Protein AF-0000000082406804 (afdb_homodimer)

Organism: Rhodococcus erythropolis (NCBI:txid1833)

Solvent-accessible surface area (backbone atoms only — not comparable to full-atom values): 45580 Å² total; per-residue (Å²): 129,80,46,52,78,16,32,38,33,36,24,37,15,68,39,17,45,30,33,50,52,32,26,56,75,70,68,49,56,56,45,29,30,18,58,46,87,62,62,23,40,46,42,28,62,83,36,90,70,15,58,43,33,76,83,36,49,50,78,56,34,45,91,59,31,39,39,80,93,55,65,70,61,85,86,52,31,51,24,34,33,40,67,55,48,29,49,48,40,44,49,51,34,59,76,67,62,46,62,83,45,44,44,58,31,22,34,71,63,34,46,44,81,49,91,86,32,27,40,38,30,32,31,37,80,89,63,54,71,48,76,48,44,18,41,22,41,37,41,14,77,59,52,67,79,34,76,39,77,82,88,68,47,67,49,66,71,43,48,76,47,47,50,66,75,45,44,61,48,71,81,28,54,74,26,32,35,36,34,36,30,71,45,55,67,26,38,52,50,52,53,43,29,54,80,34,26,70,39,37,35,38,25,36,84,64,27,76,58,63,38,45,54,51,48,64,38,34,55,36,74,66,71,74,66,74,84,79,62,60,50,74,58,44,36,53,52,51,49,53,53,40,36,39,63,62,22,64,60,48,84,65,54,42,50,70,51,91,67,60,74,76,22,49,87,72,23,54,47,62,56,50,63,54,36,36,44,37,56,50,36,42,59,40,55,34,79,52,33,30,58,43,41,31,40,32,26,70,80,70,52,69,51,69,35,46,33,40,36,37,33,57,59,46,34,68,65,63,89,31,42,57,55,74,74,43,45,56,51,92,60,35,62,54,33,42,92,43,29,35,38,66,82,36,95,46,37,36,37,38,53,55,61,42,43,81,75,36,38,45,38,49,38,32,48,51,23,44,38,51,39,49,44,62,50,20,54,75,61,22,45,66,56,34,49,50,50,52,52,50,43,71,44,77,79,78,81,32,45,60,79,48,74,59,54,96,43,64,81,40,60,51,50,36,24,38,67,37,38,48,51,55,52,48,51,54,38,49,54,44,48,55,39,50,56,55,55,75,98,130,82,46,51,78,16,31,37,34,36,25,37,16,67,37,18,44,30,34,51,53,31,24,56,74,69,68,50,54,57,46,28,30,19,57,46,84,62,64,25,39,44,43,28,62,84,36,89,70,15,57,43,33,77,85,37,49,50,76,56,36,46,89,56,32,39,39,80,94,53,67,71,59,86,87,54,31,52,24,35,32,41,68,56,49,27,50,47,40,45,49,51,33,57,77,66,64,46,62,85,44,43,44,58,30,22,34,72,64,34,44,43,81,49,91,85,31,27,40,39,32,33,30,36,79,90,63,55,72,47,77,49,43,17,40,22,41,37,40,15,75,58,54,67,80,34,77,39,76,83,87,68,48,65,49,64,70,42,48,74,45,49,48,64,75,45,45,62,47,73,83,28,55,73,26,31,34,36,33,36,30,71,44,55,67,25,39,53,49,51,52,43,28,53,79,35,25,70,40,36,35,40,25,35,85,65,27,76,58,63,38,45,55,51,47,64,39,33,56,36,73,67,70,75,66,73,84,80,62,59,48,73,59,44,35,52,54,50,48,53,52,41,35,39,61,62,22,62,59,49,83,69,55,43,50,71,51,91,66,60,74,76,22,48,86,72,24,53,48,61,56,49,62,56,36,36,44,36,56,51,37,44,58,40,53,35,79,53,34,30,58,43,42,31,40,32,27,68,82,70,52,70,50,70,36,47,32,39,37,38,32,57,60,46,35,67,64,63,89,29,41,58,55,74,73,43,44,55,51,92,58,34,62,54,33,41,92,42,30,36,38,66,80,38,95,47,38,36,38,40,54,55,61,44,45,79,75,35,40,44,38,48,38,32,48,52,23,43,36,50,39,48,45,60,50,19,54,76,62,22,45,68,55,34,48,50,50,50,52,52,42,70,43,77,78,80,80,32,44,61,78,48,74,60,55,97,43,64,81,42,60,48,50,36,24,37,66,36,38,47,51,54,50,48,50,55,38,50,55,43,50,54,40,52,54,59,54,75,99

Radius of gyration: 33.35 Å; Cα contacts (8 Å, |Δi|>4): 1878; chains: 2; bounding box: 61×109×77 Å

Nearest PDB structures (foldseek):
  3gwf-assembly1_A  TM=7.163E-01  e=5.134E-25  Rhodococcus sp. HI-31
  7v50-assembly1_A  TM=7.382E-01  e=1.618E-23  Acinetobacter calcoaceticus
  3gwd-assembly1_A  TM=7.030E-01  e=1.815E-23  Rhodococcus sp. HI-31
  6era-assembly2_B  TM=7.295E-01  e=2.031E-22  Rhodococcus sp. Phi1
  7v8s-assembly1_B  TM=7.057E-01  e=5.412E-23  Thermocrispum municipale

InterPro domains:
  IPR000960 Flavin monooxygenase FMO [PIRSF000332] (6-381)
  IPR000960 Flavin monooxygenase FMO [PR00370] (5-21)
  IPR000960 Flavin monooxygenase FMO [PR00370] (53-71)
  IPR000960 Flavin monooxygenase FMO [PR00370] (77-92)
  IPR000960 Flavin monooxygenase FMO [PR00370] (102-114)
  IPR000960 Flavin monooxygenase FMO [PR00370] (161-175)
  IPR000960 Flavin monooxygenase FMO [PR00370] (188-203)
  IPR000960 Flavin monooxygenase FMO [PR00370] (298-325)
  IPR020946 Flavin monooxygenase-like [PF00743] (6-377)
  IPR036188 FAD/NAD(P)-binding domain superfamily [G3DSA:3.50.50.60] (3-386)
  IPR036188 FAD/NAD(P)-binding domain superfamily [SSF51905] (1-205)
  IPR036291 NAD(P)-binding domain superfamily [SSF51735] (171-328)
  IPR050346 Flavin-containing monooxygenases-like [PTHR23023] (7-382)

Sequence (878 aa):
MSTEGKYALIGAGPSGLAGARNLDRAGIAFDGFESHDDVGGLWDIDNPHSTVYESAHLISSKGTTAFAEFPMADSVADYPSHVELAEYFRDYADTHDLRRHFAFGTTVIDVSPVDSLWQVTTRSRSGETTVARYRGVIIANGTLSKPNIPTFRGDFTGTLMHTSEYRSAEIFRGKRVLVIGAGNSGCDIAVDAVHQAECVDLSVRRGYYFVPKYLFGRPSDTLNQGKPLPPWIKQRVDTLVLKQFTGDPVRFGFPAPDYKIYESHPVVNSLILHHIGHGDVHVRADVDRFEGKTVRFVDGSSADYDLVLCATGYHLDYPFVAREDLDWSGAAPDLFLNVASRRHDNLFVLGMVEASGLGWQGRYEQAELVAKLITARTEAPAAAREFSAAAAGPPPDLSGGYKYLKLGRMAYYVNKDAYRSAIRRHIGLLDAALTKGGQMSTEGKYALIGAGPSGLAGARNLDRAGIAFDGFESHDDVGGLWDIDNPHSTVYESAHLISSKGTTAFAEFPMADSVADYPSHVELAEYFRDYADTHDLRRHFAFGTTVIDVSPVDSLWQVTTRSRSGETTVARYRGVIIANGTLSKPNIPTFRGDFTGTLMHTSEYRSAEIFRGKRVLVIGAGNSGCDIAVDAVHQAECVDLSVRRGYYFVPKYLFGRPSDTLNQGKPLPPWIKQRVDTLVLKQFTGDPVRFGFPAPDYKIYESHPVVNSLILHHIGHGDVHVRADVDRFEGKTVRFVDGSSADYDLVLCATGYHLDYPFVAREDLDWSGAAPDLFLNVASRRHDNLFVLGMVEASGLGWQGRYEQAELVAKLITARTEAPAAAREFSAAAAGPPPDLSGGYKYLKLGRMAYYVNKDAYRSAIRRHIGLLDAALTKGGQ

pLDDT: mean 95.09, std 5.75, range [39.78, 98.94]

Foldseek 3Di:
DAQAQAEEQEAQALLSVLLLLQCVVLVGHYAYEALAADHHALLPVPPLQHLFAQADWDLQFQVLFDAPVQGDDPPADRTHHSVSSSVSSRVSCVVSVRRVRYDYNKAFQAWDDDDQWIWTWIAHVVGDIDIHIHNFYEYENAFFRFDDDDDFAEDAQAAEEESSPHHALQVQAAWFEEEEDDAQSSLSNQLSNLVGHPAYEYEYAFAAQEAECDDPRHGPLVVCDDDDDQPVVCQVVVVVSSCVVLNDCVVLPGHYHPFTPQLDDHHHHDCSSVCSVVVSYHYAYDFHHDDHQKTAHPVGDIDGTNYYYYHPGGAGDDNRYDLVQQCDDDRGGDFALQFHRLVRRRYTYAHSEDEDSLHSNVSSLSSNLNSLLVVCVPQPVPLNVVVSVQRNDDHDQFASNHNHDPDSVCPRYGYNVSSSVVSVVSSVSSVVRNVVSVD/DAQAQAEEQEAQALLSVLLLLQCVVLVGHYAYEAQAADHHALLPLPPLQHLFAQADWDLQFQVLFDAPVQGDDPPADRTHHSVSSSVSSRCSCVVSVRPVRYDYNKAFQAWDDDDQWIWTWIAHVVGDIDIHIHNFYEYENAFFRFDDDDDFAEDAQAAEEESSPHHALQVAAAWFEEEEDDAQSSLSNQLSNLVGHPAYEYEYAFAAQEAECDDPRHGPLVVCDDDDDQPVVCQVVVVVSSCVVLNDCVVLPGHYHPFTPQLDDHHHHDCNSVCSVVVSYHYAYDFHHDDHQKTAHPVGDIDGTNYYYYHPGGAGDDNRYDLVQQCDDQRGGDFALQFHRLVRRRYTYAHSEDEDSLHSNVSSLSSNLNSLLVVCVPQPVVLNVVVSVQRNDDHDQFASNHNHDPDSVCPRYGYNVSSSVVSVVSSVSSVVRNVVSVD

Secondary structure (DSSP, 8-state):
--STTSEEEE--SHHHHHHHHHHHHHT--EEEEESSSSSSGGGSTTSTT----TT-B-SS-GGGTSBTTBPPPTTS-SS-BHHHHHHHHHHHHHHTT-GGGEEETEEEEEEEEETTEEEEEEEETT--EEEEEESEEEE-S-S-SEE-----EEEE-SEEEEGGG---GGGGTT-EEEEE--SHHHHHHHHHHHTT-SEEEEE-SS---EE-SEETTEEGGGTT-SSPPPHHHHHHHHHHHHHHHH--GGGGTPPPPSS-TTSS--EE-SHHHHHHHTTSEEEEPPEEEEEETEEEETTS-EEE-SEEEE---EE---TTB-GGGGTEETTEE--BTTTB-SS-TTEEESS--B-TT-HHHHHHHHHHHHHHHHHHHHH-HHHHHHHHHHHHSPPP--STT------GGGTTB--HHHHHHHHHHHHHHHHHHHHHHT-/--STTSEEEE--SHHHHHHHHHHHHHT--EEEEESSSSSSGGGSTTSTT----TT-B-SS-GGGTSBTTBPPPTTS-SS-BHHHHHHHHHHHHHHTT-GGGEEETEEEEEEEEETTEEEEEEEETT--EEEEEESEEEE-S-S-SEE-----EEEE-SEEEEGGG---GGGGTT-EEEEE--SHHHHHHHHHHHTT-SEEEEE-SS---EE-SEETTEEGGGTT-SSPPPHHHHHHHHHHHHHHHH--GGGGTPPPPSS-TTSS--EE-SHHHHHHHTTSSEEEPPEEEEEETEEEETTS-EEE-SEEEE---EE---TTB-GGGGTEETTEE--BTTTB-SS-TTEEESS--B-TT-HHHHHHHHHHHHHHHHHHHHH-HHHHHHHHHHHHSPPP--STT------GGGTTB--HHHHHHHHHHHHHHHHHHHHHHT-

Structure (mmCIF, N/CA/C/O backbone):
data_AF-0000000082406804-model_v1
#
loop_
_entity.id
_entity.type
_entity.pdbx_description
1 polymer 'NAD(P)/FAD-dependent oxidoreductase'
#
loop_
_atom_site.group_PDB
_atom_site.id
_atom_site.type_symbol
_atom_site.label_atom_id
_atom_site.label_alt_id
_atom_site.label_comp_id
_atom_site.label_asym_id
_atom_site.label_entity_id
_atom_site.label_seq_id
_atom_site.pdbx_PDB_ins_code
_atom_site.Cartn_x
_atom_site.Cartn_y
_atom_site.Cartn_z
_atom_site.occupancy
_atom_site.B_iso_or_equiv
_atom_site.auth_seq_id
_atom_site.auth_comp_id
_atom_site.auth_asym_id
_atom_site.auth_atom_id
_atom_site.pdbx_PDB_model_num
ATOM 1 N N . MET A 1 1 ? -13.961 53.25 7.027 1 59.19 1 MET A N 1
ATOM 2 C CA . MET A 1 1 ? -13.93 53.125 8.484 1 59.19 1 MET A CA 1
ATOM 3 C C . MET A 1 1 ? -12.516 52.844 8.977 1 59.19 1 MET A C 1
ATOM 5 O O . MET A 1 1 ? -11.727 52.188 8.305 1 59.19 1 MET A O 1
ATOM 9 N N . SER A 1 2 ? -12.07 53.469 9.977 1 89.81 2 SER A N 1
ATOM 10 C CA . SER A 1 2 ? -10.703 53.438 10.484 1 89.81 2 SER A CA 1
ATOM 11 C C . SER A 1 2 ? -10.312 52 10.883 1 89.81 2 SER A C 1
ATOM 13 O O . SER A 1 2 ? -11.133 51.25 11.43 1 89.81 2 SER A O 1
ATOM 15 N N . THR A 1 3 ? -9.289 51.438 10.289 1 95.5 3 THR A N 1
ATOM 16 C CA . THR A 1 3 ? -8.797 50.094 10.578 1 95.5 3 THR A CA 1
ATOM 17 C C . THR A 1 3 ? -8.031 50.094 11.906 1 95.5 3 THR A C 1
ATOM 19 O O . THR A 1 3 ? -7.668 49.031 12.406 1 95.5 3 THR A O 1
ATOM 22 N N . GLU A 1 4 ? -7.922 51.219 12.57 1 96.69 4 GLU A N 1
ATOM 23 C CA . GLU A 1 4 ? -7.074 51.312 13.75 1 96.69 4 GLU A CA 1
ATOM 24 C C . GLU A 1 4 ? -7.684 50.594 14.953 1 96.69 4 GLU A C 1
ATOM 26 O O . GLU A 1 4 ? -6.992 50.312 15.93 1 96.69 4 GLU A O 1
ATOM 31 N N . GLY A 1 5 ? -8.938 50.375 14.898 1 96.5 5 GLY A N 1
ATOM 32 C CA . GLY A 1 5 ? -9.586 49.594 15.953 1 96.5 5 GLY A CA 1
ATOM 33 C C . GLY A 1 5 ? -9.664 48.125 15.656 1 96.5 5 GLY A C 1
ATOM 34 O O . GLY A 1 5 ? -10.148 47.344 16.484 1 96.5 5 GLY A O 1
ATOM 35 N N . LYS A 1 6 ? -9.141 47.688 14.523 1 98.56 6 LYS A N 1
ATOM 36 C CA . LYS A 1 6 ? -9.281 46.312 14.055 1 98.56 6 LYS A CA 1
ATOM 37 C C . LYS A 1 6 ? -7.957 45.562 14.18 1 98.56 6 LYS A C 1
ATOM 39 O O . LYS A 1 6 ? -6.902 46.188 14.344 1 98.56 6 LYS A O 1
ATOM 44 N N . TYR A 1 7 ? -8.055 44.312 14.227 1 98.75 7 TYR A N 1
ATOM 45 C CA . TYR A 1 7 ? -6.887 43.469 14.062 1 98.75 7 TYR A CA 1
ATOM 46 C C . TYR A 1 7 ? -6.719 43.031 12.609 1 98.75 7 TYR A C 1
ATOM 48 O O . TYR A 1 7 ? -7.699 42.938 11.867 1 98.75 7 TYR A O 1
ATOM 56 N N . ALA A 1 8 ? -5.473 42.844 12.172 1 98.88 8 ALA A N 1
ATOM 57 C CA . ALA A 1 8 ? -5.176 42.25 10.883 1 98.88 8 ALA A CA 1
ATOM 58 C C . ALA A 1 8 ? -4.898 40.75 11.047 1 98.88 8 ALA A C 1
ATOM 60 O O . ALA A 1 8 ? -4.047 40.344 11.852 1 98.88 8 ALA A O 1
ATOM 61 N N . LEU A 1 9 ? -5.645 39.938 10.414 1 98.94 9 LEU A N 1
ATOM 62 C CA . LEU A 1 9 ? -5.453 38.469 10.398 1 98.94 9 LEU A CA 1
ATOM 63 C C . LEU A 1 9 ? -4.871 38.031 9.07 1 98.94 9 LEU A C 1
ATOM 65 O O . LEU A 1 9 ? -5.512 38.156 8.023 1 98.94 9 LEU A O 1
ATOM 69 N N . ILE A 1 10 ? -3.691 37.406 9.102 1 98.81 10 ILE A N 1
ATOM 70 C CA . ILE A 1 10 ? -2.957 37.156 7.871 1 98.81 10 ILE A CA 1
ATOM 71 C C . ILE A 1 10 ? -2.979 35.656 7.578 1 98.81 10 ILE A C 1
ATOM 73 O O . ILE A 1 10 ? -2.242 34.875 8.195 1 98.81 10 ILE A O 1
ATOM 77 N N . GLY A 1 11 ? -3.758 35.219 6.555 1 98.25 11 GLY A N 1
ATOM 78 C CA . GLY A 1 11 ? -3.875 33.844 6.152 1 98.25 11 GLY A CA 1
ATOM 79 C C . GLY A 1 11 ? -5.254 33.25 6.398 1 98.25 11 GLY A C 1
ATOM 80 O O . GLY A 1 11 ? -5.859 33.5 7.445 1 98.25 11 GLY A O 1
ATOM 81 N N . ALA A 1 12 ? -5.738 32.5 5.441 1 98.5 12 ALA A N 1
ATOM 82 C CA . ALA A 1 12 ? -7.066 31.906 5.543 1 98.5 12 ALA A CA 1
ATOM 83 C C . ALA A 1 12 ? -6.984 30.391 5.465 1 98.5 12 ALA A C 1
ATOM 85 O O . ALA A 1 12 ? -7.895 29.734 4.941 1 98.5 12 ALA A O 1
ATOM 86 N N . GLY A 1 13 ? -5.848 29.812 5.867 1 97.75 13 GLY A N 1
ATOM 87 C CA . GLY A 1 13 ? -5.77 28.375 6.09 1 97.75 13 GLY A CA 1
ATOM 88 C C . GLY A 1 13 ? -6.516 27.922 7.332 1 97.75 13 GLY A C 1
ATOM 89 O O . GLY A 1 13 ? -7.27 28.703 7.926 1 97.75 13 GLY A O 1
ATOM 90 N N . PRO A 1 14 ? -6.301 26.703 7.719 1 97.44 14 PRO A N 1
ATOM 91 C CA . PRO A 1 14 ? -7.02 26.172 8.883 1 97.44 14 PRO A CA 1
ATOM 92 C C . PRO A 1 14 ? -6.832 27.031 10.133 1 97.44 14 PRO A C 1
ATOM 94 O O . PRO A 1 14 ? -7.801 27.328 10.836 1 97.44 14 PRO A O 1
ATOM 97 N N . SER A 1 15 ? -5.613 27.422 10.43 1 98.25 15 SER A N 1
ATOM 98 C CA . SER A 1 15 ? -5.352 28.234 11.617 1 98.25 15 SER A CA 1
ATOM 99 C C . SER A 1 15 ? -5.961 29.625 11.484 1 98.25 15 SER A C 1
ATOM 101 O O . SER A 1 15 ? -6.441 30.203 12.461 1 98.25 15 SER A O 1
ATOM 103 N N . GLY A 1 16 ? -5.895 30.188 10.281 1 98.75 16 GLY A N 1
ATOM 104 C CA . GLY A 1 16 ? -6.547 31.469 10.039 1 98.75 16 GLY A CA 1
ATOM 105 C C . GLY A 1 16 ? -8.055 31.406 10.188 1 98.75 16 GLY A C 1
ATOM 106 O O . GLY A 1 16 ? -8.664 32.312 10.742 1 98.75 16 GLY A O 1
ATOM 107 N N . LEU A 1 17 ? -8.617 30.344 9.711 1 98.88 17 LEU A N 1
ATOM 108 C CA . LEU A 1 17 ? -10.055 30.156 9.867 1 98.88 17 LEU A CA 1
ATOM 109 C C . LEU A 1 17 ? -10.43 30.031 11.336 1 98.88 17 LEU A C 1
ATOM 111 O O . LEU A 1 17 ? -11.453 30.562 11.766 1 98.88 17 LEU A O 1
ATOM 115 N N . ALA A 1 18 ? -9.641 29.297 12.086 1 98.81 18 ALA A N 1
ATOM 116 C CA . ALA A 1 18 ? -9.852 29.234 13.531 1 98.81 18 ALA A CA 1
ATOM 117 C C . ALA A 1 18 ? -9.781 30.609 14.164 1 98.81 18 ALA A C 1
ATOM 119 O O . ALA A 1 18 ? -10.586 30.953 15.031 1 98.81 18 ALA A O 1
ATOM 120 N N . GLY A 1 19 ? -8.766 31.391 13.742 1 98.88 19 GLY A N 1
ATOM 121 C CA . GLY A 1 19 ? -8.656 32.75 14.211 1 98.88 19 GLY A CA 1
ATOM 122 C C . GLY A 1 19 ? -9.875 33.594 13.898 1 98.88 19 GLY A C 1
ATOM 123 O O . GLY A 1 19 ? -10.445 34.25 14.789 1 98.88 19 GLY A O 1
ATOM 124 N N . ALA A 1 20 ? -10.289 33.562 12.641 1 98.94 20 ALA A N 1
ATOM 125 C CA . ALA A 1 20 ? -11.453 34.312 12.203 1 98.94 20 ALA A CA 1
ATOM 126 C C . ALA A 1 20 ? -12.695 33.938 13 1 98.94 20 ALA A C 1
ATOM 128 O O . ALA A 1 20 ? -13.453 34.781 13.445 1 98.94 20 ALA A O 1
ATOM 129 N N . ARG A 1 21 ? -12.906 32.656 13.141 1 98.88 21 ARG A N 1
ATOM 130 C CA . ARG A 1 21 ? -14.062 32.125 13.859 1 98.88 21 ARG A CA 1
ATOM 131 C C . ARG A 1 21 ? -14.102 32.656 15.297 1 98.88 21 ARG A C 1
ATOM 133 O O . ARG A 1 21 ? -15.133 33.125 15.766 1 98.88 21 ARG A O 1
ATOM 140 N N . ASN A 1 22 ? -12.977 32.594 15.969 1 98.81 22 ASN A N 1
ATOM 141 C CA . ASN A 1 22 ? -12.93 33 17.375 1 98.81 22 ASN A CA 1
ATOM 142 C C . ASN A 1 22 ? -13.047 34.5 17.547 1 98.81 22 ASN A C 1
ATOM 144 O O . ASN A 1 22 ? -13.695 34.969 18.469 1 98.81 22 ASN A O 1
ATOM 148 N N . LEU A 1 23 ? -12.414 35.312 16.672 1 98.81 23 LEU A N 1
ATOM 149 C CA . LEU A 1 23 ? -12.555 36.75 16.703 1 98.81 23 LEU A CA 1
ATOM 150 C C . LEU A 1 23 ? -14 37.156 16.453 1 98.81 23 LEU A C 1
ATOM 152 O O . LEU A 1 23 ? -14.539 38.031 17.156 1 98.81 23 LEU A O 1
ATOM 156 N N . ASP A 1 24 ? -14.547 36.5 15.453 1 98.69 24 ASP A N 1
ATOM 157 C CA . ASP A 1 24 ? -15.938 36.781 15.109 1 98.69 24 ASP A CA 1
ATOM 158 C C . ASP A 1 24 ? -16.875 36.5 16.281 1 98.69 24 ASP A C 1
ATOM 160 O O . ASP A 1 24 ? -17.719 37.312 16.625 1 98.69 24 ASP A O 1
ATOM 164 N N . ARG A 1 25 ? -16.688 35.406 16.891 1 97.69 25 ARG A N 1
ATOM 165 C CA . ARG A 1 25 ? -17.516 35 18.016 1 97.69 25 ARG A CA 1
ATOM 166 C C . ARG A 1 25 ? -17.359 35.969 19.188 1 97.69 25 ARG A C 1
ATOM 168 O O . ARG A 1 25 ? -18.297 36.219 19.938 1 97.69 25 ARG A O 1
ATOM 175 N N . ALA A 1 26 ? -16.156 36.5 19.359 1 97.69 26 ALA A N 1
ATOM 176 C CA . ALA A 1 26 ? -15.844 37.406 20.469 1 97.69 26 ALA A CA 1
ATOM 177 C C . ALA A 1 26 ? -16.234 38.844 20.156 1 97.69 26 ALA A C 1
ATOM 179 O O . ALA A 1 26 ? -16.125 39.719 21 1 97.69 26 ALA A O 1
ATOM 180 N N . GLY A 1 27 ? -16.688 39.094 18.922 1 97.62 27 GLY A N 1
ATOM 181 C CA . GLY A 1 27 ? -17.078 40.438 18.516 1 97.62 27 GLY A CA 1
ATOM 182 C C . GLY A 1 27 ? -15.883 41.375 18.312 1 97.62 27 GLY A C 1
ATOM 183 O O . GLY A 1 27 ? -16 42.594 18.438 1 97.62 27 GLY A O 1
ATOM 184 N N . ILE A 1 28 ? -14.766 40.844 18.094 1 98.31 28 ILE A N 1
ATOM 185 C CA . ILE A 1 28 ? -13.562 41.625 17.844 1 98.31 28 ILE A CA 1
ATOM 186 C C . ILE A 1 28 ? -13.469 41.938 16.359 1 98.31 28 ILE A C 1
ATOM 188 O O . ILE A 1 28 ? -13.461 41.062 15.508 1 98.31 28 ILE A O 1
ATOM 192 N N . ALA A 1 29 ? -13.383 43.188 16.062 1 98.19 29 ALA A N 1
ATOM 193 C CA . ALA A 1 29 ? -13.312 43.625 14.672 1 98.19 29 ALA A CA 1
ATOM 194 C C . ALA A 1 29 ? -11.961 43.281 14.055 1 98.19 29 ALA A C 1
ATOM 196 O O . ALA A 1 29 ? -10.914 43.5 14.688 1 98.19 29 ALA A O 1
ATOM 197 N N . PHE A 1 30 ? -11.977 42.75 12.805 1 98.75 30 PHE A N 1
ATOM 198 C CA . PHE A 1 30 ? -10.727 42.406 12.148 1 98.75 30 PHE A CA 1
ATOM 199 C C . PHE A 1 30 ? -10.891 42.375 10.633 1 98.75 30 PHE A C 1
ATOM 201 O O . PHE A 1 30 ? -12.016 42.312 10.133 1 98.75 30 PHE A O 1
ATOM 208 N N . ASP A 1 31 ? -9.789 42.5 9.938 1 98.81 31 ASP A N 1
ATOM 209 C CA . ASP A 1 31 ? -9.68 42.312 8.5 1 98.81 31 ASP A CA 1
ATOM 210 C C . ASP A 1 31 ? -8.742 41.125 8.188 1 98.81 31 ASP A C 1
ATOM 212 O O . ASP A 1 31 ? -7.578 41.125 8.609 1 98.81 31 ASP A O 1
ATOM 216 N N . GLY A 1 32 ? -9.289 40.156 7.484 1 98.81 32 GLY A N 1
ATOM 217 C CA . GLY A 1 32 ? -8.461 39.062 7.051 1 98.81 32 GLY A CA 1
ATOM 218 C C . GLY A 1 32 ? -7.84 39.25 5.684 1 98.81 32 GLY A C 1
ATOM 219 O O . GLY A 1 32 ? -8.445 39.875 4.809 1 98.81 32 GLY A O 1
ATOM 220 N N . PHE A 1 33 ? -6.676 38.75 5.488 1 98.81 33 PHE A N 1
ATOM 221 C CA . PHE A 1 33 ? -5.98 38.844 4.211 1 98.81 33 PHE A CA 1
ATOM 222 C C . PHE A 1 33 ? -5.52 37.469 3.758 1 98.81 33 PHE A C 1
ATOM 224 O O . PHE A 1 33 ? -4.949 36.688 4.543 1 98.81 33 PHE A O 1
ATOM 231 N N . GLU A 1 34 ? -5.793 37.062 2.605 1 98.38 34 GLU A N 1
ATOM 232 C CA . GLU A 1 34 ? -5.371 35.812 1.978 1 98.38 34 GLU A CA 1
ATOM 233 C C . GLU A 1 34 ? -4.809 36.062 0.58 1 98.38 34 GLU A C 1
ATOM 235 O O . GLU A 1 34 ? -5.477 36.688 -0.262 1 98.38 34 GLU A O 1
ATOM 240 N N . SER A 1 35 ? -3.605 35.625 0.417 1 96.75 35 SER A N 1
ATOM 241 C CA . SER A 1 35 ? -2.936 35.875 -0.857 1 96.75 35 SER A CA 1
ATOM 242 C C . SER A 1 35 ? -3.604 35.094 -1.986 1 96.75 35 SER A C 1
ATOM 244 O O . SER A 1 35 ? -3.578 35.531 -3.143 1 96.75 35 SER A O 1
ATOM 246 N N . HIS A 1 36 ? -4.227 33.969 -1.668 1 95.88 36 HIS A N 1
ATOM 247 C CA . HIS A 1 36 ? -4.887 33.156 -2.664 1 95.88 36 HIS A CA 1
ATOM 248 C C . HIS A 1 36 ? -6.348 33.531 -2.836 1 95.88 36 HIS A C 1
ATOM 250 O O . HIS A 1 36 ? -6.781 34.562 -2.305 1 95.88 36 HIS A O 1
ATOM 256 N N . ASP A 1 37 ? -7.164 32.688 -3.588 1 96 37 ASP A N 1
ATOM 257 C CA . ASP A 1 37 ? -8.492 33.125 -4.039 1 96 37 ASP A CA 1
ATOM 258 C C . ASP A 1 37 ? -9.586 32.562 -3.141 1 96 37 ASP A C 1
ATOM 260 O O . ASP A 1 37 ? -10.75 32.906 -3.264 1 96 37 ASP A O 1
ATOM 264 N N . ASP A 1 38 ? -9.141 31.719 -2.289 1 97.06 38 ASP A N 1
ATOM 265 C CA . ASP A 1 38 ? -10.141 31.062 -1.452 1 97.06 38 ASP A CA 1
ATOM 266 C C . ASP A 1 38 ? -9.531 30.625 -0.124 1 97.06 38 ASP A C 1
ATOM 268 O O . ASP A 1 38 ? -8.352 30.844 0.131 1 97.06 38 ASP A O 1
ATOM 272 N N . VAL A 1 39 ? -10.398 30.062 0.802 1 98.06 39 VAL A N 1
ATOM 273 C CA . VAL A 1 39 ? -9.953 29.562 2.102 1 98.06 39 VAL A CA 1
ATOM 274 C C . VAL A 1 39 ? -9.289 28.203 1.937 1 98.06 39 VAL A C 1
ATOM 276 O O . VAL A 1 39 ? -9.359 27.594 0.862 1 98.06 39 VAL A O 1
ATOM 279 N N . GLY A 1 40 ? -8.648 27.766 2.965 1 96.75 40 GLY A N 1
ATOM 280 C CA . GLY A 1 40 ? -8.133 26.406 3.004 1 96.75 40 GLY A CA 1
ATOM 281 C C . GLY A 1 40 ? -6.617 26.344 3.014 1 96.75 40 GLY A C 1
ATOM 282 O O . GLY A 1 40 ? -6.035 25.328 3.408 1 96.75 40 GLY A O 1
ATOM 283 N N . GLY A 1 41 ? -5.988 27.5 2.584 1 95.75 41 GLY A N 1
ATOM 284 C CA . GLY A 1 41 ? -4.535 27.547 2.613 1 95.75 41 GLY A CA 1
ATOM 285 C C . GLY A 1 41 ? -3.887 26.453 1.774 1 95.75 41 GLY A C 1
ATOM 286 O O . GLY A 1 41 ? -4.23 26.281 0.604 1 95.75 41 GLY A O 1
ATOM 287 N N . LEU A 1 42 ? -2.969 25.719 2.354 1 94.62 42 LEU A N 1
ATOM 288 C CA . LEU A 1 42 ? -2.172 24.75 1.628 1 94.62 42 LEU A CA 1
ATOM 289 C C . LEU A 1 42 ? -3.043 23.594 1.136 1 94.62 42 LEU A C 1
ATOM 291 O O . LEU A 1 42 ? -2.633 22.828 0.258 1 94.62 42 LEU A O 1
ATOM 295 N N . TRP A 1 43 ? -4.27 23.422 1.653 1 96.25 43 TRP A N 1
ATOM 296 C CA . TRP A 1 43 ? -5.117 22.297 1.312 1 96.25 43 TRP A CA 1
ATOM 297 C C . TRP A 1 43 ? -5.828 22.516 -0.018 1 96.25 43 TRP A C 1
ATOM 299 O O . TRP A 1 43 ? -6.434 21.594 -0.57 1 96.25 43 TRP A O 1
ATOM 309 N N . ASP A 1 44 ? -5.773 23.75 -0.418 1 95.19 44 ASP A N 1
ATOM 310 C CA . ASP A 1 44 ? -6.16 24.016 -1.801 1 95.19 44 ASP A CA 1
ATOM 311 C C . ASP A 1 44 ? -5.008 23.719 -2.758 1 95.19 44 ASP A C 1
ATOM 313 O O . ASP A 1 44 ? -4.066 24.516 -2.871 1 95.19 44 ASP A O 1
ATOM 317 N N . ILE A 1 45 ? -5.082 22.609 -3.453 1 95.31 45 ILE A N 1
ATOM 318 C CA . ILE A 1 45 ? -3.988 22.109 -4.277 1 95.31 45 ILE A CA 1
ATOM 319 C C . ILE A 1 45 ? -3.686 23.109 -5.395 1 95.31 45 ILE A C 1
ATOM 321 O O . ILE A 1 45 ? -2.584 23.109 -5.949 1 95.31 45 ILE A O 1
ATOM 325 N N . ASP A 1 46 ? -4.617 24 -5.742 1 93.75 46 ASP A N 1
ATOM 326 C CA . ASP A 1 46 ? -4.434 24.969 -6.816 1 93.75 46 ASP A CA 1
ATOM 327 C C . ASP A 1 46 ? -3.713 26.219 -6.312 1 93.75 46 ASP A C 1
ATOM 329 O O . ASP A 1 46 ? -3.332 27.094 -7.102 1 93.75 46 ASP A O 1
ATOM 333 N N . ASN A 1 47 ? -3.604 26.344 -4.957 1 94 47 ASN A N 1
ATOM 334 C CA . ASN A 1 47 ? -2.783 27.406 -4.387 1 94 47 ASN A CA 1
ATOM 335 C C . ASN A 1 47 ? -1.315 27.25 -4.773 1 94 47 ASN A C 1
ATOM 337 O O . ASN A 1 47 ? -0.716 26.203 -4.547 1 94 47 ASN A O 1
ATOM 341 N N . PRO A 1 48 ? -0.728 28.219 -5.414 1 90.31 48 PRO A N 1
ATOM 342 C CA . PRO A 1 48 ? 0.667 28.109 -5.844 1 90.31 48 PRO A CA 1
ATOM 343 C C . PRO A 1 48 ? 1.621 27.812 -4.691 1 90.31 48 PRO A C 1
ATOM 345 O O . PRO A 1 48 ? 2.725 27.312 -4.91 1 90.31 48 PRO A O 1
ATOM 348 N N . HIS A 1 49 ? 1.206 28.109 -3.492 1 89.69 49 HIS A N 1
ATOM 349 C CA . HIS A 1 49 ? 2.037 27.844 -2.322 1 89.69 49 HIS A CA 1
ATOM 350 C C . HIS A 1 49 ? 1.637 26.531 -1.645 1 89.69 49 HIS A C 1
ATOM 352 O O . HIS A 1 49 ? 2.119 26.219 -0.554 1 89.69 49 HIS A O 1
ATOM 358 N N . SER A 1 50 ? 0.74 25.828 -2.35 1 94.94 50 SER A N 1
ATOM 359 C CA . SER A 1 50 ? 0.321 24.562 -1.78 1 94.94 50 SER A CA 1
ATOM 360 C C . SER A 1 50 ? 1.465 23.547 -1.781 1 94.94 50 SER A C 1
ATOM 362 O O . SER A 1 50 ? 2.27 23.516 -2.713 1 94.94 50 SER A O 1
ATOM 364 N N . THR A 1 51 ? 1.531 22.75 -0.729 1 94.94 51 THR A N 1
ATOM 365 C CA . THR A 1 51 ? 2.504 21.656 -0.65 1 94.94 51 THR A CA 1
ATOM 366 C C . THR A 1 51 ? 1.817 20.312 -0.803 1 94.94 51 THR A C 1
ATOM 368 O O . THR A 1 51 ? 2.447 19.266 -0.624 1 94.94 51 THR A O 1
ATOM 371 N N . VAL A 1 52 ? 0.534 20.375 -1.14 1 95.69 52 VAL A N 1
ATOM 372 C CA . VAL A 1 52 ? -0.28 19.172 -1.257 1 95.69 52 VAL A CA 1
ATOM 373 C C . VAL A 1 52 ? -0.144 18.594 -2.662 1 95.69 52 VAL A C 1
ATOM 375 O O . VAL A 1 52 ? 0.072 19.328 -3.627 1 95.69 52 VAL A O 1
ATOM 378 N N . TYR A 1 53 ? -0.106 17.297 -2.758 1 97.12 53 TYR A N 1
ATOM 379 C CA . TYR A 1 53 ? -0.065 16.578 -4.027 1 97.12 53 TYR A CA 1
ATOM 380 C C . TYR A 1 53 ? -1.301 15.711 -4.199 1 97.12 53 TYR A C 1
ATOM 382 O O . TYR A 1 53 ? -2.064 15.508 -3.25 1 97.12 53 TYR A O 1
ATOM 390 N N . GLU A 1 54 ? -1.537 15.172 -5.348 1 96.19 54 GLU A N 1
ATOM 391 C CA . GLU A 1 54 ? -2.779 14.516 -5.73 1 96.19 54 GLU A CA 1
ATOM 392 C C . GLU A 1 54 ? -3.072 13.32 -4.824 1 96.19 54 GLU A C 1
ATOM 394 O O . GLU A 1 54 ? -4.23 13.039 -4.512 1 96.19 54 GLU A O 1
ATOM 399 N N . SER A 1 55 ? -2.066 12.648 -4.375 1 96.31 55 SER A N 1
ATOM 400 C CA . SER A 1 55 ? -2.246 11.43 -3.592 1 96.31 55 SER A CA 1
ATOM 401 C C . SER A 1 55 ? -2.281 11.727 -2.098 1 96.31 55 SER A C 1
ATOM 403 O O . SER A 1 55 ? -2.41 10.82 -1.278 1 96.31 55 SER A O 1
ATOM 405 N N . ALA A 1 56 ? -2.229 12.961 -1.735 1 97.25 56 ALA A N 1
ATOM 406 C CA . ALA A 1 56 ? -2.037 13.328 -0.335 1 97.25 56 ALA A CA 1
ATOM 407 C C . ALA A 1 56 ? -3.289 13.031 0.487 1 97.25 56 ALA A C 1
ATOM 409 O O . ALA A 1 56 ? -4.402 13.375 0.08 1 97.25 56 ALA A O 1
ATOM 410 N N . HIS A 1 57 ? -3.127 12.32 1.524 1 96.88 57 HIS A N 1
ATOM 411 C CA . HIS A 1 57 ? -4.098 12.109 2.592 1 96.88 57 HIS A CA 1
ATOM 412 C C . HIS A 1 57 ? -3.561 12.602 3.932 1 96.88 57 HIS A C 1
ATOM 414 O O . HIS A 1 57 ? -2.348 12.742 4.105 1 96.88 57 HIS A O 1
ATOM 420 N N . LEU A 1 58 ? -4.43 12.867 4.809 1 95.44 58 LEU A N 1
ATOM 421 C CA . LEU A 1 58 ? -3.998 13.148 6.176 1 95.44 58 LEU A CA 1
ATOM 422 C C . LEU A 1 58 ? -3.266 11.945 6.77 1 95.44 58 LEU A C 1
ATOM 424 O O . LEU A 1 58 ? -3.633 10.797 6.512 1 95.44 58 LEU A O 1
ATOM 428 N N . ILE A 1 59 ? -2.285 12.258 7.578 1 93.12 59 ILE A N 1
ATOM 429 C CA . ILE A 1 59 ? -1.594 11.188 8.297 1 93.12 59 ILE A CA 1
ATOM 430 C C . ILE A 1 59 ? -2.359 10.844 9.57 1 93.12 59 ILE A C 1
ATOM 432 O O . ILE A 1 59 ? -2.199 9.75 10.117 1 93.12 59 ILE A O 1
ATOM 436 N N . SER A 1 60 ? -3.15 11.797 10.078 1 94.06 60 SER A N 1
ATOM 437 C CA . SER A 1 60 ? -4.051 11.547 11.195 1 94.06 60 SER A CA 1
ATOM 438 C C . SER A 1 60 ? -5.469 11.258 10.711 1 94.06 60 SER A C 1
ATOM 440 O O . SER A 1 60 ? -5.859 11.695 9.625 1 94.06 60 SER A O 1
ATOM 442 N N . SER A 1 61 ? -6.234 10.477 11.484 1 95.81 61 SER A N 1
ATOM 443 C CA . SER A 1 61 ? -7.586 10.094 11.094 1 95.81 61 SER A CA 1
ATOM 444 C C . SER A 1 61 ? -8.57 11.242 11.281 1 95.81 61 SER A C 1
ATOM 446 O O . SER A 1 61 ? -8.273 12.203 12 1 95.81 61 SER A O 1
ATOM 448 N N . LYS A 1 62 ? -9.703 11.156 10.609 1 95.94 62 LYS A N 1
ATOM 449 C CA . LYS A 1 62 ? -10.703 12.219 10.633 1 95.94 62 LYS A CA 1
ATOM 450 C C . LYS A 1 62 ? -11.18 12.5 12.055 1 95.94 62 LYS A C 1
ATOM 452 O O . LYS A 1 62 ? -11.414 13.648 12.422 1 95.94 62 LYS A O 1
ATOM 457 N N . GLY A 1 63 ? -11.188 11.453 12.922 1 91.75 63 GLY A N 1
ATOM 458 C CA . GLY A 1 63 ? -11.734 11.594 14.266 1 91.75 63 GLY A CA 1
ATOM 459 C C . GLY A 1 63 ? -10.836 12.391 15.188 1 91.75 63 GLY A C 1
ATOM 460 O O . GLY A 1 63 ? -11.305 12.984 16.172 1 91.75 63 GLY A O 1
ATOM 461 N N . THR A 1 64 ? -9.555 12.484 14.844 1 93.56 64 THR A N 1
ATOM 462 C CA . THR A 1 64 ? -8.617 13.156 15.742 1 93.56 64 THR A CA 1
ATOM 463 C C . THR A 1 64 ? -8.133 14.469 15.133 1 93.56 64 THR A C 1
ATOM 465 O O . THR A 1 64 ? -7.258 15.133 15.688 1 93.56 64 THR A O 1
ATOM 468 N N . THR A 1 65 ? -8.688 14.875 14.016 1 95.44 65 THR A N 1
ATOM 469 C CA . THR A 1 65 ? -8.086 15.984 13.289 1 95.44 65 THR A CA 1
ATOM 470 C C . THR A 1 65 ? -9.07 17.141 13.148 1 95.44 65 THR A C 1
ATOM 472 O O . THR A 1 65 ? -8.672 18.312 13.156 1 95.44 65 THR A O 1
ATOM 475 N N . ALA A 1 66 ? -10.359 16.938 13.172 1 97.38 66 ALA A N 1
ATOM 476 C CA . ALA A 1 66 ? -11.375 17.938 12.844 1 97.38 66 ALA A CA 1
ATOM 477 C C . ALA A 1 66 ? -11.523 18.969 13.961 1 97.38 66 ALA A C 1
ATOM 479 O O . ALA A 1 66 ? -11.047 18.75 15.078 1 97.38 66 ALA A O 1
ATOM 480 N N . PHE A 1 67 ? -12.078 20.141 13.602 1 98.12 67 PHE A N 1
ATOM 481 C CA . PHE A 1 67 ? -12.562 21.047 14.633 1 98.12 67 PHE A CA 1
ATOM 482 C C . PHE A 1 67 ? -13.664 20.406 15.461 1 98.12 67 PHE A C 1
ATOM 484 O O . PHE A 1 67 ? -14.617 19.859 14.906 1 98.12 67 PHE A O 1
ATOM 491 N N . ALA A 1 68 ? -13.516 20.531 16.734 1 97.12 68 ALA A N 1
ATOM 492 C CA . ALA A 1 68 ? -14.5 19.891 17.609 1 97.12 68 ALA A CA 1
ATOM 493 C C . ALA A 1 68 ? -15.914 20.375 17.281 1 97.12 68 ALA A C 1
ATOM 495 O O . ALA A 1 68 ? -16.875 19.594 17.344 1 97.12 68 ALA A O 1
ATOM 496 N N . GLU A 1 69 ? -16.094 21.594 16.969 1 98 69 GLU A N 1
ATOM 497 C CA . GLU A 1 69 ? -17.422 22.156 16.703 1 98 69 GLU A CA 1
ATOM 498 C C . GLU A 1 69 ? -17.906 21.797 15.305 1 98 69 GLU A C 1
ATOM 500 O O . GLU A 1 69 ? -19.062 22.078 14.953 1 98 69 GLU A O 1
ATOM 505 N N . PHE A 1 70 ? -17.094 21.203 14.484 1 98.31 70 PHE A N 1
ATOM 506 C CA . PHE A 1 70 ? -17.406 20.906 13.094 1 98.31 70 PHE A CA 1
ATOM 507 C C . PHE A 1 70 ? -16.828 19.562 12.688 1 98.31 70 PHE A C 1
ATOM 509 O O . PHE A 1 70 ? -15.93 19.5 11.852 1 98.31 70 PHE A O 1
ATOM 516 N N . PRO A 1 71 ? -17.344 18.469 13.18 1 97.62 71 PRO A N 1
ATOM 517 C CA . PRO A 1 71 ? -16.844 17.125 12.852 1 97.62 71 PRO A CA 1
ATOM 518 C C . PRO A 1 71 ? -17.016 16.781 11.375 1 97.62 71 PRO A C 1
ATOM 520 O O . PRO A 1 71 ? -17.875 17.344 10.703 1 97.62 71 PRO A O 1
ATOM 523 N N . MET A 1 72 ? -16.156 15.961 10.891 1 96.94 72 MET A N 1
ATOM 524 C CA . MET A 1 72 ? -16.312 15.492 9.516 1 96.94 72 MET A CA 1
ATOM 525 C C . MET A 1 72 ? -17.438 14.461 9.414 1 96.94 72 MET A C 1
ATOM 527 O O . MET A 1 72 ? -17.688 13.719 10.367 1 96.94 72 MET A O 1
ATOM 531 N N . ALA A 1 73 ? -18.047 14.406 8.289 1 95.12 73 ALA A N 1
ATOM 532 C CA . ALA A 1 73 ? -19.188 13.523 8.047 1 95.12 73 ALA A CA 1
ATOM 533 C C . ALA A 1 73 ? -18.766 12.055 8.094 1 95.12 73 ALA A C 1
ATOM 535 O O . ALA A 1 73 ? -17.594 11.734 7.875 1 95.12 73 ALA A O 1
ATOM 536 N N . ASP A 1 74 ? -19.688 11.141 8.336 1 92.44 74 ASP A N 1
ATOM 537 C CA . ASP A 1 74 ? -19.453 9.703 8.398 1 92.44 74 ASP A CA 1
ATOM 538 C C . ASP A 1 74 ? -18.969 9.172 7.047 1 92.44 74 ASP A C 1
ATOM 540 O O . ASP A 1 74 ? -18.219 8.203 6.992 1 92.44 74 ASP A O 1
ATOM 544 N N . SER A 1 75 ? -19.375 9.75 6.008 1 92.38 75 SER A N 1
ATOM 545 C CA . SER A 1 75 ? -19.062 9.289 4.66 1 92.38 75 SER A CA 1
ATOM 546 C C . SER A 1 75 ? -17.625 9.586 4.293 1 92.38 75 SER A C 1
ATOM 548 O O . SER A 1 75 ? -17.094 9.039 3.32 1 92.38 75 SER A O 1
ATOM 550 N N . VAL A 1 76 ? -17.016 10.523 5.094 1 95.75 76 VAL A N 1
ATOM 551 C CA . VAL A 1 76 ? -15.609 10.836 4.844 1 95.75 76 VAL A CA 1
ATOM 552 C C . VAL A 1 76 ? -14.727 9.664 5.266 1 95.75 76 VAL A C 1
ATOM 554 O O . VAL A 1 76 ? -14.977 9.031 6.297 1 95.75 76 VAL A O 1
ATOM 557 N N . ALA A 1 77 ? -13.742 9.328 4.523 1 95.62 77 ALA A N 1
ATOM 558 C CA . ALA A 1 77 ? -12.828 8.211 4.789 1 95.62 77 ALA A CA 1
ATOM 559 C C . ALA A 1 77 ? -12.109 8.398 6.121 1 95.62 77 ALA A C 1
ATOM 561 O O . ALA A 1 77 ? -12.031 9.516 6.641 1 95.62 77 ALA A O 1
ATOM 562 N N . ASP A 1 78 ? -11.617 7.293 6.703 1 96.62 78 ASP A N 1
ATOM 563 C CA . ASP A 1 78 ? -10.875 7.355 7.961 1 96.62 78 ASP A CA 1
ATOM 564 C C . ASP A 1 78 ? -9.703 8.336 7.863 1 96.62 78 ASP A C 1
ATOM 566 O O . ASP A 1 78 ? -9.461 9.109 8.789 1 96.62 78 ASP A O 1
ATOM 570 N N . TYR A 1 79 ? -9.039 8.289 6.73 1 97.31 79 TYR A N 1
ATOM 571 C CA . TYR A 1 79 ? -7.953 9.211 6.418 1 97.31 79 TYR A CA 1
ATOM 572 C C . TYR A 1 79 ? -8.273 10.039 5.176 1 97.31 79 TYR A C 1
ATOM 574 O O . TYR A 1 79 ? -7.945 9.641 4.059 1 97.31 79 TYR A O 1
ATOM 582 N N . PRO A 1 80 ? -8.859 11.203 5.371 1 97.31 80 PRO A N 1
ATOM 583 C CA . PRO A 1 80 ? -9.398 11.984 4.258 1 97.31 80 PRO A CA 1
ATOM 584 C C . PRO A 1 80 ? -8.312 12.445 3.285 1 97.31 80 PRO A C 1
ATOM 586 O O . PRO A 1 80 ? -7.184 12.711 3.697 1 97.31 80 PRO A O 1
ATOM 589 N N . SER A 1 81 ? -8.672 12.578 2.035 1 96.81 81 SER A N 1
ATOM 590 C CA . SER A 1 81 ? -7.797 13.094 0.992 1 96.81 81 SER A CA 1
ATOM 591 C C . SER A 1 81 ? -7.734 14.617 1.029 1 96.81 81 SER A C 1
ATOM 593 O O . SER A 1 81 ? -8.539 15.258 1.699 1 96.81 81 SER A O 1
ATOM 595 N N . HIS A 1 82 ? -6.812 15.133 0.246 1 96.56 82 HIS A N 1
ATOM 596 C CA . HIS A 1 82 ? -6.699 16.578 0.131 1 96.56 82 HIS A CA 1
ATOM 597 C C . HIS A 1 82 ? -7.98 17.188 -0.422 1 96.56 82 HIS A C 1
ATOM 599 O O . HIS A 1 82 ? -8.344 18.312 -0.07 1 96.56 82 HIS A O 1
ATOM 605 N N . VAL A 1 83 ? -8.695 16.406 -1.259 1 96.31 83 VAL A N 1
ATOM 606 C CA . VAL A 1 83 ? -9.938 16.906 -1.845 1 96.31 83 VAL A CA 1
ATOM 607 C C . VAL A 1 83 ? -10.992 17.047 -0.756 1 96.31 83 VAL A C 1
ATOM 609 O O . VAL A 1 83 ? -11.656 18.094 -0.667 1 96.31 83 VAL A O 1
ATOM 612 N N . GLU A 1 84 ? -11.102 16.062 0.073 1 96.75 84 GLU A N 1
ATOM 613 C CA . GLU A 1 84 ? -12.055 16.094 1.174 1 96.75 84 GLU A CA 1
ATOM 614 C C . GLU A 1 84 ? -11.727 17.219 2.16 1 96.75 84 GLU A C 1
ATOM 616 O O . GLU A 1 84 ? -12.617 17.859 2.697 1 96.75 84 GLU A O 1
ATOM 621 N N . LEU A 1 85 ? -10.469 17.438 2.338 1 97.44 85 LEU A N 1
ATOM 622 C CA . LEU A 1 85 ? -10.047 18.469 3.297 1 97.44 85 LEU A CA 1
ATOM 623 C C . LEU A 1 85 ? -10.32 19.859 2.758 1 97.44 85 LEU A C 1
ATOM 625 O O . LEU A 1 85 ? -10.75 20.75 3.5 1 97.44 85 LEU A O 1
ATOM 629 N N . ALA A 1 86 ? -10.016 20.078 1.462 1 97.62 86 ALA A N 1
ATOM 630 C CA . ALA A 1 86 ? -10.344 21.359 0.855 1 97.62 86 ALA A CA 1
ATOM 631 C C . ALA A 1 86 ? -11.828 21.672 0.993 1 97.62 86 ALA A C 1
ATOM 633 O O . ALA A 1 86 ? -12.211 22.781 1.366 1 97.62 86 ALA A O 1
ATOM 634 N N . GLU A 1 87 ? -12.648 20.688 0.762 1 97.62 87 GLU A N 1
ATOM 635 C CA . GLU A 1 87 ? -14.094 20.844 0.904 1 97.62 87 GLU A CA 1
ATOM 636 C C . GLU A 1 87 ? -14.484 21.109 2.357 1 97.62 87 GLU A C 1
ATOM 638 O O . GLU A 1 87 ? -15.344 21.938 2.635 1 97.62 87 GLU A O 1
ATOM 643 N N . TYR A 1 88 ? -13.859 20.438 3.217 1 97.88 88 TYR A N 1
ATOM 644 C CA . TYR A 1 88 ? -14.109 20.578 4.645 1 97.88 88 TYR A CA 1
ATOM 645 C C . TYR A 1 88 ? -13.906 22.031 5.09 1 97.88 88 TYR A C 1
ATOM 647 O O . TYR A 1 88 ? -14.742 22.594 5.793 1 97.88 88 TYR A O 1
ATOM 655 N N . PHE A 1 89 ? -12.836 22.625 4.699 1 98.38 89 PHE A N 1
ATOM 656 C CA . PHE A 1 89 ? -12.523 23.984 5.133 1 98.38 89 PHE A CA 1
ATOM 657 C C . PHE A 1 89 ? -13.43 25 4.445 1 98.38 89 PHE A C 1
ATOM 659 O O . PHE A 1 89 ? -13.797 26.016 5.043 1 98.38 89 PHE A O 1
ATOM 666 N N . ARG A 1 90 ? -13.789 24.75 3.205 1 98.44 90 ARG A N 1
ATOM 667 C CA . ARG A 1 90 ? -14.773 25.594 2.543 1 98.44 90 ARG A CA 1
ATOM 668 C C . ARG A 1 90 ? -16.109 25.547 3.258 1 98.44 90 ARG A C 1
ATOM 670 O O . ARG A 1 90 ? -16.734 26.578 3.5 1 98.44 90 ARG A O 1
ATOM 677 N N . ASP A 1 91 ? -16.5 24.297 3.566 1 98.5 91 ASP A N 1
ATOM 678 C CA . ASP A 1 91 ? -17.75 24.125 4.289 1 98.5 91 ASP A CA 1
ATOM 679 C C . ASP A 1 91 ? -17.719 24.828 5.641 1 98.5 91 ASP A C 1
ATOM 681 O O . ASP A 1 91 ? -18.703 25.438 6.055 1 98.5 91 ASP A O 1
ATOM 685 N N . TYR A 1 92 ? -16.641 24.688 6.309 1 98.56 92 TYR A N 1
ATOM 686 C CA . TYR A 1 92 ? -16.484 25.328 7.605 1 98.56 92 TYR A CA 1
ATOM 687 C C . TYR A 1 92 ? -16.641 26.844 7.48 1 98.56 92 TYR A C 1
ATOM 689 O O . TYR A 1 92 ? -17.375 27.469 8.25 1 98.56 92 TYR A O 1
ATOM 697 N N . ALA A 1 93 ? -15.914 27.453 6.543 1 98.81 93 ALA A N 1
ATOM 698 C CA . ALA A 1 93 ? -15.969 28.906 6.312 1 98.81 93 ALA A CA 1
ATOM 699 C C . ALA A 1 93 ? -17.391 29.344 5.965 1 98.81 93 ALA A C 1
ATOM 701 O O . ALA A 1 93 ? -17.859 30.375 6.441 1 98.81 93 ALA A O 1
ATOM 702 N N . ASP A 1 94 ? -18.078 28.562 5.141 1 98.69 94 ASP A N 1
ATOM 703 C CA . ASP A 1 94 ? -19.422 28.906 4.707 1 98.69 94 ASP A CA 1
ATOM 704 C C . ASP A 1 94 ? -20.422 28.781 5.863 1 98.69 94 ASP A C 1
ATOM 706 O O . ASP A 1 94 ? -21.266 29.672 6.059 1 98.69 94 ASP A O 1
ATOM 710 N N . THR A 1 95 ? -20.328 27.703 6.539 1 98.62 95 THR A N 1
ATOM 711 C CA . THR A 1 95 ? -21.25 27.453 7.648 1 98.62 95 THR A CA 1
ATOM 712 C C . THR A 1 95 ? -21.172 28.578 8.68 1 98.62 95 THR A C 1
ATOM 714 O O . THR A 1 95 ? -22.188 28.969 9.25 1 98.62 95 THR A O 1
ATOM 717 N N . HIS A 1 96 ? -19.984 29.141 8.906 1 98.56 96 HIS A N 1
ATOM 718 C CA . HIS A 1 96 ? -19.797 30.141 9.953 1 98.56 96 HIS A CA 1
ATOM 719 C C . HIS A 1 96 ? -19.672 31.531 9.359 1 98.56 96 HIS A C 1
ATOM 721 O O . HIS A 1 96 ? -19.328 32.5 10.07 1 98.56 96 HIS A O 1
ATOM 727 N N . ASP A 1 97 ? -19.891 31.656 8.078 1 98.44 97 ASP A N 1
ATOM 728 C CA . ASP A 1 97 ? -19.891 32.938 7.352 1 98.44 97 ASP A CA 1
ATOM 729 C C . ASP A 1 97 ? -18.594 33.688 7.586 1 98.44 97 ASP A C 1
ATOM 731 O O . ASP A 1 97 ? -18.609 34.844 7.984 1 98.44 97 ASP A O 1
ATOM 735 N N . LEU A 1 98 ? -17.484 33 7.297 1 98.75 98 LEU A N 1
ATOM 736 C CA . LEU A 1 98 ? -16.188 33.594 7.621 1 98.75 98 LEU A CA 1
ATOM 737 C C . LEU A 1 98 ? -15.57 34.25 6.398 1 98.75 98 LEU A C 1
ATOM 739 O O . LEU A 1 98 ? -14.672 35.094 6.527 1 98.75 98 LEU A O 1
ATOM 743 N N . ARG A 1 99 ? -15.984 33.969 5.227 1 98.25 99 ARG A N 1
ATOM 744 C CA . ARG A 1 99 ? -15.383 34.469 3.998 1 98.25 99 ARG A CA 1
ATOM 745 C C . ARG A 1 99 ? -15.492 36 3.922 1 98.25 99 ARG A C 1
ATOM 747 O O . ARG A 1 99 ? -14.602 36.656 3.375 1 98.25 99 ARG A O 1
ATOM 754 N N . ARG A 1 100 ? -16.531 36.531 4.496 1 97.88 100 ARG A N 1
ATOM 755 C CA . ARG A 1 100 ? -16.812 37.969 4.402 1 97.88 100 ARG A CA 1
ATOM 756 C C . ARG A 1 100 ? -15.727 38.781 5.086 1 97.88 100 ARG A C 1
ATOM 758 O O . ARG A 1 100 ? -15.594 39.969 4.836 1 97.88 100 ARG A O 1
ATOM 765 N N . HIS A 1 101 ? -14.922 38.156 5.891 1 98.31 101 HIS A N 1
ATOM 766 C CA . HIS A 1 101 ? -13.922 38.875 6.672 1 98.31 101 HIS A CA 1
ATOM 767 C C . HIS A 1 101 ? -12.594 38.938 5.926 1 98.31 101 HIS A C 1
ATOM 769 O O . HIS A 1 101 ? -11.68 39.656 6.352 1 98.31 101 HIS A O 1
ATOM 775 N N . PHE A 1 102 ? -12.477 38.25 4.805 1 98.69 102 PHE A N 1
ATOM 776 C CA . PHE A 1 102 ? -11.172 38.125 4.156 1 98.69 102 PHE A CA 1
ATOM 777 C C . PHE A 1 102 ? -11.148 38.906 2.844 1 98.69 102 PHE A C 1
ATOM 779 O O . PHE A 1 102 ? -12.109 38.875 2.074 1 98.69 102 PHE A O 1
ATOM 786 N N . ALA A 1 103 ? -10.094 39.719 2.691 1 98.31 103 ALA A N 1
ATOM 787 C CA . ALA A 1 103 ? -9.719 40.188 1.357 1 98.31 103 ALA A CA 1
ATOM 788 C C . ALA A 1 103 ? -8.875 39.125 0.631 1 98.31 103 ALA A C 1
ATOM 790 O O . ALA A 1 103 ? -7.688 38.969 0.928 1 98.31 103 ALA A O 1
ATOM 791 N N . PHE A 1 104 ? -9.445 38.438 -0.336 1 98.06 104 PHE A N 1
ATOM 792 C CA . PHE A 1 104 ? -8.75 37.438 -1.113 1 98.06 104 PHE A CA 1
ATOM 793 C C . PHE A 1 104 ? -7.922 38.062 -2.223 1 98.06 104 PHE A C 1
ATOM 795 O O . PHE A 1 104 ? -8.18 39.188 -2.621 1 98.06 104 PHE A O 1
ATOM 802 N N . GLY A 1 105 ? -6.883 37.312 -2.66 1 97.38 105 GLY A N 1
ATOM 803 C CA . GLY A 1 105 ? -5.984 37.875 -3.66 1 97.38 105 GLY A CA 1
ATOM 804 C C . GLY A 1 105 ? -5.168 39.031 -3.143 1 97.38 105 GLY A C 1
ATOM 805 O O . GLY A 1 105 ? -4.785 39.906 -3.912 1 97.38 105 GLY A O 1
ATOM 806 N N . THR A 1 106 ? -5.016 39.125 -1.896 1 98.12 106 THR A N 1
ATOM 807 C CA . THR A 1 106 ? -4.309 40.219 -1.245 1 98.12 106 THR A CA 1
ATOM 808 C C . THR A 1 106 ? -3.154 39.719 -0.397 1 98.12 106 THR A C 1
ATOM 810 O O . THR A 1 106 ? -3.369 38.938 0.55 1 98.12 106 THR A O 1
ATOM 813 N N . THR A 1 107 ? -1.945 40.094 -0.789 1 98 107 THR A N 1
ATOM 814 C CA . THR A 1 107 ? -0.748 39.625 -0.094 1 98 107 THR A CA 1
ATOM 815 C C . THR A 1 107 ? -0.253 40.688 0.889 1 98 107 THR A C 1
ATOM 817 O O . THR A 1 107 ? -0.117 41.844 0.532 1 98 107 THR A O 1
ATOM 820 N N . VAL A 1 108 ? -0.046 40.312 2.15 1 98.69 108 VAL A N 1
ATOM 821 C CA . VAL A 1 108 ? 0.624 41.188 3.102 1 98.69 108 VAL A CA 1
ATOM 822 C C . VAL A 1 108 ? 2.131 41.156 2.854 1 98.69 108 VAL A C 1
ATOM 824 O O . VAL A 1 108 ? 2.766 40.094 2.943 1 98.69 108 VAL A O 1
ATOM 827 N N . ILE A 1 109 ? 2.693 42.312 2.607 1 98.38 109 ILE A N 1
ATOM 828 C CA . ILE A 1 109 ? 4.09 42.312 2.184 1 98.38 109 ILE A CA 1
ATOM 829 C C . ILE A 1 109 ? 4.957 42.938 3.26 1 98.38 109 ILE A C 1
ATOM 831 O O . ILE A 1 109 ? 6.184 42.812 3.244 1 98.38 109 ILE A O 1
ATOM 835 N N . ASP A 1 110 ? 4.273 43.688 4.164 1 98.69 110 ASP A N 1
ATOM 836 C CA . ASP A 1 110 ? 5.047 44.281 5.242 1 98.69 110 ASP A CA 1
ATOM 837 C C . ASP A 1 110 ? 4.176 44.531 6.473 1 98.69 110 ASP A C 1
ATOM 839 O O . ASP A 1 110 ? 3.018 44.938 6.344 1 98.69 110 ASP A O 1
ATOM 843 N N . VAL A 1 111 ? 4.672 44.25 7.605 1 98.69 111 VAL A N 1
ATOM 844 C CA . VAL A 1 111 ? 4.074 44.5 8.906 1 98.69 111 VAL A CA 1
ATOM 845 C C . VAL A 1 111 ? 5.121 45.125 9.844 1 98.69 111 VAL A C 1
ATOM 847 O O . VAL A 1 111 ? 6.152 44.5 10.109 1 98.69 111 VAL A O 1
ATOM 850 N N . SER A 1 112 ? 4.859 46.312 10.359 1 98.5 112 SER A N 1
ATOM 851 C CA . SER A 1 112 ? 5.816 46.969 11.242 1 98.5 112 SER A CA 1
ATOM 852 C C . SER A 1 112 ? 5.105 47.75 12.352 1 98.5 112 SER A C 1
ATOM 854 O O . SER A 1 112 ? 4.039 48.312 12.125 1 98.5 112 SER A O 1
ATOM 856 N N . PRO A 1 113 ? 5.758 47.75 13.508 1 98 113 PRO A N 1
ATOM 857 C CA . PRO A 1 113 ? 5.145 48.5 14.594 1 98 113 PRO A CA 1
ATOM 858 C C . PRO A 1 113 ? 5.281 50.031 14.391 1 98 113 PRO A C 1
ATOM 860 O O . PRO A 1 113 ? 6.324 50.5 13.922 1 98 113 PRO A O 1
ATOM 863 N N . VAL A 1 114 ? 4.223 50.75 14.656 1 97.19 114 VAL A N 1
ATOM 864 C CA . VAL A 1 114 ? 4.207 52.219 14.664 1 97.19 114 VAL A CA 1
ATOM 865 C C . VAL A 1 114 ? 3.43 52.719 15.875 1 97.19 114 VAL A C 1
ATOM 867 O O . VAL A 1 114 ? 2.203 52.594 15.93 1 97.19 114 VAL A O 1
ATOM 870 N N . ASP A 1 115 ? 4.129 53.375 16.812 1 93.38 115 ASP A N 1
ATOM 871 C CA . ASP A 1 115 ? 3.537 53.781 18.078 1 93.38 115 ASP A CA 1
ATOM 872 C C . ASP A 1 115 ? 2.928 52.594 18.812 1 93.38 115 ASP A C 1
ATOM 874 O O . ASP A 1 115 ? 3.617 51.594 19.094 1 93.38 115 ASP A O 1
ATOM 878 N N . SER A 1 116 ? 1.727 52.594 19.047 1 94.69 116 SER A N 1
ATOM 879 C CA . SER A 1 116 ? 1.079 51.469 19.75 1 94.69 116 SER A CA 1
ATOM 880 C C . SER A 1 116 ? 0.281 50.625 18.781 1 94.69 116 SER A C 1
ATOM 882 O O . SER A 1 116 ? -0.408 49.688 19.203 1 94.69 116 SER A O 1
ATOM 884 N N . LEU A 1 117 ? 0.485 50.906 17.484 1 98.06 117 LEU A N 1
ATOM 885 C CA . LEU A 1 117 ? -0.244 50.219 16.438 1 98.06 117 LEU A CA 1
ATOM 886 C C . LEU A 1 117 ? 0.716 49.469 15.516 1 98.06 117 LEU A C 1
ATOM 888 O O . LEU A 1 117 ? 1.909 49.375 15.805 1 98.06 117 LEU A O 1
ATOM 892 N N . TRP A 1 118 ? 0.152 48.875 14.469 1 98.62 118 TRP A N 1
ATOM 893 C CA . TRP A 1 118 ? 0.921 48.156 13.438 1 98.62 118 TRP A CA 1
ATOM 894 C C . TRP A 1 118 ? 0.571 48.688 12.055 1 98.62 118 TRP A C 1
ATOM 896 O O . TRP A 1 118 ? -0.607 48.812 11.703 1 98.62 118 TRP A O 1
ATOM 906 N N . GLN A 1 119 ? 1.558 49.062 11.359 1 98.75 119 GLN A N 1
ATOM 907 C CA . GLN A 1 119 ? 1.359 49.406 9.953 1 98.75 119 GLN A CA 1
ATOM 908 C C . GLN A 1 119 ? 1.438 48.156 9.086 1 98.75 119 GLN A C 1
ATOM 910 O O . GLN A 1 119 ? 2.418 47.406 9.148 1 98.75 119 GLN A O 1
ATOM 915 N N . VAL A 1 120 ? 0.371 47.875 8.328 1 98.81 120 VAL A N 1
ATOM 916 C CA . VAL A 1 120 ? 0.287 46.719 7.457 1 98.81 120 VAL A CA 1
ATOM 917 C C . VAL A 1 120 ? 0.22 47.156 6 1 98.81 120 VAL A C 1
ATOM 919 O O . VAL A 1 120 ? -0.64 47.969 5.629 1 98.81 120 VAL A O 1
ATOM 922 N N . THR A 1 121 ? 1.156 46.719 5.25 1 98.81 121 THR A N 1
ATOM 923 C CA . THR A 1 121 ? 1.167 46.969 3.816 1 98.81 121 THR A CA 1
ATOM 924 C C . THR A 1 121 ? 0.721 45.75 3.033 1 98.81 121 THR A C 1
ATOM 926 O O . THR A 1 121 ? 1.26 44.656 3.223 1 98.81 121 THR A O 1
ATOM 929 N N . THR A 1 122 ? -0.284 45.906 2.211 1 98.62 122 THR A N 1
ATOM 930 C CA . THR A 1 122 ? -0.799 44.812 1.4 1 98.62 122 THR A CA 1
ATOM 931 C C . THR A 1 122 ? -0.649 45.125 -0.087 1 98.62 122 THR A C 1
ATOM 933 O O . THR A 1 122 ? -0.488 46.281 -0.471 1 98.62 122 THR A O 1
ATOM 936 N N . ARG A 1 123 ? -0.561 44.094 -0.831 1 98.31 123 ARG A N 1
ATOM 937 C CA . ARG A 1 123 ? -0.519 44.188 -2.287 1 98.31 123 ARG A CA 1
ATOM 938 C C . ARG A 1 123 ? -1.596 43.312 -2.922 1 98.31 123 ARG A C 1
ATOM 940 O O . ARG A 1 123 ? -1.683 42.125 -2.635 1 98.31 123 ARG A O 1
ATOM 947 N N . SER A 1 124 ? -2.443 43.969 -3.701 1 96.62 124 SER A N 1
ATOM 948 C CA . SER A 1 124 ? -3.486 43.219 -4.406 1 96.62 124 SER A CA 1
ATOM 949 C C . SER A 1 124 ? -2.92 42.469 -5.605 1 96.62 124 SER A C 1
ATOM 951 O O . SER A 1 124 ? -1.752 42.656 -5.957 1 96.62 124 SER A O 1
ATOM 953 N N . ARG A 1 125 ? -3.766 41.625 -6.223 1 93.12 125 ARG A N 1
ATOM 954 C CA . ARG A 1 125 ? -3.359 40.875 -7.406 1 93.12 125 ARG A CA 1
ATOM 955 C C . ARG A 1 125 ? -2.973 41.812 -8.547 1 93.12 125 ARG A C 1
ATOM 957 O O . ARG A 1 125 ? -2.088 41.5 -9.344 1 93.12 125 ARG A O 1
ATOM 964 N N . SER A 1 126 ? -3.645 43 -8.656 1 93.62 126 SER A N 1
ATOM 965 C CA . SER A 1 126 ? -3.373 44 -9.703 1 93.62 126 SER A CA 1
ATOM 966 C C . SER A 1 126 ? -2.086 44.75 -9.422 1 93.62 126 SER A C 1
ATOM 968 O O . SER A 1 126 ? -1.616 45.531 -10.273 1 93.62 126 SER A O 1
ATOM 970 N N . GLY A 1 127 ? -1.496 44.562 -8.234 1 94.56 127 GLY A N 1
ATOM 971 C CA . GLY A 1 127 ? -0.242 45.219 -7.91 1 94.56 127 GLY A CA 1
ATOM 972 C C . GLY A 1 127 ? -0.426 46.469 -7.078 1 94.56 127 GLY A C 1
ATOM 973 O O . GLY A 1 127 ? 0.552 47.094 -6.676 1 94.56 127 GLY A O 1
ATOM 974 N N . GLU A 1 128 ? -1.669 46.812 -6.742 1 96.81 128 GLU A N 1
ATOM 975 C CA . GLU A 1 128 ? -1.934 48 -5.938 1 96.81 128 GLU A CA 1
ATOM 976 C C . GLU A 1 128 ? -1.52 47.781 -4.484 1 96.81 128 GLU A C 1
ATOM 978 O O . GLU A 1 128 ? -1.876 46.781 -3.875 1 96.81 128 GLU A O 1
ATOM 983 N N . THR A 1 129 ? -0.759 48.656 -3.998 1 98 129 THR A N 1
ATOM 984 C CA . THR A 1 129 ? -0.312 48.594 -2.611 1 98 129 THR A CA 1
ATOM 985 C C . THR A 1 129 ? -1.167 49.5 -1.725 1 98 129 THR A C 1
ATOM 987 O O . THR A 1 129 ? -1.491 50.625 -2.105 1 98 129 THR A O 1
ATOM 990 N N . THR A 1 130 ? -1.612 49 -0.637 1 97.75 130 THR A N 1
ATOM 991 C CA . THR A 1 130 ? -2.385 49.719 0.353 1 97.75 130 THR A CA 1
ATOM 992 C C . THR A 1 130 ? -1.724 49.656 1.726 1 97.75 130 THR A C 1
ATOM 994 O O . THR A 1 130 ? -1.214 48.594 2.117 1 97.75 130 THR A O 1
ATOM 997 N N . VAL A 1 131 ? -1.643 50.719 2.412 1 98.12 131 VAL A N 1
ATOM 998 C CA . VAL A 1 131 ? -1.091 50.812 3.762 1 98.12 131 VAL A CA 1
ATOM 999 C C . VAL A 1 131 ? -2.189 51.188 4.746 1 98.12 131 VAL A C 1
ATOM 1001 O O . VAL A 1 131 ? -2.961 52.125 4.488 1 98.12 131 VAL A O 1
ATOM 1004 N N . ALA A 1 132 ? -2.322 50.469 5.77 1 98.25 132 ALA A N 1
ATOM 1005 C CA . ALA A 1 132 ? -3.291 50.781 6.824 1 98.25 132 ALA A CA 1
ATOM 1006 C C . ALA A 1 132 ? -2.721 50.438 8.203 1 98.25 132 ALA A C 1
ATOM 1008 O O . ALA A 1 132 ? -1.744 49.719 8.312 1 98.25 132 ALA A O 1
ATOM 1009 N N . ARG A 1 133 ? -3.283 51.062 9.211 1 98.44 133 ARG A N 1
ATOM 1010 C CA . ARG A 1 133 ? -2.852 50.812 10.586 1 98.44 133 ARG A CA 1
ATOM 1011 C C . ARG A 1 133 ? -3.873 49.969 11.336 1 98.44 133 ARG A C 1
ATOM 1013 O O . ARG A 1 133 ? -5.082 50.125 11.148 1 98.44 133 ARG A O 1
ATOM 1020 N N . TYR A 1 134 ? -3.357 49.031 12.062 1 98.75 134 TYR A N 1
ATOM 1021 C CA . TYR A 1 134 ? -4.211 48.125 12.828 1 98.75 134 TYR A CA 1
ATOM 1022 C C . TYR A 1 134 ? -3.826 48.125 14.297 1 98.75 134 TYR A C 1
ATOM 1024 O O . TYR A 1 134 ? -2.664 48.344 14.648 1 98.75 134 TYR A O 1
ATOM 1032 N N . ARG A 1 135 ? -4.82 47.875 15.148 1 97.88 135 ARG A N 1
ATOM 1033 C CA . ARG A 1 135 ? -4.629 47.75 16.594 1 97.88 135 ARG A CA 1
ATOM 1034 C C . ARG A 1 135 ? -3.676 46.625 16.922 1 97.88 135 ARG A C 1
ATOM 1036 O O . ARG A 1 135 ? -2.936 46.688 17.906 1 97.88 135 ARG A O 1
ATOM 1043 N N . GLY A 1 136 ? -3.676 45.562 16.188 1 98.44 136 GLY A N 1
ATOM 1044 C CA . GLY A 1 136 ? -2.842 44.406 16.375 1 98.44 136 GLY A CA 1
ATOM 1045 C C . GLY A 1 136 ? -2.777 43.5 15.148 1 98.44 136 GLY A C 1
ATOM 1046 O O . GLY A 1 136 ? -3.457 43.781 14.148 1 98.44 136 GLY A O 1
ATOM 1047 N N . VAL A 1 137 ? -1.906 42.531 15.203 1 98.88 137 VAL A N 1
ATOM 1048 C CA . VAL A 1 137 ? -1.684 41.656 14.07 1 98.88 137 VAL A CA 1
ATOM 1049 C C . VAL A 1 137 ? -1.7 40.188 14.547 1 98.88 137 VAL A C 1
ATOM 1051 O O . VAL A 1 137 ? -1.131 39.875 15.586 1 98.88 137 VAL A O 1
ATOM 1054 N N . ILE A 1 138 ? -2.393 39.344 13.828 1 98.94 138 ILE A N 1
ATOM 1055 C CA . ILE A 1 138 ? -2.41 37.875 14.008 1 98.94 138 ILE A CA 1
ATOM 1056 C C . ILE A 1 138 ? -1.886 37.188 12.75 1 98.94 138 ILE A C 1
ATOM 1058 O O . ILE A 1 138 ? -2.525 37.25 11.695 1 98.94 138 ILE A O 1
ATOM 1062 N N . ILE A 1 139 ? -0.76 36.594 12.914 1 98.81 139 ILE A N 1
ATOM 1063 C CA . ILE A 1 139 ? -0.096 35.938 11.797 1 98.81 139 ILE A CA 1
ATOM 1064 C C . ILE A 1 139 ? -0.542 34.469 11.719 1 98.81 139 ILE A C 1
ATOM 1066 O O . ILE A 1 139 ? -0.407 33.719 12.695 1 98.81 139 ILE A O 1
ATOM 1070 N N . ALA A 1 140 ? -1.082 34.062 10.602 1 98.38 140 ALA A N 1
ATOM 1071 C CA . ALA A 1 140 ? -1.525 32.688 10.375 1 98.38 140 ALA A CA 1
ATOM 1072 C C . ALA A 1 140 ? -1.192 32.219 8.961 1 98.38 140 ALA A C 1
ATOM 1074 O O . ALA A 1 140 ? -1.997 31.547 8.312 1 98.38 140 ALA A O 1
ATOM 1075 N N . ASN A 1 141 ? -0.031 32.625 8.453 1 95.69 141 ASN A N 1
ATOM 1076 C CA . ASN A 1 141 ? 0.313 32.312 7.062 1 95.69 141 ASN A CA 1
ATOM 1077 C C . ASN A 1 141 ? 0.906 30.922 6.914 1 95.69 141 ASN A C 1
ATOM 1079 O O . ASN A 1 141 ? 1.252 30.516 5.809 1 95.69 141 ASN A O 1
ATOM 1083 N N . GLY A 1 142 ? 1.046 30.188 7.992 1 93.88 142 GLY A N 1
ATOM 1084 C CA . GLY A 1 142 ? 1.454 28.797 7.906 1 93.88 142 GLY A CA 1
ATOM 1085 C C . GLY A 1 142 ? 2.938 28.594 8.148 1 93.88 142 GLY A C 1
ATOM 1086 O O . GLY A 1 142 ? 3.662 29.547 8.438 1 93.88 142 GLY A O 1
ATOM 1087 N N . THR A 1 143 ? 3.393 27.281 8.102 1 93.19 143 THR A N 1
ATOM 1088 C CA . THR A 1 143 ? 4.758 26.953 8.492 1 93.19 143 THR A CA 1
ATOM 1089 C C . THR A 1 143 ? 5.504 26.281 7.34 1 93.19 143 THR A C 1
ATOM 1091 O O . THR A 1 143 ? 6.688 25.953 7.469 1 93.19 143 THR A O 1
ATOM 1094 N N . LEU A 1 144 ? 4.855 26.078 6.195 1 91.44 144 LEU A N 1
ATOM 1095 C CA . LEU A 1 144 ? 5.426 25.25 5.133 1 91.44 144 LEU A CA 1
ATOM 1096 C C . LEU A 1 144 ? 5.59 26.062 3.85 1 91.44 144 LEU A C 1
ATOM 1098 O O . LEU A 1 144 ? 5.344 25.547 2.754 1 91.44 144 LEU A O 1
ATOM 1102 N N . SER A 1 145 ? 6.008 27.297 3.98 1 86.5 145 SER A N 1
ATOM 1103 C CA . SER A 1 145 ? 6.043 28.141 2.793 1 86.5 145 SER A CA 1
ATOM 1104 C C . SER A 1 145 ? 7.449 28.203 2.205 1 86.5 145 SER A C 1
ATOM 1106 O O . SER A 1 145 ? 7.617 28.531 1.026 1 86.5 145 SER A O 1
ATOM 1108 N N . LYS A 1 146 ? 8.469 27.906 3 1 92.44 146 LYS A N 1
ATOM 1109 C CA . LYS A 1 146 ? 9.844 28.016 2.525 1 92.44 146 LYS A CA 1
ATOM 1110 C C . LYS A 1 146 ? 10.547 26.656 2.562 1 92.44 146 LYS A C 1
ATOM 1112 O O . LYS A 1 146 ? 10.969 26.203 3.625 1 92.44 146 LYS A O 1
ATOM 1117 N N . PRO A 1 147 ? 10.828 26.078 1.356 1 95.5 147 PRO A N 1
ATOM 1118 C CA . PRO A 1 147 ? 11.445 24.75 1.307 1 95.5 147 PRO A CA 1
ATOM 1119 C C . PRO A 1 147 ? 12.883 24.734 1.836 1 95.5 147 PRO A C 1
ATOM 1121 O O . PRO A 1 147 ? 13.609 25.719 1.656 1 95.5 147 PRO A O 1
ATOM 1124 N N . ASN A 1 148 ? 13.266 23.703 2.537 1 95.25 148 ASN A N 1
ATOM 1125 C CA . ASN A 1 148 ? 14.648 23.438 2.91 1 95.25 148 ASN A CA 1
ATOM 1126 C C . ASN A 1 148 ? 15.383 22.656 1.828 1 95.25 148 ASN A C 1
ATOM 1128 O O . ASN A 1 148 ? 15.242 21.438 1.74 1 95.25 148 ASN A O 1
ATOM 1132 N N . ILE A 1 149 ? 16.188 23.266 1.056 1 94.38 149 ILE A N 1
ATOM 1133 C CA . ILE A 1 149 ? 16.953 22.609 -0.01 1 94.38 149 ILE A CA 1
ATOM 1134 C C . ILE A 1 149 ? 18.406 22.438 0.415 1 94.38 149 ILE A C 1
ATOM 1136 O O . ILE A 1 149 ? 19.141 23.422 0.549 1 94.38 149 ILE A O 1
ATOM 1140 N N . PRO A 1 150 ? 18.828 21.25 0.556 1 94.06 150 PRO A N 1
ATOM 1141 C CA . PRO A 1 150 ? 20.203 21.031 0.971 1 94.06 150 PRO A CA 1
ATOM 1142 C C . PRO A 1 150 ? 21.219 21.406 -0.112 1 94.06 150 PRO A C 1
ATOM 1144 O O . PRO A 1 150 ? 20.859 21.484 -1.291 1 94.06 150 PRO A O 1
ATOM 1147 N N . THR A 1 151 ? 22.391 21.734 0.341 1 94.75 151 THR A N 1
ATOM 1148 C CA . THR A 1 151 ? 23.516 21.875 -0.571 1 94.75 151 THR A CA 1
ATOM 1149 C C . THR A 1 151 ? 24.25 20.562 -0.743 1 94.75 151 THR A C 1
ATOM 1151 O O . THR A 1 151 ? 24.469 19.828 0.228 1 94.75 151 THR A O 1
ATOM 1154 N N . PHE A 1 152 ? 24.594 20.25 -1.975 1 96.5 152 PHE A N 1
ATOM 1155 C CA . PHE A 1 152 ? 25.297 19 -2.264 1 96.5 152 PHE A CA 1
ATOM 1156 C C . PHE A 1 152 ? 26.656 19.281 -2.889 1 96.5 152 PHE A C 1
ATOM 1158 O O . PHE A 1 152 ? 26.828 20.281 -3.582 1 96.5 152 PHE A O 1
ATOM 1165 N N . ARG A 1 153 ? 27.625 18.406 -2.604 1 97.62 153 ARG A N 1
ATOM 1166 C CA . ARG A 1 153 ? 28.875 18.453 -3.342 1 97.62 153 ARG A CA 1
ATOM 1167 C C . ARG A 1 153 ? 28.688 17.938 -4.77 1 97.62 153 ARG A C 1
ATOM 1169 O O . ARG A 1 153 ? 27.984 16.969 -4.996 1 97.62 153 ARG A O 1
ATOM 1176 N N . GLY A 1 154 ? 29.312 18.656 -5.707 1 97.81 154 GLY A N 1
ATOM 1177 C CA . GLY A 1 154 ? 29.188 18.266 -7.102 1 97.81 154 GLY A CA 1
ATOM 1178 C C . GLY A 1 154 ? 27.906 18.781 -7.75 1 97.81 154 GLY A C 1
ATOM 1179 O O . GLY A 1 154 ? 27.172 19.562 -7.148 1 97.81 154 GLY A O 1
ATOM 1180 N N . ASP A 1 155 ? 27.766 18.359 -9.039 1 96.81 155 ASP A N 1
ATOM 1181 C CA . ASP A 1 155 ? 26.609 18.844 -9.797 1 96.81 155 ASP A CA 1
ATOM 1182 C C . ASP A 1 155 ? 25.781 17.688 -10.336 1 96.81 155 ASP A C 1
ATOM 1184 O O . ASP A 1 155 ? 26.328 16.703 -10.828 1 96.81 155 ASP A O 1
ATOM 1188 N N . PHE A 1 156 ? 24.484 17.828 -10.141 1 98 156 PHE A N 1
ATOM 1189 C CA . PHE A 1 156 ? 23.562 16.844 -10.703 1 98 156 PHE A CA 1
ATOM 1190 C C . PHE A 1 156 ? 23 17.344 -12.031 1 98 156 PHE A C 1
ATOM 1192 O O . PHE A 1 156 ? 22.438 18.438 -12.109 1 98 156 PHE A O 1
ATOM 1199 N N . THR A 1 157 ? 23.125 16.547 -13.102 1 98.25 157 THR A N 1
ATOM 1200 C CA . THR A 1 157 ? 22.734 17.016 -14.43 1 98.25 157 THR A CA 1
ATOM 1201 C C . THR A 1 157 ? 21.312 16.578 -14.758 1 98.25 157 THR A C 1
ATOM 1203 O O . THR A 1 157 ? 20.781 16.969 -15.797 1 98.25 157 THR A O 1
ATOM 1206 N N . GLY A 1 158 ? 20.656 15.719 -13.914 1 98 158 GLY A N 1
ATOM 1207 C CA . GLY A 1 158 ? 19.234 15.445 -14.062 1 98 158 GLY A CA 1
ATOM 1208 C C . GLY A 1 158 ? 18.359 16.516 -13.445 1 98 158 GLY A C 1
ATOM 1209 O O . GLY A 1 158 ? 18.781 17.656 -13.289 1 98 158 GLY A O 1
ATOM 1210 N N . THR A 1 159 ? 17.141 16.188 -13.203 1 98.25 159 THR A N 1
ATOM 1211 C CA . THR A 1 159 ? 16.219 17.094 -12.562 1 98.25 159 THR A CA 1
ATOM 1212 C C . THR A 1 159 ? 16.344 17.031 -11.047 1 98.25 159 THR A C 1
ATOM 1214 O O . THR A 1 159 ? 16.203 15.953 -10.453 1 98.25 159 THR A O 1
ATOM 1217 N N . LEU A 1 160 ? 16.734 18.047 -10.406 1 98 160 LEU A N 1
ATOM 1218 C CA . LEU A 1 160 ? 16.75 18.203 -8.953 1 98 160 LEU A CA 1
ATOM 1219 C C . LEU A 1 160 ? 15.578 19.062 -8.477 1 98 160 LEU A C 1
ATOM 1221 O O . LEU A 1 160 ? 15.461 20.219 -8.883 1 98 160 LEU A O 1
ATOM 1225 N N . MET A 1 161 ? 14.695 18.531 -7.676 1 97.69 161 MET A N 1
ATOM 1226 C CA . MET A 1 161 ? 13.539 19.312 -7.238 1 97.69 161 MET A CA 1
ATOM 1227 C C . MET A 1 161 ? 13.219 19.031 -5.773 1 97.69 161 MET A C 1
ATOM 1229 O O . MET A 1 161 ? 13.695 18.047 -5.207 1 97.69 161 MET A O 1
ATOM 1233 N N . HIS A 1 162 ? 12.477 19.922 -5.137 1 98.06 162 HIS A N 1
ATOM 1234 C CA . HIS A 1 162 ? 11.961 19.766 -3.779 1 98.06 162 HIS A CA 1
ATOM 1235 C C . HIS A 1 162 ? 10.5 19.328 -3.795 1 98.06 162 HIS A C 1
ATOM 1237 O O . HIS A 1 162 ? 9.781 19.594 -4.766 1 98.06 162 HIS A O 1
ATOM 1243 N N . THR A 1 163 ? 10.031 18.703 -2.707 1 97.5 163 THR A N 1
ATOM 1244 C CA . THR A 1 163 ? 8.664 18.219 -2.625 1 97.5 163 THR A CA 1
ATOM 1245 C C . THR A 1 163 ? 7.66 19.359 -2.781 1 97.5 163 THR A C 1
ATOM 1247 O O . THR A 1 163 ? 6.52 19.141 -3.191 1 97.5 163 THR A O 1
ATOM 1250 N N . SER A 1 164 ? 8.047 20.578 -2.484 1 96 164 SER A N 1
ATOM 1251 C CA . SER A 1 164 ? 7.168 21.734 -2.619 1 96 164 SER A CA 1
ATOM 1252 C C . SER A 1 164 ? 6.715 21.922 -4.062 1 96 164 SER A C 1
ATOM 1254 O O . SER A 1 164 ? 5.691 22.547 -4.32 1 96 164 SER A O 1
ATOM 1256 N N . GLU A 1 165 ? 7.426 21.297 -5.02 1 95.81 165 GLU A N 1
ATOM 1257 C CA . GLU A 1 165 ? 7.125 21.438 -6.441 1 95.81 165 GLU A CA 1
ATOM 1258 C C . GLU A 1 165 ? 6.363 20.219 -6.965 1 95.81 165 GLU A C 1
ATOM 1260 O O . GLU A 1 165 ? 5.965 20.188 -8.125 1 95.81 165 GLU A O 1
ATOM 1265 N N . TYR A 1 166 ? 6.215 19.25 -6.156 1 97.25 166 TYR A N 1
ATOM 1266 C CA . TYR A 1 166 ? 5.59 18 -6.566 1 97.25 166 TYR A CA 1
ATOM 1267 C C . TYR A 1 166 ? 4.07 18.109 -6.492 1 97.25 166 TYR A C 1
ATOM 1269 O O . TYR A 1 166 ? 3.521 18.609 -5.512 1 97.25 166 TYR A O 1
ATOM 1277 N N . ARG A 1 167 ? 3.4 17.594 -7.5 1 96.5 167 ARG A N 1
ATOM 1278 C CA . ARG A 1 167 ? 1.941 17.609 -7.496 1 96.5 167 ARG A CA 1
ATOM 1279 C C . ARG A 1 167 ? 1.382 16.25 -7.887 1 96.5 167 ARG A C 1
ATOM 1281 O O . ARG A 1 167 ? 0.384 15.789 -7.324 1 96.5 167 ARG A O 1
ATOM 1288 N N . SER A 1 168 ? 2.143 15.578 -8.789 1 95.5 168 SER A N 1
ATOM 1289 C CA . SER A 1 168 ? 1.585 14.367 -9.383 1 95.5 168 SER A CA 1
ATOM 1290 C C . SER A 1 168 ? 2.678 13.352 -9.695 1 95.5 168 SER A C 1
ATOM 1292 O O . SER A 1 168 ? 3.789 13.727 -10.078 1 95.5 168 SER A O 1
ATOM 1294 N N . ALA A 1 169 ? 2.299 12.094 -9.727 1 96.56 169 ALA A N 1
ATOM 1295 C CA . ALA A 1 169 ? 3.256 11.016 -9.961 1 96.56 169 ALA A CA 1
ATOM 1296 C C . ALA A 1 169 ? 3.689 10.977 -11.422 1 96.56 169 ALA A C 1
ATOM 1298 O O . ALA A 1 169 ? 4.66 10.297 -11.766 1 96.56 169 ALA A O 1
ATOM 1299 N N . GLU A 1 170 ? 3.031 11.656 -12.258 1 95.19 170 GLU A N 1
ATOM 1300 C CA . GLU A 1 170 ? 3.32 11.648 -13.688 1 95.19 170 GLU A CA 1
ATOM 1301 C C . GLU A 1 170 ? 4.762 12.07 -13.961 1 95.19 170 GLU A C 1
ATOM 1303 O O . GLU A 1 170 ? 5.371 11.617 -14.938 1 95.19 170 GLU A O 1
ATOM 1308 N N . ILE A 1 171 ? 5.34 12.875 -13.117 1 97.38 171 ILE A N 1
ATOM 1309 C CA . ILE A 1 171 ? 6.676 13.422 -13.344 1 97.38 171 ILE A CA 1
ATOM 1310 C C . ILE A 1 171 ? 7.711 12.305 -13.258 1 97.38 171 ILE A C 1
ATOM 1312 O O . ILE A 1 171 ? 8.844 12.461 -13.711 1 97.38 171 ILE A O 1
ATOM 1316 N N . PHE A 1 172 ? 7.324 11.156 -12.695 1 98.06 172 PHE A N 1
ATOM 1317 C CA . PHE A 1 172 ? 8.273 10.078 -12.445 1 98.06 172 PHE A CA 1
ATOM 1318 C C . PHE A 1 172 ? 8.273 9.086 -13.609 1 98.06 172 PHE A C 1
ATOM 1320 O O . PHE A 1 172 ? 9.109 8.18 -13.648 1 98.06 172 PHE A O 1
ATOM 1327 N N . ARG A 1 173 ? 7.395 9.18 -14.531 1 96.38 173 ARG A N 1
ATOM 1328 C CA . ARG A 1 173 ? 7.168 8.164 -15.555 1 96.38 173 ARG A CA 1
ATOM 1329 C C . ARG A 1 173 ? 8.461 7.84 -16.297 1 96.38 173 ARG A C 1
ATOM 1331 O O . ARG A 1 173 ? 9.07 8.719 -16.906 1 96.38 173 ARG A O 1
ATOM 1338 N N . GLY A 1 174 ? 8.844 6.594 -16.188 1 96.56 174 GLY A N 1
ATOM 1339 C CA . GLY A 1 174 ? 9.969 6.066 -16.938 1 96.56 174 GLY A CA 1
ATOM 1340 C C . GLY A 1 174 ? 11.312 6.539 -16.406 1 96.56 174 GLY A C 1
ATOM 1341 O O . GLY A 1 174 ? 12.344 6.367 -17.062 1 96.56 174 GLY A O 1
ATOM 1342 N N . LYS A 1 175 ? 11.383 7.152 -15.219 1 98.56 175 LYS A N 1
ATOM 1343 C CA . LYS A 1 175 ? 12.617 7.742 -14.711 1 98.56 175 LYS A CA 1
ATOM 1344 C C . LYS A 1 175 ? 13.211 6.895 -13.594 1 98.56 175 LYS A C 1
ATOM 1346 O O . LYS A 1 175 ? 12.477 6.215 -12.867 1 98.56 175 LYS A O 1
ATOM 1351 N N . ARG A 1 176 ? 14.547 6.891 -13.586 1 98.75 176 ARG A N 1
ATOM 1352 C CA . ARG A 1 176 ? 15.25 6.441 -12.391 1 98.75 176 ARG A CA 1
ATOM 1353 C C . ARG A 1 176 ? 15.242 7.52 -11.312 1 98.75 176 ARG A C 1
ATOM 1355 O O . ARG A 1 176 ? 15.797 8.602 -11.5 1 98.75 176 ARG A O 1
ATOM 1362 N N . VAL A 1 177 ? 14.617 7.293 -10.109 1 98.94 177 VAL A N 1
ATOM 1363 C CA . VAL A 1 177 ? 14.258 8.336 -9.156 1 98.94 177 VAL A CA 1
ATOM 1364 C C . VAL A 1 177 ? 14.977 8.094 -7.832 1 98.94 177 VAL A C 1
ATOM 1366 O O . VAL A 1 177 ? 14.992 6.969 -7.328 1 98.94 177 VAL A O 1
ATOM 1369 N N . LEU A 1 178 ? 15.594 9.094 -7.305 1 98.94 178 LEU A N 1
ATOM 1370 C CA . LEU A 1 178 ? 16.094 9.109 -5.938 1 98.94 178 LEU A CA 1
ATOM 1371 C C . LEU A 1 178 ? 15.305 10.086 -5.078 1 98.94 178 LEU A C 1
ATOM 1373 O O . LEU A 1 178 ? 15.211 11.273 -5.402 1 98.94 178 LEU A O 1
ATOM 1377 N N . VAL A 1 179 ? 14.672 9.617 -4.059 1 98.94 179 VAL A N 1
ATOM 1378 C CA . VAL A 1 179 ? 14.047 10.469 -3.049 1 98.94 179 VAL A CA 1
ATOM 1379 C C . VAL A 1 179 ? 14.977 10.609 -1.845 1 98.94 179 VAL A C 1
ATOM 1381 O O . VAL A 1 179 ? 15.453 9.609 -1.3 1 98.94 179 VAL A O 1
ATOM 1384 N N . ILE A 1 180 ? 15.273 11.805 -1.444 1 98.75 180 ILE A N 1
ATOM 1385 C CA . ILE A 1 180 ? 16.141 12.062 -0.298 1 98.75 180 ILE A CA 1
ATOM 1386 C C . ILE A 1 180 ? 15.297 12.492 0.899 1 98.75 180 ILE A C 1
ATOM 1388 O O . ILE A 1 180 ? 14.727 13.586 0.905 1 98.75 180 ILE A O 1
ATOM 1392 N N . GLY A 1 181 ? 15.25 11.672 1.898 1 97.44 181 GLY A N 1
ATOM 1393 C CA . GLY A 1 181 ? 14.445 11.938 3.084 1 97.44 181 GLY A CA 1
ATOM 1394 C C . GLY A 1 181 ? 13.242 11.016 3.201 1 97.44 181 GLY A C 1
ATOM 1395 O O . GLY A 1 181 ? 12.484 10.859 2.248 1 97.44 181 GLY A O 1
ATOM 1396 N N . ALA A 1 182 ? 13.047 10.508 4.434 1 96.12 182 ALA A N 1
ATOM 1397 C CA . ALA A 1 182 ? 11.977 9.531 4.652 1 96.12 182 ALA A CA 1
ATOM 1398 C C . ALA A 1 182 ? 10.984 10.031 5.691 1 96.12 182 ALA A C 1
ATOM 1400 O O . ALA A 1 182 ? 10.531 9.266 6.547 1 96.12 182 ALA A O 1
ATOM 1401 N N . GLY A 1 183 ? 10.688 11.359 5.691 1 95.38 183 GLY A N 1
ATOM 1402 C CA . GLY A 1 183 ? 9.516 11.836 6.41 1 95.38 183 GLY A CA 1
ATOM 1403 C C . GLY A 1 183 ? 8.211 11.406 5.773 1 95.38 183 GLY A C 1
ATOM 1404 O O . GLY A 1 183 ? 8.203 10.594 4.852 1 95.38 183 GLY A O 1
ATOM 1405 N N . ASN A 1 184 ? 7.156 11.93 6.238 1 95.69 184 ASN A N 1
ATOM 1406 C CA . ASN A 1 184 ? 5.844 11.531 5.738 1 95.69 184 ASN A CA 1
ATOM 1407 C C . ASN A 1 184 ? 5.707 11.797 4.242 1 95.69 184 ASN A C 1
ATOM 1409 O O . ASN A 1 184 ? 5.344 10.906 3.477 1 95.69 184 ASN A O 1
ATOM 1413 N N . SER A 1 185 ? 6.012 12.969 3.834 1 96.62 185 SER A N 1
ATOM 1414 C CA . SER A 1 185 ? 5.895 13.328 2.424 1 96.62 185 SER A CA 1
ATOM 1415 C C . SER A 1 185 ? 6.844 12.5 1.564 1 96.62 185 SER A C 1
ATOM 1417 O O . SER A 1 185 ? 6.48 12.062 0.4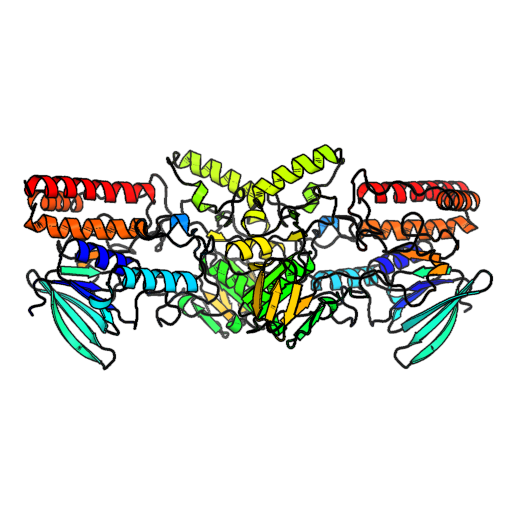7 1 96.62 185 SER A O 1
ATOM 1419 N N . GLY A 1 186 ? 8.102 12.312 2.074 1 97.94 186 GLY A N 1
ATOM 1420 C CA . GLY A 1 186 ? 9.062 11.516 1.329 1 97.94 186 GLY A CA 1
ATOM 1421 C C . GLY A 1 186 ? 8.586 10.102 1.07 1 97.94 186 GLY A C 1
ATOM 1422 O O . GLY A 1 186 ? 8.695 9.602 -0.051 1 97.94 186 GLY A O 1
ATOM 1423 N N . CYS A 1 187 ? 8.047 9.477 2.072 1 98 187 CYS A N 1
ATOM 1424 C CA . CYS A 1 187 ? 7.551 8.109 1.95 1 98 187 CYS A CA 1
ATOM 1425 C C . CYS A 1 187 ? 6.348 8.047 1.017 1 98 187 CYS A C 1
ATOM 1427 O O . CYS A 1 187 ? 6.262 7.156 0.166 1 98 187 CYS A O 1
ATOM 1429 N N . ASP A 1 188 ? 5.441 9.016 1.162 1 97.81 188 ASP A N 1
ATOM 1430 C CA . ASP A 1 188 ? 4.277 9.07 0.28 1 97.81 188 ASP A CA 1
ATOM 1431 C C . ASP A 1 188 ? 4.703 9.156 -1.184 1 97.81 188 ASP A C 1
ATOM 1433 O O . ASP A 1 188 ? 4.191 8.414 -2.027 1 97.81 188 ASP A O 1
ATOM 1437 N N . ILE A 1 189 ? 5.586 10.023 -1.425 1 98.56 189 ILE A N 1
ATOM 1438 C CA . ILE A 1 189 ? 5.945 10.328 -2.805 1 98.56 189 ILE A CA 1
ATOM 1439 C C . ILE A 1 189 ? 6.801 9.203 -3.379 1 98.56 189 ILE A C 1
ATOM 1441 O O . ILE A 1 189 ? 6.691 8.875 -4.562 1 98.56 189 ILE A O 1
ATOM 1445 N N . ALA A 1 190 ? 7.641 8.578 -2.502 1 98.75 190 ALA A N 1
ATOM 1446 C CA . ALA A 1 190 ? 8.352 7.383 -2.949 1 98.75 190 ALA A CA 1
ATOM 1447 C C . ALA A 1 190 ? 7.375 6.305 -3.408 1 98.75 190 ALA A C 1
ATOM 1449 O O . ALA A 1 190 ? 7.594 5.652 -4.434 1 98.75 190 ALA A O 1
ATOM 1450 N N . VAL A 1 191 ? 6.309 6.117 -2.682 1 98.25 191 VAL A N 1
ATOM 1451 C CA . VAL A 1 191 ? 5.281 5.145 -3.047 1 98.25 191 VAL A CA 1
ATOM 1452 C C . VAL A 1 191 ? 4.629 5.551 -4.363 1 98.25 191 VAL A C 1
ATOM 1454 O O . VAL A 1 191 ? 4.406 4.711 -5.238 1 98.25 191 VAL A O 1
ATOM 1457 N N . ASP A 1 192 ? 4.352 6.879 -4.523 1 97.94 192 ASP A N 1
ATOM 1458 C CA . ASP A 1 192 ? 3.836 7.371 -5.801 1 97.94 192 ASP A CA 1
ATOM 1459 C C . ASP A 1 192 ? 4.754 6.973 -6.953 1 97.94 192 ASP A C 1
ATOM 1461 O O . ASP A 1 192 ? 4.285 6.512 -7.996 1 97.94 192 ASP A O 1
ATOM 1465 N N . ALA A 1 193 ? 6.012 7.133 -6.723 1 98.5 193 ALA A N 1
ATOM 1466 C CA . ALA A 1 193 ? 7.004 6.895 -7.766 1 98.5 193 ALA A CA 1
ATOM 1467 C C . ALA A 1 193 ? 7.027 5.426 -8.18 1 98.5 193 ALA A C 1
ATOM 1469 O O . ALA A 1 193 ? 7.285 5.105 -9.344 1 98.5 193 ALA A O 1
ATOM 1470 N N . VAL A 1 194 ? 6.734 4.523 -7.27 1 97.81 194 VAL A N 1
ATOM 1471 C CA . VAL A 1 194 ? 6.738 3.088 -7.535 1 97.81 194 VAL A CA 1
ATOM 1472 C C . VAL A 1 194 ? 5.816 2.777 -8.711 1 97.81 194 VAL A C 1
ATOM 1474 O O . VAL A 1 194 ? 6.102 1.886 -9.516 1 97.81 194 VAL A O 1
ATOM 1477 N N . HIS A 1 195 ? 4.812 3.516 -8.906 1 96 195 HIS A N 1
ATOM 1478 C CA . HIS A 1 195 ? 3.752 3.18 -9.852 1 96 195 HIS A CA 1
ATOM 1479 C C . HIS A 1 195 ? 4.008 3.807 -11.219 1 96 195 HIS A C 1
ATOM 1481 O O . HIS A 1 195 ? 3.236 3.6 -12.156 1 96 195 HIS A O 1
ATOM 1487 N N . GLN A 1 196 ? 5.102 4.602 -11.352 1 95.62 196 GLN A N 1
ATOM 1488 C CA . GLN A 1 196 ? 5.348 5.301 -12.609 1 95.62 196 GLN A CA 1
ATOM 1489 C C . GLN A 1 196 ? 6.809 5.168 -13.031 1 95.62 196 GLN A C 1
ATOM 1491 O O . GLN A 1 196 ? 7.113 5.176 -14.227 1 95.62 196 GLN A O 1
ATOM 1496 N N . ALA A 1 197 ? 7.703 5.012 -12.062 1 97.62 197 ALA A N 1
ATOM 1497 C CA . ALA A 1 197 ? 9.133 5.152 -12.32 1 97.62 197 ALA A CA 1
ATOM 1498 C C . ALA A 1 197 ? 9.742 3.83 -12.789 1 97.62 197 ALA A C 1
ATOM 1500 O O . ALA A 1 197 ? 9.141 2.768 -12.609 1 97.62 197 ALA A O 1
ATOM 1501 N N . GLU A 1 198 ? 10.883 3.898 -13.422 1 97 198 GLU A N 1
ATOM 1502 C CA . GLU A 1 198 ? 11.68 2.721 -13.758 1 97 198 GLU A CA 1
ATOM 1503 C C . GLU A 1 198 ? 12.273 2.078 -12.508 1 97 198 GLU A C 1
ATOM 1505 O O . GLU A 1 198 ? 12.281 0.853 -12.383 1 97 198 GLU A O 1
ATOM 1510 N N . CYS A 1 199 ? 12.734 2.883 -11.656 1 97.38 199 CYS A N 1
ATOM 1511 C CA . CYS A 1 199 ? 13.227 2.43 -10.359 1 97.38 199 CYS A CA 1
ATOM 1512 C C . CYS A 1 199 ? 13.148 3.545 -9.32 1 97.38 199 CYS A C 1
ATOM 1514 O O . CYS A 1 199 ? 13.086 4.723 -9.68 1 97.38 199 CYS A O 1
ATOM 1516 N N . VAL A 1 200 ? 13.086 3.236 -8.07 1 98.81 200 VAL A N 1
ATOM 1517 C CA . VAL A 1 200 ? 12.938 4.184 -6.969 1 98.81 200 VAL A CA 1
ATOM 1518 C C . VAL A 1 200 ? 13.914 3.834 -5.852 1 98.81 200 VAL A C 1
ATOM 1520 O O . VAL A 1 200 ? 13.914 2.711 -5.34 1 98.81 200 VAL A O 1
ATOM 1523 N N . ASP A 1 201 ? 14.773 4.738 -5.523 1 98.88 201 ASP A N 1
ATOM 1524 C CA . ASP A 1 201 ? 15.648 4.633 -4.355 1 98.88 201 ASP A CA 1
ATOM 1525 C C . ASP A 1 201 ? 15.297 5.695 -3.316 1 98.88 201 ASP A C 1
ATOM 1527 O O . ASP A 1 201 ? 14.844 6.789 -3.662 1 98.88 201 ASP A O 1
ATOM 1531 N N . LEU A 1 202 ? 15.453 5.363 -2.066 1 98.81 202 LEU A N 1
ATOM 1532 C CA . LEU A 1 202 ? 15.18 6.234 -0.93 1 98.81 202 LEU A CA 1
ATOM 1533 C C . LEU A 1 202 ? 16.438 6.414 -0.072 1 98.81 202 LEU A C 1
ATOM 1535 O O . LEU A 1 202 ? 16.891 5.465 0.561 1 98.81 202 LEU A O 1
ATOM 1539 N N . SER A 1 203 ? 16.969 7.586 -0.094 1 98.69 203 SER A N 1
ATOM 1540 C CA . SER A 1 203 ? 18.172 7.871 0.679 1 98.69 203 SER A CA 1
ATOM 1541 C C . SER A 1 203 ? 17.828 8.445 2.049 1 98.69 203 SER A C 1
ATOM 1543 O O . SER A 1 203 ? 17.031 9.383 2.152 1 98.69 203 SER A O 1
ATOM 1545 N N . VAL A 1 204 ? 18.406 7.902 3.041 1 96.94 204 VAL A N 1
ATOM 1546 C CA . VAL A 1 204 ? 18.125 8.352 4.398 1 96.94 204 VAL A CA 1
ATOM 1547 C C . VAL A 1 204 ? 19.422 8.5 5.184 1 96.94 204 VAL A C 1
ATOM 1549 O O . VAL A 1 204 ? 20.391 7.785 4.93 1 96.94 204 VAL A O 1
ATOM 1552 N N . ARG A 1 205 ? 19.391 9.383 6.117 1 91.88 205 ARG A N 1
ATOM 1553 C CA . ARG A 1 205 ? 20.547 9.609 6.977 1 91.88 205 ARG A CA 1
ATOM 1554 C C . ARG A 1 205 ? 20.359 8.93 8.328 1 91.88 205 ARG A C 1
ATOM 1556 O O . ARG A 1 205 ? 21.344 8.516 8.961 1 91.88 205 ARG A O 1
ATOM 1563 N N . ARG A 1 206 ? 19.141 8.766 8.773 1 90.62 206 ARG A N 1
ATOM 1564 C CA . ARG A 1 206 ? 18.859 8.172 10.07 1 90.62 206 ARG A CA 1
ATOM 1565 C C . ARG A 1 206 ? 17.734 7.152 9.977 1 90.62 206 ARG A C 1
ATOM 1567 O O . ARG A 1 206 ? 17.094 7.027 8.93 1 90.62 206 ARG A O 1
ATOM 1574 N N . GLY A 1 207 ? 17.656 6.387 11.047 1 92.19 207 GLY A N 1
ATOM 1575 C CA . GLY A 1 207 ? 16.547 5.453 11.125 1 92.19 207 GLY A CA 1
ATOM 1576 C C . GLY A 1 207 ? 15.242 6.105 11.555 1 92.19 207 GLY A C 1
ATOM 1577 O O . GLY A 1 207 ? 15.242 7.234 12.047 1 92.19 207 GLY A O 1
ATOM 1578 N N . TYR A 1 208 ? 14.141 5.426 11.297 1 92.88 208 TYR A N 1
ATOM 1579 C CA . TYR A 1 208 ? 12.812 5.973 11.555 1 92.88 208 TYR A CA 1
ATOM 1580 C C . TYR A 1 208 ? 11.914 4.945 12.234 1 92.88 208 TYR A C 1
ATOM 1582 O O . TYR A 1 208 ? 12.203 3.744 12.195 1 92.88 208 TYR A O 1
ATOM 1590 N N . TYR A 1 209 ? 10.984 5.402 12.93 1 93.94 209 TYR A N 1
ATOM 1591 C CA . TYR A 1 209 ? 9.852 4.59 13.367 1 93.94 209 TYR A CA 1
ATOM 1592 C C . TYR A 1 209 ? 8.664 4.758 12.438 1 93.94 209 TYR A C 1
ATOM 1594 O O . TYR A 1 209 ? 8.133 5.863 12.289 1 93.94 209 TYR A O 1
ATOM 1602 N N . PHE A 1 210 ? 8.305 3.658 11.781 1 94.94 210 PHE A N 1
ATOM 1603 C CA . PHE A 1 210 ? 7.172 3.682 10.867 1 94.94 210 PHE A CA 1
ATOM 1604 C C . PHE A 1 210 ? 5.906 3.195 11.562 1 94.94 210 PHE A C 1
ATOM 1606 O O . PHE A 1 210 ? 5.816 2.029 11.953 1 94.94 210 PHE A O 1
ATOM 1613 N N . VAL A 1 211 ? 4.98 4.066 11.734 1 94.62 211 VAL A N 1
ATOM 1614 C CA . VAL A 1 211 ? 3.707 3.727 12.359 1 94.62 211 VAL A CA 1
ATOM 1615 C C . VAL A 1 211 ? 2.664 3.436 11.281 1 94.62 211 VAL A C 1
ATOM 1617 O O . VAL A 1 211 ? 2.377 4.289 10.438 1 94.62 211 VAL A O 1
ATOM 1620 N N . PRO A 1 212 ? 2.107 2.227 11.328 1 93.88 212 PRO A N 1
ATOM 1621 C CA . PRO A 1 212 ? 1.054 1.946 10.352 1 93.88 212 PRO A CA 1
ATOM 1622 C C . PRO A 1 212 ? -0.203 2.781 10.578 1 93.88 212 PRO A C 1
ATOM 1624 O O . PRO A 1 212 ? -0.504 3.148 11.719 1 93.88 212 PRO A O 1
ATOM 1627 N N . LYS A 1 213 ? -0.915 3.025 9.508 1 94.38 213 LYS A N 1
ATOM 1628 C CA . LYS A 1 213 ? -2.135 3.822 9.594 1 94.38 213 LYS A CA 1
ATOM 1629 C C . LYS A 1 213 ? -3.205 3.104 10.406 1 94.38 213 LYS A C 1
ATOM 1631 O O . LYS A 1 213 ? -4.059 3.746 11.023 1 94.38 213 LYS A O 1
ATOM 1636 N N . TYR A 1 214 ? -3.137 1.795 10.406 1 92.94 214 TYR A N 1
ATOM 1637 C CA . TYR A 1 214 ? -4.078 0.994 11.18 1 92.94 214 TYR A CA 1
ATOM 1638 C C . TYR A 1 214 ? -3.346 0.059 12.133 1 92.94 214 TYR A C 1
ATOM 1640 O O . TYR A 1 214 ? -2.377 -0.598 11.75 1 92.94 214 TYR A O 1
ATOM 1648 N N . LEU A 1 215 ? -3.691 0.074 13.352 1 92.12 215 LEU A N 1
ATOM 1649 C CA . LEU A 1 215 ? -3.279 -0.856 14.398 1 92.12 215 LEU A CA 1
ATOM 1650 C C . LEU A 1 215 ? -4.492 -1.479 15.078 1 92.12 215 LEU A C 1
ATOM 1652 O O . LEU A 1 215 ? -5.449 -0.776 15.414 1 92.12 215 LEU A O 1
ATOM 1656 N N . PHE A 1 216 ? -4.469 -2.805 15.195 1 91.38 216 PHE A N 1
ATOM 1657 C CA . PHE A 1 216 ? -5.551 -3.547 15.828 1 91.38 216 PHE A CA 1
ATOM 1658 C C . PHE A 1 216 ? -6.879 -3.262 15.141 1 91.38 216 PHE A C 1
ATOM 1660 O O . PHE A 1 216 ? -7.906 -3.102 15.805 1 91.38 216 PHE A O 1
ATOM 1667 N N . GLY A 1 217 ? -6.805 -3.047 13.883 1 87.5 217 GLY A N 1
ATOM 1668 C CA . GLY A 1 217 ? -7.996 -2.902 13.055 1 87.5 217 GLY A CA 1
ATOM 1669 C C . GLY A 1 217 ? -8.602 -1.512 13.117 1 87.5 217 GLY A C 1
ATOM 1670 O O . GLY A 1 217 ? -9.688 -1.279 12.594 1 87.5 217 GLY A O 1
ATOM 1671 N N . ARG A 1 218 ? -7.969 -0.573 13.75 1 92.12 218 ARG A N 1
ATOM 1672 C CA . ARG A 1 218 ? -8.453 0.796 13.883 1 92.12 218 ARG A CA 1
ATOM 1673 C C . ARG A 1 218 ? -7.383 1.802 13.477 1 92.12 218 ARG A C 1
ATOM 1675 O O . ARG A 1 218 ? -6.195 1.477 13.461 1 92.12 218 ARG A O 1
ATOM 1682 N N . PRO A 1 219 ? -7.871 3.043 13.086 1 93.69 219 PRO A N 1
ATOM 1683 C CA . PRO A 1 219 ? -6.84 4.062 12.867 1 93.69 219 PRO A CA 1
ATOM 1684 C C . PRO A 1 219 ? -5.898 4.211 14.055 1 93.69 219 PRO A C 1
ATOM 1686 O O . PRO A 1 219 ? -6.352 4.328 15.195 1 93.69 219 PRO A O 1
ATOM 1689 N N . SER A 1 220 ? -4.633 4.207 13.836 1 93.5 220 SER A N 1
ATOM 1690 C CA . SER A 1 220 ? -3.621 4.07 14.875 1 93.5 220 SER A CA 1
ATOM 1691 C C . SER A 1 220 ? -3.672 5.242 15.852 1 93.5 220 SER A C 1
ATOM 1693 O O . SER A 1 220 ? -3.418 5.074 17.047 1 93.5 220 SER A O 1
ATOM 1695 N N . ASP A 1 221 ? -3.992 6.449 15.367 1 92.44 221 ASP A N 1
ATOM 1696 C CA . ASP A 1 221 ? -3.965 7.648 16.203 1 92.44 221 ASP A CA 1
ATOM 1697 C C . ASP A 1 221 ? -5.152 7.68 17.156 1 92.44 221 ASP A C 1
ATOM 1699 O O . ASP A 1 221 ? -5.184 8.492 18.078 1 92.44 221 ASP A O 1
ATOM 1703 N N . THR A 1 222 ? -6.117 6.805 16.953 1 91.12 222 THR A N 1
ATOM 1704 C CA . THR A 1 222 ? -7.254 6.742 17.859 1 91.12 222 THR A CA 1
ATOM 1705 C C . THR A 1 222 ? -6.918 5.895 19.094 1 91.12 222 THR A C 1
ATOM 1707 O O . THR A 1 222 ? -7.625 5.941 20.094 1 91.12 222 THR A O 1
ATOM 1710 N N . LEU A 1 223 ? -5.855 5.148 18.953 1 85.75 223 LEU A N 1
ATOM 1711 C CA . LEU A 1 223 ? -5.473 4.246 20.047 1 85.75 223 LEU A CA 1
ATOM 1712 C C . LEU A 1 223 ? -4.672 4.988 21.109 1 85.75 223 LEU A C 1
ATOM 1714 O O . LEU A 1 223 ? -4.484 4.477 22.219 1 85.75 223 LEU A O 1
ATOM 1718 N N . ASN A 1 224 ? -4.234 6.121 20.859 1 75.69 224 ASN A N 1
ATOM 1719 C CA . ASN A 1 224 ? -3.412 6.902 21.781 1 75.69 224 ASN A CA 1
ATOM 1720 C C . ASN A 1 224 ? -4.23 7.98 22.484 1 75.69 224 ASN A C 1
ATOM 1722 O O . ASN A 1 224 ? -3.688 9 22.906 1 75.69 224 ASN A O 1
ATOM 1726 N N . GLN A 1 225 ? -5.574 7.641 22.562 1 74.06 225 GLN A N 1
ATOM 1727 C CA . GLN A 1 225 ? -6.434 8.633 23.203 1 74.06 225 GLN A CA 1
ATOM 1728 C C . GLN A 1 225 ? -6.641 8.312 24.688 1 74.06 225 GLN A C 1
ATOM 1730 O O . GLN A 1 225 ? -6.676 7.141 25.062 1 74.06 225 GLN A O 1
ATOM 1735 N N . GLY A 1 226 ? -6.516 9.227 25.641 1 69.44 226 GLY A N 1
ATOM 1736 C CA . GLY A 1 226 ? -6.77 9.023 27.062 1 69.44 226 GLY A CA 1
ATOM 1737 C C . GLY A 1 226 ? -5.648 9.539 27.953 1 69.44 226 GLY A C 1
ATOM 1738 O O . GLY A 1 226 ? -4.922 10.461 27.578 1 69.44 226 GLY A O 1
ATOM 1739 N N . LYS A 1 227 ? -5.555 8.898 29.047 1 70.69 227 LYS A N 1
ATOM 1740 C CA . LYS A 1 227 ? -4.555 9.359 30 1 70.69 227 LYS A CA 1
ATOM 1741 C C . LYS A 1 227 ? -3.156 8.906 29.594 1 70.69 227 LYS A C 1
ATOM 1743 O O . LYS A 1 227 ? -2.902 7.711 29.438 1 70.69 227 LYS A O 1
ATOM 1748 N N . PRO A 1 228 ? -2.352 9.891 29.406 1 77.88 228 PRO A N 1
ATOM 1749 C CA . PRO A 1 228 ? -1.02 9.555 28.906 1 77.88 228 PRO A CA 1
ATOM 1750 C C . PRO A 1 228 ? -0.188 8.758 29.906 1 77.88 228 PRO A C 1
ATOM 1752 O O . PRO A 1 228 ? -0.257 9.016 31.109 1 77.88 228 PRO A O 1
ATOM 1755 N N . LEU A 1 229 ? 0.393 7.738 29.516 1 84.31 229 LEU A N 1
ATOM 1756 C CA . LEU A 1 229 ? 1.389 6.996 30.281 1 84.31 229 LEU A CA 1
ATOM 1757 C C . LEU A 1 229 ? 2.693 7.777 30.375 1 84.31 229 LEU A C 1
ATOM 1759 O O . LEU A 1 229 ? 2.959 8.656 29.562 1 84.31 229 LEU A O 1
ATOM 1763 N N . PRO A 1 230 ? 3.418 7.473 31.469 1 91.12 230 PRO A N 1
ATOM 1764 C CA . PRO A 1 230 ? 4.758 8.062 31.5 1 91.12 230 PRO A CA 1
ATOM 1765 C C . PRO A 1 230 ? 5.543 7.785 30.219 1 91.12 230 PRO A C 1
ATOM 1767 O O . PRO A 1 230 ? 5.457 6.684 29.656 1 91.12 230 PRO A O 1
ATOM 1770 N N . PRO A 1 231 ? 6.246 8.773 29.812 1 91.94 231 PRO A N 1
ATOM 1771 C CA . PRO A 1 231 ? 6.902 8.68 28.5 1 91.94 231 PRO A CA 1
ATOM 1772 C C . PRO A 1 231 ? 7.75 7.422 28.359 1 91.94 231 PRO A C 1
ATOM 1774 O O . PRO A 1 231 ? 7.672 6.738 27.328 1 91.94 231 PRO A O 1
ATOM 1777 N N . TRP A 1 232 ? 8.516 7.055 29.422 1 93 232 TRP A N 1
ATOM 1778 C CA . TRP A 1 232 ? 9.422 5.918 29.281 1 93 232 TRP A CA 1
ATOM 1779 C C . TRP A 1 232 ? 8.641 4.617 29.109 1 93 232 TRP A C 1
ATOM 1781 O O . TRP A 1 232 ? 9.062 3.723 28.375 1 93 232 TRP A O 1
ATOM 1791 N N . ILE A 1 233 ? 7.531 4.473 29.781 1 94.12 233 ILE A N 1
ATOM 1792 C CA . ILE A 1 233 ? 6.695 3.281 29.656 1 94.12 233 ILE A CA 1
ATOM 1793 C C . ILE A 1 233 ? 6.027 3.252 28.281 1 94.12 233 ILE A C 1
ATOM 1795 O O . ILE A 1 233 ? 6.02 2.219 27.609 1 94.12 233 ILE A O 1
ATOM 1799 N N . LYS A 1 234 ? 5.496 4.402 27.875 1 93.12 234 LYS A N 1
ATOM 1800 C CA . LYS A 1 234 ? 4.82 4.504 26.594 1 93.12 234 LYS A CA 1
ATOM 1801 C C . LYS A 1 234 ? 5.773 4.188 25.438 1 93.12 234 LYS A C 1
ATOM 1803 O O . LYS A 1 234 ? 5.422 3.447 24.516 1 93.12 234 LYS A O 1
ATOM 1808 N N . GLN A 1 235 ? 6.949 4.742 25.5 1 94.44 235 GLN A N 1
ATOM 1809 C CA . GLN A 1 235 ? 7.945 4.52 24.453 1 94.44 235 GLN A CA 1
ATOM 1810 C C . GLN A 1 235 ? 8.32 3.043 24.359 1 94.44 235 GLN A C 1
ATOM 1812 O O . GLN A 1 235 ? 8.445 2.502 23.266 1 94.44 235 GLN A O 1
ATOM 1817 N N . ARG A 1 236 ? 8.453 2.355 25.484 1 94.44 236 ARG A N 1
ATOM 1818 C CA . ARG A 1 236 ? 8.805 0.939 25.5 1 94.44 236 ARG A CA 1
ATOM 1819 C C . ARG A 1 236 ? 7.676 0.09 24.938 1 94.44 236 ARG A C 1
ATOM 1821 O O . ARG A 1 236 ? 7.898 -0.753 24.062 1 94.44 236 ARG A O 1
ATOM 1828 N N . VAL A 1 237 ? 6.473 0.339 25.406 1 93.44 237 VAL A N 1
ATOM 1829 C CA . VAL A 1 237 ? 5.309 -0.444 25 1 93.44 237 VAL A CA 1
ATOM 1830 C C . VAL A 1 237 ? 5.035 -0.238 23.516 1 93.44 237 VAL A C 1
ATOM 1832 O O . VAL A 1 237 ? 4.832 -1.203 22.766 1 93.44 237 VAL A O 1
ATOM 1835 N N . ASP A 1 238 ? 5.055 0.992 23.062 1 92.69 238 ASP A N 1
ATOM 1836 C CA . ASP A 1 238 ? 4.727 1.298 21.672 1 92.69 238 ASP A CA 1
ATOM 1837 C C . ASP A 1 238 ? 5.809 0.779 20.734 1 92.69 238 ASP A C 1
ATOM 1839 O O . ASP A 1 238 ? 5.516 0.372 19.594 1 92.69 238 ASP A O 1
ATOM 1843 N N . THR A 1 239 ? 7.016 0.802 21.25 1 93.31 239 THR A N 1
ATOM 1844 C CA . THR A 1 239 ? 8.094 0.225 20.453 1 93.31 239 THR A CA 1
ATOM 1845 C C . THR A 1 239 ? 7.859 -1.267 20.219 1 93.31 239 THR A C 1
ATOM 1847 O O . THR A 1 239 ? 8.031 -1.769 19.109 1 93.31 239 THR A O 1
ATOM 1850 N N . LEU A 1 240 ? 7.453 -1.97 21.25 1 92.75 240 LEU A N 1
ATOM 1851 C CA . LEU A 1 240 ? 7.188 -3.4 21.156 1 92.75 240 LEU A CA 1
ATOM 1852 C C . LEU A 1 240 ? 6.012 -3.676 20.234 1 92.75 240 LEU A C 1
ATOM 1854 O O . LEU A 1 240 ? 6.07 -4.582 19.391 1 92.75 240 LEU A O 1
ATOM 1858 N N . VAL A 1 241 ? 5 -2.908 20.359 1 91.38 241 VAL A N 1
ATOM 1859 C CA . VAL A 1 241 ? 3.814 -3.055 19.516 1 91.38 241 VAL A CA 1
ATOM 1860 C C . VAL A 1 241 ? 4.176 -2.809 18.062 1 91.38 241 VAL A C 1
ATOM 1862 O O . VAL A 1 241 ? 3.787 -3.58 17.172 1 91.38 241 VAL A O 1
ATOM 1865 N N . LEU A 1 242 ? 4.945 -1.744 17.828 1 91.88 242 LEU A N 1
ATOM 1866 C CA . LEU A 1 242 ? 5.344 -1.401 16.469 1 91.88 242 LEU A CA 1
ATOM 1867 C C . LEU A 1 242 ? 6.188 -2.514 15.859 1 91.88 242 LEU A C 1
ATOM 1869 O O . LEU A 1 242 ? 6.02 -2.846 14.68 1 91.88 242 LEU A O 1
ATOM 1873 N N . LYS A 1 243 ? 7.043 -3.053 16.641 1 90.69 243 LYS A N 1
ATOM 1874 C CA . LYS A 1 243 ? 7.887 -4.145 16.156 1 90.69 243 LYS A CA 1
ATOM 1875 C C . LYS A 1 243 ? 7.047 -5.348 15.75 1 90.69 243 LYS A C 1
ATOM 1877 O O . LYS A 1 243 ? 7.379 -6.039 14.781 1 90.69 243 LYS A O 1
ATOM 1882 N N . GLN A 1 244 ? 6.008 -5.609 16.422 1 89.69 244 GLN A N 1
ATOM 1883 C CA . GLN A 1 244 ? 5.133 -6.738 16.109 1 89.69 244 GLN A CA 1
ATOM 1884 C C . GLN A 1 244 ? 4.363 -6.504 14.812 1 89.69 244 GLN A C 1
ATOM 1886 O O . GLN A 1 244 ? 4.113 -7.441 14.055 1 89.69 244 GLN A O 1
ATOM 1891 N N . PHE A 1 245 ? 4.055 -5.297 14.5 1 89.38 245 PHE A N 1
ATOM 1892 C CA . PHE A 1 245 ? 3.189 -4.996 13.359 1 89.38 245 PHE A CA 1
ATOM 1893 C C . PHE A 1 245 ? 4.016 -4.691 12.117 1 89.38 245 PHE A C 1
ATOM 1895 O O . PHE A 1 245 ? 3.617 -5.039 11 1 89.38 245 PHE A O 1
ATOM 1902 N N . THR A 1 246 ? 5.148 -4.074 12.281 1 89 246 THR A N 1
ATOM 1903 C CA . THR A 1 246 ? 5.906 -3.611 11.125 1 89 246 THR A CA 1
ATOM 1904 C C . THR A 1 246 ? 7.219 -4.375 10.992 1 89 246 THR A C 1
ATOM 1906 O O . THR A 1 246 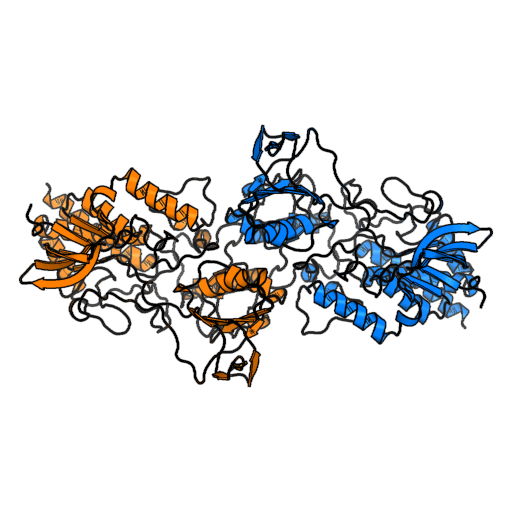? 7.852 -4.359 9.938 1 89 246 THR A O 1
ATOM 1909 N N . GLY A 1 247 ? 7.629 -5.023 12.039 1 90.69 247 GLY A N 1
ATOM 1910 C CA . GLY A 1 247 ? 8.953 -5.621 12.062 1 90.69 247 GLY A CA 1
ATOM 1911 C C . GLY A 1 247 ? 10.062 -4.602 12.25 1 90.69 247 GLY A C 1
ATOM 1912 O O . GLY A 1 247 ? 9.812 -3.479 12.695 1 90.69 247 GLY A O 1
ATOM 1913 N N . ASP A 1 248 ? 11.281 -5.051 11.992 1 92.06 248 ASP A N 1
ATOM 1914 C CA . ASP A 1 248 ? 12.461 -4.199 12.125 1 92.06 248 ASP A CA 1
ATOM 1915 C C . ASP A 1 248 ? 12.859 -3.594 10.781 1 92.06 248 ASP A C 1
ATOM 1917 O O . ASP A 1 248 ? 13.359 -4.297 9.906 1 92.06 248 ASP A O 1
ATOM 1921 N N . PRO A 1 249 ? 12.695 -2.287 10.648 1 93 249 PRO A N 1
ATOM 1922 C CA . PRO A 1 249 ? 13.031 -1.652 9.375 1 93 249 PRO A CA 1
ATOM 1923 C C . PRO A 1 249 ? 14.492 -1.859 8.977 1 93 249 PRO A C 1
ATOM 1925 O O . PRO A 1 249 ? 14.836 -1.719 7.801 1 93 249 PRO A O 1
ATOM 1928 N N . VAL A 1 250 ? 15.328 -2.211 9.93 1 93.69 250 VAL A N 1
ATOM 1929 C CA . VAL A 1 250 ? 16.734 -2.426 9.648 1 93.69 250 VAL A CA 1
ATOM 1930 C C . VAL A 1 250 ? 16.906 -3.6 8.688 1 93.69 250 VAL A C 1
ATOM 1932 O O . VAL A 1 250 ? 17.797 -3.59 7.836 1 93.69 250 VAL A O 1
ATOM 1935 N N . ARG A 1 251 ? 16.031 -4.551 8.742 1 90.88 251 ARG A N 1
ATOM 1936 C CA . ARG A 1 251 ? 16.078 -5.707 7.855 1 90.88 251 ARG A CA 1
ATOM 1937 C C . ARG A 1 251 ? 15.922 -5.285 6.398 1 90.88 251 ARG A C 1
ATOM 1939 O O . ARG A 1 251 ? 16.344 -5.996 5.488 1 90.88 251 ARG A O 1
ATOM 1946 N N . PHE A 1 252 ? 15.359 -4.109 6.215 1 90.81 252 PHE A N 1
ATOM 1947 C CA . PHE A 1 252 ? 15.078 -3.637 4.867 1 90.81 252 PHE A CA 1
ATOM 1948 C C . PHE A 1 252 ? 16.125 -2.631 4.414 1 90.81 252 PHE A C 1
ATOM 1950 O O . PHE A 1 252 ? 16 -2.033 3.342 1 90.81 252 PHE A O 1
ATOM 1957 N N . GLY A 1 253 ? 17.078 -2.363 5.285 1 91.38 253 GLY A N 1
ATOM 1958 C CA . GLY A 1 253 ? 18.188 -1.514 4.871 1 91.38 253 GLY A CA 1
ATOM 1959 C C . GLY A 1 253 ? 18.203 -0.168 5.57 1 91.38 253 GLY A C 1
ATOM 1960 O O . GLY A 1 253 ? 19.125 0.618 5.398 1 91.38 253 GLY A O 1
ATOM 1961 N N . PHE A 1 254 ? 17.234 0.144 6.371 1 95.31 254 PHE A N 1
ATOM 1962 C CA . PHE A 1 254 ? 17.266 1.38 7.141 1 95.31 254 PHE A CA 1
ATOM 1963 C C . PHE A 1 254 ? 18.297 1.302 8.258 1 95.31 254 PHE A C 1
ATOM 1965 O O . PHE A 1 254 ? 18.516 0.235 8.836 1 95.31 254 PHE A O 1
ATOM 1972 N N . PRO A 1 255 ? 18.922 2.445 8.555 1 95.25 255 PRO A N 1
ATOM 1973 C CA . PRO A 1 255 ? 19.703 2.447 9.797 1 95.25 255 PRO A CA 1
ATOM 1974 C C . PRO A 1 255 ? 18.828 2.33 11.047 1 95.25 255 PRO A C 1
ATOM 1976 O O . PRO A 1 255 ? 17.641 2.656 11 1 95.25 255 PRO A O 1
ATOM 1979 N N . ALA A 1 256 ? 19.422 1.833 12.078 1 94.31 256 ALA A N 1
ATOM 1980 C CA . ALA A 1 256 ? 18.719 1.849 13.352 1 94.31 256 ALA A CA 1
ATOM 1981 C C . ALA A 1 256 ? 18.469 3.277 13.828 1 94.31 256 ALA A C 1
ATOM 1983 O O . ALA A 1 256 ? 19.328 4.141 13.695 1 94.31 256 ALA A O 1
ATOM 1984 N N . PRO A 1 257 ? 17.266 3.518 14.312 1 93.06 257 PRO A N 1
ATOM 1985 C CA . PRO A 1 257 ? 17.047 4.855 14.859 1 93.06 257 PRO A CA 1
ATOM 1986 C C . PRO A 1 257 ? 18 5.191 16 1 93.06 257 PRO A C 1
ATOM 1988 O O . PRO A 1 257 ? 18.328 4.32 16.812 1 93.06 257 PRO A O 1
ATOM 1991 N N . ASP A 1 258 ? 18.469 6.383 16.078 1 93.62 258 ASP A N 1
ATOM 1992 C CA . ASP A 1 258 ? 19.359 6.84 17.141 1 93.62 258 ASP A CA 1
ATOM 1993 C C . ASP A 1 258 ? 18.578 7.637 18.188 1 93.62 258 ASP A C 1
ATOM 1995 O O . ASP A 1 258 ? 19.156 8.484 18.875 1 93.62 258 ASP A O 1
ATOM 1999 N N . TYR A 1 259 ? 17.312 7.527 18.234 1 93.62 259 TYR A N 1
ATOM 2000 C CA . TYR A 1 259 ? 16.406 8.164 19.172 1 93.62 259 TYR A CA 1
ATOM 2001 C C . TYR A 1 259 ? 15.273 7.219 19.562 1 93.62 259 TYR A C 1
ATOM 2003 O O . TYR A 1 259 ? 15.094 6.168 18.938 1 93.62 259 TYR A O 1
ATOM 2011 N N . LYS A 1 260 ? 14.578 7.543 20.609 1 94.12 260 LYS A N 1
ATOM 2012 C CA . LYS A 1 260 ? 13.422 6.746 21.016 1 94.12 260 LYS A CA 1
ATOM 2013 C C . LYS A 1 260 ? 12.156 7.215 20.297 1 94.12 260 LYS A C 1
ATOM 2015 O O . LYS A 1 260 ? 12.07 8.367 19.859 1 94.12 260 LYS A O 1
ATOM 2020 N N . ILE A 1 261 ? 11.227 6.277 20.172 1 92.81 261 ILE A N 1
ATOM 2021 C CA . ILE A 1 261 ? 9.961 6.617 19.531 1 92.81 261 ILE A CA 1
ATOM 2022 C C . ILE A 1 261 ? 9.359 7.848 20.203 1 92.81 261 ILE A C 1
ATOM 2024 O O . ILE A 1 261 ? 9.438 7.988 21.438 1 92.81 261 ILE A O 1
ATOM 2028 N N . TYR A 1 262 ? 8.82 8.867 19.484 1 91.69 262 TYR A N 1
ATOM 2029 C CA . TYR A 1 262 ? 8.125 10.094 19.875 1 91.69 262 TYR A CA 1
ATOM 2030 C C . TYR A 1 262 ? 9.117 11.211 20.172 1 91.69 262 TYR A C 1
ATOM 2032 O O . TYR A 1 262 ? 8.719 12.328 20.5 1 91.69 262 TYR A O 1
ATOM 2040 N N . GLU A 1 263 ? 10.367 10.914 20.031 1 94 263 GLU A N 1
ATOM 2041 C CA . GLU A 1 263 ? 11.359 11.969 20.188 1 94 263 GLU A CA 1
ATOM 2042 C C . GLU A 1 263 ? 11.586 12.719 18.875 1 94 263 GLU A C 1
ATOM 2044 O O . GLU A 1 263 ? 12.352 13.68 18.828 1 94 263 GLU A O 1
ATOM 2049 N N . SER A 1 264 ? 10.945 12.234 17.922 1 89.62 264 SER A N 1
ATOM 2050 C CA . SER A 1 264 ? 10.781 12.883 16.625 1 89.62 264 SER A CA 1
ATOM 2051 C C . SER A 1 264 ? 9.406 12.594 16.031 1 89.62 264 SER A C 1
ATOM 2053 O O . SER A 1 264 ? 8.688 11.719 16.516 1 89.62 264 SER A O 1
ATOM 2055 N N . HIS A 1 265 ? 9.078 13.406 15.109 1 86.19 265 HIS A N 1
ATOM 2056 C CA . HIS A 1 265 ? 7.785 13.18 14.461 1 86.19 265 HIS A CA 1
ATOM 2057 C C . HIS A 1 265 ? 7.73 11.812 13.797 1 86.19 265 HIS A C 1
ATOM 2059 O O . HIS A 1 265 ? 8.586 11.484 12.969 1 86.19 265 HIS A O 1
ATOM 2065 N N . PRO A 1 266 ? 6.84 11.008 14.219 1 85.75 266 PRO A N 1
ATOM 2066 C CA . PRO A 1 266 ? 6.762 9.672 13.625 1 85.75 266 PRO A CA 1
ATOM 2067 C C . PRO A 1 266 ? 6.379 9.711 12.141 1 85.75 266 PRO A C 1
ATOM 2069 O O . PRO A 1 266 ? 5.719 10.648 11.695 1 85.75 266 PRO A O 1
ATOM 2072 N N . VAL A 1 267 ? 6.828 8.703 11.43 1 93.62 267 VAL A N 1
ATOM 2073 C CA . VAL A 1 267 ? 6.398 8.5 10.047 1 93.62 267 VAL A CA 1
ATOM 2074 C C . VAL A 1 267 ? 5.188 7.574 10.016 1 93.62 267 VAL A C 1
ATOM 2076 O O . VAL A 1 267 ? 5.293 6.391 10.344 1 93.62 267 VAL A O 1
ATOM 2079 N N . VAL A 1 268 ? 4.062 8.133 9.742 1 94.69 268 VAL A N 1
ATOM 2080 C CA . VAL A 1 268 ? 2.834 7.348 9.672 1 94.69 268 VAL A CA 1
ATOM 2081 C C . VAL A 1 268 ? 2.582 6.906 8.234 1 94.69 268 VAL A C 1
ATOM 2083 O O . VAL A 1 268 ? 2.076 7.684 7.418 1 94.69 268 VAL A O 1
ATOM 2086 N N . ASN A 1 269 ? 2.979 5.734 7.934 1 93.81 269 ASN A N 1
ATOM 2087 C CA . ASN A 1 269 ? 2.926 5.219 6.566 1 93.81 269 ASN A CA 1
ATOM 2088 C C . ASN A 1 269 ? 2.873 3.695 6.543 1 93.81 269 ASN A C 1
ATOM 2090 O O . ASN A 1 269 ? 3.742 3.031 7.113 1 93.81 269 ASN A O 1
ATOM 2094 N N . SER A 1 270 ? 1.877 3.168 5.867 1 91.38 270 SER A N 1
ATOM 2095 C CA . SER A 1 270 ? 1.703 1.721 5.824 1 91.38 270 SER A CA 1
ATOM 2096 C C . SER A 1 270 ? 2.334 1.124 4.57 1 91.38 270 SER A C 1
ATOM 2098 O O . SER A 1 270 ? 2.57 -0.083 4.5 1 91.38 270 SER A O 1
ATOM 2100 N N . LEU A 1 271 ? 2.633 1.921 3.613 1 96.12 271 LEU A N 1
ATOM 2101 C CA . LEU A 1 271 ? 2.867 1.396 2.271 1 96.12 271 LEU A CA 1
ATOM 2102 C C . LEU A 1 271 ? 4.359 1.259 1.995 1 96.12 271 LEU A C 1
ATOM 2104 O O . LEU A 1 271 ? 4.773 0.391 1.224 1 96.12 271 LEU A O 1
ATOM 2108 N N . ILE A 1 272 ? 5.184 2.146 2.631 1 96.81 272 ILE A N 1
ATOM 2109 C CA . ILE A 1 272 ? 6.586 2.25 2.234 1 96.81 272 ILE A CA 1
ATOM 2110 C C . ILE A 1 272 ? 7.309 0.946 2.557 1 96.81 272 ILE A C 1
ATOM 2112 O O . ILE A 1 272 ? 8.07 0.43 1.733 1 96.81 272 ILE A O 1
ATOM 2116 N N . LEU A 1 273 ? 7.059 0.349 3.703 1 95.19 273 LEU A N 1
ATOM 2117 C CA . LEU A 1 273 ? 7.742 -0.881 4.086 1 95.19 273 LEU A CA 1
ATOM 2118 C C . LEU A 1 273 ? 7.285 -2.051 3.221 1 95.19 273 LEU A C 1
ATOM 2120 O O . LEU A 1 273 ? 8.07 -2.945 2.908 1 95.19 273 LEU A O 1
ATOM 2124 N N . HIS A 1 274 ? 5.973 -2.033 2.873 1 95.75 274 HIS A N 1
ATOM 2125 C CA . HIS A 1 274 ? 5.469 -3.025 1.931 1 95.75 274 HIS A CA 1
ATOM 2126 C C . HIS A 1 274 ? 6.262 -3.002 0.628 1 95.75 274 HIS A C 1
ATOM 2128 O O . HIS A 1 274 ? 6.73 -4.043 0.164 1 95.75 274 HIS A O 1
ATOM 2134 N N . HIS A 1 275 ? 6.43 -1.851 0.052 1 97.44 275 HIS A N 1
ATOM 2135 C CA . HIS A 1 275 ? 7.078 -1.718 -1.248 1 97.44 275 HIS A CA 1
ATOM 2136 C C . HIS A 1 275 ? 8.57 -1.997 -1.15 1 97.44 275 HIS A C 1
ATOM 2138 O O . HIS A 1 275 ? 9.18 -2.512 -2.096 1 97.44 275 HIS A O 1
ATOM 2144 N N . ILE A 1 276 ? 9.156 -1.71 0.011 1 96.75 276 ILE A N 1
ATOM 2145 C CA . ILE A 1 276 ? 10.562 -2.047 0.217 1 96.75 276 ILE A CA 1
ATOM 2146 C C . ILE A 1 276 ? 10.719 -3.562 0.313 1 96.75 276 ILE A C 1
ATOM 2148 O O . ILE A 1 276 ? 11.609 -4.141 -0.32 1 96.75 276 ILE A O 1
ATOM 2152 N N . GLY A 1 277 ? 9.844 -4.195 1.047 1 95.19 277 GLY A N 1
ATOM 2153 C CA . GLY A 1 277 ? 9.875 -5.645 1.167 1 95.19 277 GLY A CA 1
ATOM 2154 C C . GLY A 1 277 ? 9.625 -6.359 -0.148 1 95.19 277 GLY A C 1
ATOM 2155 O O . GLY A 1 277 ? 10.039 -7.504 -0.328 1 95.19 277 GLY A O 1
ATOM 2156 N N . HIS A 1 278 ? 8.977 -5.684 -1.076 1 96.88 278 HIS A N 1
ATOM 2157 C CA . HIS A 1 278 ? 8.68 -6.219 -2.398 1 96.88 278 HIS A CA 1
ATOM 2158 C C . HIS A 1 278 ? 9.781 -5.863 -3.398 1 96.88 278 HIS A C 1
ATOM 2160 O O . HIS A 1 278 ? 9.719 -6.262 -4.562 1 96.88 278 HIS A O 1
ATOM 2166 N N . GLY A 1 279 ? 10.766 -5.066 -2.955 1 96.56 279 GLY A N 1
ATOM 2167 C CA . GLY A 1 279 ? 11.883 -4.703 -3.818 1 96.56 279 GLY A CA 1
ATOM 2168 C C . GLY A 1 279 ? 11.555 -3.564 -4.766 1 96.56 279 GLY A C 1
ATOM 2169 O O . GLY A 1 279 ? 12.305 -3.299 -5.707 1 96.56 279 GLY A O 1
ATOM 2170 N N . ASP A 1 280 ? 10.406 -2.873 -4.562 1 97.75 280 ASP A N 1
ATOM 2171 C CA . ASP A 1 280 ? 10 -1.75 -5.398 1 97.75 280 ASP A CA 1
ATOM 2172 C C . ASP A 1 280 ? 10.805 -0.498 -5.074 1 97.75 280 ASP A C 1
ATOM 2174 O O . ASP A 1 280 ? 10.961 0.386 -5.922 1 97.75 280 ASP A O 1
ATOM 2178 N N . VAL A 1 281 ? 11.188 -0.348 -3.828 1 98.31 281 VAL A N 1
ATOM 2179 C CA . VAL A 1 281 ? 11.992 0.765 -3.33 1 98.31 281 VAL A CA 1
ATOM 2180 C C . VAL A 1 281 ? 13.242 0.232 -2.643 1 98.31 281 VAL A C 1
ATOM 2182 O O . VAL A 1 281 ? 13.172 -0.716 -1.857 1 98.31 281 VAL A O 1
ATOM 2185 N N . HIS A 1 282 ? 14.344 0.778 -2.955 1 97.88 282 HIS A N 1
ATOM 2186 C CA . HIS A 1 282 ? 15.602 0.385 -2.318 1 97.88 282 HIS A CA 1
ATOM 2187 C C . HIS A 1 282 ? 16.125 1.497 -1.422 1 97.88 282 HIS A C 1
ATOM 2189 O O . HIS A 1 282 ? 16.203 2.656 -1.835 1 97.88 282 HIS A O 1
ATOM 2195 N N . VAL A 1 283 ? 16.531 1.126 -0.226 1 98 283 VAL A N 1
ATOM 2196 C CA . VAL A 1 283 ? 17.062 2.094 0.73 1 98 283 VAL A CA 1
ATOM 2197 C C . VAL A 1 283 ? 18.547 2.33 0.462 1 98 283 VAL A C 1
ATOM 2199 O O . VAL A 1 283 ? 19.297 1.379 0.261 1 98 283 VAL A O 1
ATOM 2202 N N . ARG A 1 284 ? 18.922 3.582 0.385 1 98.19 284 ARG A N 1
ATOM 2203 C CA . ARG A 1 284 ? 20.312 3.982 0.158 1 98.19 284 ARG A CA 1
ATOM 2204 C C . ARG A 1 284 ? 20.844 4.816 1.322 1 98.19 284 ARG A C 1
ATOM 2206 O O . ARG A 1 284 ? 20.062 5.465 2.029 1 98.19 284 ARG A O 1
ATOM 2213 N N . ALA A 1 285 ? 22.156 4.785 1.457 1 97.31 285 ALA A N 1
ATOM 2214 C CA . ALA A 1 285 ? 22.812 5.645 2.438 1 97.31 285 ALA A CA 1
ATOM 2215 C C . ALA A 1 285 ? 22.688 7.117 2.043 1 97.31 285 ALA A C 1
ATOM 2217 O O . ALA A 1 285 ? 22.203 7.434 0.958 1 97.31 285 ALA A O 1
ATOM 2218 N N . ASP A 1 286 ? 23.094 7.957 2.955 1 97.25 286 ASP A N 1
ATOM 2219 C CA . ASP A 1 286 ? 23.078 9.391 2.705 1 97.25 286 ASP A CA 1
ATOM 2220 C C . ASP A 1 286 ? 23.906 9.742 1.471 1 97.25 286 ASP A C 1
ATOM 2222 O O . ASP A 1 286 ? 24.844 9.023 1.119 1 97.25 286 ASP A O 1
ATOM 2226 N N . VAL A 1 287 ? 23.594 10.844 0.837 1 98.19 287 VAL A N 1
ATOM 2227 C CA . VAL A 1 287 ? 24.266 11.273 -0.379 1 98.19 287 VAL A CA 1
ATOM 2228 C C . VAL A 1 287 ? 25.609 11.898 -0.025 1 98.19 287 VAL A C 1
ATOM 2230 O O . VAL A 1 287 ? 25.703 12.734 0.877 1 98.19 287 VAL A O 1
ATOM 2233 N N . ASP A 1 288 ? 26.641 11.484 -0.709 1 98.19 288 ASP A N 1
ATOM 2234 C CA . ASP A 1 288 ? 27.969 12.086 -0.568 1 98.19 288 ASP A CA 1
ATOM 2235 C C . ASP A 1 288 ? 28.156 13.219 -1.575 1 98.19 288 ASP A C 1
ATOM 2237 O O . ASP A 1 288 ? 28.469 14.344 -1.195 1 98.19 288 ASP A O 1
ATOM 2241 N N . ARG A 1 289 ? 27.953 12.875 -2.836 1 98.56 289 ARG A N 1
ATOM 2242 C CA . ARG A 1 289 ? 28.125 13.891 -3.867 1 98.56 289 ARG A CA 1
ATOM 2243 C C . ARG A 1 289 ? 27.453 13.469 -5.168 1 98.56 289 ARG A C 1
ATOM 2245 O O . ARG A 1 289 ? 27.094 12.305 -5.34 1 98.56 289 ARG A O 1
ATOM 2252 N N . PHE A 1 290 ? 27.297 14.477 -6.055 1 98.5 290 PHE A N 1
ATOM 2253 C CA . PHE A 1 290 ? 26.781 14.242 -7.398 1 98.5 290 PHE A CA 1
ATOM 2254 C C . PHE A 1 290 ? 27.906 14.266 -8.422 1 98.5 290 PHE A C 1
ATOM 2256 O O . PHE A 1 290 ? 28.844 15.07 -8.312 1 98.5 290 PHE A O 1
ATOM 2263 N N . GLU A 1 291 ? 27.875 13.414 -9.344 1 98.38 291 GLU A N 1
ATOM 2264 C CA . GLU A 1 291 ? 28.734 13.375 -10.523 1 98.38 291 GLU A CA 1
ATOM 2265 C C . GLU A 1 291 ? 27.922 13.164 -11.797 1 98.38 291 GLU A C 1
ATOM 2267 O O . GLU A 1 291 ? 27.828 12.047 -12.305 1 98.38 291 GLU A O 1
ATOM 2272 N N . GLY A 1 292 ? 27.438 14.375 -12.383 1 97.94 292 GLY A N 1
ATOM 2273 C CA . GLY A 1 292 ? 26.484 14.242 -13.484 1 97.94 292 GLY A CA 1
ATOM 2274 C C . GLY A 1 292 ? 25.172 13.609 -13.07 1 97.94 292 GLY A C 1
ATOM 2275 O O . GLY A 1 292 ? 24.5 14.102 -12.156 1 97.94 292 GLY A O 1
ATOM 2276 N N . LYS A 1 293 ? 24.891 12.453 -13.641 1 98.31 293 LYS A N 1
ATOM 2277 C CA . LYS A 1 293 ? 23.672 11.734 -13.289 1 98.31 293 LYS A CA 1
ATOM 2278 C C . LYS A 1 293 ? 23.938 10.68 -12.219 1 98.31 293 LYS A C 1
ATOM 2280 O O . LYS A 1 293 ? 23.016 10.031 -11.734 1 98.31 293 LYS A O 1
ATOM 2285 N N . THR A 1 294 ? 25.188 10.586 -11.852 1 98.69 294 THR A N 1
ATOM 2286 C CA . THR A 1 294 ? 25.578 9.586 -10.867 1 98.69 294 THR A CA 1
ATOM 2287 C C . THR A 1 294 ? 25.562 10.18 -9.461 1 98.69 294 THR A C 1
ATOM 2289 O O . THR A 1 294 ? 26.141 11.234 -9.219 1 98.69 294 THR A O 1
ATOM 2292 N N . VAL A 1 295 ? 24.844 9.531 -8.57 1 98.81 295 VAL A N 1
ATOM 2293 C CA . VAL A 1 295 ? 24.875 9.891 -7.156 1 98.81 295 VAL A CA 1
ATOM 2294 C C . VAL A 1 295 ? 25.781 8.93 -6.398 1 98.81 295 VAL A C 1
ATOM 2296 O O . VAL A 1 295 ? 25.641 7.711 -6.52 1 98.81 295 VAL A O 1
ATOM 2299 N N . ARG A 1 296 ? 26.734 9.5 -5.715 1 98.69 296 ARG A N 1
ATOM 2300 C CA . ARG A 1 296 ? 27.594 8.727 -4.824 1 98.69 296 ARG A CA 1
ATOM 2301 C C . ARG A 1 296 ? 27.094 8.812 -3.381 1 98.69 296 ARG A C 1
ATOM 2303 O O . ARG A 1 296 ? 26.828 9.898 -2.875 1 98.69 296 ARG A O 1
ATOM 2310 N N . PHE A 1 297 ? 27 7.691 -2.807 1 98.5 297 PHE A N 1
ATOM 2311 C CA . PHE A 1 297 ? 26.516 7.648 -1.431 1 98.5 297 PHE A CA 1
ATOM 2312 C C . PHE A 1 297 ? 27.688 7.512 -0.456 1 98.5 297 PHE A C 1
ATOM 2314 O O . PHE A 1 297 ? 28.781 7.125 -0.847 1 98.5 297 PHE A O 1
ATOM 2321 N N . VAL A 1 298 ? 27.484 7.77 0.827 1 97.69 298 VAL A N 1
ATOM 2322 C CA . VAL A 1 298 ? 28.547 7.836 1.831 1 97.69 298 VAL A CA 1
ATOM 2323 C C . VAL A 1 298 ? 29.109 6.441 2.082 1 97.69 298 VAL A C 1
ATOM 2325 O O . VAL A 1 298 ? 30.234 6.297 2.566 1 97.69 298 VAL A O 1
ATOM 2328 N N . ASP A 1 299 ? 28.344 5.426 1.783 1 96.62 299 ASP A N 1
ATOM 2329 C CA . ASP A 1 299 ? 28.828 4.066 2.023 1 96.62 299 ASP A CA 1
ATOM 2330 C C . ASP A 1 299 ? 29.641 3.553 0.844 1 96.62 299 ASP A C 1
ATOM 2332 O O . ASP A 1 299 ? 30.047 2.389 0.819 1 96.62 299 ASP A O 1
ATOM 2336 N N . GLY A 1 300 ? 29.781 4.258 -0.182 1 97.44 300 GLY A N 1
ATOM 2337 C CA . GLY A 1 300 ? 30.641 3.91 -1.307 1 97.44 300 GLY A CA 1
ATOM 2338 C C . GLY A 1 300 ? 29.859 3.447 -2.523 1 97.44 300 GLY A C 1
ATOM 2339 O O . GLY A 1 300 ? 30.406 3.4 -3.631 1 97.44 300 GLY A O 1
ATOM 2340 N N . SER A 1 301 ? 28.609 3.168 -2.408 1 97.56 301 SER A N 1
ATOM 2341 C CA . SER A 1 301 ? 27.797 2.76 -3.547 1 97.56 301 SER A CA 1
ATOM 2342 C C . SER A 1 301 ? 27.438 3.953 -4.426 1 97.56 301 SER A C 1
ATOM 2344 O O . SER A 1 301 ? 27.719 5.102 -4.066 1 97.56 301 SER A O 1
ATOM 2346 N N . SER A 1 302 ? 27.016 3.641 -5.594 1 98.56 302 SER A N 1
ATOM 2347 C CA . SER A 1 302 ? 26.609 4.691 -6.523 1 98.56 302 SER A CA 1
ATOM 2348 C C . SER A 1 302 ? 25.516 4.195 -7.473 1 98.56 302 SER A C 1
ATOM 2350 O O . SER A 1 302 ? 25.328 2.988 -7.637 1 98.56 302 SER A O 1
ATOM 2352 N N . ALA A 1 303 ? 24.75 5.055 -8.008 1 98.56 303 ALA A N 1
ATOM 2353 C CA . ALA A 1 303 ? 23.75 4.754 -9.023 1 98.56 303 ALA A CA 1
ATOM 2354 C C . ALA A 1 303 ? 23.406 5.996 -9.844 1 98.56 303 ALA A C 1
ATOM 2356 O O . ALA A 1 303 ? 23.672 7.121 -9.414 1 98.56 303 ALA A O 1
ATOM 2357 N N . ASP A 1 304 ? 22.875 5.805 -11.016 1 98.81 304 ASP A N 1
ATOM 2358 C CA . ASP A 1 304 ? 22.438 6.898 -11.883 1 98.81 304 ASP A CA 1
ATOM 2359 C C . ASP A 1 304 ? 20.953 7.191 -11.688 1 98.81 304 ASP A C 1
ATOM 2361 O O . ASP A 1 304 ? 20.156 6.27 -11.539 1 98.81 304 ASP A O 1
ATOM 2365 N N . TYR A 1 305 ? 20.609 8.414 -11.727 1 98.81 305 TYR A N 1
ATOM 2366 C CA . TYR A 1 305 ? 19.219 8.836 -11.594 1 98.81 305 TYR A CA 1
ATOM 2367 C C . TYR A 1 305 ? 18.875 9.914 -12.617 1 98.81 305 TYR A C 1
ATOM 2369 O O . TYR A 1 305 ? 19.75 10.648 -13.07 1 98.81 305 TYR A O 1
ATOM 2377 N N . ASP A 1 306 ? 17.656 9.922 -13.008 1 98.88 306 ASP A N 1
ATOM 2378 C CA . ASP A 1 306 ? 17.125 10.969 -13.883 1 98.88 306 ASP A CA 1
ATOM 2379 C C . ASP A 1 306 ? 16.516 12.102 -13.07 1 98.88 306 ASP A C 1
ATOM 2381 O O . ASP A 1 306 ? 16.469 13.25 -13.531 1 98.88 306 ASP A O 1
ATOM 2385 N N . LEU A 1 307 ? 15.992 11.812 -11.922 1 98.81 307 LEU A N 1
ATOM 2386 C CA . LEU A 1 307 ? 15.32 12.773 -11.055 1 98.81 307 LEU A CA 1
ATOM 2387 C C . LEU A 1 307 ? 15.672 12.531 -9.594 1 98.81 307 LEU A C 1
ATOM 2389 O O . LEU A 1 307 ? 15.594 11.398 -9.109 1 98.81 307 LEU A O 1
ATOM 2393 N N . VAL A 1 308 ? 16.156 13.562 -8.93 1 98.81 308 VAL A N 1
ATOM 2394 C CA . VAL A 1 308 ? 16.375 13.562 -7.488 1 98.81 308 VAL A CA 1
ATOM 2395 C C . VAL A 1 308 ? 15.375 14.492 -6.805 1 98.81 308 VAL A C 1
ATOM 2397 O O . VAL A 1 308 ? 15.289 15.672 -7.133 1 98.81 308 VAL A O 1
ATOM 2400 N N . LEU A 1 309 ? 14.586 13.961 -5.957 1 98.81 309 LEU A N 1
ATOM 2401 C CA . LEU A 1 309 ? 13.57 14.703 -5.211 1 98.81 309 LEU A CA 1
ATOM 2402 C C . LEU A 1 309 ? 14 14.883 -3.758 1 98.81 309 LEU A C 1
ATOM 2404 O O . LEU A 1 309 ? 14.219 13.906 -3.041 1 98.81 309 LEU A O 1
ATOM 2408 N N . CYS A 1 310 ? 14.07 16.125 -3.311 1 98.56 310 CYS A N 1
ATOM 2409 C CA . CYS A 1 310 ? 14.453 16.438 -1.94 1 98.56 310 CYS A CA 1
ATOM 2410 C C . CYS A 1 310 ? 13.227 16.547 -1.044 1 98.56 310 CYS A C 1
ATOM 2412 O O . CYS A 1 310 ? 12.484 17.531 -1.116 1 98.56 310 CYS A O 1
ATOM 2414 N N . ALA A 1 311 ? 13.008 15.57 -0.312 1 98 311 ALA A N 1
ATOM 2415 C CA . ALA A 1 311 ? 12.016 15.609 0.758 1 98 311 ALA A CA 1
ATOM 2416 C C . ALA A 1 311 ? 12.648 16 2.086 1 98 311 ALA A C 1
ATOM 2418 O O . ALA A 1 311 ? 12.617 15.242 3.053 1 98 311 ALA A O 1
ATOM 2419 N N . THR A 1 312 ? 13.148 17.203 2.139 1 96.5 312 THR A N 1
ATOM 2420 C CA . THR A 1 312 ? 14.047 17.641 3.201 1 96.5 312 THR A CA 1
ATOM 2421 C C . THR A 1 312 ? 13.391 18.703 4.066 1 96.5 312 THR A C 1
ATOM 2423 O O . THR A 1 312 ? 14.078 19.453 4.77 1 96.5 312 THR A O 1
ATOM 2426 N N . GLY A 1 313 ? 12.094 18.891 3.938 1 94.56 313 GLY A N 1
ATOM 2427 C CA . GLY A 1 313 ? 11.328 19.703 4.871 1 94.56 313 GLY A CA 1
ATOM 2428 C C . GLY A 1 313 ? 11.312 21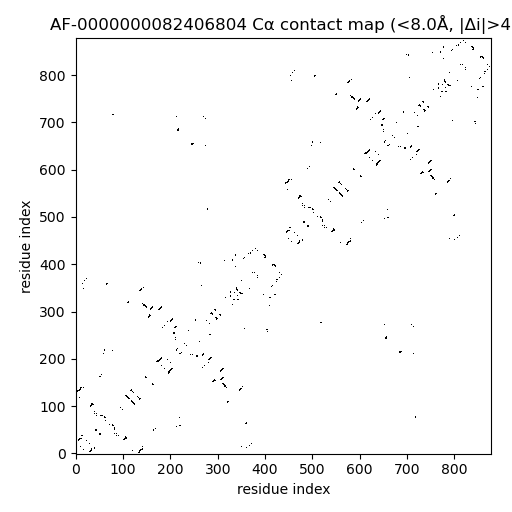.172 4.508 1 94.56 313 GLY A C 1
ATOM 2429 O O . GLY A 1 313 ? 11.531 21.531 3.348 1 94.56 313 GLY A O 1
ATOM 2430 N N . TYR A 1 314 ? 10.891 22 5.445 1 94.56 314 TYR A N 1
ATOM 2431 C CA . TYR A 1 314 ? 10.688 23.438 5.273 1 94.56 314 TYR A CA 1
ATOM 2432 C C . TYR A 1 314 ? 11.289 24.219 6.438 1 94.56 314 TYR A C 1
ATOM 2434 O O . TYR A 1 314 ? 11.531 23.656 7.508 1 94.56 314 TYR A O 1
ATOM 2442 N N . HIS A 1 315 ? 11.508 25.469 6.172 1 92.5 315 HIS A N 1
ATOM 2443 C CA . HIS A 1 315 ? 11.867 26.422 7.203 1 92.5 315 HIS A CA 1
ATOM 2444 C C . HIS A 1 315 ? 10.68 27.328 7.551 1 92.5 315 HIS A C 1
ATOM 2446 O O . HIS A 1 315 ? 9.898 27.703 6.672 1 92.5 315 HIS A O 1
ATOM 2452 N N . LEU A 1 316 ? 10.633 27.578 8.844 1 93.38 316 LEU A N 1
ATOM 2453 C CA . LEU A 1 316 ? 9.672 28.609 9.211 1 93.38 316 LEU A CA 1
ATOM 2454 C C . LEU A 1 316 ? 10.055 29.953 8.594 1 93.38 316 LEU A C 1
ATOM 2456 O O . LEU A 1 316 ? 11.234 30.312 8.562 1 93.38 316 LEU A O 1
ATOM 2460 N N . ASP A 1 317 ? 9.062 30.625 8.016 1 92.69 317 ASP A N 1
ATOM 2461 C CA . ASP A 1 317 ? 9.344 31.891 7.332 1 92.69 317 ASP A CA 1
ATOM 2462 C C . ASP A 1 317 ? 8.156 32.844 7.41 1 92.69 317 ASP A C 1
ATOM 2464 O O . ASP A 1 317 ? 7.059 32.5 6.949 1 92.69 317 ASP A O 1
ATOM 2468 N N . TYR A 1 318 ? 8.352 33.969 8.031 1 95.94 318 TYR A N 1
ATOM 2469 C CA . TYR A 1 318 ? 7.418 35.094 8.055 1 95.94 318 TYR A CA 1
ATOM 2470 C C . TYR A 1 318 ? 8.031 36.344 7.395 1 95.94 318 TYR A C 1
ATOM 2472 O O . TYR A 1 318 ? 8.406 37.281 8.07 1 95.94 318 TYR A O 1
ATOM 2480 N N . PRO A 1 319 ? 8.016 36.344 6.117 1 95 319 PRO A N 1
ATOM 2481 C CA . PRO A 1 319 ? 8.852 37.281 5.371 1 95 319 PRO A CA 1
ATOM 2482 C C . PRO A 1 319 ? 8.383 38.719 5.512 1 95 319 PRO A C 1
ATOM 2484 O O . PRO A 1 319 ? 9.133 39.656 5.203 1 95 319 PRO A O 1
ATOM 2487 N N . PHE A 1 320 ? 7.207 39 5.98 1 97.94 320 PHE A N 1
ATOM 2488 C CA . PHE A 1 320 ? 6.617 40.344 5.984 1 97.94 320 PHE A CA 1
ATOM 2489 C C . PHE A 1 320 ? 6.859 41.031 7.316 1 97.94 320 PHE A C 1
ATOM 2491 O O . PHE A 1 320 ? 6.469 42.188 7.5 1 97.94 320 PHE A O 1
ATOM 2498 N N . VAL A 1 321 ? 7.414 40.375 8.266 1 97.81 321 VAL A N 1
ATOM 2499 C CA . VAL A 1 321 ? 7.641 40.969 9.578 1 97.81 321 VAL A CA 1
ATOM 2500 C C . VAL A 1 321 ? 9.102 40.781 9.977 1 97.81 321 VAL A C 1
ATOM 2502 O O . VAL A 1 321 ? 9.711 39.75 9.68 1 97.81 321 VAL A O 1
ATOM 2505 N N . ALA A 1 322 ? 9.672 41.75 10.609 1 96.94 322 ALA A N 1
ATOM 2506 C CA . ALA A 1 322 ? 11.062 41.656 11.055 1 96.94 322 ALA A CA 1
ATOM 2507 C C . ALA A 1 322 ? 11.227 40.562 12.102 1 96.94 322 ALA A C 1
ATOM 2509 O O . ALA A 1 322 ? 10.383 40.406 12.984 1 96.94 322 ALA A O 1
ATOM 2510 N N . ARG A 1 323 ? 12.312 39.844 11.992 1 95.62 323 ARG A N 1
ATOM 2511 C CA . ARG A 1 323 ? 12.586 38.75 12.922 1 95.62 323 ARG A CA 1
ATOM 2512 C C . ARG A 1 323 ? 12.672 39.25 14.359 1 95.62 323 ARG A C 1
ATOM 2514 O O . ARG A 1 323 ? 12.289 38.562 15.297 1 95.62 323 ARG A O 1
ATOM 2521 N N . GLU A 1 324 ? 13.125 40.438 14.492 1 95 324 GLU A N 1
ATOM 2522 C CA . GLU A 1 324 ? 13.258 41.062 15.812 1 95 324 GLU A CA 1
ATOM 2523 C C . GLU A 1 324 ? 11.898 41.25 16.484 1 95 324 GLU A C 1
ATOM 2525 O O . GLU A 1 324 ? 11.773 41.094 17.703 1 95 324 GLU A O 1
ATOM 2530 N N . ASP A 1 325 ? 10.93 41.562 15.688 1 96 325 ASP A N 1
ATOM 2531 C CA . ASP A 1 325 ? 9.602 41.781 16.234 1 96 325 ASP A CA 1
ATOM 2532 C C . ASP A 1 325 ? 8.969 40.469 16.719 1 96 325 ASP A C 1
ATOM 2534 O O . ASP A 1 325 ? 8.055 40.5 17.531 1 96 325 ASP A O 1
ATOM 2538 N N . LEU A 1 326 ? 9.492 39.344 16.25 1 95.81 326 LEU A N 1
ATOM 2539 C CA . LEU A 1 326 ? 8.992 38.031 16.656 1 95.81 326 LEU A CA 1
ATOM 2540 C C . LEU A 1 326 ? 9.945 37.375 17.672 1 95.81 326 LEU A C 1
ATOM 2542 O O . LEU A 1 326 ? 9.773 36.219 18.016 1 95.81 326 LEU A O 1
ATOM 2546 N N . ASP A 1 327 ? 10.953 38.094 18.094 1 93.88 327 ASP A N 1
ATOM 2547 C CA . ASP A 1 327 ? 11.961 37.562 19.016 1 93.88 327 ASP A CA 1
ATOM 2548 C C . ASP A 1 327 ? 12.516 36.219 18.531 1 93.88 327 ASP A C 1
ATOM 2550 O O . ASP A 1 327 ? 12.523 35.25 19.281 1 93.88 327 ASP A O 1
ATOM 2554 N N . TRP A 1 328 ? 12.883 36.219 17.281 1 94.12 328 TRP A N 1
ATOM 2555 C CA . TRP A 1 328 ? 13.383 35 16.672 1 94.12 328 TRP A CA 1
ATOM 2556 C C . TRP A 1 328 ? 14.633 34.5 17.391 1 94.12 328 TRP A C 1
ATOM 2558 O O . TRP A 1 328 ? 15.531 35.281 17.703 1 94.12 328 TRP A O 1
ATOM 2568 N N . SER A 1 329 ? 14.641 33.281 17.781 1 88.5 329 SER A N 1
ATOM 2569 C CA . SER A 1 329 ? 15.766 32.594 18.406 1 88.5 329 SER A CA 1
ATOM 2570 C C . SER A 1 329 ? 16 31.219 17.797 1 88.5 329 SER A C 1
ATOM 2572 O O . SER A 1 329 ? 15.117 30.359 17.844 1 88.5 329 SER A O 1
ATOM 2574 N N . GLY A 1 330 ? 17.156 31.062 17.234 1 90.38 330 GLY A N 1
ATOM 2575 C CA . GLY A 1 330 ? 17.438 29.812 16.578 1 90.38 330 GLY A CA 1
ATOM 2576 C C . GLY A 1 330 ? 16.609 29.609 15.312 1 90.38 330 GLY A C 1
ATOM 2577 O O . GLY A 1 330 ? 16.625 30.453 14.422 1 90.38 330 GLY A O 1
ATOM 2578 N N . ALA A 1 331 ? 15.805 28.484 15.32 1 91.44 331 ALA A N 1
ATOM 2579 C CA . ALA A 1 331 ? 15.109 28.109 14.086 1 91.44 331 ALA A CA 1
ATOM 2580 C C . ALA A 1 331 ? 13.656 28.562 14.125 1 91.44 331 ALA A C 1
ATOM 2582 O O . ALA A 1 331 ? 12.906 28.344 13.172 1 91.44 331 ALA A O 1
ATOM 2583 N N . ALA A 1 332 ? 13.242 29.297 15.227 1 94.06 332 ALA A N 1
ATOM 2584 C CA . ALA A 1 332 ? 11.844 29.719 15.328 1 94.06 332 ALA A CA 1
ATOM 2585 C C . ALA A 1 332 ? 11.711 30.953 16.219 1 94.06 332 ALA A C 1
ATOM 2587 O O . ALA A 1 332 ? 12.625 31.281 16.984 1 94.06 332 ALA A O 1
ATOM 2588 N N . PRO A 1 333 ? 10.562 31.625 16.078 1 94.69 333 PRO A N 1
ATOM 2589 C CA . PRO A 1 333 ? 10.266 32.719 17.031 1 94.69 333 PRO A CA 1
ATOM 2590 C C . PRO A 1 333 ? 10.141 32.219 18.469 1 94.69 333 PRO A C 1
ATOM 2592 O O . PRO A 1 333 ? 9.711 31.078 18.703 1 94.69 333 PRO A O 1
ATOM 2595 N N . ASP A 1 334 ? 10.594 33.062 19.359 1 94.25 334 ASP A N 1
ATOM 2596 C CA . ASP A 1 334 ? 10.398 32.781 20.766 1 94.25 334 ASP A CA 1
ATOM 2597 C C . ASP A 1 334 ? 9.086 33.375 21.266 1 94.25 334 ASP A C 1
ATOM 2599 O O . ASP A 1 334 ? 9.078 34.469 21.875 1 94.25 334 ASP A O 1
ATOM 2603 N N . LEU A 1 335 ? 8.031 32.688 21.062 1 96.69 335 LEU A N 1
ATOM 2604 C CA . LEU A 1 335 ? 6.691 33.125 21.453 1 96.69 335 LEU A CA 1
ATOM 2605 C C . LEU A 1 335 ? 6.211 32.344 22.688 1 96.69 335 LEU A C 1
ATOM 2607 O O . LEU A 1 335 ? 6.473 31.156 22.812 1 96.69 335 LEU A O 1
ATOM 2611 N N . PHE A 1 336 ? 5.52 33.062 23.578 1 97.31 336 PHE A N 1
ATOM 2612 C CA . PHE A 1 336 ? 4.91 32.344 24.703 1 97.31 336 PHE A CA 1
ATOM 2613 C C . PHE A 1 336 ? 3.826 31.391 24.219 1 97.31 336 PHE A C 1
ATOM 2615 O O . PHE A 1 336 ? 2.91 31.797 23.5 1 97.31 336 PHE A O 1
ATOM 2622 N N . LEU A 1 337 ? 3.963 30.094 24.531 1 97.62 337 LEU A N 1
ATOM 2623 C CA . LEU A 1 337 ? 3.074 29.016 24.141 1 97.62 337 LEU A CA 1
ATOM 2624 C C . LEU A 1 337 ? 2.982 28.891 22.625 1 97.62 337 LEU A C 1
ATOM 2626 O O . LEU A 1 337 ? 1.956 28.469 22.094 1 97.62 337 LEU A O 1
ATOM 2630 N N . ASN A 1 338 ? 3.945 29.406 21.891 1 96.81 338 ASN A N 1
ATOM 2631 C CA . ASN A 1 338 ? 4 29.375 20.438 1 96.81 338 ASN A CA 1
ATOM 2632 C C . ASN A 1 338 ? 2.893 30.219 19.812 1 96.81 338 ASN A C 1
ATOM 2634 O O . ASN A 1 338 ? 2.418 29.906 18.719 1 96.81 338 ASN A O 1
ATOM 2638 N N . VAL A 1 339 ? 2.432 31.234 20.531 1 97.69 339 VAL A N 1
ATOM 2639 C CA . VAL A 1 339 ? 1.281 31.969 20 1 97.69 339 VAL A CA 1
ATOM 2640 C C . VAL A 1 339 ? 1.476 33.469 20.234 1 97.69 339 VAL A C 1
ATOM 2642 O O . VAL A 1 339 ? 1.272 34.281 19.328 1 97.69 339 VAL A O 1
ATOM 2645 N N . ALA A 1 340 ? 1.9 33.875 21.438 1 97.88 340 ALA A N 1
ATOM 2646 C CA . ALA A 1 340 ? 1.87 35.281 21.828 1 97.88 340 ALA A CA 1
ATOM 2647 C C . ALA A 1 340 ? 3.277 35.875 21.875 1 97.88 340 ALA A C 1
ATOM 2649 O O . ALA A 1 340 ? 4.176 35.281 22.5 1 97.88 340 ALA A O 1
ATOM 2650 N N . SER A 1 341 ? 3.482 37 21.266 1 96.44 341 SER A N 1
ATOM 2651 C CA . SER A 1 341 ? 4.746 37.719 21.375 1 96.44 341 SER A CA 1
ATOM 2652 C C . SER A 1 341 ? 5.027 38.125 22.812 1 96.44 341 SER A C 1
ATOM 2654 O O . SER A 1 341 ? 4.113 38.531 23.547 1 96.44 341 SER A O 1
ATOM 2656 N N . ARG A 1 342 ? 6.234 37.969 23.172 1 93.12 342 ARG A N 1
ATOM 2657 C CA . ARG A 1 342 ? 6.641 38.438 24.5 1 93.12 342 ARG A CA 1
ATOM 2658 C C . ARG A 1 342 ? 6.98 39.906 24.484 1 93.12 342 ARG A C 1
ATOM 2660 O O . ARG A 1 342 ? 6.965 40.562 25.531 1 93.12 342 ARG A O 1
ATOM 2667 N N . ARG A 1 343 ? 7.137 40.438 23.375 1 92.62 343 ARG A N 1
ATOM 2668 C CA . ARG A 1 343 ? 7.578 41.812 23.172 1 92.62 343 ARG A CA 1
ATOM 2669 C C . ARG A 1 343 ? 6.395 42.719 22.906 1 92.62 343 ARG A C 1
ATOM 2671 O O . ARG A 1 343 ? 6.359 43.875 23.391 1 92.62 343 ARG A O 1
ATOM 2678 N N . HIS A 1 344 ? 5.523 42.281 22.109 1 95.62 344 HIS A N 1
ATOM 2679 C CA . HIS A 1 344 ? 4.375 43.062 21.672 1 95.62 344 HIS A CA 1
ATOM 2680 C C . HIS A 1 344 ? 3.068 42.438 22.141 1 95.62 344 HIS A C 1
ATOM 2682 O O . HIS A 1 344 ? 2.703 41.344 21.703 1 95.62 344 HIS A O 1
ATOM 2688 N N . ASP A 1 345 ? 2.289 43.156 22.891 1 94.75 345 ASP A N 1
ATOM 2689 C CA . ASP A 1 345 ? 1.059 42.625 23.484 1 94.75 345 ASP A CA 1
ATOM 2690 C C . ASP A 1 345 ? -0.013 42.438 22.406 1 94.75 345 ASP A C 1
ATOM 2692 O O . ASP A 1 345 ? -1.01 41.75 22.641 1 94.75 345 ASP A O 1
ATOM 2696 N N . ASN A 1 346 ? 0.181 43.062 21.266 1 97.62 346 ASN A N 1
ATOM 2697 C CA . ASN A 1 346 ? -0.844 43 20.234 1 97.62 346 ASN A CA 1
ATOM 2698 C C . ASN A 1 346 ? -0.341 42.312 18.984 1 97.62 346 ASN A C 1
ATOM 2700 O O . ASN A 1 346 ? -0.783 42.594 17.875 1 97.62 346 ASN A O 1
ATOM 2704 N N . LEU A 1 347 ? 0.697 41.375 19.094 1 98.25 347 LEU A N 1
ATOM 2705 C CA . LEU A 1 347 ? 1.209 40.531 18.031 1 98.25 347 LEU A CA 1
ATOM 2706 C C . LEU A 1 347 ? 1.083 39.062 18.391 1 98.25 347 LEU A C 1
ATOM 2708 O O . LEU A 1 347 ? 1.603 38.625 19.438 1 98.25 347 LEU A O 1
ATOM 2712 N N . PHE A 1 348 ? 0.403 38.281 17.562 1 98.69 348 PHE A N 1
ATOM 2713 C CA . PHE A 1 348 ? 0.161 36.875 17.797 1 98.69 348 PHE A CA 1
ATOM 2714 C C . PHE A 1 348 ? 0.46 36.031 16.547 1 98.69 348 PHE A C 1
ATOM 2716 O O . PHE A 1 348 ? 0.431 36.562 15.438 1 98.69 348 PHE A O 1
ATOM 2723 N N . VAL A 1 349 ? 0.822 34.781 16.75 1 98.5 349 VAL A N 1
ATOM 2724 C CA . VAL A 1 349 ? 1.011 33.812 15.664 1 98.5 349 VAL A CA 1
ATOM 2725 C C . VAL A 1 349 ? 0.151 32.594 15.906 1 98.5 349 VAL A C 1
ATOM 2727 O O . VAL A 1 349 ? 0.185 32 17 1 98.5 349 VAL A O 1
ATOM 2730 N N . LEU A 1 350 ? -0.643 32.25 14.93 1 98.56 350 LEU A N 1
ATOM 2731 C CA . LEU A 1 350 ? -1.441 31.016 14.984 1 98.56 350 LEU A CA 1
ATOM 2732 C C . LEU A 1 350 ? -0.845 29.938 14.086 1 98.56 350 LEU A C 1
ATOM 2734 O O . LEU A 1 350 ? -0.369 30.234 12.984 1 98.56 350 LEU A O 1
ATOM 2738 N N . GLY A 1 351 ? -0.857 28.719 14.586 1 97.25 351 GLY A N 1
ATOM 2739 C CA . GLY A 1 351 ? -0.467 27.578 13.766 1 97.25 351 GLY A CA 1
ATOM 2740 C C . GLY A 1 351 ? 1.011 27.25 13.867 1 97.25 351 GLY A C 1
ATOM 2741 O O . GLY A 1 351 ? 1.466 26.25 13.32 1 97.25 351 GLY A O 1
ATOM 2742 N N . MET A 1 352 ? 1.819 28.109 14.516 1 96.81 352 MET A N 1
ATOM 2743 C CA . MET A 1 352 ? 3.234 27.797 14.688 1 96.81 352 MET A CA 1
ATOM 2744 C C . MET A 1 352 ? 3.43 26.719 15.75 1 96.81 352 MET A C 1
ATOM 2746 O O . MET A 1 352 ? 4 26.984 16.812 1 96.81 352 MET A O 1
ATOM 2750 N N . VAL A 1 353 ? 2.965 25.578 15.438 1 95.5 353 VAL A N 1
ATOM 2751 C CA . VAL A 1 353 ? 3.031 24.453 16.359 1 95.5 353 VAL A CA 1
ATOM 2752 C C . VAL A 1 353 ? 2.994 23.141 15.594 1 95.5 353 VAL A C 1
ATOM 2754 O O . VAL A 1 353 ? 2.268 23.016 14.602 1 95.5 353 VAL A O 1
ATOM 2757 N N . GLU A 1 354 ? 3.865 22.297 15.922 1 93.25 354 GLU A N 1
ATOM 2758 C CA . GLU A 1 354 ? 3.883 20.938 15.398 1 93.25 354 GLU A CA 1
ATOM 2759 C C . GLU A 1 354 ? 3.787 19.906 16.531 1 93.25 354 GLU A C 1
ATOM 2761 O O . GLU A 1 354 ? 4.379 20.094 17.594 1 93.25 354 GLU A O 1
ATOM 2766 N N . ALA A 1 355 ? 2.943 19.016 16.391 1 92.5 355 ALA A N 1
ATOM 2767 C CA . ALA A 1 355 ? 2.76 17.938 17.359 1 92.5 355 ALA A CA 1
ATOM 2768 C C . ALA A 1 355 ? 2.135 16.703 16.703 1 92.5 355 ALA A C 1
ATOM 2770 O O . ALA A 1 355 ? 1.354 16.828 15.758 1 92.5 355 ALA A O 1
ATOM 2771 N N . SER A 1 356 ? 2.557 15.594 17.156 1 88.12 356 SER A N 1
ATOM 2772 C CA . SER A 1 356 ? 1.838 14.391 16.766 1 88.12 356 SER A CA 1
ATOM 2773 C C . SER A 1 356 ? 0.438 14.359 17.359 1 88.12 356 SER A C 1
ATOM 2775 O O . SER A 1 356 ? 0.282 14.352 18.578 1 88.12 356 SER A O 1
ATOM 2777 N N . GLY A 1 357 ? -0.562 14.508 16.531 1 88.31 357 GLY A N 1
ATOM 2778 C CA . GLY A 1 357 ? -1.929 14.289 16.984 1 88.31 357 GLY A CA 1
ATOM 2779 C C . GLY A 1 357 ? -2.582 15.555 17.516 1 88.31 357 GLY A C 1
ATOM 2780 O O . GLY A 1 357 ? -3.592 15.484 18.234 1 88.31 357 GLY A O 1
ATOM 2781 N N . LEU A 1 358 ? -2.039 16.703 17.297 1 91.06 358 LEU A N 1
ATOM 2782 C CA . LEU A 1 358 ? -2.627 17.938 17.797 1 91.06 358 LEU A CA 1
ATOM 2783 C C . LEU A 1 358 ? -3.969 18.219 17.141 1 91.06 358 LEU A C 1
ATOM 2785 O O . LEU A 1 358 ? -4.891 18.719 17.766 1 91.06 358 LEU A O 1
ATOM 2789 N N . GLY A 1 359 ? -4.094 17.844 15.859 1 92.12 359 GLY A N 1
ATOM 2790 C CA . GLY A 1 359 ? -5.297 18.141 15.094 1 92.12 359 GLY A CA 1
ATOM 2791 C C . GLY A 1 359 ? -5.57 19.625 14.953 1 92.12 359 GLY A C 1
ATOM 2792 O O . GLY A 1 359 ? -4.75 20.453 15.359 1 92.12 359 GLY A O 1
ATOM 2793 N N . TRP A 1 360 ? -6.711 19.938 14.328 1 96.88 360 TRP A N 1
ATOM 2794 C CA . TRP A 1 360 ? -7.07 21.344 14.141 1 96.88 360 TRP A CA 1
ATOM 2795 C C . TRP A 1 360 ? -7.727 21.906 15.398 1 96.88 360 TRP A C 1
ATOM 2797 O O . TRP A 1 360 ? -7.785 23.125 15.586 1 96.88 360 TRP A O 1
ATOM 2807 N N . GLN A 1 361 ? -8.133 20.984 16.281 1 96.25 361 GLN A N 1
ATOM 2808 C CA . GLN A 1 361 ? -8.711 21.469 17.531 1 96.25 361 GLN A CA 1
ATOM 2809 C C . GLN A 1 361 ? -7.652 22.141 18.406 1 96.25 361 GLN A C 1
ATOM 2811 O O . GLN A 1 361 ? -7.941 23.141 19.078 1 96.25 361 GLN A O 1
ATOM 2816 N N . GLY A 1 362 ? -6.453 21.547 18.422 1 96.56 362 GLY A N 1
ATOM 2817 C CA . GLY A 1 362 ? -5.379 22.219 19.141 1 96.56 362 GLY A CA 1
ATOM 2818 C C . GLY A 1 362 ? -5.078 23.609 18.625 1 96.56 362 GLY A C 1
ATOM 2819 O O . GLY A 1 362 ? -4.816 24.531 19.391 1 96.56 362 GLY A O 1
ATOM 2820 N N . ARG A 1 363 ? -5.133 23.781 17.359 1 97.12 363 ARG A N 1
ATOM 2821 C CA . ARG A 1 363 ? -4.902 25.078 16.734 1 97.12 363 ARG A CA 1
ATOM 2822 C C . ARG A 1 363 ? -6.07 26.016 16.984 1 97.12 363 ARG A C 1
ATOM 2824 O O . ARG A 1 363 ? -5.879 27.234 17.141 1 97.12 363 ARG A O 1
ATOM 2831 N N . TYR A 1 364 ? -7.223 25.453 17.047 1 98.44 364 TYR A N 1
ATOM 2832 C CA . TYR A 1 364 ? -8.398 26.219 17.406 1 98.44 364 TYR A CA 1
ATOM 2833 C C . TYR A 1 364 ? -8.266 26.812 18.812 1 98.44 364 TYR A C 1
ATOM 2835 O O . TYR A 1 364 ? -8.641 27.953 19.047 1 98.44 364 TYR A O 1
ATOM 2843 N N . GLU A 1 365 ? -7.734 26.047 19.688 1 98.56 365 GLU A N 1
ATOM 2844 C CA . GLU A 1 365 ? -7.559 26.5 21.062 1 98.56 365 GLU A CA 1
ATOM 2845 C C . GLU A 1 365 ? -6.539 27.625 21.156 1 98.56 365 GLU A C 1
ATOM 2847 O O . GLU A 1 365 ? -6.664 28.516 22 1 98.56 365 GLU A O 1
ATOM 2852 N N . GLN A 1 366 ? -5.527 27.625 20.266 1 98.25 366 GLN A N 1
ATOM 2853 C CA . GLN A 1 366 ? -4.656 28.797 20.141 1 98.25 366 GLN A CA 1
ATOM 2854 C C . GLN A 1 366 ? -5.465 30.062 19.875 1 98.25 366 GLN A C 1
ATOM 2856 O O . GLN A 1 366 ? -5.266 31.078 20.531 1 98.25 366 GLN A O 1
ATOM 2861 N N . ALA A 1 367 ? -6.301 29.922 18.906 1 98.81 367 ALA A N 1
ATOM 2862 C CA . ALA A 1 367 ? -7.102 31.062 18.469 1 98.81 367 ALA A CA 1
ATOM 2863 C C . ALA A 1 367 ? -8.055 31.531 19.562 1 98.81 367 ALA A C 1
ATOM 2865 O O . ALA A 1 367 ? -8.266 32.719 19.75 1 98.81 367 ALA A O 1
ATOM 2866 N N . GLU A 1 368 ? -8.602 30.578 20.219 1 98.81 368 GLU A N 1
ATOM 2867 C CA . GLU A 1 368 ? -9.492 30.906 21.344 1 98.81 368 GLU A CA 1
ATOM 2868 C C . GLU A 1 368 ? -8.758 31.688 22.422 1 98.81 368 GLU A C 1
ATOM 2870 O O . GLU A 1 368 ? -9.281 32.688 22.938 1 98.81 368 GLU A O 1
ATOM 2875 N N . LEU A 1 369 ? -7.578 31.234 22.766 1 98.75 369 LEU A N 1
ATOM 2876 C CA . LEU A 1 369 ? -6.75 31.922 23.734 1 98.75 369 LEU A CA 1
ATOM 2877 C C . LEU A 1 369 ? -6.512 33.375 23.312 1 98.75 369 LEU A C 1
ATOM 2879 O O . LEU A 1 369 ? -6.645 34.281 24.125 1 98.75 369 LEU A O 1
ATOM 2883 N N . VAL A 1 370 ? -6.188 33.594 22.062 1 98.81 370 VAL A N 1
ATOM 2884 C CA . VAL A 1 370 ? -5.871 34.906 21.547 1 98.81 370 VAL A CA 1
ATOM 2885 C C . VAL A 1 370 ? -7.098 35.812 21.672 1 98.81 370 VAL A C 1
ATOM 2887 O O . VAL A 1 370 ? -7 36.938 22.156 1 98.81 370 VAL A O 1
ATOM 2890 N N . ALA A 1 371 ? -8.242 35.344 21.234 1 98.81 371 ALA A N 1
ATOM 2891 C CA . ALA A 1 371 ? -9.469 36.156 21.297 1 98.81 371 ALA A CA 1
ATOM 2892 C C . ALA A 1 371 ? -9.805 36.531 22.734 1 98.81 371 ALA A C 1
ATOM 2894 O O . ALA A 1 371 ? -10.156 37.688 23 1 98.81 371 ALA A O 1
ATOM 2895 N N . LYS A 1 372 ? -9.648 35.594 23.609 1 98.5 372 LYS A N 1
ATOM 2896 C CA . LYS A 1 372 ? -9.953 35.875 25.016 1 98.5 372 LYS A CA 1
ATOM 2897 C C . LYS A 1 372 ? -8.961 36.844 25.625 1 98.5 372 LYS A C 1
ATOM 2899 O O . LYS A 1 372 ? -9.328 37.688 26.453 1 98.5 372 LYS A O 1
ATOM 2904 N N . LEU A 1 373 ? -7.727 36.688 25.266 1 98.44 373 LEU A N 1
ATOM 2905 C CA . LEU A 1 373 ? -6.707 37.594 25.75 1 98.44 373 LEU A CA 1
ATOM 2906 C C . LEU A 1 373 ? -6.977 39.031 25.281 1 98.44 373 LEU A C 1
ATOM 2908 O O . LEU A 1 373 ? -6.875 39.969 26.047 1 98.44 373 LEU A O 1
ATOM 2912 N N . ILE A 1 374 ? -7.312 39.188 23.984 1 98.44 374 ILE A N 1
ATOM 2913 C CA . ILE A 1 374 ? -7.629 40.5 23.422 1 98.44 374 ILE A CA 1
ATOM 2914 C C . ILE A 1 374 ? -8.82 41.125 24.156 1 98.44 374 ILE A C 1
ATOM 2916 O O . ILE A 1 374 ? -8.781 42.281 24.547 1 98.44 374 ILE A O 1
ATOM 2920 N N . THR A 1 375 ? -9.812 40.312 24.391 1 97.94 375 THR A N 1
ATOM 2921 C CA . THR A 1 375 ? -11 40.781 25.109 1 97.94 375 THR A CA 1
ATOM 2922 C C . THR A 1 375 ? -10.641 41.188 26.531 1 97.94 375 THR A C 1
ATOM 2924 O O . THR A 1 375 ? -11.109 42.219 27.031 1 97.94 375 THR A O 1
ATOM 2927 N N . ALA A 1 376 ? -9.797 40.406 27.156 1 97.5 376 ALA A N 1
ATOM 2928 C CA . ALA A 1 376 ? -9.438 40.625 28.562 1 97.5 376 ALA A CA 1
ATOM 2929 C C . ALA A 1 376 ? -8.656 41.938 28.75 1 97.5 376 ALA A C 1
ATOM 2931 O O . ALA A 1 376 ? -8.695 42.531 29.812 1 97.5 376 ALA A O 1
ATOM 2932 N N . ARG A 1 377 ? -8 42.344 27.734 1 95.5 377 ARG A N 1
ATOM 2933 C CA . ARG A 1 377 ? -7.219 43.562 27.844 1 95.5 377 ARG A CA 1
ATOM 2934 C C . ARG A 1 377 ? -8.117 44.75 28.172 1 95.5 377 ARG A C 1
ATOM 2936 O O . ARG A 1 377 ? -7.684 45.688 28.844 1 95.5 377 ARG A O 1
ATOM 2943 N N . THR A 1 378 ? -9.367 44.688 27.781 1 94.25 378 THR A N 1
ATOM 2944 C CA . THR A 1 378 ? -10.305 45.781 28.047 1 94.25 378 THR A CA 1
ATOM 2945 C C . THR A 1 378 ? -11.258 45.406 29.172 1 94.25 378 THR A C 1
ATOM 2947 O O . THR A 1 378 ? -11.547 46.25 30.047 1 94.25 378 THR A O 1
ATOM 2950 N N . GLU A 1 379 ? -11.617 44.188 29.219 1 96.38 379 GLU A N 1
ATOM 2951 C CA . GLU A 1 379 ? -12.711 43.781 30.109 1 96.38 379 GLU A CA 1
ATOM 2952 C C . GLU A 1 379 ? -12.172 43.188 31.406 1 96.38 379 GLU A C 1
ATOM 2954 O O . GLU A 1 379 ? -12.891 43.125 32.406 1 96.38 379 GLU A O 1
ATOM 2959 N N . ALA A 1 380 ? -10.984 42.75 31.328 1 96.94 380 ALA A N 1
ATOM 2960 C CA . ALA A 1 380 ? -10.344 42.156 32.5 1 96.94 380 ALA A CA 1
ATOM 2961 C C . ALA A 1 380 ? -8.844 42.406 32.5 1 96.94 380 ALA A C 1
ATOM 2963 O O . ALA A 1 380 ? -8.039 41.469 32.469 1 96.94 380 ALA A O 1
ATOM 2964 N N . PRO A 1 381 ? -8.461 43.656 32.656 1 95.94 381 PRO A N 1
ATOM 2965 C CA . PRO A 1 381 ? -7.059 44.062 32.469 1 95.94 381 PRO A CA 1
ATOM 2966 C C . PRO A 1 381 ? -6.117 43.344 33.438 1 95.94 381 PRO A C 1
ATOM 2968 O O . PRO A 1 381 ? -4.961 43.094 33.125 1 95.94 381 PRO A O 1
ATOM 2971 N N . ALA A 1 382 ? -6.574 43.062 34.594 1 96.31 382 ALA A N 1
ATOM 2972 C CA . ALA A 1 382 ? -5.734 42.375 35.562 1 96.31 382 ALA A CA 1
ATOM 2973 C C . ALA A 1 382 ? -5.344 40.969 35.062 1 96.31 382 ALA A C 1
ATOM 2975 O O . ALA A 1 382 ? -4.188 40.562 35.219 1 96.31 382 ALA A O 1
ATOM 2976 N N . ALA A 1 383 ? -6.32 40.281 34.562 1 97.06 383 ALA A N 1
ATOM 2977 C CA . ALA A 1 383 ? -6.059 38.969 34.031 1 97.06 383 ALA A CA 1
ATOM 2978 C C . ALA A 1 383 ? -5.113 39.031 32.844 1 97.06 383 ALA A C 1
ATOM 2980 O O . ALA A 1 383 ? -4.262 38.156 32.656 1 97.06 383 ALA A O 1
ATOM 2981 N N . ALA A 1 384 ? -5.289 40 32 1 96.88 384 ALA A N 1
ATOM 2982 C CA . ALA A 1 384 ? -4.398 40.188 30.859 1 96.88 384 ALA A CA 1
ATOM 2983 C C . ALA A 1 384 ? -2.965 40.438 31.312 1 96.88 384 ALA A C 1
ATOM 2985 O O . ALA A 1 384 ? -2.014 39.969 30.703 1 96.88 384 ALA A O 1
ATOM 2986 N N . ARG A 1 385 ? -2.852 41.219 32.375 1 95.94 385 ARG A N 1
ATOM 2987 C CA . ARG A 1 385 ? -1.53 41.5 32.938 1 95.94 385 ARG A CA 1
ATOM 2988 C C . ARG A 1 385 ? -0.901 40.219 33.5 1 95.94 385 ARG A C 1
ATOM 2990 O O . ARG A 1 385 ? 0.314 40.031 33.438 1 95.94 385 ARG A O 1
ATOM 2997 N N . GLU A 1 386 ? -1.719 39.469 34.094 1 96.44 386 GLU A N 1
ATOM 2998 C CA . GLU A 1 386 ? -1.222 38.188 34.625 1 96.44 386 GLU A CA 1
ATOM 2999 C C . GLU A 1 386 ? -0.685 37.312 33.5 1 96.44 386 GLU A C 1
ATOM 3001 O O . GLU A 1 386 ? 0.331 36.625 33.688 1 96.44 386 GLU A O 1
ATOM 3006 N N . PHE A 1 387 ? -1.406 37.25 32.438 1 97.25 387 PHE A N 1
ATOM 3007 C CA . PHE A 1 387 ? -0.926 36.5 31.281 1 97.25 387 PHE A CA 1
ATOM 3008 C C . PHE A 1 387 ? 0.415 37.062 30.797 1 97.25 387 PHE A C 1
ATOM 3010 O O . PHE A 1 387 ? 1.337 36.281 30.516 1 97.25 387 PHE A O 1
ATOM 3017 N N . SER A 1 388 ? 0.496 38.344 30.719 1 95.94 388 SER A N 1
ATOM 3018 C CA . SER A 1 388 ? 1.732 39 30.281 1 95.94 388 SER A CA 1
ATOM 3019 C C . SER A 1 388 ? 2.883 38.688 31.234 1 95.94 388 SER A C 1
ATOM 3021 O O . SER A 1 388 ? 4.02 38.5 30.797 1 95.94 388 SER A O 1
ATOM 3023 N N . ALA A 1 389 ? 2.588 38.656 32.469 1 95.62 389 ALA A N 1
ATOM 3024 C CA . ALA A 1 389 ? 3.598 38.312 33.469 1 95.62 389 ALA A CA 1
ATOM 3025 C C . ALA A 1 389 ? 4.082 36.875 33.281 1 95.62 389 ALA A C 1
ATOM 3027 O O . ALA A 1 389 ? 5.277 36.625 33.406 1 95.62 389 ALA A O 1
ATOM 3028 N N . ALA A 1 390 ? 3.154 36.031 33.062 1 96 390 ALA A N 1
ATOM 3029 C CA . ALA A 1 390 ? 3.508 34.656 32.781 1 96 390 ALA A CA 1
ATOM 3030 C C . ALA A 1 390 ? 4.383 34.531 31.531 1 96 390 ALA A C 1
ATOM 3032 O O . ALA A 1 390 ? 5.324 33.75 31.5 1 96 390 ALA A O 1
ATOM 3033 N N . ALA A 1 391 ? 4.039 35.281 30.516 1 95.88 391 ALA A N 1
ATOM 3034 C CA . ALA A 1 391 ? 4.762 35.25 29.25 1 95.88 391 ALA A CA 1
ATOM 3035 C C . ALA A 1 391 ? 6.188 35.781 29.422 1 95.88 391 ALA A C 1
ATOM 3037 O O . ALA A 1 391 ? 7.098 35.375 28.703 1 95.88 391 ALA A O 1
ATOM 3038 N N . ALA A 1 392 ? 6.359 36.656 30.328 1 93.25 392 ALA A N 1
ATOM 3039 C CA . ALA A 1 392 ? 7.664 37.25 30.578 1 93.25 392 ALA A CA 1
ATOM 3040 C C . ALA A 1 392 ? 8.562 36.281 31.375 1 93.25 392 ALA A C 1
ATOM 3042 O O . ALA A 1 392 ? 9.781 36.469 31.391 1 93.25 392 ALA A O 1
ATOM 3043 N N . GLY A 1 393 ? 7.926 35.375 32 1 91.81 393 GLY A N 1
ATOM 3044 C CA . GLY A 1 393 ? 8.672 34.406 32.812 1 91.81 393 GLY A CA 1
ATOM 3045 C C . GLY A 1 393 ? 9.188 33.219 32 1 91.81 393 GLY A C 1
ATOM 3046 O O . GLY A 1 393 ? 9.227 33.281 30.766 1 91.81 393 GLY A O 1
ATOM 3047 N N . PRO A 1 394 ? 9.688 32.281 32.688 1 91.81 394 PRO A N 1
ATOM 3048 C CA . PRO A 1 394 ? 10.172 31.078 32 1 91.81 394 PRO A CA 1
ATOM 3049 C C . PRO A 1 394 ? 9.055 30.312 31.281 1 91.81 394 PRO A C 1
ATOM 3051 O O . PRO A 1 394 ? 7.941 30.219 31.797 1 91.81 394 PRO A O 1
ATOM 3054 N N . PRO A 1 395 ? 9.289 29.938 30.125 1 89.81 395 PRO A N 1
ATOM 3055 C CA . PRO A 1 395 ? 8.266 29.172 29.422 1 89.81 395 PRO A CA 1
ATOM 3056 C C . PRO A 1 395 ? 7.949 27.844 30.109 1 89.81 395 PRO A C 1
ATOM 3058 O O . PRO A 1 395 ? 8.836 27.234 30.719 1 89.81 395 PRO A O 1
ATOM 3061 N N . PRO A 1 396 ? 6.68 27.406 30 1 93.5 396 PRO A N 1
ATOM 3062 C CA . PRO A 1 396 ? 6.344 26.078 30.531 1 93.5 396 PRO A CA 1
ATOM 3063 C C . PRO A 1 396 ? 6.969 24.953 29.703 1 93.5 396 PRO A C 1
ATOM 3065 O O . PRO A 1 396 ? 7.332 25.156 28.547 1 93.5 396 PRO A O 1
ATOM 3068 N N . ASP A 1 397 ? 7.141 23.781 30.359 1 93.88 397 ASP A N 1
ATOM 3069 C CA . ASP A 1 397 ? 7.594 22.594 29.641 1 93.88 397 ASP A CA 1
ATOM 3070 C C . ASP A 1 397 ? 6.477 22.031 28.766 1 93.88 397 ASP A C 1
ATOM 3072 O O . ASP A 1 397 ? 5.492 21.5 29.281 1 93.88 397 ASP A O 1
ATOM 3076 N N . LEU A 1 398 ? 6.656 22.078 27.5 1 95.38 398 LEU A N 1
ATOM 3077 C CA . LEU A 1 398 ? 5.621 21.625 26.578 1 95.38 398 LEU A CA 1
ATOM 3078 C C . LEU A 1 398 ? 6.02 20.312 25.922 1 95.38 398 LEU A C 1
ATOM 3080 O O . LEU A 1 398 ? 5.379 19.859 24.969 1 95.38 398 LEU A O 1
ATOM 3084 N N . SER A 1 399 ? 7.051 19.625 26.406 1 93.88 399 SER A N 1
ATOM 3085 C CA . SER A 1 399 ? 7.562 18.406 25.781 1 93.88 399 SER A CA 1
ATOM 3086 C C . SER A 1 399 ? 6.785 17.188 26.25 1 93.88 399 SER A C 1
ATOM 3088 O O . SER A 1 399 ? 6.879 16.109 25.656 1 93.88 399 SER A O 1
ATOM 3090 N N . GLY A 1 400 ? 6.035 17.359 27.406 1 92.19 400 GLY A N 1
ATOM 3091 C CA . GLY A 1 400 ? 5.355 16.219 28 1 92.19 400 GLY A CA 1
ATOM 3092 C C . GLY A 1 400 ? 6.305 15.188 28.578 1 92.19 400 GLY A C 1
ATOM 3093 O O . GLY A 1 400 ? 5.938 14.023 28.75 1 92.19 400 GLY A O 1
ATOM 3094 N N . GLY A 1 401 ? 7.551 15.555 28.734 1 92.81 401 GLY A N 1
ATOM 3095 C CA . GLY A 1 401 ? 8.539 14.656 29.297 1 92.81 401 GLY A CA 1
ATOM 3096 C C . GLY A 1 401 ? 9.375 13.953 28.25 1 92.81 401 GLY A C 1
ATOM 3097 O O . GLY A 1 401 ? 10.273 13.18 28.578 1 92.81 401 GLY A O 1
ATOM 3098 N N . TYR A 1 402 ? 9.125 14.203 27.031 1 92.94 402 TYR A N 1
ATOM 3099 C CA . TYR A 1 402 ? 9.898 13.586 25.953 1 92.94 402 TYR A CA 1
ATOM 3100 C C . TYR A 1 402 ? 11.148 14.406 25.641 1 92.94 402 TYR A C 1
ATOM 3102 O O . TYR A 1 402 ? 11.141 15.633 25.781 1 92.94 402 TYR A O 1
ATOM 3110 N N . LYS A 1 403 ? 12.203 13.734 25.219 1 93.31 403 LYS A N 1
ATOM 3111 C CA . LYS A 1 403 ? 13.445 14.383 24.828 1 93.31 403 LYS A CA 1
ATOM 3112 C C . LYS A 1 403 ? 13.516 14.555 23.312 1 93.31 403 LYS A C 1
ATOM 3114 O O . LYS A 1 403 ? 14.18 13.773 22.625 1 93.31 403 LYS A O 1
ATOM 3119 N N . TYR A 1 404 ? 12.984 15.617 22.859 1 92.38 404 TYR A N 1
ATOM 3120 C CA . TYR A 1 404 ? 12.898 15.852 21.422 1 92.38 404 TYR A CA 1
ATOM 3121 C C . TYR A 1 404 ? 14.273 16.094 20.828 1 92.38 404 TYR A C 1
ATOM 3123 O O . TYR A 1 404 ? 15.125 16.75 21.438 1 92.38 404 TYR A O 1
ATOM 3131 N N . LEU A 1 405 ? 14.477 15.625 19.625 1 89.88 405 LEU A N 1
ATOM 3132 C CA . LEU A 1 405 ? 15.711 15.875 18.891 1 89.88 405 LEU A CA 1
ATOM 3133 C C . LEU A 1 405 ? 15.922 17.359 18.656 1 89.88 405 LEU A C 1
ATOM 3135 O O . LEU A 1 405 ? 14.953 18.109 18.516 1 89.88 405 LEU A O 1
ATOM 3139 N N . LYS A 1 406 ? 17.172 17.734 18.625 1 86.88 406 LYS A N 1
ATOM 3140 C CA . LYS A 1 406 ? 17.5 19.141 18.375 1 86.88 406 LYS A CA 1
ATOM 3141 C C . LYS A 1 406 ? 17.625 19.406 16.875 1 86.88 406 LYS A C 1
ATOM 3143 O O . LYS A 1 406 ? 18.734 19.578 16.359 1 86.88 406 LYS A O 1
ATOM 3148 N N . LEU A 1 407 ? 16.531 19.438 16.188 1 84.69 407 LEU A N 1
ATOM 3149 C CA . LEU A 1 407 ? 16.422 19.703 14.758 1 84.69 407 LEU A CA 1
ATOM 3150 C C . LEU A 1 407 ? 15.664 21 14.5 1 84.69 407 LEU A C 1
ATOM 3152 O O . LEU A 1 407 ? 14.844 21.406 15.328 1 84.69 407 LEU A O 1
ATOM 3156 N N . GLY A 1 408 ? 16 21.625 13.438 1 81.44 408 GLY A N 1
ATOM 3157 C CA . GLY A 1 408 ? 15.289 22.844 13.07 1 81.44 408 GLY A CA 1
ATOM 3158 C C . GLY A 1 408 ? 13.781 22.656 13 1 81.44 408 GLY A C 1
ATOM 3159 O O . GLY A 1 408 ? 13.023 23.469 13.516 1 81.44 408 GLY A O 1
ATOM 3160 N N . ARG A 1 409 ? 13.383 21.547 12.5 1 79.44 409 ARG A N 1
ATOM 3161 C CA . ARG A 1 409 ? 11.961 21.297 12.312 1 79.44 409 ARG A CA 1
ATOM 3162 C C . ARG A 1 409 ? 11.273 20.984 13.641 1 79.44 409 ARG A C 1
ATOM 3164 O O . ARG A 1 409 ? 10.047 20.969 13.719 1 79.44 409 ARG A O 1
ATOM 3171 N N . MET A 1 410 ? 12.078 20.797 14.633 1 85.69 410 MET A N 1
ATOM 3172 C CA . MET A 1 410 ? 11.523 20.469 15.945 1 85.69 410 MET A CA 1
ATOM 3173 C C . MET A 1 410 ? 11.539 21.672 16.875 1 85.69 410 MET A C 1
ATOM 3175 O O . MET A 1 410 ? 11.195 21.562 18.047 1 85.69 410 MET A O 1
ATOM 3179 N N . ALA A 1 411 ? 11.891 22.844 16.328 1 88.25 411 ALA A N 1
ATOM 3180 C CA . ALA A 1 411 ? 12.094 24.031 17.156 1 88.25 411 ALA A CA 1
ATOM 3181 C C . ALA A 1 411 ? 10.789 24.469 17.797 1 88.25 411 ALA A C 1
ATOM 3183 O O . ALA A 1 411 ? 10.797 25.141 18.844 1 88.25 411 ALA A O 1
ATOM 3184 N N . TYR A 1 412 ? 9.688 24.141 17.281 1 91.5 412 TYR A N 1
ATOM 3185 C CA . TYR A 1 412 ? 8.391 24.5 17.828 1 91.5 412 TYR A CA 1
ATOM 3186 C C . TYR A 1 412 ? 7.504 23.266 17.984 1 91.5 412 TYR A C 1
ATOM 3188 O O . TYR A 1 412 ? 6.277 23.359 17.906 1 91.5 412 TYR A O 1
ATOM 3196 N N . TYR A 1 413 ? 8.211 22.141 18.125 1 93.81 413 TYR A N 1
ATOM 3197 C CA . TYR A 1 413 ? 7.523 20.875 18.375 1 93.81 413 TYR A CA 1
ATOM 3198 C C . TYR A 1 413 ? 7.082 20.766 19.828 1 93.81 413 TYR A C 1
ATOM 3200 O O . TYR A 1 413 ? 7.82 21.156 20.734 1 93.81 413 TYR A O 1
ATOM 3208 N N . VAL A 1 414 ? 5.855 20.312 20.062 1 95.31 414 VAL A N 1
ATOM 3209 C CA . VAL A 1 414 ? 5.316 20.172 21.422 1 95.31 414 VAL A CA 1
ATOM 3210 C C . VAL A 1 414 ? 4.629 18.812 21.562 1 95.31 414 VAL A C 1
ATOM 3212 O O . VAL A 1 414 ? 4.375 18.141 20.562 1 95.31 414 VAL A O 1
ATOM 3215 N N . ASN A 1 415 ? 4.484 18.406 22.766 1 94.25 415 ASN A N 1
ATOM 3216 C CA . ASN A 1 415 ? 3.594 17.297 23.062 1 94.25 415 ASN A CA 1
ATOM 3217 C C . ASN A 1 415 ? 2.133 17.734 23.078 1 94.25 415 ASN A C 1
ATOM 3219 O O . ASN A 1 415 ? 1.777 18.703 23.734 1 94.25 415 ASN A O 1
ATOM 3223 N N . LYS A 1 416 ? 1.336 17.047 22.391 1 93.62 416 LYS A N 1
ATOM 3224 C CA . LYS A 1 416 ? -0.048 17.469 22.203 1 93.62 416 LYS A CA 1
ATOM 3225 C C . LYS A 1 416 ? -0.759 17.656 23.531 1 93.62 416 LYS A C 1
ATOM 3227 O O . LYS A 1 416 ? -1.471 18.656 23.734 1 93.62 416 LYS A O 1
ATOM 3232 N N . ASP A 1 417 ? -0.618 16.766 24.453 1 93.25 417 ASP A N 1
ATOM 3233 C CA . ASP A 1 417 ? -1.342 16.812 25.719 1 93.25 417 ASP A CA 1
ATOM 3234 C C . ASP A 1 417 ? -0.805 17.938 26.609 1 93.25 417 ASP A C 1
ATOM 3236 O O . ASP A 1 417 ? -1.58 18.688 27.203 1 93.25 417 ASP A O 1
ATOM 3240 N N . ALA A 1 418 ? 0.503 18 26.688 1 94.5 418 ALA A N 1
ATOM 3241 C CA . ALA A 1 418 ? 1.115 19.062 27.469 1 94.5 418 ALA A CA 1
ATOM 3242 C C . ALA A 1 418 ? 0.739 20.438 26.922 1 94.5 418 ALA A C 1
ATOM 3244 O O . ALA A 1 418 ? 0.415 21.344 27.688 1 94.5 418 ALA A O 1
ATOM 3245 N N . TYR A 1 419 ? 0.788 20.547 25.688 1 96.62 419 TYR A N 1
ATOM 3246 C CA . TYR A 1 419 ? 0.499 21.828 25.047 1 96.62 419 TYR A CA 1
ATOM 3247 C C . TYR A 1 419 ? -0.956 22.219 25.266 1 96.62 419 TYR A C 1
ATOM 3249 O O . TYR A 1 419 ? -1.239 23.344 25.703 1 96.62 419 TYR A O 1
ATOM 3257 N N . ARG A 1 420 ? -1.868 21.344 24.969 1 96.38 420 ARG A N 1
ATOM 3258 C CA . ARG A 1 420 ? -3.285 21.672 25.094 1 96.38 420 ARG A CA 1
ATOM 3259 C C . ARG A 1 420 ? -3.645 21.969 26.547 1 96.38 420 ARG A C 1
ATOM 3261 O O . ARG A 1 420 ? -4.453 22.844 26.828 1 96.38 420 ARG A O 1
ATOM 3268 N N . SER A 1 421 ? -3.045 21.203 27.438 1 95.69 421 SER A N 1
ATOM 3269 C CA . SER A 1 421 ? -3.273 21.484 28.859 1 95.69 421 SER A CA 1
ATOM 3270 C C . SER A 1 421 ? -2.852 22.906 29.219 1 95.69 421 SER A C 1
ATOM 3272 O O . SER A 1 421 ? -3.568 23.609 29.938 1 95.69 421 SER A O 1
ATOM 3274 N N . ALA A 1 422 ? -1.691 23.297 28.75 1 97.5 422 ALA A N 1
ATOM 3275 C CA . ALA A 1 422 ? -1.185 24.641 29.031 1 97.5 422 ALA A CA 1
ATOM 3276 C C . ALA A 1 422 ? -2.094 25.703 28.438 1 97.5 422 ALA A C 1
ATOM 3278 O O . ALA A 1 422 ? -2.428 26.688 29.109 1 97.5 422 ALA A O 1
ATOM 3279 N N . ILE A 1 423 ? -2.461 25.562 27.203 1 98.19 423 ILE A N 1
ATOM 3280 C CA . ILE A 1 423 ? -3.33 26.5 26.516 1 98.19 423 ILE A CA 1
ATOM 3281 C C . ILE A 1 423 ? -4.672 26.594 27.234 1 98.19 423 ILE A C 1
ATOM 3283 O O . ILE A 1 423 ? -5.164 27.688 27.516 1 98.19 423 ILE A O 1
ATOM 3287 N N . ARG A 1 424 ? -5.215 25.453 27.594 1 97.94 424 ARG A N 1
ATOM 3288 C CA . ARG A 1 424 ? -6.531 25.406 28.219 1 97.94 424 ARG A CA 1
ATOM 3289 C C . ARG A 1 424 ? -6.5 26.016 29.625 1 97.94 424 ARG A C 1
ATOM 3291 O O . ARG A 1 424 ? -7.477 26.625 30.062 1 97.94 424 ARG A O 1
ATOM 3298 N N . ARG A 1 425 ? -5.43 25.828 30.297 1 97.62 425 ARG A N 1
ATOM 3299 C CA . ARG A 1 425 ? -5.285 26.453 31.594 1 97.62 425 ARG A CA 1
ATOM 3300 C C . ARG A 1 425 ? -5.402 27.969 31.5 1 97.62 425 ARG A C 1
ATOM 3302 O O . ARG A 1 425 ? -6.125 28.594 32.281 1 97.62 425 ARG A O 1
ATOM 3309 N N . HIS A 1 426 ? -4.699 28.562 30.594 1 98 426 HIS A N 1
ATOM 3310 C CA . HIS A 1 426 ? -4.75 30.016 30.422 1 98 426 HIS A CA 1
ATOM 3311 C C . HIS A 1 426 ? -6.121 30.469 29.938 1 98 426 HIS A C 1
ATOM 3313 O O . HIS A 1 426 ? -6.609 31.531 30.328 1 98 426 HIS A O 1
ATOM 3319 N N . ILE A 1 427 ? -6.703 29.672 29.047 1 98.25 427 ILE A N 1
ATOM 3320 C CA . ILE A 1 427 ? -8.062 29.969 28.609 1 98.25 427 ILE A CA 1
ATOM 3321 C C . ILE A 1 427 ? -9 29.984 29.812 1 98.25 427 ILE A C 1
ATOM 3323 O O . ILE A 1 427 ? -9.812 30.906 29.953 1 98.25 427 ILE A O 1
ATOM 3327 N N . GLY A 1 428 ? -8.828 28.969 30.625 1 97.81 428 GLY A N 1
ATOM 3328 C CA . GLY A 1 428 ? -9.648 28.891 31.828 1 97.81 428 GLY A CA 1
ATOM 3329 C C . GLY A 1 428 ? -9.492 30.094 32.75 1 97.81 428 GLY A C 1
ATOM 3330 O O . GLY A 1 428 ? -10.484 30.609 33.25 1 97.81 428 GLY A O 1
ATOM 3331 N N . LEU A 1 429 ? -8.336 30.562 32.938 1 96.94 429 LEU A N 1
ATOM 3332 C CA . LEU A 1 429 ? -8.062 31.719 33.781 1 96.94 429 LEU A CA 1
ATOM 3333 C C . LEU A 1 429 ? -8.695 32.969 33.188 1 96.94 429 LEU A C 1
ATOM 3335 O O . LEU A 1 429 ? -9.289 33.781 33.906 1 96.94 429 LEU A O 1
ATOM 3339 N N . LEU A 1 430 ? -8.586 33.125 31.938 1 97.62 430 LEU A N 1
ATOM 3340 C CA . LEU A 1 430 ? -9.172 34.281 31.281 1 97.62 430 LEU A CA 1
ATOM 3341 C C . LEU A 1 430 ? -10.695 34.219 31.328 1 97.62 430 LEU A C 1
ATOM 3343 O O . LEU A 1 430 ? -11.359 35.25 31.562 1 97.62 430 LEU A O 1
ATOM 3347 N N . ASP A 1 431 ? -11.203 33.031 31.125 1 96.69 431 ASP A N 1
ATOM 3348 C CA . ASP A 1 431 ? -12.648 32.844 31.172 1 96.69 431 ASP A CA 1
ATOM 3349 C C . ASP A 1 431 ? -13.203 33.188 32.562 1 96.69 431 ASP A C 1
ATOM 3351 O O . ASP A 1 431 ? -14.242 33.844 32.656 1 96.69 431 ASP A O 1
ATOM 3355 N N . ALA A 1 432 ? -12.531 32.75 33.531 1 96.56 432 ALA A N 1
ATOM 3356 C CA . ALA A 1 432 ? -12.961 33.031 34.875 1 96.56 432 ALA A CA 1
ATOM 3357 C C . ALA A 1 432 ? -12.977 34.562 35.156 1 96.56 432 ALA A C 1
ATOM 3359 O O . ALA A 1 432 ? -13.891 35.062 35.781 1 96.56 432 ALA A O 1
ATOM 3360 N N . ALA A 1 433 ? -12.055 35.25 34.594 1 96.12 433 ALA A N 1
ATOM 3361 C CA . ALA A 1 433 ? -11.945 36.688 34.812 1 96.12 433 ALA A CA 1
ATOM 3362 C C . ALA A 1 433 ? -12.992 37.438 34 1 96.12 433 ALA A C 1
ATOM 3364 O O . ALA A 1 433 ? -13.516 38.469 34.438 1 96.12 433 ALA A O 1
ATOM 3365 N N . LEU A 1 434 ? -13.242 36.969 32.844 1 94.62 434 LEU A N 1
ATOM 3366 C CA . LEU A 1 434 ? -14.18 37.625 31.938 1 94.62 434 LEU A CA 1
ATOM 3367 C C . LEU A 1 434 ? -15.617 37.406 32.375 1 94.62 434 LEU A C 1
ATOM 3369 O O . LEU A 1 434 ? -16.5 38.219 32.125 1 94.62 434 LEU A O 1
ATOM 3373 N N . THR A 1 435 ? -15.82 36.25 33.062 1 88.56 435 THR A N 1
ATOM 3374 C CA . THR A 1 435 ? -17.141 35.969 33.625 1 88.56 435 THR A CA 1
ATOM 3375 C C . THR A 1 435 ? -17.391 36.812 34.875 1 88.56 435 THR A C 1
ATOM 3377 O O . THR A 1 435 ? -18.516 37.25 35.156 1 88.56 435 THR A O 1
ATOM 3380 N N . LYS A 1 436 ? -16.5 36.906 35.812 1 78.06 436 LYS A N 1
ATOM 3381 C CA . LYS A 1 436 ? -16.625 37.656 37.031 1 78.06 436 LYS A CA 1
ATOM 3382 C C . LYS A 1 436 ? -16.766 39.156 36.75 1 78.06 436 LYS A C 1
ATOM 3384 O O . LYS A 1 436 ? -17.484 39.875 37.469 1 78.06 436 LYS A O 1
ATOM 3389 N N . GLY A 1 437 ? -16.016 39.625 35.844 1 61.94 437 GLY A N 1
ATOM 3390 C CA . GLY A 1 437 ? -16.094 41.062 35.5 1 61.94 437 GLY A CA 1
ATOM 3391 C C . GLY A 1 437 ? -17.406 41.469 34.875 1 61.94 437 GLY A C 1
ATOM 3392 O O . GLY A 1 437 ? -17.75 42.656 34.844 1 61.94 437 GLY A O 1
ATOM 3393 N N . GLY A 1 438 ? -18.125 40.688 34 1 49.66 438 GLY A N 1
ATOM 3394 C CA . GLY A 1 438 ? -19.469 40.969 33.531 1 49.66 438 GLY A CA 1
ATOM 3395 C C . GLY A 1 438 ? -20.5 41 34.625 1 49.66 438 GLY A C 1
ATOM 3396 O O . GLY A 1 438 ? -21.688 41.281 34.406 1 49.66 438 GLY A O 1
ATOM 3397 N N . GLN A 1 439 ? -20.328 40.438 35.812 1 39.78 439 GLN A N 1
ATOM 3398 C CA . GLN A 1 439 ? -21.266 40.625 36.906 1 39.78 439 GLN A CA 1
ATOM 3399 C C . GLN A 1 439 ? -20.984 41.906 37.688 1 39.78 439 GLN A C 1
ATOM 3401 O O . GLN A 1 439 ? -19.828 42.281 37.844 1 39.78 439 GLN A O 1
ATOM 3406 N N . MET B 1 1 ? 15.141 -40.344 -35.156 1 58.91 1 MET B N 1
ATOM 3407 C CA . MET B 1 1 ? 15.023 -41.344 -34.125 1 58.91 1 MET B CA 1
ATOM 3408 C C . MET B 1 1 ? 13.578 -41.531 -33.688 1 58.91 1 MET B C 1
ATOM 3410 O O . MET B 1 1 ? 12.812 -40.562 -33.656 1 58.91 1 MET B O 1
ATOM 3414 N N . SER B 1 2 ? 13.078 -42.688 -33.531 1 89.75 2 SER B N 1
ATOM 3415 C CA . SER B 1 2 ? 11.68 -43 -33.25 1 89.75 2 SER B CA 1
ATOM 3416 C C . SER B 1 2 ? 11.242 -42.375 -31.922 1 89.75 2 SER B C 1
ATOM 3418 O O . SER B 1 2 ? 12.008 -42.312 -30.953 1 89.75 2 SER B O 1
ATOM 3420 N N . THR B 1 3 ? 10.242 -41.531 -31.938 1 95.5 3 THR B N 1
ATOM 3421 C CA . THR B 1 3 ? 9.695 -40.875 -30.75 1 95.5 3 THR B CA 1
ATOM 3422 C C . THR B 1 3 ? 8.859 -41.844 -29.938 1 95.5 3 THR B C 1
ATOM 3424 O O . THR B 1 3 ? 8.438 -41.5 -28.812 1 95.5 3 THR B O 1
ATOM 3427 N N . GLU B 1 4 ? 8.734 -43.062 -30.344 1 96.69 4 GLU B N 1
ATOM 3428 C CA . GLU B 1 4 ? 7.824 -44.031 -29.719 1 96.69 4 GLU B CA 1
ATOM 3429 C C . GLU B 1 4 ? 8.344 -44.469 -28.359 1 96.69 4 GLU B C 1
ATOM 3431 O O . GLU B 1 4 ? 7.59 -45.031 -27.547 1 96.69 4 GLU B O 1
ATOM 3436 N N . GLY B 1 5 ? 9.594 -44.312 -28.156 1 96.5 5 GLY B N 1
ATOM 3437 C CA . GLY B 1 5 ? 10.156 -44.625 -26.844 1 96.5 5 GLY B CA 1
ATOM 3438 C C . GLY B 1 5 ? 10.219 -43.438 -25.906 1 96.5 5 GLY B C 1
ATOM 3439 O O . GLY B 1 5 ? 10.633 -43.562 -24.766 1 96.5 5 GLY B O 1
ATOM 3440 N N . LYS B 1 6 ? 9.742 -42.312 -26.344 1 98.56 6 LYS B N 1
ATOM 3441 C CA . LYS B 1 6 ? 9.867 -41.062 -25.594 1 98.56 6 LYS B CA 1
ATOM 3442 C C . LYS B 1 6 ? 8.523 -40.625 -25.031 1 98.56 6 LYS B C 1
ATOM 3444 O O . LYS B 1 6 ? 7.477 -41.125 -25.438 1 98.56 6 LYS B O 1
ATOM 3449 N N . TYR B 1 7 ? 8.578 -39.844 -24.031 1 98.75 7 TYR B N 1
ATOM 3450 C CA . TYR B 1 7 ? 7.406 -39.156 -23.547 1 98.75 7 TYR B CA 1
ATOM 3451 C C . TYR B 1 7 ? 7.309 -37.75 -24.172 1 98.75 7 TYR B C 1
ATOM 3453 O O . TYR B 1 7 ? 8.328 -37.156 -24.516 1 98.75 7 TYR B O 1
ATOM 3461 N N . ALA B 1 8 ? 6.082 -37.281 -24.406 1 98.88 8 ALA B N 1
ATOM 3462 C CA . ALA B 1 8 ? 5.84 -35.875 -24.781 1 98.88 8 ALA B CA 1
ATOM 3463 C C . ALA B 1 8 ? 5.516 -35.031 -23.562 1 98.88 8 ALA B C 1
ATOM 3465 O O . ALA B 1 8 ? 4.613 -35.375 -22.781 1 98.88 8 ALA B O 1
ATOM 3466 N N . LEU B 1 9 ? 6.277 -34.062 -23.297 1 98.94 9 LEU B N 1
ATOM 3467 C CA . LEU B 1 9 ? 6.051 -33.094 -22.219 1 98.94 9 LEU B CA 1
ATOM 3468 C C . LEU B 1 9 ? 5.539 -31.766 -22.766 1 98.94 9 LEU B C 1
ATOM 3470 O O . LEU B 1 9 ? 6.242 -31.078 -23.516 1 98.94 9 LEU B O 1
ATOM 3474 N N . ILE B 1 10 ? 4.336 -31.359 -22.344 1 98.81 10 ILE B N 1
ATOM 3475 C CA . ILE B 1 10 ? 3.666 -30.234 -22.969 1 98.81 10 ILE B CA 1
ATOM 3476 C C . ILE B 1 10 ? 3.67 -29.031 -22.016 1 98.81 10 ILE B C 1
ATOM 3478 O O . ILE B 1 10 ? 2.889 -28.984 -21.062 1 98.81 10 ILE B O 1
ATOM 3482 N N . GLY B 1 11 ? 4.492 -28 -22.328 1 98.25 11 GLY B N 1
ATOM 3483 C CA . GLY B 1 11 ? 4.598 -26.797 -21.531 1 98.25 11 GLY B CA 1
ATOM 3484 C C . GLY B 1 11 ? 5.945 -26.656 -20.844 1 98.25 11 GLY B C 1
ATOM 3485 O O . GLY B 1 11 ? 6.492 -27.625 -20.328 1 98.25 11 GLY B O 1
ATOM 3486 N N . ALA B 1 12 ? 6.465 -25.453 -20.875 1 98.5 12 ALA B N 1
ATOM 3487 C CA . ALA B 1 12 ? 7.766 -25.172 -20.266 1 98.5 12 ALA B CA 1
ATOM 3488 C C . ALA B 1 12 ? 7.652 -24.125 -19.156 1 98.5 12 ALA B C 1
ATOM 3490 O O . ALA B 1 12 ? 8.57 -23.344 -18.953 1 98.5 12 ALA B O 1
ATOM 3491 N N . GLY B 1 13 ? 6.473 -24.031 -18.531 1 97.75 13 GLY B N 1
ATOM 3492 C CA . GLY B 1 13 ? 6.344 -23.266 -17.312 1 97.75 13 GLY B CA 1
ATOM 3493 C C . GLY B 1 13 ? 7 -23.938 -16.109 1 97.75 13 GLY B C 1
ATOM 3494 O O . GLY B 1 13 ? 7.742 -24.922 -16.281 1 97.75 13 GLY B O 1
ATOM 3495 N N . PRO B 1 14 ? 6.723 -23.438 -14.945 1 97.44 14 PRO B N 1
ATOM 3496 C CA . PRO B 1 14 ? 7.355 -24 -13.75 1 97.44 14 PRO B CA 1
ATOM 3497 C C . PRO B 1 14 ? 7.121 -25.5 -13.609 1 97.44 14 PRO B C 1
ATOM 3499 O O . PRO B 1 14 ? 8.055 -26.266 -13.32 1 97.44 14 PRO B O 1
ATOM 3502 N N . SER B 1 15 ? 5.902 -25.953 -13.781 1 98.25 15 SER B N 1
ATOM 3503 C CA . SER B 1 15 ? 5.594 -27.375 -13.648 1 98.25 15 SER B CA 1
ATOM 3504 C C . SER B 1 15 ? 6.25 -28.188 -14.766 1 98.25 15 SER B C 1
ATOM 3506 O O . SER B 1 15 ? 6.691 -29.312 -14.539 1 98.25 15 SER B O 1
ATOM 3508 N N . GLY B 1 16 ? 6.27 -27.641 -15.969 1 98.75 16 GLY B N 1
ATOM 3509 C CA . GLY B 1 16 ? 6.973 -28.297 -17.062 1 98.75 16 GLY B CA 1
ATOM 3510 C C . GLY B 1 16 ? 8.469 -28.406 -16.828 1 98.75 16 GLY B C 1
ATOM 3511 O O . GLY B 1 16 ? 9.07 -29.438 -17.125 1 98.75 16 GLY B O 1
ATOM 3512 N N . LEU B 1 17 ? 9.023 -27.375 -16.297 1 98.88 17 LEU B N 1
ATOM 3513 C CA . LEU B 1 17 ? 10.445 -27.406 -15.969 1 98.88 17 LEU B CA 1
ATOM 3514 C C . LEU B 1 17 ? 10.727 -28.453 -14.898 1 98.88 17 LEU B C 1
ATOM 3516 O O . LEU B 1 17 ? 11.734 -29.156 -14.969 1 98.88 17 LEU B O 1
ATOM 3520 N N . ALA B 1 18 ? 9.867 -28.531 -13.906 1 98.81 18 ALA B N 1
ATOM 3521 C CA . ALA B 1 18 ? 9.992 -29.578 -12.906 1 98.81 18 ALA B CA 1
ATOM 3522 C C . ALA B 1 18 ? 9.922 -30.969 -13.547 1 98.81 18 ALA B C 1
ATOM 3524 O O . ALA B 1 18 ? 10.688 -31.859 -13.195 1 98.81 18 ALA B O 1
ATOM 3525 N N . GLY B 1 19 ? 8.961 -31.109 -14.469 1 98.88 19 GLY B N 1
ATOM 3526 C CA . GLY B 1 19 ? 8.859 -32.375 -15.219 1 98.88 19 GLY B CA 1
ATOM 3527 C C . GLY B 1 19 ? 10.117 -32.688 -15.984 1 98.88 19 GLY B C 1
ATOM 3528 O O . GLY B 1 19 ? 10.648 -33.812 -15.867 1 98.88 19 GLY B O 1
ATOM 3529 N N . ALA B 1 20 ? 10.602 -31.719 -16.75 1 98.94 20 ALA B N 1
ATOM 3530 C CA . ALA B 1 20 ? 11.82 -31.922 -17.531 1 98.94 20 ALA B CA 1
ATOM 3531 C C . ALA B 1 20 ? 13 -32.312 -16.641 1 98.94 20 ALA B C 1
ATOM 3533 O O . ALA B 1 20 ? 13.75 -33.219 -16.969 1 98.94 20 ALA B O 1
ATOM 3534 N N . ARG B 1 21 ? 13.156 -31.578 -15.57 1 98.88 21 ARG B N 1
ATOM 3535 C CA . ARG B 1 21 ? 14.258 -31.828 -14.641 1 98.88 21 ARG B CA 1
ATOM 3536 C C . ARG B 1 21 ? 14.219 -33.25 -14.109 1 98.88 21 ARG B C 1
ATOM 3538 O O . ARG B 1 21 ? 15.242 -33.938 -14.102 1 98.88 21 ARG B O 1
ATOM 3545 N N . ASN B 1 22 ? 13.062 -33.719 -13.695 1 98.88 22 ASN B N 1
ATOM 3546 C CA . ASN B 1 22 ? 12.945 -35.031 -13.086 1 98.88 22 ASN B CA 1
ATOM 3547 C C . ASN B 1 22 ? 13.094 -36.125 -14.125 1 98.88 22 ASN B C 1
ATOM 3549 O O . ASN B 1 22 ? 13.711 -37.188 -13.852 1 98.88 22 ASN B O 1
ATOM 3553 N N . LEU B 1 23 ? 12.531 -35.969 -15.336 1 98.81 23 LEU B N 1
ATOM 3554 C CA . LEU B 1 23 ? 12.711 -36.938 -16.406 1 98.81 23 LEU B CA 1
ATOM 3555 C C . LEU B 1 23 ? 14.18 -37.062 -16.797 1 98.81 23 LEU B C 1
ATOM 3557 O O . LEU B 1 23 ? 14.695 -38.156 -16.969 1 98.81 23 LEU B O 1
ATOM 3561 N N . ASP B 1 24 ? 14.766 -35.875 -16.906 1 98.69 24 ASP B N 1
ATOM 3562 C CA . ASP B 1 24 ? 16.172 -35.844 -17.281 1 98.69 24 ASP B CA 1
ATOM 3563 C C . ASP B 1 24 ? 17.031 -36.562 -16.234 1 98.69 24 ASP B C 1
ATOM 3565 O O . ASP B 1 24 ? 17.875 -37.406 -16.594 1 98.69 24 ASP B O 1
ATOM 3569 N N . ARG B 1 25 ? 16.797 -36.344 -15.023 1 97.69 25 ARG B N 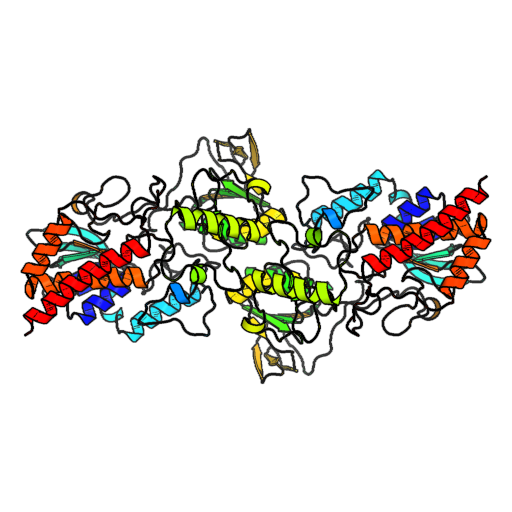1
ATOM 3570 C CA . ARG B 1 25 ? 17.547 -36.969 -13.938 1 97.69 25 ARG B CA 1
ATOM 3571 C C . ARG B 1 25 ? 17.344 -38.469 -13.93 1 97.69 25 ARG B C 1
ATOM 3573 O O . ARG B 1 25 ? 18.25 -39.219 -13.578 1 97.69 25 ARG B O 1
ATOM 3580 N N . ALA B 1 26 ? 16.141 -38.906 -14.305 1 97.69 26 ALA B N 1
ATOM 3581 C CA . ALA B 1 26 ? 15.789 -40.312 -14.273 1 97.69 26 ALA B CA 1
ATOM 3582 C C . ALA B 1 26 ? 16.234 -41.031 -15.555 1 97.69 26 ALA B C 1
ATOM 3584 O O . ALA B 1 26 ? 16.109 -42.25 -15.68 1 97.69 26 ALA B O 1
ATOM 3585 N N . GLY B 1 27 ? 16.766 -40.281 -16.516 1 97.62 27 GLY B N 1
ATOM 3586 C CA . GLY B 1 27 ? 17.219 -40.844 -17.781 1 97.62 27 GLY B CA 1
ATOM 3587 C C . GLY B 1 27 ? 16.062 -41.25 -18.688 1 97.62 27 GLY B C 1
ATOM 3588 O O . GLY B 1 27 ? 16.219 -42.125 -19.531 1 97.62 27 GLY B O 1
ATOM 3589 N N . ILE B 1 28 ? 14.945 -40.719 -18.484 1 98.31 28 ILE B N 1
ATOM 3590 C CA . ILE B 1 28 ? 13.781 -41 -19.312 1 98.31 28 ILE B CA 1
ATOM 3591 C C . ILE B 1 28 ? 13.781 -40.062 -20.531 1 98.31 28 ILE B C 1
ATOM 3593 O O . ILE B 1 28 ? 13.797 -38.844 -20.391 1 98.31 28 ILE B O 1
ATOM 3597 N N . ALA B 1 29 ? 13.758 -40.656 -21.688 1 98.19 29 ALA B N 1
ATOM 3598 C CA . ALA B 1 29 ? 13.781 -39.875 -22.906 1 98.19 29 ALA B CA 1
ATOM 3599 C C . ALA B 1 29 ? 12.453 -39.156 -23.125 1 98.19 29 ALA B C 1
ATOM 3601 O O . ALA B 1 29 ? 11.383 -39.75 -22.938 1 98.19 29 ALA B O 1
ATOM 3602 N N . PHE B 1 30 ? 12.523 -37.875 -23.531 1 98.75 30 PHE B N 1
ATOM 3603 C CA . PHE B 1 30 ? 11.305 -37.094 -23.75 1 98.75 30 PHE B CA 1
ATOM 3604 C C . PHE B 1 30 ? 11.562 -35.938 -24.703 1 98.75 30 PHE B C 1
ATOM 3606 O O . PHE B 1 30 ? 12.711 -35.531 -24.922 1 98.75 30 PHE B O 1
ATOM 3613 N N . ASP B 1 31 ? 10.508 -35.469 -25.328 1 98.81 31 ASP B N 1
ATOM 3614 C CA . ASP B 1 31 ? 10.469 -34.25 -26.109 1 98.81 31 ASP B CA 1
ATOM 3615 C C . ASP B 1 31 ? 9.523 -33.219 -25.469 1 98.81 31 ASP B C 1
ATOM 3617 O O . ASP B 1 31 ? 8.336 -33.5 -25.281 1 98.81 31 ASP B O 1
ATOM 3621 N N . GLY B 1 32 ? 10.078 -32.094 -25.156 1 98.81 32 GLY B N 1
ATOM 3622 C CA . GLY B 1 32 ? 9.25 -31 -24.641 1 98.81 32 GLY B CA 1
ATOM 3623 C C . GLY B 1 32 ? 8.711 -30.078 -25.719 1 98.81 32 GLY B C 1
ATOM 3624 O O . GLY B 1 32 ? 9.383 -29.844 -26.734 1 98.81 32 GLY B O 1
ATOM 3625 N N . PHE B 1 33 ? 7.559 -29.562 -25.531 1 98.81 33 PHE B N 1
ATOM 3626 C CA . PHE B 1 33 ? 6.938 -28.625 -26.453 1 98.81 33 PHE B CA 1
ATOM 3627 C C . PHE B 1 33 ? 6.473 -27.375 -25.719 1 98.81 33 PHE B C 1
ATOM 3629 O O . PHE B 1 33 ? 5.836 -27.469 -24.672 1 98.81 33 PHE B O 1
ATOM 3636 N N . GLU B 1 34 ? 6.801 -26.25 -26.156 1 98.44 34 GLU B N 1
ATOM 3637 C CA . GLU B 1 34 ? 6.383 -24.953 -25.625 1 98.44 34 GLU B CA 1
ATOM 3638 C C . GLU B 1 34 ? 5.906 -24.031 -26.75 1 98.44 34 GLU B C 1
ATOM 3640 O O . GLU B 1 34 ? 6.637 -23.797 -27.719 1 98.44 34 GLU B O 1
ATOM 3645 N N . SER B 1 35 ? 4.703 -23.594 -26.594 1 96.69 35 SER B N 1
ATOM 3646 C CA . SER B 1 35 ? 4.117 -22.75 -27.641 1 96.69 35 SER B CA 1
ATOM 3647 C C . SER B 1 35 ? 4.824 -21.406 -27.734 1 96.69 35 SER B C 1
ATOM 3649 O O . SER B 1 35 ? 4.871 -20.797 -28.797 1 96.69 35 SER B O 1
ATOM 3651 N N . HIS B 1 36 ? 5.395 -20.953 -26.656 1 95.94 36 HIS B N 1
ATOM 3652 C CA . HIS B 1 36 ? 6.094 -19.672 -26.625 1 95.94 36 HIS B CA 1
ATOM 3653 C C . HIS B 1 36 ? 7.57 -19.844 -26.953 1 95.94 36 HIS B C 1
ATOM 3655 O O . HIS B 1 36 ? 8 -20.922 -27.375 1 95.94 36 HIS B O 1
ATOM 3661 N N . ASP B 1 37 ? 8.406 -18.75 -26.766 1 96.06 37 ASP B N 1
ATOM 3662 C CA . ASP B 1 37 ? 9.766 -18.703 -27.297 1 96.06 37 ASP B CA 1
ATOM 3663 C C . ASP B 1 37 ? 10.789 -19.047 -26.219 1 96.06 37 ASP B C 1
ATOM 3665 O O . ASP B 1 37 ? 11.977 -19.219 -26.5 1 96.06 37 ASP B O 1
ATOM 3669 N N . ASP B 1 38 ? 10.273 -19.156 -25.062 1 97.12 38 ASP B N 1
ATOM 3670 C CA . ASP B 1 38 ? 11.203 -19.391 -23.969 1 97.12 38 ASP B CA 1
ATOM 3671 C C . ASP B 1 38 ? 10.516 -20.094 -22.797 1 97.12 38 ASP B C 1
ATOM 3673 O O . ASP B 1 38 ? 9.328 -20.406 -22.891 1 97.12 38 ASP B O 1
ATOM 3677 N N . VAL B 1 39 ? 11.305 -20.453 -21.734 1 98.12 39 VAL B N 1
ATOM 3678 C CA . VAL B 1 39 ? 10.773 -21.109 -20.547 1 98.12 39 VAL B CA 1
ATOM 3679 C C . VAL B 1 39 ? 10.086 -20.094 -19.641 1 98.12 39 VAL B C 1
ATOM 3681 O O . VAL B 1 39 ? 10.195 -18.891 -19.875 1 98.12 39 VAL B O 1
ATOM 3684 N N . GLY B 1 40 ? 9.375 -20.578 -18.688 1 96.75 40 GLY B N 1
ATOM 3685 C CA . GLY B 1 40 ? 8.82 -19.719 -17.656 1 96.75 40 GLY B CA 1
ATOM 3686 C C . GLY B 1 40 ? 7.309 -19.656 -17.688 1 96.75 40 GLY B C 1
ATOM 3687 O O . GLY B 1 40 ? 6.676 -19.281 -16.688 1 96.75 40 GLY B O 1
ATOM 3688 N N . GLY B 1 41 ? 6.738 -20.047 -18.875 1 95.75 41 GLY B N 1
ATOM 3689 C CA . GLY B 1 41 ? 5.289 -20.062 -18.984 1 95.75 41 GLY B CA 1
ATOM 3690 C C . GLY B 1 41 ? 4.66 -18.703 -18.734 1 95.75 41 GLY B C 1
ATOM 3691 O O . GLY B 1 41 ? 5.07 -17.703 -19.344 1 95.75 41 GLY B O 1
ATOM 3692 N N . LEU B 1 42 ? 3.693 -18.641 -17.844 1 94.69 42 LEU B N 1
ATOM 3693 C CA . LEU B 1 42 ? 2.914 -17.422 -17.609 1 94.69 42 LEU B CA 1
ATOM 3694 C C . LEU B 1 42 ? 3.785 -16.328 -17.016 1 94.69 42 LEU B C 1
ATOM 3696 O O . LEU B 1 42 ? 3.408 -15.148 -17.031 1 94.69 42 LEU B O 1
ATOM 3700 N N . TRP B 1 43 ? 4.977 -16.641 -16.5 1 96.31 43 TRP B N 1
ATOM 3701 C CA . TRP B 1 43 ? 5.812 -15.664 -15.805 1 96.31 43 TRP B CA 1
ATOM 3702 C C . TRP B 1 43 ? 6.605 -14.828 -16.812 1 96.31 43 TRP B C 1
ATOM 3704 O O . TRP B 1 43 ? 7.223 -13.828 -16.438 1 96.31 43 TRP B O 1
ATOM 3714 N N . ASP B 1 44 ? 6.605 -15.32 -18 1 95.19 44 ASP B N 1
ATOM 3715 C CA . ASP B 1 44 ? 7.078 -14.461 -19.078 1 95.19 44 ASP B CA 1
ATOM 3716 C C . ASP B 1 44 ? 5.977 -13.508 -19.547 1 95.19 44 ASP B C 1
ATOM 3718 O O . ASP B 1 44 ? 5.066 -13.906 -20.266 1 95.19 44 ASP B O 1
ATOM 3722 N N . ILE B 1 45 ? 6.059 -12.266 -19.141 1 95.31 45 ILE B N 1
ATOM 3723 C CA . ILE B 1 45 ? 5.004 -11.281 -19.359 1 95.31 45 ILE B CA 1
ATOM 3724 C C . ILE B 1 45 ? 4.793 -11.07 -20.859 1 95.31 45 ILE B C 1
ATOM 3726 O O . ILE B 1 45 ? 3.729 -10.617 -21.281 1 95.31 45 ILE B O 1
ATOM 3730 N N . ASP B 1 46 ? 5.773 -11.414 -21.703 1 93.75 46 ASP B N 1
ATOM 3731 C CA . ASP B 1 46 ? 5.676 -11.227 -23.156 1 93.75 46 ASP B CA 1
ATOM 3732 C C . ASP B 1 46 ? 4.957 -12.398 -23.812 1 93.75 46 ASP B C 1
ATOM 3734 O O . ASP B 1 46 ? 4.641 -12.352 -25 1 93.75 46 ASP B O 1
ATOM 3738 N N . ASN B 1 47 ? 4.77 -13.508 -23.047 1 93.94 47 ASN B N 1
ATOM 3739 C CA . ASN B 1 47 ? 3.941 -14.602 -23.516 1 93.94 47 ASN B CA 1
ATOM 3740 C C . ASN B 1 47 ? 2.496 -14.164 -23.734 1 93.94 47 ASN B C 1
ATOM 3742 O O . ASN B 1 47 ? 1.859 -13.641 -22.828 1 93.94 47 ASN B O 1
ATOM 3746 N N . PRO B 1 48 ? 1.973 -14.289 -24.922 1 90.31 48 PRO B N 1
ATOM 3747 C CA . PRO B 1 48 ? 0.603 -13.852 -25.188 1 90.31 48 PRO B CA 1
ATOM 3748 C C . PRO B 1 48 ? -0.423 -14.508 -24.266 1 90.31 48 PRO B C 1
ATOM 3750 O O . PRO B 1 48 ? -1.523 -13.977 -24.094 1 90.31 48 PRO B O 1
ATOM 3753 N N . HIS B 1 49 ? -0.072 -15.617 -23.688 1 89.75 49 HIS B N 1
ATOM 3754 C CA . HIS B 1 49 ? -0.975 -16.312 -22.781 1 89.75 49 HIS B CA 1
ATOM 3755 C C . HIS B 1 49 ? -0.649 -15.992 -21.328 1 89.75 49 HIS B C 1
ATOM 3757 O O . HIS B 1 49 ? -1.202 -16.609 -20.406 1 89.75 49 HIS B O 1
ATOM 3763 N N . SER B 1 50 ? 0.271 -15.023 -21.203 1 94.94 50 SER B N 1
ATOM 3764 C CA . SER B 1 50 ? 0.623 -14.641 -19.844 1 94.94 50 SER B CA 1
ATOM 3765 C C . SER B 1 50 ? -0.545 -13.953 -19.141 1 94.94 50 SER B C 1
ATOM 3767 O O . SER B 1 50 ? -1.289 -13.195 -19.766 1 94.94 50 SER B O 1
ATOM 3769 N N . THR B 1 51 ? -0.698 -14.242 -17.859 1 95 51 THR B N 1
ATOM 3770 C CA . THR B 1 51 ? -1.701 -13.57 -17.047 1 95 51 THR B CA 1
ATOM 3771 C C . THR B 1 51 ? -1.044 -12.594 -16.078 1 95 51 THR B C 1
ATOM 3773 O O . THR B 1 51 ? -1.71 -12.031 -15.203 1 95 51 THR B O 1
ATOM 3776 N N . VAL B 1 52 ? 0.263 -12.414 -16.266 1 95.75 52 VAL B N 1
ATOM 3777 C CA . VAL B 1 52 ? 1.052 -11.562 -15.383 1 95.75 52 VAL B CA 1
ATOM 3778 C C . VAL B 1 52 ? 0.98 -10.117 -15.867 1 95.75 52 VAL B C 1
ATOM 3780 O O . VAL B 1 52 ? 0.837 -9.859 -17.062 1 95.75 52 VAL B O 1
ATOM 3783 N N . TYR B 1 53 ? 0.91 -9.195 -14.953 1 97.19 53 TYR B N 1
ATOM 3784 C CA . TYR B 1 53 ? 0.922 -7.766 -15.234 1 97.19 53 TYR B CA 1
ATOM 3785 C C . TYR B 1 53 ? 2.141 -7.098 -14.609 1 97.19 53 TYR B C 1
ATOM 3787 O O . TYR B 1 53 ? 2.84 -7.707 -13.797 1 97.19 53 TYR B O 1
ATOM 3795 N N . GLU B 1 54 ? 2.432 -5.883 -14.93 1 96.19 54 GLU B N 1
ATOM 3796 C CA . GLU B 1 54 ? 3.674 -5.191 -14.602 1 96.19 54 GLU B CA 1
ATOM 3797 C C . GLU B 1 54 ? 3.881 -5.109 -13.094 1 96.19 54 GLU B C 1
ATOM 3799 O O . GLU B 1 54 ? 5.012 -5.191 -12.609 1 96.19 54 GLU B O 1
ATOM 3804 N N . SER B 1 55 ? 2.832 -4.988 -12.352 1 96.31 55 SER B N 1
ATOM 3805 C CA . SER B 1 55 ? 2.932 -4.797 -10.914 1 96.31 55 SER B CA 1
ATOM 3806 C C . SER B 1 55 ? 2.887 -6.125 -10.172 1 96.31 55 SER B C 1
ATOM 3808 O O . SER B 1 55 ? 2.943 -6.16 -8.938 1 96.31 55 SER B O 1
ATOM 3810 N N . ALA B 1 56 ? 2.848 -7.191 -10.875 1 97.25 56 ALA B N 1
ATOM 3811 C CA . ALA B 1 56 ? 2.582 -8.492 -10.258 1 97.25 56 ALA B CA 1
ATOM 3812 C C . ALA B 1 56 ? 3.775 -8.961 -9.43 1 97.25 56 ALA B C 1
ATOM 3814 O O . ALA B 1 56 ? 4.918 -8.906 -9.891 1 97.25 56 ALA B O 1
ATOM 3815 N N . HIS B 1 57 ? 3.537 -9.281 -8.219 1 96.88 57 HIS B N 1
ATOM 3816 C CA . HIS B 1 57 ? 4.438 -9.984 -7.309 1 96.88 57 HIS B CA 1
ATOM 3817 C C . HIS B 1 57 ? 3.83 -11.305 -6.848 1 96.88 57 HIS B C 1
ATOM 3819 O O . HIS B 1 57 ? 2.613 -11.492 -6.91 1 96.88 57 HIS B O 1
ATOM 3825 N N . LEU B 1 58 ? 4.652 -12.164 -6.43 1 95.5 58 LEU B N 1
ATOM 3826 C CA . LEU B 1 58 ? 4.148 -13.375 -5.789 1 95.5 58 LEU B CA 1
ATOM 3827 C C . LEU B 1 58 ? 3.352 -13.039 -4.531 1 95.5 58 LEU B C 1
ATOM 3829 O O . LEU B 1 58 ? 3.701 -12.102 -3.805 1 95.5 58 LEU B O 1
ATOM 3833 N N . ILE B 1 59 ? 2.332 -13.828 -4.305 1 93.12 59 ILE B N 1
ATOM 3834 C CA . ILE B 1 59 ? 1.57 -13.664 -3.07 1 93.12 59 ILE B CA 1
ATOM 3835 C C . ILE B 1 59 ? 2.25 -14.43 -1.937 1 93.12 59 ILE B C 1
ATOM 3837 O O . ILE B 1 59 ? 2.006 -14.148 -0.76 1 93.12 59 ILE B O 1
ATOM 3841 N N . SER B 1 60 ? 3.055 -15.438 -2.291 1 93.94 60 SER B N 1
ATOM 3842 C CA . SER B 1 60 ? 3.883 -16.156 -1.326 1 93.94 60 SER B CA 1
ATOM 3843 C C . SER B 1 60 ? 5.32 -15.641 -1.342 1 93.94 60 SER B C 1
ATOM 3845 O O . SER B 1 60 ? 5.785 -15.117 -2.355 1 93.94 60 SER B O 1
ATOM 3847 N N . SER B 1 61 ? 6.012 -15.75 -0.21 1 95.75 61 SER B N 1
ATOM 3848 C CA . SER B 1 61 ? 7.371 -15.234 -0.094 1 95.75 61 SER B CA 1
ATOM 3849 C C . SER B 1 61 ? 8.375 -16.156 -0.78 1 95.75 61 SER B C 1
ATOM 3851 O O . SER B 1 61 ? 8.07 -17.312 -1.058 1 95.75 61 SER B O 1
ATOM 3853 N N . LYS B 1 62 ? 9.539 -15.625 -1.074 1 95.88 62 LYS B N 1
ATOM 3854 C CA . LYS B 1 62 ? 10.57 -16.359 -1.803 1 95.88 62 LYS B CA 1
ATOM 3855 C C . LYS B 1 62 ? 10.969 -17.625 -1.063 1 95.88 62 LYS B C 1
ATOM 3857 O O . LYS B 1 62 ? 11.234 -18.656 -1.688 1 95.88 62 LYS B O 1
ATOM 3862 N N . GLY B 1 63 ? 10.883 -17.625 0.289 1 91.69 63 GLY B N 1
ATOM 3863 C CA . GLY B 1 63 ? 11.344 -18.75 1.085 1 91.69 63 GLY B CA 1
ATOM 3864 C C . GLY B 1 63 ? 10.422 -19.953 1.007 1 91.69 63 GLY B C 1
ATOM 3865 O O . GLY B 1 63 ? 10.852 -21.078 1.232 1 91.69 63 GLY B O 1
ATOM 3866 N N . THR B 1 64 ? 9.18 -19.719 0.619 1 93.5 64 THR B N 1
ATOM 3867 C CA . THR B 1 64 ? 8.211 -20.812 0.62 1 93.5 64 THR B CA 1
ATOM 3868 C C . THR B 1 64 ? 7.805 -21.188 -0.805 1 93.5 64 THR B C 1
ATOM 3870 O O . THR B 1 64 ? 6.926 -22.016 -1.011 1 93.5 64 THR B O 1
ATOM 3873 N N . THR B 1 65 ? 8.43 -20.609 -1.785 1 95.31 65 THR B N 1
ATOM 3874 C CA . THR B 1 65 ? 7.906 -20.766 -3.139 1 95.31 65 THR B CA 1
ATOM 3875 C C . THR B 1 65 ? 8.938 -21.422 -4.055 1 95.31 65 THR B C 1
ATOM 3877 O O . THR B 1 65 ? 8.57 -22.156 -4.977 1 95.31 65 THR B O 1
ATOM 3880 N N . ALA B 1 66 ? 10.203 -21.344 -3.795 1 97.25 66 ALA B N 1
ATOM 3881 C CA . ALA B 1 66 ? 11.281 -21.766 -4.691 1 97.25 66 ALA B CA 1
ATOM 3882 C C . ALA B 1 66 ? 11.383 -23.297 -4.742 1 97.25 66 ALA B C 1
ATOM 3884 O O . ALA B 1 66 ? 10.828 -23.984 -3.889 1 97.25 66 ALA B O 1
ATOM 3885 N N . PHE B 1 67 ? 11.977 -23.797 -5.844 1 98.06 67 PHE B N 1
ATOM 3886 C CA . PHE B 1 67 ? 12.422 -25.188 -5.836 1 98.06 67 PHE B CA 1
ATOM 3887 C C . PHE B 1 67 ? 13.461 -25.422 -4.746 1 98.06 67 PHE B C 1
ATOM 3889 O O . PHE B 1 67 ? 14.43 -24.672 -4.633 1 98.06 67 PHE B O 1
ATOM 3896 N N . ALA B 1 68 ? 13.227 -26.469 -4.023 1 97.06 68 ALA B N 1
ATOM 3897 C CA . ALA B 1 68 ? 14.133 -26.734 -2.912 1 97.06 68 ALA B CA 1
ATOM 3898 C C . ALA B 1 68 ? 15.578 -26.844 -3.398 1 97.06 68 ALA B C 1
ATOM 3900 O O . ALA B 1 68 ? 16.5 -26.422 -2.709 1 97.06 68 ALA B O 1
ATOM 3901 N N . GLU B 1 69 ? 15.82 -27.406 -4.52 1 97.94 69 GLU B N 1
ATOM 3902 C CA . GLU B 1 69 ? 17.172 -27.609 -5.035 1 97.94 69 GLU B CA 1
ATOM 3903 C C . GLU B 1 69 ? 17.734 -26.328 -5.641 1 97.94 69 GLU B C 1
ATOM 3905 O O . GLU B 1 69 ? 18.906 -26.281 -6.023 1 97.94 69 GLU B O 1
ATOM 3910 N N . PHE B 1 70 ? 16.953 -25.312 -5.766 1 98.25 70 PHE B N 1
ATOM 3911 C CA . PHE B 1 70 ? 17.344 -24.062 -6.422 1 98.25 70 PHE B CA 1
ATOM 3912 C C . PHE B 1 70 ? 16.766 -22.859 -5.695 1 98.25 70 PHE B C 1
ATOM 3914 O O . PHE B 1 70 ? 15.914 -22.156 -6.234 1 98.25 70 PHE B O 1
ATOM 3921 N N . PRO B 1 71 ? 17.219 -22.547 -4.508 1 97.5 71 PRO B N 1
ATOM 3922 C CA . PRO B 1 71 ? 16.703 -21.406 -3.734 1 97.5 71 PRO B CA 1
ATOM 3923 C C . PRO B 1 71 ? 16.969 -20.062 -4.402 1 97.5 71 PRO B C 1
ATOM 3925 O O . PRO B 1 71 ? 17.875 -19.953 -5.234 1 97.5 71 PRO B O 1
ATOM 3928 N N . MET B 1 72 ? 16.125 -19.141 -4.148 1 96.75 72 MET B N 1
ATOM 3929 C CA . MET B 1 72 ? 16.344 -17.781 -4.668 1 96.75 72 MET B CA 1
ATOM 3930 C C . MET B 1 72 ? 17.438 -17.078 -3.885 1 96.75 72 MET B C 1
ATOM 3932 O O . MET B 1 72 ? 17.625 -17.312 -2.689 1 96.75 72 MET B O 1
ATOM 3936 N N . ALA B 1 73 ? 18.125 -16.188 -4.527 1 95 73 ALA B N 1
ATOM 3937 C CA . ALA B 1 73 ? 19.25 -15.461 -3.939 1 95 73 ALA B CA 1
ATOM 3938 C C . ALA B 1 73 ? 18.766 -14.531 -2.826 1 95 73 ALA B C 1
ATOM 3940 O O . ALA B 1 73 ? 17.609 -14.141 -2.797 1 95 73 ALA B O 1
ATOM 3941 N N . ASP B 1 74 ? 19.656 -14.148 -1.917 1 92.44 74 ASP B N 1
ATOM 3942 C CA . ASP B 1 74 ? 19.359 -13.25 -0.803 1 92.44 74 ASP B CA 1
ATOM 3943 C C . ASP B 1 74 ? 18.953 -11.867 -1.306 1 92.44 74 ASP B C 1
ATOM 3945 O O . ASP B 1 74 ? 18.172 -11.172 -0.656 1 92.44 74 ASP B O 1
ATOM 3949 N N . SER B 1 75 ? 19.438 -11.469 -2.396 1 92.38 75 SER B N 1
ATOM 3950 C CA . SER B 1 75 ? 19.188 -10.141 -2.943 1 92.38 75 SER B CA 1
ATOM 3951 C C . SER B 1 75 ? 17.781 -10.016 -3.494 1 92.38 75 SER B C 1
ATOM 3953 O O . SER B 1 75 ? 17.297 -8.906 -3.744 1 92.38 75 SER B O 1
ATOM 3955 N N . VAL B 1 76 ? 17.141 -11.219 -3.725 1 95.81 76 VAL B N 1
ATOM 3956 C CA . VAL B 1 76 ? 15.773 -11.203 -4.211 1 95.81 76 VAL B CA 1
ATOM 3957 C C . VAL B 1 76 ? 14.836 -10.734 -3.098 1 95.81 76 VAL B C 1
ATOM 3959 O O . VAL B 1 76 ? 15.008 -11.117 -1.937 1 95.81 76 VAL B O 1
ATOM 3962 N N . ALA B 1 77 ? 13.891 -9.922 -3.377 1 95.69 77 ALA B N 1
ATOM 3963 C CA . ALA B 1 77 ? 12.938 -9.375 -2.412 1 95.69 77 ALA B CA 1
ATOM 3964 C C . ALA B 1 77 ? 12.141 -10.484 -1.733 1 95.69 77 ALA B C 1
ATOM 3966 O O . ALA B 1 77 ? 12.055 -11.602 -2.25 1 95.69 77 ALA B O 1
ATOM 3967 N N . ASP B 1 78 ? 11.578 -10.195 -0.552 1 96.62 78 ASP B N 1
ATOM 3968 C CA . ASP B 1 78 ? 10.766 -11.172 0.171 1 96.62 78 ASP B CA 1
ATOM 3969 C C . ASP B 1 78 ? 9.633 -11.703 -0.706 1 96.62 78 ASP B C 1
ATOM 3971 O O . ASP B 1 78 ? 9.359 -12.898 -0.718 1 96.62 78 ASP B O 1
ATOM 3975 N N . TYR B 1 79 ? 9.039 -10.797 -1.438 1 97.38 79 TYR B N 1
ATOM 3976 C CA . TYR B 1 79 ? 7.996 -11.125 -2.402 1 97.38 79 TYR B CA 1
ATOM 3977 C C . TYR B 1 79 ? 8.414 -10.734 -3.814 1 97.38 79 TYR B C 1
ATOM 3979 O O . TYR B 1 79 ? 8.141 -9.617 -4.258 1 97.38 79 TYR B O 1
ATOM 3987 N N . PRO B 1 80 ? 9.008 -11.656 -4.543 1 97.31 80 PRO B N 1
ATOM 3988 C CA . PRO B 1 80 ? 9.625 -11.336 -5.828 1 97.31 80 PRO B CA 1
ATOM 3989 C C . PRO B 1 80 ? 8.617 -10.859 -6.871 1 97.31 80 PRO B C 1
ATOM 3991 O O . PRO B 1 80 ? 7.473 -11.32 -6.879 1 97.31 80 PRO B O 1
ATOM 3994 N N . SER B 1 81 ? 9.062 -10 -7.746 1 96.81 81 SER B N 1
ATOM 3995 C CA . SER B 1 81 ? 8.266 -9.516 -8.867 1 96.81 81 SER B CA 1
ATOM 3996 C C . SER B 1 81 ? 8.234 -10.539 -10.008 1 96.81 81 SER B C 1
ATOM 3998 O O . SER B 1 81 ? 9.016 -11.492 -10.008 1 96.81 81 SER B O 1
ATOM 4000 N N . HIS B 1 82 ? 7.375 -10.25 -10.961 1 96.62 82 HIS B N 1
ATOM 4001 C CA . HIS B 1 82 ? 7.305 -11.102 -12.141 1 96.62 82 HIS B CA 1
ATOM 4002 C C . HIS B 1 82 ? 8.633 -11.117 -12.891 1 96.62 82 HIS B C 1
ATOM 4004 O O . HIS B 1 82 ? 9 -12.125 -13.492 1 96.62 82 HIS B O 1
ATOM 4010 N N . VAL B 1 83 ? 9.367 -9.992 -12.805 1 96.38 83 VAL B N 1
ATOM 4011 C CA . VAL B 1 83 ? 10.656 -9.906 -13.484 1 96.38 83 VAL B CA 1
ATOM 4012 C C . VAL B 1 83 ? 11.656 -10.859 -12.836 1 96.38 83 VAL B C 1
ATOM 4014 O O . VAL B 1 83 ? 12.336 -11.617 -13.523 1 96.38 83 VAL B O 1
ATOM 4017 N N . GLU B 1 84 ? 11.688 -10.844 -11.531 1 96.75 84 GLU B N 1
ATOM 4018 C CA . GLU B 1 84 ? 12.578 -11.734 -10.789 1 96.75 84 GLU B CA 1
ATOM 4019 C C . GLU B 1 84 ? 12.211 -13.195 -11.016 1 96.75 84 GLU B C 1
ATOM 4021 O O . GLU B 1 84 ? 13.094 -14.055 -11.109 1 96.75 84 GLU B O 1
ATOM 4026 N N . LEU B 1 85 ? 10.961 -13.453 -11.148 1 97.44 85 LEU B N 1
ATOM 4027 C CA . LEU B 1 85 ? 10.516 -14.828 -11.32 1 97.44 85 LEU B CA 1
ATOM 4028 C C . LEU B 1 85 ? 10.844 -15.336 -12.719 1 97.44 85 LEU B C 1
ATOM 4030 O O . LEU B 1 85 ? 11.258 -16.484 -12.891 1 97.44 85 LEU B O 1
ATOM 4034 N N . ALA B 1 86 ? 10.625 -14.477 -13.734 1 97.62 86 ALA B N 1
ATOM 4035 C CA . ALA B 1 86 ? 11.023 -14.859 -15.086 1 97.62 86 ALA B CA 1
ATOM 4036 C C . ALA B 1 86 ? 12.508 -15.211 -15.148 1 97.62 86 ALA B C 1
ATOM 4038 O O . ALA B 1 86 ? 12.891 -16.234 -15.727 1 97.62 86 ALA B O 1
ATOM 4039 N N . GLU B 1 87 ? 13.32 -14.414 -14.5 1 97.62 87 GLU B N 1
ATOM 4040 C CA . GLU B 1 87 ? 14.758 -14.664 -14.445 1 97.62 87 GLU B CA 1
ATOM 4041 C C . GLU B 1 87 ? 15.062 -15.945 -13.68 1 97.62 87 GLU B C 1
ATOM 4043 O O . GLU B 1 87 ? 15.93 -16.734 -14.086 1 97.62 87 GLU B O 1
ATOM 4048 N N . TYR B 1 88 ? 14.359 -16.141 -12.648 1 97.88 88 TYR B N 1
ATOM 4049 C CA . TYR B 1 88 ? 14.531 -17.328 -11.82 1 97.88 88 TYR B CA 1
ATOM 4050 C C . TYR B 1 88 ? 14.344 -18.609 -12.641 1 97.88 88 TYR B C 1
ATOM 4052 O O . TYR B 1 88 ? 15.156 -19.531 -12.57 1 97.88 88 TYR B O 1
ATOM 4060 N N . PHE B 1 89 ? 13.312 -18.672 -13.414 1 98.38 89 PHE B N 1
ATOM 4061 C CA . PHE B 1 89 ? 13.008 -19.875 -14.18 1 98.38 89 PHE B CA 1
ATOM 4062 C C . PHE B 1 89 ? 13.984 -20.031 -15.344 1 98.38 89 PHE B C 1
ATOM 4064 O O . PHE B 1 89 ? 14.344 -21.156 -15.703 1 98.38 89 PHE B O 1
ATOM 4071 N N . ARG B 1 90 ? 14.406 -18.938 -15.938 1 98.44 90 ARG B N 1
ATOM 4072 C CA . ARG B 1 90 ? 15.453 -19.016 -16.953 1 98.44 90 ARG B CA 1
ATOM 4073 C C . ARG B 1 90 ? 16.75 -19.562 -16.375 1 98.44 90 ARG B C 1
ATOM 4075 O O . ARG B 1 90 ? 17.375 -20.438 -16.969 1 98.44 90 ARG B O 1
ATOM 4082 N N . ASP B 1 91 ? 17.078 -19 -15.203 1 98.5 91 ASP B N 1
ATOM 4083 C CA . ASP B 1 91 ? 18.297 -19.469 -14.531 1 98.5 91 ASP B CA 1
ATOM 4084 C C . ASP B 1 91 ? 18.188 -20.953 -14.203 1 98.5 91 ASP B C 1
ATOM 4086 O O . ASP B 1 91 ? 19.172 -21.688 -14.336 1 98.5 91 ASP B O 1
ATOM 4090 N N . TYR B 1 92 ? 17.062 -21.344 -13.719 1 98.56 92 TYR B N 1
ATOM 4091 C CA . TYR B 1 92 ? 16.844 -22.734 -13.391 1 98.56 92 TYR B CA 1
ATOM 4092 C C . TYR B 1 92 ? 17.062 -23.625 -14.609 1 98.56 92 TYR B C 1
ATOM 4094 O O . TYR B 1 92 ? 17.766 -24.641 -14.539 1 98.56 92 TYR B O 1
ATOM 4102 N N . ALA B 1 93 ? 16.391 -23.297 -15.719 1 98.81 93 ALA B N 1
ATOM 4103 C CA . ALA B 1 93 ? 16.5 -24.047 -16.969 1 98.81 93 ALA B CA 1
ATOM 4104 C C . ALA B 1 93 ? 17.953 -24.109 -17.438 1 98.81 93 ALA B C 1
ATOM 4106 O O . ALA B 1 93 ? 18.422 -25.156 -17.891 1 98.81 93 ALA B O 1
ATOM 4107 N N . ASP B 1 94 ? 18.672 -23 -17.344 1 98.69 94 ASP B N 1
ATOM 4108 C CA . ASP B 1 94 ? 20.047 -22.938 -17.812 1 98.69 94 ASP B CA 1
ATOM 4109 C C . ASP B 1 94 ? 20.969 -23.766 -16.906 1 98.69 94 ASP B C 1
ATOM 4111 O O . ASP B 1 94 ? 21.812 -24.5 -17.406 1 98.69 94 ASP B O 1
ATOM 4115 N N . THR B 1 95 ? 20.812 -23.578 -15.656 1 98.62 95 THR B N 1
ATOM 4116 C CA . THR B 1 95 ? 21.656 -24.281 -14.695 1 98.62 95 THR B CA 1
ATOM 4117 C C . THR B 1 95 ? 21.547 -25.781 -14.883 1 98.62 95 THR B C 1
ATOM 4119 O O . THR B 1 95 ? 22.547 -26.5 -14.75 1 98.62 95 THR B O 1
ATOM 4122 N N . HIS B 1 96 ? 20.375 -26.297 -15.234 1 98.56 96 HIS B N 1
ATOM 4123 C CA . HIS B 1 96 ? 20.156 -27.734 -15.328 1 98.56 96 HIS B CA 1
ATOM 4124 C C . HIS B 1 96 ? 20.078 -28.188 -16.781 1 98.56 96 HIS B C 1
ATOM 4126 O O . HIS B 1 96 ? 19.719 -29.328 -17.062 1 98.56 96 HIS B O 1
ATOM 4132 N N . ASP B 1 97 ? 20.391 -27.297 -17.688 1 98.44 97 ASP B N 1
ATOM 4133 C CA . ASP B 1 97 ? 20.469 -27.562 -19.125 1 98.44 97 ASP B CA 1
ATOM 4134 C C . ASP B 1 97 ? 19.172 -28.203 -19.625 1 98.44 97 ASP B C 1
ATOM 4136 O O . ASP B 1 97 ? 19.203 -29.266 -20.266 1 98.44 97 ASP B O 1
ATOM 4140 N N . LEU B 1 98 ? 18.062 -27.516 -19.344 1 98.75 98 LEU B N 1
ATOM 4141 C CA . LEU B 1 98 ? 16.766 -28.094 -19.656 1 98.75 98 LEU B CA 1
ATOM 4142 C C . LEU B 1 98 ? 16.25 -27.578 -20.984 1 98.75 98 LEU B C 1
ATOM 4144 O O . LEU B 1 98 ? 15.359 -28.203 -21.594 1 98.75 98 LEU B O 1
ATOM 4148 N N . ARG B 1 99 ? 16.719 -26.516 -21.516 1 98.25 99 ARG B N 1
ATOM 4149 C CA . ARG B 1 99 ? 16.203 -25.891 -22.719 1 98.25 99 ARG B CA 1
ATOM 4150 C C . ARG B 1 99 ? 16.359 -26.828 -23.922 1 98.25 99 ARG B C 1
ATOM 4152 O O . ARG B 1 99 ? 15.523 -26.812 -24.828 1 98.25 99 ARG B O 1
ATOM 4159 N N . ARG B 1 100 ? 17.375 -27.641 -23.891 1 97.88 100 ARG B N 1
ATOM 4160 C CA . ARG B 1 100 ? 17.703 -28.5 -25.031 1 97.88 100 ARG B CA 1
ATOM 4161 C C . ARG B 1 100 ? 16.594 -29.516 -25.266 1 97.88 100 ARG B C 1
ATOM 4163 O O . ARG B 1 100 ? 16.516 -30.109 -26.359 1 97.88 100 ARG B O 1
ATOM 4170 N N . HIS B 1 101 ? 15.742 -29.703 -24.328 1 98.31 101 HIS B N 1
ATOM 4171 C CA . HIS B 1 101 ? 14.719 -30.734 -24.438 1 98.31 101 HIS B CA 1
ATOM 4172 C C . HIS B 1 101 ? 13.438 -30.188 -25.047 1 98.31 101 HIS B C 1
ATOM 4174 O O . HIS B 1 101 ? 12.516 -30.938 -25.359 1 98.31 101 HIS B O 1
ATOM 4180 N N . PHE B 1 102 ? 13.359 -28.875 -25.25 1 98.69 102 PHE B N 1
ATOM 4181 C CA . PHE B 1 102 ? 12.102 -28.281 -25.656 1 98.69 102 PHE B CA 1
ATOM 4182 C C . PHE B 1 102 ? 12.172 -27.766 -27.078 1 98.69 102 PHE B C 1
ATOM 4184 O O . PHE B 1 102 ? 13.18 -27.188 -27.5 1 98.69 102 PHE B O 1
ATOM 4191 N N . ALA B 1 103 ? 11.148 -28.141 -27.859 1 98.31 103 ALA B N 1
ATOM 4192 C CA . ALA B 1 103 ? 10.867 -27.422 -29.109 1 98.31 103 ALA B CA 1
ATOM 4193 C C . ALA B 1 103 ? 10.039 -26.172 -28.828 1 98.31 103 ALA B C 1
ATOM 4195 O O . ALA B 1 103 ? 8.828 -26.266 -28.594 1 98.31 103 ALA B O 1
ATOM 4196 N N . PHE B 1 104 ? 10.648 -25 -28.875 1 98.06 104 PHE B N 1
ATOM 4197 C CA . PHE B 1 104 ? 9.961 -23.734 -28.656 1 98.06 104 PHE B CA 1
ATOM 4198 C C . PHE B 1 104 ? 9.219 -23.281 -29.906 1 98.06 104 PHE B C 1
ATOM 4200 O O . PHE B 1 104 ? 9.531 -23.719 -31.016 1 98.06 104 PHE B O 1
ATOM 4207 N N . GLY B 1 105 ? 8.195 -22.422 -29.672 1 97.38 105 GLY B N 1
ATOM 4208 C CA . GLY B 1 105 ? 7.367 -22 -30.797 1 97.38 105 GLY B CA 1
ATOM 4209 C C . GLY B 1 105 ? 6.555 -23.125 -31.406 1 97.38 105 GLY B C 1
ATOM 4210 O O . GLY B 1 105 ? 6.246 -23.109 -32.594 1 97.38 105 GLY B O 1
ATOM 4211 N N . THR B 1 106 ? 6.336 -24.141 -30.672 1 98.12 106 THR B N 1
ATOM 4212 C CA . THR B 1 106 ? 5.625 -25.328 -31.141 1 98.12 106 THR B CA 1
ATOM 4213 C C . THR B 1 106 ? 4.406 -25.609 -30.25 1 98.12 106 THR B C 1
ATOM 4215 O O . THR B 1 106 ? 4.543 -25.844 -29.047 1 98.12 106 THR B O 1
ATOM 4218 N N . THR B 1 107 ? 3.24 -25.531 -30.875 1 98.06 107 THR B N 1
ATOM 4219 C CA . THR B 1 107 ? 1.99 -25.719 -30.141 1 98.06 107 THR B CA 1
ATOM 4220 C C . THR B 1 107 ? 1.47 -27.141 -30.344 1 98.06 107 THR B C 1
ATOM 4222 O O . THR B 1 107 ? 1.391 -27.625 -31.469 1 98.06 107 THR B O 1
ATOM 4225 N N . VAL B 1 108 ? 1.173 -27.844 -29.234 1 98.69 108 VAL B N 1
ATOM 4226 C CA . VAL B 1 108 ? 0.473 -29.125 -29.328 1 98.69 108 VAL B CA 1
ATOM 4227 C C . VAL B 1 108 ? -1.017 -28.875 -29.562 1 98.69 108 VAL B C 1
ATOM 4229 O O . VAL B 1 108 ? -1.685 -28.25 -28.734 1 98.69 108 VAL B O 1
ATOM 4232 N N . ILE B 1 109 ? -1.533 -29.406 -30.641 1 98.38 109 ILE B N 1
ATOM 4233 C CA . ILE B 1 109 ? -2.902 -29.047 -30.984 1 98.38 109 ILE B CA 1
ATOM 4234 C C . ILE B 1 109 ? -3.814 -30.25 -30.828 1 98.38 109 ILE B C 1
ATOM 4236 O O . ILE B 1 109 ? -5.039 -30.125 -30.797 1 98.38 109 ILE B O 1
ATOM 4240 N N . ASP B 1 110 ? -3.162 -31.438 -30.766 1 98.69 110 ASP B N 1
ATOM 4241 C CA . ASP B 1 110 ? -3.98 -32.625 -30.562 1 98.69 110 ASP B CA 1
ATOM 4242 C C . ASP B 1 110 ? -3.172 -33.75 -29.906 1 98.69 110 ASP B C 1
ATOM 4244 O O . ASP B 1 110 ? -1.999 -33.938 -30.234 1 98.69 110 ASP B O 1
ATOM 4248 N N . VAL B 1 111 ? -3.734 -34.438 -29 1 98.69 111 VAL B N 1
ATOM 4249 C CA . VAL B 1 111 ? -3.207 -35.594 -28.328 1 98.69 111 VAL B CA 1
ATOM 4250 C C . VAL B 1 111 ? -4.289 -36.688 -28.25 1 98.69 111 VAL B C 1
ATOM 4252 O O . VAL B 1 111 ? -5.352 -36.469 -27.656 1 98.69 111 VAL B O 1
ATOM 4255 N N . SER B 1 112 ? -4.035 -37.844 -28.797 1 98.5 112 SER B N 1
ATOM 4256 C CA . SER B 1 112 ? -5.023 -38.938 -28.781 1 98.5 112 SER B CA 1
ATOM 4257 C C . SER B 1 112 ? -4.355 -40.281 -28.609 1 98.5 112 SER B C 1
ATOM 4259 O O . SER B 1 112 ? -3.262 -40.531 -29.125 1 98.5 112 SER B O 1
ATOM 4261 N N . PRO B 1 113 ? -5.074 -41.156 -27.906 1 98 113 PRO B N 1
ATOM 4262 C CA . PRO B 1 113 ? -4.5 -42.5 -27.766 1 98 113 PRO B CA 1
ATOM 4263 C C . PRO B 1 113 ? -4.586 -43.344 -29.047 1 98 113 PRO B C 1
ATOM 4265 O O . PRO B 1 113 ? -5.586 -43.25 -29.766 1 98 113 PRO B O 1
ATOM 4268 N N . VAL B 1 114 ? -3.518 -44.031 -29.359 1 97.25 114 VAL B N 1
ATOM 4269 C CA . VAL B 1 114 ? -3.461 -44.969 -30.469 1 97.25 114 VAL B CA 1
ATOM 4270 C C . VAL B 1 114 ? -2.744 -46.25 -30.016 1 97.25 114 VAL B C 1
ATOM 4272 O O . VAL B 1 114 ? -1.525 -46.25 -29.828 1 97.25 114 VAL B O 1
ATOM 4275 N N . ASP B 1 115 ? -3.488 -47.375 -29.953 1 93.38 115 ASP B N 1
ATOM 4276 C CA . ASP B 1 115 ? -2.963 -48.594 -29.406 1 93.38 115 ASP B CA 1
ATOM 4277 C C . ASP B 1 115 ? -2.432 -48.406 -27.984 1 93.38 115 ASP B C 1
ATOM 4279 O O . ASP B 1 115 ? -3.166 -47.969 -27.094 1 93.38 115 ASP B O 1
ATOM 4283 N N . SER B 1 116 ? -1.247 -48.625 -27.766 1 94.69 116 SER B N 1
ATOM 4284 C CA . SER B 1 116 ? -0.675 -48.438 -26.438 1 94.69 116 SER B CA 1
ATOM 4285 C C . SER B 1 116 ? 0.158 -47.156 -26.344 1 94.69 116 SER B C 1
ATOM 4287 O O . SER B 1 116 ? 0.797 -46.906 -25.328 1 94.69 116 SER B O 1
ATOM 4289 N N . LEU B 1 117 ? 0.046 -46.375 -27.438 1 98.06 117 LEU B N 1
ATOM 4290 C CA . LEU B 1 117 ? 0.818 -45.156 -27.531 1 98.06 117 LEU B CA 1
ATOM 4291 C C . LEU B 1 117 ? -0.103 -43.938 -27.625 1 98.06 117 LEU B C 1
ATOM 4293 O O . LEU B 1 117 ? -1.314 -44.062 -27.422 1 98.06 117 LEU B O 1
ATOM 4297 N N . TRP B 1 118 ? 0.495 -42.75 -27.812 1 98.62 118 TRP B N 1
ATOM 4298 C CA . TRP B 1 118 ? -0.231 -41.5 -28 1 98.62 118 TRP B CA 1
ATOM 4299 C C . TRP B 1 118 ? 0.215 -40.812 -29.281 1 98.62 118 TRP B C 1
ATOM 4301 O O . TRP B 1 118 ? 1.413 -40.656 -29.516 1 98.62 118 TRP B O 1
ATOM 4311 N N . GLN B 1 119 ? -0.717 -40.5 -30.062 1 98.75 119 GLN B N 1
ATOM 4312 C CA . GLN B 1 119 ? -0.427 -39.656 -31.219 1 98.75 119 GLN B CA 1
ATOM 4313 C C . GLN B 1 119 ? -0.487 -38.188 -30.828 1 98.75 119 GLN B C 1
ATOM 4315 O O . GLN B 1 119 ? -1.488 -37.719 -30.266 1 98.75 119 GLN B O 1
ATOM 4320 N N . VAL B 1 120 ? 0.614 -37.438 -31.047 1 98.81 120 VAL B N 1
ATOM 4321 C CA . VAL B 1 120 ? 0.719 -36.031 -30.719 1 98.81 120 VAL B CA 1
ATOM 4322 C C . VAL B 1 120 ? 0.881 -35.219 -32 1 98.81 120 VAL B C 1
ATOM 4324 O O . VAL B 1 120 ? 1.778 -35.469 -32.812 1 98.81 120 VAL B O 1
ATOM 4327 N N . THR B 1 121 ? -0.023 -34.312 -32.188 1 98.81 121 THR B N 1
ATOM 4328 C CA . THR B 1 121 ? 0.055 -33.406 -33.312 1 98.81 121 THR B CA 1
ATOM 4329 C C . THR B 1 121 ? 0.512 -32.031 -32.844 1 98.81 121 THR B C 1
ATOM 4331 O O . THR B 1 121 ? -0.066 -31.438 -31.938 1 98.81 121 THR B O 1
ATOM 4334 N N . THR B 1 122 ? 1.568 -31.531 -33.469 1 98.62 122 THR B N 1
ATOM 4335 C CA . THR B 1 122 ? 2.1 -30.219 -33.125 1 98.62 122 THR B CA 1
ATOM 4336 C C . THR B 1 122 ? 2.045 -29.281 -34.312 1 98.62 122 THR B C 1
ATOM 4338 O O . THR B 1 122 ? 1.946 -29.734 -35.469 1 98.62 122 THR B O 1
ATOM 4341 N N . ARG B 1 123 ? 1.972 -28.047 -34.031 1 98.38 123 ARG B N 1
ATOM 4342 C CA . ARG B 1 123 ? 2.018 -27 -35.062 1 98.38 123 ARG B CA 1
ATOM 4343 C C . ARG B 1 123 ? 3.104 -25.984 -34.719 1 98.38 123 ARG B C 1
ATOM 4345 O O . ARG B 1 123 ? 3.137 -25.422 -33.625 1 98.38 123 ARG B O 1
ATOM 4352 N N . SER B 1 124 ? 4.023 -25.828 -35.688 1 96.62 124 SER B N 1
ATOM 4353 C CA . SER B 1 124 ? 5.082 -24.844 -35.5 1 96.62 124 SER B CA 1
ATOM 4354 C C . SER B 1 124 ? 4.562 -23.422 -35.75 1 96.62 124 SER B C 1
ATOM 4356 O O . SER B 1 124 ? 3.42 -23.234 -36.188 1 96.62 124 SER B O 1
ATOM 4358 N N . ARG B 1 125 ? 5.406 -22.422 -35.438 1 93.19 125 ARG B N 1
ATOM 4359 C CA . ARG B 1 125 ? 5.043 -21.031 -35.656 1 93.19 125 ARG B CA 1
ATOM 4360 C C . ARG B 1 125 ? 4.75 -20.766 -37.125 1 93.19 125 ARG B C 1
ATOM 4362 O O . ARG B 1 125 ? 3.904 -19.922 -37.469 1 93.19 125 ARG B O 1
ATOM 4369 N N . SER B 1 126 ? 5.465 -21.453 -38.062 1 93.62 126 SER B N 1
ATOM 4370 C CA . SER B 1 126 ? 5.281 -21.281 -39.5 1 93.62 126 SER B CA 1
ATOM 4371 C C . SER B 1 126 ? 4.004 -21.969 -40 1 93.62 126 SER B C 1
ATOM 4373 O O . SER B 1 126 ? 3.605 -21.812 -41.156 1 93.62 126 SER B O 1
ATOM 4375 N N . GLY B 1 127 ? 3.338 -22.734 -39.094 1 94.5 127 GLY B N 1
ATOM 4376 C CA . GLY B 1 127 ? 2.088 -23.375 -39.469 1 94.5 127 GLY B CA 1
ATOM 4377 C C . GLY B 1 127 ? 2.264 -24.828 -39.875 1 94.5 127 GLY B C 1
ATOM 4378 O O . GLY B 1 127 ? 1.284 -25.516 -40.156 1 94.5 127 GLY B O 1
ATOM 4379 N N . GLU B 1 128 ? 3.498 -25.328 -39.844 1 96.81 128 GLU B N 1
ATOM 4380 C CA . GLU B 1 128 ? 3.752 -26.719 -40.219 1 96.81 128 GLU B CA 1
ATOM 4381 C C . GLU B 1 128 ? 3.248 -27.688 -39.125 1 96.81 128 GLU B C 1
ATOM 4383 O O . GLU B 1 128 ? 3.539 -27.5 -37.938 1 96.81 128 GLU B O 1
ATOM 4388 N N . THR B 1 129 ? 2.49 -28.609 -39.531 1 98 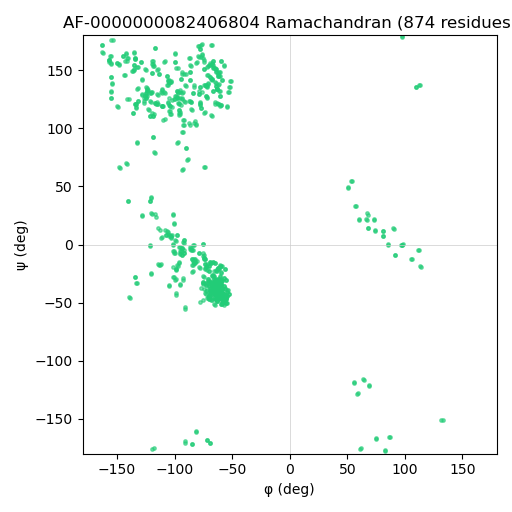129 THR B N 1
ATOM 4389 C CA . THR B 1 129 ? 1.962 -29.609 -38.625 1 98 129 THR B CA 1
ATOM 4390 C C . THR B 1 129 ? 2.787 -30.891 -38.688 1 98 129 THR B C 1
ATOM 4392 O O . THR B 1 129 ? 3.168 -31.328 -39.781 1 98 129 THR B O 1
ATOM 4395 N N . THR B 1 130 ? 3.146 -31.406 -37.562 1 97.75 130 THR B N 1
ATOM 4396 C CA . THR B 1 130 ? 3.881 -32.656 -37.438 1 97.75 130 THR B CA 1
ATOM 4397 C C . THR B 1 130 ? 3.139 -33.625 -36.531 1 97.75 130 THR B C 1
ATOM 4399 O O . THR B 1 130 ? 2.58 -33.25 -35.5 1 97.75 130 THR B O 1
ATOM 4402 N N . VAL B 1 131 ? 3.051 -34.875 -36.938 1 98.12 131 VAL B N 1
ATOM 4403 C CA . VAL B 1 131 ? 2.424 -35.938 -36.125 1 98.12 131 VAL B CA 1
ATOM 4404 C C . VAL B 1 131 ? 3.473 -36.969 -35.75 1 98.12 131 VAL B C 1
ATOM 4406 O O . VAL B 1 131 ? 4.289 -37.375 -36.562 1 98.12 131 VAL B O 1
ATOM 4409 N N . ALA B 1 132 ? 3.523 -37.25 -34.531 1 98.25 132 ALA B N 1
ATOM 4410 C CA . ALA B 1 132 ? 4.438 -38.281 -34 1 98.25 132 ALA B CA 1
ATOM 4411 C C . ALA B 1 132 ? 3.779 -39.094 -32.906 1 98.25 132 ALA B C 1
ATOM 4413 O O . ALA B 1 132 ? 2.777 -38.688 -32.312 1 98.25 132 ALA B O 1
ATOM 4414 N N . ARG B 1 133 ? 4.301 -40.281 -32.688 1 98.44 133 ARG B N 1
ATOM 4415 C CA . ARG B 1 133 ? 3.781 -41.156 -31.625 1 98.44 133 ARG B CA 1
ATOM 4416 C C . ARG B 1 133 ? 4.734 -41.219 -30.438 1 98.44 133 ARG B C 1
ATOM 4418 O O . ARG B 1 133 ? 5.953 -41.219 -30.609 1 98.44 133 ARG B O 1
ATOM 4425 N N . TYR B 1 134 ? 4.148 -41.156 -29.281 1 98.75 134 TYR B N 1
ATOM 4426 C CA . TYR B 1 134 ? 4.93 -41.156 -28.062 1 98.75 134 TYR B CA 1
ATOM 4427 C C . TYR B 1 134 ? 4.457 -42.281 -27.125 1 98.75 134 TYR B C 1
ATOM 4429 O O . TYR B 1 134 ? 3.281 -42.656 -27.141 1 98.75 134 TYR B O 1
ATOM 4437 N N . ARG B 1 135 ? 5.391 -42.781 -26.312 1 97.81 135 ARG B N 1
ATOM 4438 C CA . ARG B 1 135 ? 5.113 -43.781 -25.312 1 97.81 135 ARG B CA 1
ATOM 4439 C C . ARG B 1 135 ? 4.117 -43.281 -24.266 1 97.81 135 ARG B C 1
ATOM 4441 O O . ARG B 1 135 ? 3.326 -44.062 -23.734 1 97.81 135 ARG B O 1
ATOM 4448 N N . GLY B 1 136 ? 4.133 -42.062 -23.969 1 98.44 136 GLY B N 1
ATOM 4449 C CA . GLY B 1 136 ? 3.262 -41.406 -23 1 98.44 136 GLY B CA 1
ATOM 4450 C C . GLY B 1 136 ? 3.24 -39.906 -23.141 1 98.44 136 GLY B C 1
ATOM 4451 O O . GLY B 1 136 ? 3.984 -39.312 -23.938 1 98.44 136 GLY B O 1
ATOM 4452 N N . VAL B 1 137 ? 2.34 -39.281 -22.406 1 98.88 137 VAL B N 1
ATOM 4453 C CA . VAL B 1 137 ? 2.156 -37.844 -22.469 1 98.88 137 VAL B CA 1
ATOM 4454 C C . VAL B 1 137 ? 2.105 -37.25 -21.062 1 98.88 137 VAL B C 1
ATOM 4456 O O . VAL B 1 137 ? 1.467 -37.812 -20.172 1 98.88 137 VAL B O 1
ATOM 4459 N N . ILE B 1 138 ? 2.818 -36.156 -20.828 1 98.94 138 ILE B N 1
ATOM 4460 C CA . ILE B 1 138 ? 2.785 -35.375 -19.609 1 98.94 138 ILE B CA 1
ATOM 4461 C C . ILE B 1 138 ? 2.318 -33.938 -19.938 1 98.94 138 ILE B C 1
ATOM 4463 O O . ILE B 1 138 ? 3.016 -33.188 -20.625 1 98.94 138 ILE B O 1
ATOM 4467 N N . ILE B 1 139 ? 1.168 -33.656 -19.422 1 98.75 139 ILE B N 1
ATOM 4468 C CA . ILE B 1 139 ? 0.551 -32.344 -19.688 1 98.75 139 ILE B CA 1
ATOM 4469 C C . ILE B 1 139 ? 0.962 -31.359 -18.594 1 98.75 139 ILE B C 1
ATOM 4471 O O . ILE B 1 139 ? 0.751 -31.609 -17.406 1 98.75 139 ILE B O 1
ATOM 4475 N N . ALA B 1 140 ? 1.559 -30.25 -18.969 1 98.38 140 ALA B N 1
ATOM 4476 C CA . ALA B 1 140 ? 1.978 -29.203 -18.047 1 98.38 140 ALA B CA 1
ATOM 4477 C C . ALA B 1 140 ? 1.716 -27.812 -18.625 1 98.38 140 ALA B C 1
ATOM 4479 O O . ALA B 1 140 ? 2.539 -26.906 -18.484 1 98.38 140 ALA B O 1
ATOM 4480 N N . ASN B 1 141 ? 0.597 -27.656 -19.328 1 95.69 141 ASN B N 1
ATOM 4481 C CA . ASN B 1 141 ? 0.328 -26.406 -20.031 1 95.69 141 ASN B CA 1
ATOM 4482 C C . ASN B 1 141 ? -0.293 -25.375 -19.094 1 95.69 141 ASN B C 1
ATOM 4484 O O . ASN B 1 141 ? -0.583 -24.25 -19.5 1 95.69 141 ASN B O 1
ATOM 4488 N N . GLY B 1 142 ? -0.52 -25.703 -17.844 1 93.88 142 GLY B N 1
ATOM 4489 C CA . GLY B 1 142 ? -0.962 -24.719 -16.859 1 93.88 142 GLY B CA 1
ATOM 4490 C C . GLY B 1 142 ? -2.463 -24.734 -16.641 1 93.88 142 GLY B C 1
ATOM 4491 O O . GLY B 1 142 ? -3.176 -25.547 -17.234 1 93.88 142 GLY B O 1
ATOM 4492 N N . THR B 1 143 ? -2.949 -23.844 -15.711 1 93.25 143 THR B N 1
ATOM 4493 C CA . THR B 1 143 ? -4.344 -23.891 -15.281 1 93.25 143 THR B CA 1
ATOM 4494 C C . THR B 1 143 ? -5.043 -22.562 -15.562 1 93.25 143 THR B C 1
ATOM 4496 O O . THR B 1 143 ? -6.238 -22.422 -15.305 1 93.25 143 THR B O 1
ATOM 4499 N N . LEU B 1 144 ? -4.336 -21.562 -16.109 1 91.5 144 LEU B N 1
ATOM 4500 C CA . LEU B 1 144 ? -4.863 -20.219 -16.203 1 91.5 144 LEU B CA 1
ATOM 4501 C C . LEU B 1 144 ? -4.93 -19.75 -17.656 1 91.5 144 LEU B C 1
ATOM 4503 O O . LEU B 1 144 ? -4.617 -18.609 -17.953 1 91.5 144 LEU B O 1
ATOM 4507 N N . SER B 1 145 ? -5.328 -20.641 -18.531 1 86.62 145 SER B N 1
ATOM 4508 C CA . SER B 1 145 ? -5.27 -20.297 -19.953 1 86.62 145 SER B CA 1
ATOM 4509 C C . SER B 1 145 ? -6.637 -19.844 -20.469 1 86.62 145 SER B C 1
ATOM 4511 O O . SER B 1 145 ? -6.73 -19.156 -21.484 1 86.62 145 SER B O 1
ATOM 4513 N N . LYS B 1 146 ? -7.703 -20.219 -19.781 1 92.56 146 LYS B N 1
ATOM 4514 C CA . LYS B 1 146 ? -9.047 -19.891 -20.234 1 92.56 146 LYS B CA 1
ATOM 4515 C C . LYS B 1 146 ? -9.781 -19.031 -19.234 1 92.56 146 LYS B C 1
ATOM 4517 O O . LYS B 1 146 ? -10.273 -19.531 -18.219 1 92.56 146 LYS B O 1
ATOM 4522 N N . PRO B 1 147 ? -10.016 -17.734 -19.59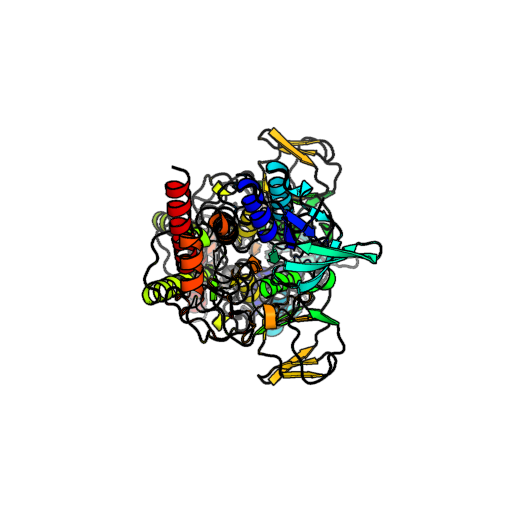4 1 95.5 147 PRO B N 1
ATOM 4523 C CA . PRO B 1 147 ? -10.664 -16.812 -18.641 1 95.5 147 PRO B CA 1
ATOM 4524 C C . PRO B 1 147 ? -12.125 -17.172 -18.391 1 95.5 147 PRO B C 1
ATOM 4526 O O . PRO B 1 147 ? -12.812 -17.656 -19.281 1 95.5 147 PRO B O 1
ATOM 4529 N N . ASN B 1 148 ? -12.578 -17.016 -17.156 1 95.31 148 ASN B N 1
ATOM 4530 C CA . ASN B 1 148 ? -13.992 -17.078 -16.812 1 95.31 148 ASN B CA 1
ATOM 4531 C C . ASN B 1 148 ? -14.672 -15.727 -16.953 1 95.31 148 ASN B C 1
ATOM 4533 O O . ASN B 1 148 ? -14.547 -14.867 -16.078 1 95.31 148 ASN B O 1
ATOM 4537 N N . ILE B 1 149 ? -15.438 -15.523 -17.969 1 94.44 149 ILE B N 1
ATOM 4538 C CA . ILE B 1 149 ? -16.141 -14.266 -18.203 1 94.44 149 ILE B CA 1
ATOM 4539 C C . ILE B 1 149 ? -17.625 -14.438 -17.875 1 94.44 149 ILE B C 1
ATOM 4541 O O . ILE B 1 149 ? -18.344 -15.156 -18.578 1 94.44 149 ILE B O 1
ATOM 4545 N N . PRO B 1 150 ? -18.078 -13.75 -16.891 1 94.19 150 PRO B N 1
ATOM 4546 C CA . PRO B 1 150 ? -19.484 -13.883 -16.531 1 94.19 150 PRO B CA 1
ATOM 4547 C C . PRO B 1 150 ? -20.422 -13.281 -17.578 1 94.19 150 PRO B C 1
ATOM 4549 O O . PRO B 1 150 ? -20 -12.438 -18.375 1 94.19 150 PRO B O 1
ATOM 4552 N N . THR B 1 151 ? -21.609 -13.797 -17.594 1 94.75 151 THR B N 1
ATOM 4553 C CA . THR B 1 151 ? -22.672 -13.172 -18.375 1 94.75 151 THR B CA 1
ATOM 4554 C C . THR B 1 151 ? -23.438 -12.156 -17.516 1 94.75 151 THR B C 1
ATOM 4556 O O . THR B 1 151 ? -23.719 -12.414 -16.344 1 94.75 151 THR B O 1
ATOM 4559 N N . PHE B 1 152 ? -23.734 -11.016 -18.109 1 96.56 152 PHE B N 1
ATOM 4560 C CA . PHE B 1 152 ? -24.438 -9.969 -17.391 1 96.56 152 PHE B CA 1
ATOM 4561 C C . PHE B 1 152 ? -25.766 -9.641 -18.078 1 96.56 152 PHE B C 1
ATOM 4563 O O . PHE B 1 152 ? -25.875 -9.773 -19.312 1 96.56 152 PHE B O 1
ATOM 4570 N N . ARG B 1 153 ? -26.75 -9.258 -17.281 1 97.62 153 ARG B N 1
ATOM 4571 C CA . ARG B 1 153 ? -27.969 -8.688 -17.859 1 97.62 153 ARG B CA 1
ATOM 4572 C C . ARG B 1 153 ? -27.719 -7.281 -18.391 1 97.62 153 ARG B C 1
ATOM 4574 O O . ARG B 1 153 ? -27.016 -6.492 -17.75 1 97.62 153 ARG B O 1
ATOM 4581 N N . GLY B 1 154 ? -28.25 -7.008 -19.562 1 97.81 154 GLY B N 1
ATOM 4582 C CA . GLY B 1 154 ? -28.047 -5.699 -20.172 1 97.81 154 GLY B CA 1
ATOM 4583 C C . GLY B 1 154 ? -26.719 -5.574 -20.906 1 97.81 154 GLY B C 1
ATOM 4584 O O . GLY B 1 154 ? -26 -6.562 -21.062 1 97.81 154 GLY B O 1
ATOM 4585 N N . ASP B 1 155 ? -26.516 -4.332 -21.422 1 96.88 155 ASP B N 1
ATOM 4586 C CA . ASP B 1 155 ? -25.312 -4.105 -22.219 1 96.88 155 ASP B CA 1
ATOM 4587 C C . ASP B 1 155 ? -24.484 -2.961 -21.641 1 96.88 155 ASP B C 1
ATOM 4589 O O . ASP B 1 155 ? -25.031 -1.931 -21.234 1 96.88 155 ASP B O 1
ATOM 4593 N N . PHE B 1 156 ? -23.203 -3.242 -21.531 1 98 156 PHE B N 1
ATOM 4594 C CA . PHE B 1 156 ? -22.266 -2.203 -21.109 1 98 156 PHE B CA 1
ATOM 4595 C C . PHE B 1 156 ? -21.625 -1.526 -22.312 1 98 156 PHE B C 1
ATOM 4597 O O . PHE B 1 156 ? -21.031 -2.195 -23.156 1 98 156 PHE B O 1
ATOM 4604 N N . THR B 1 157 ? -21.703 -0.198 -22.391 1 98.25 157 THR B N 1
ATOM 4605 C CA . THR B 1 157 ? -21.234 0.497 -23.594 1 98.25 157 THR B CA 1
ATOM 4606 C C . THR B 1 157 ? -19.797 0.988 -23.406 1 98.25 157 THR B C 1
ATOM 4608 O O . THR B 1 157 ? -19.188 1.513 -24.344 1 98.25 157 THR B O 1
ATOM 4611 N N . GLY B 1 158 ? -19.219 0.885 -22.172 1 98.06 158 GLY B N 1
ATOM 4612 C CA . GLY B 1 158 ? -17.797 1.142 -21.984 1 98.06 158 GLY B CA 1
ATOM 4613 C C . GLY B 1 158 ? -16.922 -0.046 -22.344 1 98.06 158 GLY B C 1
ATOM 4614 O O . GLY B 1 158 ? -17.328 -0.897 -23.141 1 98.06 158 GLY B O 1
ATOM 4615 N N . THR B 1 159 ? -15.742 -0.045 -21.859 1 98.31 159 THR B N 1
ATOM 4616 C CA . THR B 1 159 ? -14.828 -1.157 -22.094 1 98.31 159 THR B CA 1
ATOM 4617 C C . THR B 1 159 ? -15.039 -2.26 -21.062 1 98.31 159 THR B C 1
ATOM 4619 O O . THR B 1 159 ? -14.961 -2.014 -19.859 1 98.31 159 THR B O 1
ATOM 4622 N N . LEU B 1 160 ? -15.43 -3.402 -21.453 1 98 160 LEU B N 1
ATOM 4623 C CA . LEU B 1 160 ? -15.523 -4.598 -20.625 1 98 160 LEU B CA 1
ATOM 4624 C C . LEU B 1 160 ? -14.375 -5.551 -20.906 1 98 160 LEU B C 1
ATOM 4626 O O . LEU B 1 160 ? -14.195 -6 -22.047 1 98 160 LEU B O 1
ATOM 4630 N N . MET B 1 161 ? -13.547 -5.852 -19.938 1 97.69 161 MET B N 1
ATOM 4631 C CA . MET B 1 161 ? -12.398 -6.723 -20.172 1 97.69 161 MET B CA 1
ATOM 4632 C C . MET B 1 161 ? -12.172 -7.664 -19 1 97.69 161 MET B C 1
ATOM 4634 O O . MET B 1 161 ? -12.711 -7.441 -17.906 1 97.69 161 MET B O 1
ATOM 4638 N N . HIS B 1 162 ? -11.445 -8.742 -19.219 1 98.12 162 HIS B N 1
ATOM 4639 C CA . HIS B 1 162 ? -11.008 -9.695 -18.188 1 98.12 162 HIS B CA 1
ATOM 4640 C C . HIS B 1 162 ? -9.562 -9.438 -17.781 1 98.12 162 HIS B C 1
ATOM 4642 O O . HIS B 1 162 ? -8.781 -8.891 -18.562 1 98.12 162 HIS B O 1
ATOM 4648 N N . THR B 1 163 ? -9.18 -9.867 -16.578 1 97.5 163 THR B N 1
ATOM 4649 C CA . THR B 1 163 ? -7.828 -9.648 -16.062 1 97.5 163 THR B CA 1
ATOM 4650 C C . THR B 1 163 ? -6.789 -10.297 -16.969 1 97.5 163 THR B C 1
ATOM 4652 O O . THR B 1 163 ? -5.633 -9.867 -17 1 97.5 163 THR B O 1
ATOM 4655 N N . SER B 1 164 ? -7.168 -11.305 -17.734 1 96 164 SER B N 1
ATOM 4656 C CA . SER B 1 164 ? -6.246 -11.977 -18.656 1 96 164 SER B CA 1
ATOM 4657 C C . SER B 1 164 ? -5.707 -11.008 -19.703 1 96 164 SER B C 1
ATOM 4659 O O . SER B 1 164 ? -4.656 -11.258 -20.297 1 96 164 SER B O 1
ATOM 4661 N N . GLU B 1 165 ? -6.379 -9.867 -19.891 1 95.88 165 GLU B N 1
ATOM 4662 C CA . GLU B 1 165 ? -5.992 -8.883 -20.891 1 95.88 165 GLU B CA 1
ATOM 4663 C C . GLU B 1 165 ? -5.234 -7.719 -20.266 1 95.88 165 GLU B C 1
ATOM 4665 O O . GLU B 1 165 ? -4.766 -6.824 -20.969 1 95.88 165 GLU B O 1
ATOM 4670 N N . TYR B 1 166 ? -5.152 -7.703 -19.016 1 97.25 166 TYR B N 1
ATOM 4671 C CA . TYR B 1 166 ? -4.535 -6.598 -18.281 1 97.25 166 TYR B CA 1
ATOM 4672 C C . TYR B 1 166 ? -3.021 -6.758 -18.234 1 97.25 166 TYR B C 1
ATOM 4674 O O . TYR B 1 166 ? -2.516 -7.848 -17.938 1 97.25 166 TYR B O 1
ATOM 4682 N N . ARG B 1 167 ? -2.305 -5.684 -18.469 1 96.5 167 ARG B N 1
ATOM 4683 C CA . ARG B 1 167 ? -0.849 -5.73 -18.391 1 96.5 167 ARG B CA 1
ATOM 4684 C C . ARG B 1 167 ? -0.304 -4.566 -17.578 1 96.5 167 ARG B C 1
ATOM 4686 O O . ARG B 1 167 ? 0.646 -4.73 -16.797 1 96.5 167 ARG B O 1
ATOM 4693 N N . SER B 1 168 ? -1.025 -3.424 -17.688 1 95.5 168 SER B N 1
ATOM 4694 C CA . SER B 1 168 ? -0.466 -2.205 -17.109 1 95.5 168 SER B CA 1
ATOM 4695 C C . SER B 1 168 ? -1.565 -1.275 -16.609 1 95.5 168 SER B C 1
ATOM 4697 O O . SER B 1 168 ? -2.643 -1.201 -17.203 1 95.5 168 SER B O 1
ATOM 4699 N N . ALA B 1 169 ? -1.226 -0.447 -15.664 1 96.62 169 ALA B N 1
ATOM 4700 C CA . ALA B 1 169 ? -2.197 0.458 -15.047 1 96.62 169 ALA B CA 1
ATOM 4701 C C . ALA B 1 169 ? -2.543 1.607 -15.992 1 96.62 169 ALA B C 1
ATOM 4703 O O . ALA B 1 169 ? -3.508 2.34 -15.758 1 96.62 169 ALA B O 1
ATOM 4704 N N . GLU B 1 170 ? -1.822 1.783 -17.016 1 95.19 170 GLU B N 1
ATOM 4705 C CA . GLU B 1 170 ? -2.025 2.877 -17.953 1 95.19 170 GLU B CA 1
ATOM 4706 C C . GLU B 1 170 ? -3.439 2.854 -18.531 1 95.19 170 GLU B C 1
ATOM 4708 O O . GLU B 1 170 ? -4.004 3.902 -18.844 1 95.19 170 GLU B O 1
ATOM 4713 N N . ILE B 1 171 ? -4.047 1.701 -18.625 1 97.38 171 ILE B N 1
ATOM 4714 C CA . ILE B 1 171 ? -5.352 1.555 -19.266 1 97.38 171 ILE B CA 1
ATOM 4715 C C . ILE B 1 171 ? -6.414 2.25 -18.422 1 97.38 171 ILE B C 1
ATOM 4717 O O . ILE B 1 171 ? -7.52 2.52 -18.891 1 97.38 171 ILE B O 1
ATOM 4721 N N . PHE B 1 172 ? -6.09 2.557 -17.156 1 98 172 PHE B N 1
ATOM 4722 C CA . PHE B 1 172 ? -7.074 3.1 -16.234 1 98 172 PHE B CA 1
ATOM 4723 C C . PHE B 1 172 ? -7.035 4.625 -16.234 1 98 172 PHE B C 1
ATOM 4725 O O . PHE B 1 172 ? -7.887 5.27 -15.617 1 98 172 PHE B O 1
ATOM 4732 N N . ARG B 1 173 ? -6.102 5.242 -16.844 1 96.38 173 ARG B N 1
ATOM 4733 C CA . ARG B 1 173 ? -5.84 6.672 -16.719 1 96.38 173 ARG B CA 1
ATOM 4734 C C . ARG B 1 173 ? -7.094 7.484 -17.031 1 96.38 173 ARG B C 1
ATOM 4736 O O . ARG B 1 173 ? -7.641 7.395 -18.141 1 96.38 173 ARG B O 1
ATOM 4743 N N . GLY B 1 174 ? -7.527 8.219 -16.031 1 96.5 174 GLY B N 1
ATOM 4744 C CA . GLY B 1 174 ? -8.625 9.156 -16.188 1 96.5 174 GLY B CA 1
ATOM 4745 C C . GLY B 1 174 ? -9.977 8.484 -16.281 1 96.5 174 GLY B C 1
ATOM 4746 O O . GLY B 1 174 ? -10.969 9.125 -16.641 1 96.5 174 GLY B O 1
ATOM 4747 N N . LYS B 1 175 ? -10.094 7.188 -15.984 1 98.56 175 LYS B N 1
ATOM 4748 C CA . LYS B 1 175 ? -11.344 6.449 -16.172 1 98.56 175 LYS B CA 1
ATOM 4749 C C . LYS B 1 175 ? -12.023 6.164 -14.836 1 98.56 175 LYS B C 1
ATOM 4751 O O . LYS B 1 175 ? -11.352 6.035 -13.805 1 98.56 175 LYS B O 1
ATOM 4756 N N . ARG B 1 176 ? -13.359 6.207 -14.906 1 98.69 176 ARG B N 1
ATOM 4757 C CA . ARG B 1 176 ? -14.148 5.609 -13.828 1 98.69 176 ARG B CA 1
ATOM 4758 C C . ARG B 1 176 ? -14.172 4.086 -13.953 1 98.69 176 ARG B C 1
ATOM 4760 O O . ARG B 1 176 ? -14.695 3.547 -14.93 1 98.69 176 ARG B O 1
ATOM 4767 N N . VAL B 1 177 ? -13.633 3.301 -12.961 1 98.94 177 VAL B N 1
ATOM 4768 C CA . VAL B 1 177 ? -13.297 1.889 -13.125 1 98.94 177 VAL B CA 1
ATOM 4769 C C . VAL B 1 177 ? -14.094 1.057 -12.117 1 98.94 177 VAL B C 1
ATOM 4771 O O . VAL B 1 177 ? -14.172 1.405 -10.938 1 98.94 177 VAL B O 1
ATOM 4774 N N . LEU B 1 178 ? -14.711 0.025 -12.578 1 98.94 178 LEU B N 1
ATOM 4775 C CA . LEU B 1 178 ? -15.297 -1.011 -11.727 1 98.94 178 LEU B CA 1
ATOM 4776 C C . LEU B 1 178 ? -14.523 -2.32 -11.867 1 98.94 178 LEU B C 1
ATOM 4778 O O . LEU B 1 178 ? -14.375 -2.842 -12.977 1 98.94 178 LEU B O 1
ATOM 4782 N N . VAL B 1 179 ? -13.961 -2.811 -10.82 1 98.94 179 VAL B N 1
ATOM 4783 C CA . VAL B 1 179 ? -13.375 -4.145 -10.773 1 98.94 179 VAL B CA 1
ATOM 4784 C C . VAL B 1 179 ? -14.367 -5.125 -10.156 1 98.94 179 VAL B C 1
ATOM 4786 O O . VAL B 1 179 ? -14.906 -4.875 -9.07 1 98.94 179 VAL B O 1
ATOM 4789 N N . ILE B 1 180 ? -14.664 -6.199 -10.828 1 98.75 180 ILE B N 1
ATOM 4790 C CA . ILE B 1 180 ? -15.586 -7.215 -10.328 1 98.75 180 ILE B CA 1
ATOM 4791 C C . ILE B 1 180 ? -14.805 -8.422 -9.828 1 98.75 180 ILE B C 1
ATOM 4793 O O . ILE B 1 180 ? -14.211 -9.164 -10.625 1 98.75 180 ILE B O 1
ATOM 4797 N N . GLY B 1 181 ? -14.836 -8.648 -8.562 1 97.44 181 GLY B N 1
ATOM 4798 C CA . GLY B 1 181 ? -14.094 -9.742 -7.941 1 97.44 181 GLY B CA 1
ATOM 4799 C C . GLY B 1 181 ? -12.922 -9.266 -7.098 1 97.44 181 GLY B C 1
ATOM 4800 O O . GLY B 1 181 ? -12.117 -8.453 -7.551 1 97.44 181 GLY B O 1
ATOM 4801 N N . ALA B 1 182 ? -12.812 -9.883 -5.902 1 96.19 182 ALA B N 1
ATOM 4802 C CA . ALA B 1 182 ? -11.789 -9.445 -4.957 1 96.19 182 ALA B CA 1
ATOM 4803 C C . ALA B 1 182 ? -10.844 -10.586 -4.609 1 96.19 182 ALA B C 1
ATOM 4805 O O . ALA B 1 182 ? -10.453 -10.75 -3.449 1 96.19 182 ALA B O 1
ATOM 4806 N N . GLY B 1 183 ? -10.516 -11.453 -5.598 1 95.38 183 GLY B N 1
ATOM 4807 C CA . GLY B 1 183 ? -9.383 -12.344 -5.426 1 95.38 183 GLY B CA 1
ATOM 4808 C C . GLY B 1 183 ? -8.047 -11.617 -5.438 1 95.38 183 GLY B C 1
ATOM 4809 O O . GLY B 1 183 ? -8.008 -10.383 -5.422 1 95.38 183 GLY B O 1
ATOM 4810 N N . ASN B 1 184 ? -7.008 -12.344 -5.473 1 95.69 184 ASN B N 1
ATOM 4811 C CA . ASN B 1 184 ? -5.68 -11.742 -5.414 1 95.69 184 ASN B CA 1
ATOM 4812 C C . ASN B 1 184 ? -5.449 -10.781 -6.582 1 95.69 184 ASN B C 1
ATOM 4814 O O . ASN B 1 184 ? -5.062 -9.633 -6.379 1 95.69 184 ASN B O 1
ATOM 4818 N N . SER B 1 185 ? -5.695 -11.219 -7.754 1 96.62 185 SER B N 1
ATOM 4819 C CA . SER B 1 185 ? -5.488 -10.383 -8.93 1 96.62 185 SER B CA 1
ATOM 4820 C C . SER B 1 185 ? -6.406 -9.164 -8.914 1 96.62 185 SER B C 1
ATOM 4822 O O . SER B 1 185 ? -5.992 -8.062 -9.273 1 96.62 185 SER B O 1
ATOM 4824 N N . GLY B 1 186 ? -7.703 -9.398 -8.516 1 98 186 GLY B N 1
ATOM 4825 C CA . GLY B 1 186 ? -8.641 -8.289 -8.445 1 98 186 GLY B CA 1
ATOM 4826 C C . GLY B 1 186 ? -8.188 -7.188 -7.508 1 98 186 GLY B C 1
ATOM 4827 O O . GLY B 1 186 ? -8.242 -6.008 -7.859 1 98 186 GLY B O 1
ATOM 4828 N N . CYS B 1 187 ? -7.719 -7.559 -6.352 1 98.06 187 CYS B N 1
ATOM 4829 C CA . CYS B 1 187 ? -7.254 -6.594 -5.363 1 98.06 187 CYS B CA 1
ATOM 4830 C C . CYS B 1 187 ? -6.004 -5.875 -5.852 1 98.06 187 CYS B C 1
ATOM 4832 O O . CYS B 1 187 ? -5.895 -4.652 -5.723 1 98.06 187 CYS B O 1
ATOM 4834 N N . ASP B 1 188 ? -5.082 -6.637 -6.449 1 97.88 188 ASP B N 1
ATOM 4835 C CA . ASP B 1 188 ? -3.867 -6.031 -6.988 1 97.88 188 ASP B CA 1
ATOM 4836 C C . ASP B 1 188 ? -4.203 -4.965 -8.031 1 97.88 188 ASP B C 1
ATOM 4838 O O . ASP B 1 188 ? -3.666 -3.855 -7.988 1 97.88 188 ASP B O 1
ATOM 4842 N N . ILE B 1 189 ? -5.043 -5.316 -8.891 1 98.56 189 ILE B N 1
ATOM 4843 C CA . ILE B 1 189 ? -5.312 -4.461 -10.039 1 98.56 189 ILE B CA 1
ATOM 4844 C C . ILE B 1 189 ? -6.168 -3.27 -9.609 1 98.56 189 ILE B C 1
ATOM 4846 O O . ILE B 1 189 ? -5.996 -2.158 -10.117 1 98.56 189 ILE B O 1
ATOM 4850 N N . ALA B 1 190 ? -7.074 -3.506 -8.609 1 98.75 190 ALA B N 1
ATOM 4851 C CA . ALA B 1 190 ? -7.789 -2.371 -8.039 1 98.75 190 ALA B CA 1
ATOM 4852 C C . ALA B 1 190 ? -6.816 -1.348 -7.457 1 98.75 190 ALA B C 1
ATOM 4854 O O . ALA B 1 190 ? -6.992 -0.141 -7.637 1 98.75 190 ALA B O 1
ATOM 4855 N N . VAL B 1 191 ? -5.801 -1.81 -6.781 1 98.25 191 VAL B N 1
ATOM 4856 C CA . VAL B 1 191 ? -4.781 -0.929 -6.215 1 98.25 191 VAL B CA 1
ATOM 4857 C C . VAL B 1 191 ? -4.039 -0.211 -7.34 1 98.25 191 VAL B C 1
ATOM 4859 O O . VAL B 1 191 ? -3.787 0.993 -7.258 1 98.25 191 VAL B O 1
ATOM 4862 N N . ASP B 1 192 ? -3.721 -0.954 -8.438 1 97.94 192 ASP B N 1
ATOM 4863 C CA . ASP B 1 192 ? -3.119 -0.319 -9.602 1 97.94 192 ASP B CA 1
ATOM 4864 C C . ASP B 1 192 ? -3.977 0.843 -10.102 1 97.94 192 ASP B C 1
ATOM 4866 O O . ASP B 1 192 ? -3.457 1.918 -10.406 1 97.94 192 ASP B O 1
ATOM 4870 N N . ALA B 1 193 ? -5.238 0.598 -10.148 1 98.5 193 ALA B N 1
ATOM 4871 C CA . ALA B 1 193 ? -6.176 1.572 -10.703 1 98.5 193 ALA B CA 1
ATOM 4872 C C . ALA B 1 193 ? -6.211 2.842 -9.852 1 98.5 193 ALA B C 1
ATOM 4874 O O . ALA B 1 193 ? -6.406 3.939 -10.375 1 98.5 193 ALA B O 1
ATOM 4875 N N . VAL B 1 194 ? -6 2.729 -8.562 1 97.81 194 VAL B N 1
ATOM 4876 C CA . VAL B 1 194 ? -6.023 3.863 -7.645 1 97.81 194 VAL B CA 1
ATOM 4877 C C . VAL B 1 194 ? -5.043 4.93 -8.117 1 97.81 194 VAL B C 1
ATOM 4879 O O . VAL B 1 194 ? -5.305 6.129 -7.977 1 97.81 194 VAL B O 1
ATOM 4882 N N . HIS B 1 195 ? -4.008 4.578 -8.75 1 95.94 195 HIS B N 1
ATOM 4883 C CA . HIS B 1 195 ? -2.902 5.48 -9.039 1 95.94 195 HIS B CA 1
ATOM 4884 C C . HIS B 1 195 ? -3.062 6.117 -10.422 1 95.94 195 HIS B C 1
ATOM 4886 O O . HIS B 1 195 ? -2.248 6.949 -10.82 1 95.94 195 HIS B O 1
ATOM 4892 N N . GLN B 1 196 ? -4.129 5.727 -11.172 1 95.56 196 GLN B N 1
ATOM 4893 C CA . GLN B 1 196 ? -4.281 6.234 -12.531 1 95.56 196 GLN B CA 1
ATOM 4894 C C . GLN B 1 196 ? -5.719 6.68 -12.789 1 95.56 196 GLN B C 1
ATOM 4896 O O . GLN B 1 196 ? -5.953 7.586 -13.594 1 95.56 196 GLN B O 1
ATOM 4901 N N . ALA B 1 197 ? -6.672 6.078 -12.094 1 97.62 197 ALA B N 1
ATOM 4902 C CA . ALA B 1 197 ? -8.078 6.219 -12.445 1 97.62 197 ALA B CA 1
ATOM 4903 C C . ALA B 1 197 ? -8.695 7.445 -11.781 1 97.62 197 ALA B C 1
ATOM 4905 O O . ALA B 1 197 ? -8.133 7.988 -10.828 1 97.62 197 ALA B O 1
ATOM 4906 N N . GLU B 1 198 ? -9.805 7.918 -12.305 1 97 198 GLU B N 1
ATOM 4907 C CA . GLU B 1 198 ? -10.609 8.961 -11.672 1 97 198 GLU B CA 1
ATOM 4908 C C . GLU B 1 198 ? -11.289 8.445 -10.414 1 97 198 GLU B C 1
ATOM 4910 O O . GLU B 1 198 ? -11.352 9.141 -9.398 1 97 198 GLU B O 1
ATOM 4915 N N . CYS B 1 199 ? -11.773 7.281 -10.5 1 97.31 199 CYS B N 1
ATOM 4916 C CA . CYS B 1 199 ? -12.359 6.602 -9.352 1 97.31 199 CYS B CA 1
ATOM 4917 C C . CYS B 1 199 ? -12.305 5.09 -9.523 1 97.31 199 CYS B C 1
ATOM 4919 O O . CYS B 1 199 ? -12.188 4.59 -10.641 1 97.31 199 CYS B O 1
ATOM 4921 N N . VAL B 1 200 ? -12.312 4.34 -8.477 1 98.81 200 VAL B N 1
ATOM 4922 C CA . VAL B 1 200 ? -12.211 2.883 -8.469 1 98.81 200 VAL B CA 1
ATOM 4923 C C . VAL B 1 200 ? -13.258 2.287 -7.539 1 98.81 200 VAL B C 1
ATOM 4925 O O . VAL B 1 200 ? -13.312 2.631 -6.355 1 98.81 200 VAL B O 1
ATOM 4928 N N . ASP B 1 201 ? -14.109 1.472 -8.062 1 98.88 201 ASP B N 1
ATOM 4929 C CA . ASP B 1 201 ? -15.047 0.676 -7.273 1 98.88 201 ASP B CA 1
ATOM 4930 C C . ASP B 1 201 ? -14.734 -0.813 -7.391 1 98.88 201 ASP B C 1
ATOM 4932 O O . ASP B 1 201 ? -14.234 -1.271 -8.422 1 98.88 201 ASP B O 1
ATOM 4936 N N . LEU B 1 202 ? -14.969 -1.539 -6.34 1 98.81 202 LEU B N 1
ATOM 4937 C CA . LEU B 1 202 ? -14.742 -2.977 -6.258 1 98.81 202 LEU B CA 1
ATOM 4938 C C . LEU B 1 202 ? -16.031 -3.711 -5.91 1 98.81 202 LEU B C 1
ATOM 4940 O O . LEU B 1 202 ? -16.562 -3.562 -4.809 1 98.81 202 LEU B O 1
ATOM 4944 N N . SER B 1 203 ? -16.547 -4.441 -6.84 1 98.69 203 SER B N 1
ATOM 4945 C CA . SER B 1 203 ? -17.781 -5.184 -6.625 1 98.69 203 SER B CA 1
ATOM 4946 C C . SER B 1 203 ? -17.5 -6.605 -6.156 1 98.69 203 SER B C 1
ATOM 4948 O O . SER B 1 203 ? -16.688 -7.312 -6.75 1 98.69 203 SER B O 1
ATOM 4950 N N . VAL B 1 204 ? -18.156 -6.984 -5.133 1 96.94 204 VAL B N 1
ATOM 4951 C CA . VAL B 1 204 ? -17.938 -8.312 -4.574 1 96.94 204 VAL B CA 1
ATOM 4952 C C . VAL B 1 204 ? -19.281 -8.977 -4.262 1 96.94 204 VAL B C 1
ATOM 4954 O O . VAL B 1 204 ? -20.25 -8.289 -3.943 1 96.94 204 VAL B O 1
ATOM 4957 N N . ARG B 1 205 ? -19.281 -10.258 -4.34 1 91.94 205 ARG B N 1
ATOM 4958 C CA . ARG B 1 205 ? -20.469 -11.031 -4.023 1 91.94 205 ARG B CA 1
ATOM 4959 C C . ARG B 1 205 ? -20.391 -11.633 -2.625 1 91.94 205 ARG B C 1
ATOM 4961 O O . ARG B 1 205 ? -21.406 -11.844 -1.97 1 91.94 205 ARG B O 1
ATOM 4968 N N . ARG B 1 206 ? -19.188 -11.891 -2.148 1 90.56 206 ARG B N 1
ATOM 4969 C CA . ARG B 1 206 ? -19 -12.508 -0.843 1 90.56 206 ARG B CA 1
ATOM 4970 C C . ARG B 1 206 ? -17.891 -11.805 -0.059 1 90.56 206 ARG B C 1
ATOM 4972 O O . ARG B 1 206 ? -17.188 -10.961 -0.604 1 90.56 206 ARG B O 1
ATOM 4979 N N . GLY B 1 207 ? -17.906 -12.117 1.219 1 92.12 207 GLY B N 1
ATOM 4980 C CA . GLY B 1 207 ? -16.844 -11.609 2.051 1 92.12 207 GLY B CA 1
ATOM 4981 C C . GLY B 1 207 ? -15.547 -12.391 1.911 1 92.12 207 GLY B C 1
ATOM 4982 O O . GLY B 1 207 ? -15.547 -13.5 1.382 1 92.12 207 GLY B O 1
ATOM 4983 N N . TYR B 1 208 ? -14.438 -11.781 2.324 1 92.81 208 TYR B N 1
ATOM 4984 C CA . TYR B 1 208 ? -13.117 -12.375 2.158 1 92.81 208 TYR B CA 1
ATOM 4985 C C . TYR B 1 208 ? -12.297 -12.242 3.438 1 92.81 208 TYR B C 1
ATOM 4987 O O . TYR B 1 208 ? -12.609 -11.414 4.301 1 92.81 208 TYR B O 1
ATOM 4995 N N . TYR B 1 209 ? -11.398 -13.094 3.6 1 93.94 209 TYR B N 1
ATOM 4996 C CA . TYR B 1 209 ? -10.32 -12.922 4.57 1 93.94 209 TYR B CA 1
ATOM 4997 C C . TYR B 1 209 ? -9.07 -12.352 3.908 1 93.94 209 TYR B C 1
ATOM 4999 O O . TYR B 1 209 ? -8.508 -12.969 2.998 1 93.94 209 TYR B O 1
ATOM 5007 N N . PHE B 1 210 ? -8.711 -11.156 4.34 1 95 210 PHE B N 1
ATOM 5008 C CA . PHE B 1 210 ? -7.52 -10.508 3.799 1 95 210 PHE B CA 1
ATOM 5009 C C . PHE B 1 210 ? -6.312 -10.758 4.695 1 95 210 PHE B C 1
ATOM 5011 O O . PHE B 1 210 ? -6.277 -10.297 5.84 1 95 210 PHE B O 1
ATOM 5018 N N . VAL B 1 211 ? -5.371 -11.461 4.199 1 94.69 211 VAL B N 1
ATOM 5019 C CA . VAL B 1 211 ? -4.145 -11.75 4.934 1 94.69 211 VAL B CA 1
ATOM 5020 C C . VAL B 1 211 ? -3.049 -10.773 4.516 1 94.69 211 VAL B C 1
ATOM 5022 O O . VAL B 1 211 ? -2.695 -10.695 3.338 1 94.69 211 VAL B O 1
ATOM 5025 N N . PRO B 1 212 ? -2.525 -10.031 5.488 1 93.88 212 PRO B N 1
ATOM 5026 C CA . PRO B 1 212 ? -1.425 -9.133 5.125 1 93.88 212 PRO B CA 1
ATOM 5027 C C . PRO B 1 212 ? -0.162 -9.891 4.715 1 93.88 212 PRO B C 1
ATOM 5029 O O . PRO B 1 212 ? 0.081 -11 5.191 1 93.88 212 PRO B O 1
ATOM 5032 N N . LYS B 1 213 ? 0.625 -9.258 3.875 1 94.44 213 LYS B N 1
ATOM 5033 C CA . LYS B 1 213 ? 1.859 -9.875 3.396 1 94.44 213 LYS B CA 1
ATOM 5034 C C . LYS B 1 213 ? 2.859 -10.062 4.535 1 94.44 213 LYS B C 1
ATOM 5036 O O . LYS B 1 213 ? 3.695 -10.969 4.492 1 94.44 213 LYS B O 1
ATOM 5041 N N . TYR B 1 214 ? 2.76 -9.203 5.531 1 93 214 TYR B N 1
ATOM 5042 C CA . TYR B 1 214 ? 3.631 -9.297 6.695 1 93 214 TYR B CA 1
ATOM 5043 C C . TYR B 1 214 ? 2.816 -9.398 7.98 1 93 214 TYR B C 1
ATOM 5045 O O . TYR B 1 214 ? 1.861 -8.641 8.18 1 93 214 TYR B O 1
ATOM 5053 N N . LEU B 1 215 ? 3.08 -10.352 8.766 1 92.19 215 LEU B N 1
ATOM 5054 C CA . LEU B 1 215 ? 2.578 -10.531 10.125 1 92.19 215 LEU B CA 1
ATOM 5055 C C . LEU B 1 215 ? 3.73 -10.688 11.117 1 92.19 215 LEU B C 1
ATOM 5057 O O . LEU B 1 215 ? 4.68 -11.43 10.859 1 92.19 215 LEU B O 1
ATOM 5061 N N . PHE B 1 216 ? 3.664 -9.906 12.195 1 91.44 216 PHE B N 1
ATOM 5062 C CA . PHE B 1 216 ? 4.684 -9.945 13.234 1 91.44 216 PHE B CA 1
ATOM 5063 C C . PHE B 1 216 ? 6.059 -9.641 12.656 1 91.44 216 PHE B C 1
ATOM 5065 O O . PHE B 1 216 ? 7.047 -10.281 13.023 1 91.44 216 PHE B O 1
ATOM 5072 N N . GLY B 1 217 ? 6.07 -8.812 11.672 1 87.62 217 GLY B N 1
ATOM 5073 C CA . GLY B 1 217 ? 7.309 -8.312 11.102 1 87.62 217 GLY B CA 1
ATOM 5074 C C . GLY B 1 217 ? 7.945 -9.273 10.117 1 87.62 217 GLY B C 1
ATOM 5075 O O . GLY B 1 217 ? 9.07 -9.055 9.664 1 87.62 217 GLY B O 1
ATOM 5076 N N . ARG B 1 218 ? 7.301 -10.336 9.773 1 92.31 218 ARG B N 1
ATOM 5077 C CA . ARG B 1 218 ? 7.82 -11.344 8.852 1 92.31 218 ARG B CA 1
ATOM 5078 C C . ARG B 1 218 ? 6.805 -11.648 7.754 1 92.31 218 ARG B C 1
ATOM 5080 O O . ARG B 1 218 ? 5.613 -11.398 7.918 1 92.31 218 ARG B O 1
ATOM 5087 N N . PRO B 1 219 ? 7.355 -12.188 6.586 1 93.75 219 PRO B N 1
ATOM 5088 C CA . PRO B 1 219 ? 6.371 -12.656 5.605 1 93.75 219 PRO B CA 1
ATOM 5089 C C . PRO B 1 219 ? 5.363 -13.633 6.203 1 93.75 219 PRO B C 1
ATOM 5091 O O . PRO B 1 219 ? 5.75 -14.594 6.875 1 93.75 219 PRO B O 1
ATOM 5094 N N . SER B 1 220 ? 4.113 -13.422 5.977 1 93.62 220 SER B N 1
ATOM 5095 C CA . SER B 1 220 ? 3.039 -14.102 6.691 1 93.62 220 SER B CA 1
ATOM 5096 C C . SER B 1 220 ? 3.062 -15.602 6.434 1 93.62 220 SER B C 1
ATOM 5098 O O . SER B 1 220 ? 2.734 -16.406 7.316 1 93.62 220 SER B O 1
ATOM 5100 N N . ASP B 1 221 ? 3.441 -16.031 5.23 1 92.44 221 ASP B N 1
ATOM 5101 C CA . ASP B 1 221 ? 3.402 -17.438 4.848 1 92.44 221 ASP B CA 1
ATOM 5102 C C . ASP B 1 221 ? 4.527 -18.219 5.523 1 92.44 221 ASP B C 1
ATOM 5104 O O . ASP B 1 221 ? 4.527 -19.453 5.504 1 92.44 221 ASP B O 1
ATOM 5108 N N . THR B 1 222 ? 5.48 -17.516 6.113 1 91.12 222 THR B N 1
ATOM 5109 C CA . THR B 1 222 ? 6.559 -18.203 6.82 1 91.12 222 THR B CA 1
ATOM 5110 C C . THR B 1 222 ? 6.125 -18.578 8.234 1 91.12 222 THR B C 1
ATOM 5112 O O . THR B 1 222 ? 6.777 -19.391 8.891 1 91.12 222 THR B O 1
ATOM 5115 N N . LEU B 1 223 ? 5.055 -17.953 8.656 1 85.88 223 LEU B N 1
ATOM 5116 C CA . LEU B 1 223 ? 4.586 -18.188 10.023 1 85.88 223 LEU B CA 1
ATOM 5117 C C . LEU B 1 223 ? 3.75 -19.453 10.109 1 85.88 223 LEU B C 1
ATOM 5119 O O . LEU B 1 223 ? 3.494 -19.969 11.203 1 85.88 223 LEU B O 1
ATOM 5123 N N . ASN B 1 224 ? 3.352 -20 9.055 1 75.62 224 ASN B N 1
ATOM 5124 C CA . ASN B 1 224 ? 2.504 -21.188 9.016 1 75.62 224 ASN B CA 1
ATOM 5125 C C . ASN B 1 224 ? 3.312 -22.438 8.711 1 75.62 224 ASN B C 1
ATOM 5127 O O . ASN B 1 224 ? 2.771 -23.422 8.195 1 75.62 224 ASN B O 1
ATOM 5131 N N . GLN B 1 225 ? 4.633 -22.297 9.094 1 74.12 225 GLN B N 1
ATOM 5132 C CA . GLN B 1 225 ? 5.484 -23.453 8.812 1 74.12 225 GLN B CA 1
ATOM 5133 C C . GLN B 1 225 ? 5.602 -24.359 10.031 1 74.12 225 GLN B C 1
ATOM 5135 O O . GLN B 1 225 ? 5.594 -23.891 11.172 1 74.12 225 GLN B O 1
ATOM 5140 N N . GLY B 1 226 ? 5.426 -25.688 9.977 1 69.5 226 GLY B N 1
ATOM 5141 C CA . GLY B 1 226 ? 5.594 -26.625 11.07 1 69.5 226 GLY B CA 1
ATOM 5142 C C . GLY B 1 226 ? 4.449 -27.609 11.203 1 69.5 226 GLY B C 1
ATOM 5143 O O . GLY B 1 226 ? 3.777 -27.922 10.211 1 69.5 226 GLY B O 1
ATOM 5144 N N . LYS B 1 227 ? 4.273 -28.016 12.422 1 70.19 227 LYS B N 1
ATOM 5145 C CA . LYS B 1 227 ? 3.242 -29.031 12.641 1 70.19 227 LYS B CA 1
ATOM 5146 C C . LYS B 1 227 ? 1.85 -28.406 12.625 1 70.19 227 LYS B C 1
ATOM 5148 O O . LYS B 1 227 ? 1.563 -27.5 13.398 1 70.19 227 LYS B O 1
ATOM 5153 N N . PRO B 1 228 ? 1.078 -28.891 11.703 1 77.56 228 PRO B N 1
ATOM 5154 C CA . PRO B 1 228 ? -0.236 -28.266 11.539 1 77.56 228 PRO B CA 1
ATOM 5155 C C . PRO B 1 228 ? -1.149 -28.484 12.742 1 77.56 228 PRO B C 1
ATOM 5157 O O . PRO B 1 228 ? -1.131 -29.562 13.352 1 77.56 228 PRO B O 1
ATOM 5160 N N . LEU B 1 229 ? -1.752 -27.5 13.227 1 84.25 229 LEU B N 1
ATOM 5161 C CA . LEU B 1 229 ? -2.814 -27.562 14.227 1 84.25 229 LEU B CA 1
ATOM 5162 C C . LEU B 1 229 ? -4.098 -28.109 13.617 1 84.25 229 LEU B C 1
ATOM 5164 O O . LEU B 1 229 ? -4.285 -28.062 12.398 1 84.25 229 LEU B O 1
ATOM 5168 N N . PRO B 1 230 ? -4.891 -28.734 14.508 1 91.12 230 PRO B N 1
ATOM 5169 C CA . PRO B 1 230 ? -6.211 -29.094 13.984 1 91.12 230 PRO B CA 1
ATOM 5170 C C . PRO B 1 230 ? -6.922 -27.922 13.312 1 91.12 230 PRO B C 1
ATOM 5172 O O . PRO B 1 230 ? -6.836 -26.781 13.789 1 91.12 230 PRO B O 1
ATOM 5175 N N . PRO B 1 231 ? -7.566 -28.234 12.258 1 92 231 PRO B N 1
ATOM 5176 C CA . PRO B 1 231 ? -8.148 -27.172 11.438 1 92 231 PRO B CA 1
ATOM 5177 C C . PRO B 1 231 ? -9.016 -26.219 12.242 1 92 231 PRO B C 1
ATOM 5179 O O . PRO B 1 231 ? -8.891 -25 12.102 1 92 231 PRO B O 1
ATOM 5182 N N . TRP B 1 232 ? -9.859 -26.75 13.164 1 93 232 TRP B N 1
ATOM 5183 C CA . TRP B 1 232 ? -10.789 -25.891 13.883 1 93 232 TRP B CA 1
ATOM 5184 C C . TRP B 1 232 ? -10.031 -24.938 14.805 1 93 232 TRP B C 1
ATOM 5186 O O . TRP B 1 232 ? -10.438 -23.781 14.984 1 93 232 TRP B O 1
ATOM 5196 N N . ILE B 1 233 ? -8.969 -25.375 15.414 1 94.12 233 ILE B N 1
ATOM 5197 C CA . ILE B 1 233 ? -8.164 -24.531 16.297 1 94.12 233 ILE B CA 1
ATOM 5198 C C . ILE B 1 233 ? -7.414 -23.484 15.469 1 94.12 233 ILE B C 1
ATOM 5200 O O . ILE B 1 233 ? -7.391 -22.312 15.82 1 94.12 233 ILE B O 1
ATOM 5204 N N . LYS B 1 234 ? -6.82 -23.938 14.359 1 93.19 234 LYS B N 1
ATOM 5205 C CA . LYS B 1 234 ? -6.066 -23.047 13.492 1 93.19 234 LYS B CA 1
ATOM 5206 C C . LYS B 1 234 ? -6.957 -21.953 12.93 1 93.19 234 LYS B C 1
ATOM 5208 O O . LYS B 1 234 ? -6.574 -20.781 12.914 1 93.19 234 LYS B O 1
ATOM 5213 N N . GLN B 1 235 ? -8.117 -22.328 12.477 1 94.44 235 GLN B N 1
ATOM 5214 C CA . GLN B 1 235 ? -9.055 -21.359 11.914 1 94.44 235 GLN B CA 1
ATOM 5215 C C . GLN B 1 235 ? -9.461 -20.312 12.953 1 94.44 235 GLN B C 1
ATOM 5217 O O . GLN B 1 235 ? -9.539 -19.125 12.641 1 94.44 235 GLN B O 1
ATOM 5222 N N . ARG B 1 236 ? -9.688 -20.719 14.195 1 94.5 236 ARG B N 1
ATOM 5223 C CA . ARG B 1 236 ? -10.078 -19.797 15.258 1 94.5 236 ARG B CA 1
ATOM 5224 C C . ARG B 1 236 ? -8.938 -18.844 15.602 1 94.5 236 ARG B C 1
ATOM 5226 O O . ARG B 1 236 ? -9.133 -17.625 15.664 1 94.5 236 ARG B O 1
ATOM 5233 N N . VAL B 1 237 ? -7.762 -19.406 15.781 1 93.38 237 VAL B N 1
ATOM 5234 C CA . VAL B 1 237 ? -6.598 -18.625 16.188 1 93.38 237 VAL B CA 1
ATOM 5235 C C . VAL B 1 237 ? -6.23 -17.625 15.078 1 93.38 237 VAL B C 1
ATOM 5237 O O . VAL B 1 237 ? -6.012 -16.453 15.344 1 93.38 237 VAL B O 1
ATOM 5240 N N . ASP B 1 238 ? -6.188 -18.094 13.852 1 92.69 238 ASP B N 1
ATOM 5241 C CA . ASP B 1 238 ? -5.773 -17.25 12.742 1 92.69 238 ASP B CA 1
ATOM 5242 C C . ASP B 1 238 ? -6.812 -16.156 12.461 1 92.69 238 ASP B C 1
ATOM 5244 O O . ASP B 1 238 ? -6.461 -15.047 12.055 1 92.69 238 ASP B O 1
ATOM 5248 N N . THR B 1 239 ? -8.047 -16.531 12.703 1 93.31 239 THR B N 1
ATOM 5249 C CA . THR B 1 239 ? -9.086 -15.523 12.555 1 93.31 239 THR B CA 1
ATOM 5250 C C . THR B 1 239 ? -8.883 -14.391 13.562 1 93.31 239 THR B C 1
ATOM 5252 O O . THR B 1 239 ? -9.008 -13.211 13.211 1 93.31 239 THR B O 1
ATOM 5255 N N . LEU B 1 240 ? -8.562 -14.719 14.789 1 92.69 240 LEU B N 1
ATOM 5256 C CA . LEU B 1 240 ? -8.336 -13.727 15.828 1 92.69 240 LEU B CA 1
ATOM 5257 C C . LEU B 1 240 ? -7.113 -12.875 15.508 1 92.69 240 LEU B C 1
ATOM 5259 O O . LEU B 1 240 ? -7.148 -11.648 15.648 1 92.69 240 LEU B O 1
ATOM 5263 N N . VAL B 1 241 ? -6.09 -13.5 15.055 1 91.31 241 VAL B N 1
ATOM 5264 C CA . VAL B 1 241 ? -4.855 -12.805 14.695 1 91.31 241 VAL B CA 1
ATOM 5265 C C . VAL B 1 241 ? -5.125 -11.836 13.547 1 91.31 241 VAL B C 1
ATOM 5267 O O . VAL B 1 241 ? -4.711 -10.68 13.586 1 91.31 241 VAL B O 1
ATOM 5270 N N . LEU B 1 242 ? -5.855 -12.336 12.547 1 91.81 242 LEU B N 1
ATOM 5271 C CA . LEU B 1 242 ? -6.164 -11.508 11.383 1 91.81 242 LEU B CA 1
ATOM 5272 C C . LEU B 1 242 ? -7.004 -10.297 11.781 1 91.81 242 LEU B C 1
ATOM 5274 O O . LEU B 1 242 ? -6.777 -9.195 11.281 1 91.81 242 LEU B O 1
ATOM 5278 N N . LYS B 1 243 ? -7.922 -10.523 12.648 1 90.56 243 LYS B N 1
ATOM 5279 C CA . LYS B 1 243 ? -8.766 -9.43 13.117 1 90.56 243 LYS B CA 1
ATOM 5280 C C . LYS B 1 243 ? -7.934 -8.359 13.812 1 90.56 243 LYS B C 1
ATOM 5282 O O . LYS B 1 243 ? -8.219 -7.164 13.688 1 90.56 243 LYS B O 1
ATOM 5287 N N . GLN B 1 244 ? -6.941 -8.719 14.5 1 89.56 244 GLN B N 1
ATOM 5288 C CA . GLN B 1 244 ? -6.082 -7.781 15.211 1 89.56 244 GLN B CA 1
ATOM 5289 C C . GLN B 1 244 ? -5.227 -6.973 14.242 1 89.56 244 GLN B C 1
ATOM 5291 O O . GLN B 1 244 ? -4.957 -5.793 14.477 1 89.56 244 GLN B O 1
ATOM 5296 N N . PHE B 1 245 ? -4.863 -7.527 13.141 1 89.31 245 PHE B N 1
ATOM 5297 C CA . PHE B 1 245 ? -3.92 -6.891 12.234 1 89.31 245 PHE B CA 1
ATOM 5298 C C . PHE B 1 245 ? -4.656 -6.117 11.141 1 89.31 245 PHE B C 1
ATOM 5300 O O . PHE B 1 245 ? -4.199 -5.062 10.703 1 89.31 245 PHE B O 1
ATOM 5307 N N . THR B 1 246 ? -5.785 -6.605 10.719 1 89 246 THR B N 1
ATOM 5308 C CA . THR B 1 246 ? -6.453 -6.004 9.57 1 89 246 THR B CA 1
ATOM 5309 C C . THR B 1 246 ? -7.781 -5.375 9.984 1 89 246 THR B C 1
ATOM 5311 O O . THR B 1 246 ? -8.344 -4.559 9.25 1 89 246 THR B O 1
ATOM 5314 N N . GLY B 1 247 ? -8.273 -5.734 11.125 1 90.62 247 GLY B N 1
ATOM 5315 C CA . GLY B 1 247 ? -9.617 -5.324 11.516 1 90.62 247 GLY B CA 1
ATOM 5316 C C . GLY B 1 247 ? -10.703 -6.098 10.789 1 90.62 247 GLY B C 1
ATOM 5317 O O . GLY B 1 247 ? -10.445 -7.16 10.219 1 90.62 247 GLY B O 1
ATOM 5318 N N . ASP B 1 248 ? -11.922 -5.586 10.914 1 92.06 248 ASP B N 1
ATOM 5319 C CA . ASP B 1 248 ? -13.078 -6.207 10.289 1 92.06 248 ASP B CA 1
ATOM 5320 C C . ASP B 1 248 ? -13.383 -5.562 8.938 1 92.06 248 ASP B C 1
ATOM 5322 O O . ASP B 1 248 ? -13.844 -4.422 8.875 1 92.06 248 ASP B O 1
ATOM 5326 N N . PRO B 1 249 ? -13.188 -6.316 7.859 1 93.06 249 PRO B N 1
ATOM 5327 C CA . PRO B 1 249 ? -13.43 -5.746 6.535 1 93.06 249 PRO B CA 1
ATOM 5328 C C . PRO B 1 249 ? -14.867 -5.27 6.348 1 93.06 249 PRO B C 1
ATOM 5330 O O . PRO B 1 249 ? -15.141 -4.461 5.461 1 93.06 249 PRO B O 1
ATOM 5333 N N . VAL B 1 250 ? -15.758 -5.746 7.184 1 93.75 250 VAL B N 1
ATOM 5334 C CA . VAL B 1 250 ? -17.156 -5.359 7.09 1 93.75 250 VAL B CA 1
ATOM 5335 C C . VAL B 1 250 ? -17.297 -3.859 7.348 1 93.75 250 VAL B C 1
ATOM 5337 O O . VAL B 1 250 ? -18.141 -3.195 6.742 1 93.75 250 VAL B O 1
ATOM 5340 N N . ARG B 1 251 ? -16.469 -3.305 8.148 1 90.88 251 ARG B N 1
ATOM 5341 C CA . ARG B 1 251 ? -16.484 -1.877 8.453 1 90.88 251 ARG B CA 1
ATOM 5342 C C . ARG B 1 251 ? -16.234 -1.052 7.195 1 90.88 251 ARG B C 1
ATOM 5344 O O . ARG B 1 251 ? -16.625 0.115 7.121 1 90.88 251 ARG B O 1
ATOM 5351 N N . PHE B 1 252 ? -15.633 -1.695 6.219 1 90.81 252 PHE B N 1
ATOM 5352 C CA . PHE B 1 252 ? -15.258 -0.986 5 1 90.81 252 PHE B CA 1
ATOM 5353 C C . PHE B 1 252 ? -16.25 -1.269 3.881 1 90.81 252 PHE B C 1
ATOM 5355 O O . PHE B 1 252 ? -16.047 -0.845 2.74 1 90.81 252 PHE B O 1
ATOM 5362 N N . GLY B 1 253 ? -17.25 -2.072 4.184 1 91.44 253 GLY B N 1
ATOM 5363 C CA . GLY B 1 253 ? -18.297 -2.285 3.207 1 91.44 253 GLY B CA 1
ATOM 5364 C C . GLY B 1 253 ? -18.312 -3.691 2.639 1 91.44 253 GLY B C 1
ATOM 5365 O O . GLY B 1 253 ? -19.219 -4.051 1.878 1 91.44 253 GLY B O 1
ATOM 5366 N N . PHE B 1 254 ? -17.391 -4.523 2.969 1 95.31 254 PHE B N 1
ATOM 5367 C CA . PHE B 1 254 ? -17.422 -5.914 2.531 1 95.31 254 PHE B CA 1
ATOM 5368 C C . PHE B 1 254 ? -18.516 -6.684 3.252 1 95.31 254 PHE B C 1
ATOM 5370 O O . PHE B 1 254 ? -18.797 -6.426 4.426 1 95.31 254 PHE B O 1
ATOM 5377 N N . PRO B 1 255 ? -19.125 -7.637 2.547 1 95.31 255 PRO B N 1
ATOM 5378 C CA . PRO B 1 255 ? -19.969 -8.562 3.303 1 95.31 255 PRO B CA 1
ATOM 5379 C C . PRO B 1 255 ? -19.172 -9.453 4.25 1 95.31 255 PRO B C 1
ATOM 5381 O O . PRO B 1 255 ? -17.984 -9.672 4.039 1 95.31 255 PRO B O 1
ATOM 5384 N N . ALA B 1 256 ? -19.859 -9.891 5.266 1 94.38 256 ALA B N 1
ATOM 5385 C CA . ALA B 1 256 ? -19.219 -10.891 6.121 1 94.38 256 ALA B CA 1
ATOM 5386 C C . ALA B 1 256 ? -18.953 -12.188 5.355 1 94.38 256 ALA B C 1
ATOM 5388 O O . ALA B 1 256 ? -19.797 -12.633 4.574 1 94.38 256 ALA B O 1
ATOM 5389 N N . PRO B 1 257 ? -17.781 -12.742 5.555 1 93.06 257 PRO B N 1
ATOM 5390 C CA . PRO B 1 257 ? -17.562 -14.039 4.906 1 93.06 257 PRO B CA 1
ATOM 5391 C C . PRO B 1 257 ? -18.578 -15.094 5.348 1 93.06 257 PRO B C 1
ATOM 5393 O O . PRO B 1 257 ? -18.969 -15.133 6.516 1 93.06 257 PRO B O 1
ATOM 5396 N N . ASP B 1 258 ? -19.016 -15.914 4.457 1 93.5 258 ASP B N 1
ATOM 5397 C CA . ASP B 1 258 ? -19.938 -17 4.762 1 93.5 258 ASP B CA 1
ATOM 5398 C C . ASP B 1 258 ? -19.219 -18.328 4.879 1 93.5 258 ASP B C 1
ATOM 5400 O O . ASP B 1 258 ? -19.812 -19.391 4.645 1 93.5 258 ASP B O 1
ATOM 5404 N N . TYR B 1 259 ? -17.969 -18.328 5.059 1 93.62 259 TYR B N 1
ATOM 5405 C CA . TYR B 1 259 ? -17.094 -19.484 5.238 1 93.62 259 TYR B CA 1
ATOM 5406 C C . TYR B 1 259 ? -16 -19.188 6.27 1 93.62 259 TYR B C 1
ATOM 5408 O O . TYR B 1 259 ? -15.82 -18.047 6.68 1 93.62 259 TYR B O 1
ATOM 5416 N N . LYS B 1 260 ? -15.367 -20.219 6.754 1 94.06 260 LYS B N 1
ATOM 5417 C CA . LYS B 1 260 ? -14.258 -20.047 7.684 1 94.06 260 LYS B CA 1
ATOM 5418 C C . LYS B 1 260 ? -12.945 -19.844 6.938 1 94.06 260 LYS B C 1
ATOM 5420 O O . LYS B 1 260 ? -12.805 -20.266 5.789 1 94.06 260 LYS B O 1
ATOM 5425 N N . ILE B 1 261 ? -12.039 -19.156 7.613 1 92.75 261 ILE B N 1
ATOM 5426 C CA . ILE B 1 261 ? -10.727 -18.938 7.016 1 92.75 261 ILE B CA 1
ATOM 5427 C C . ILE B 1 261 ? -10.133 -20.266 6.562 1 92.75 261 ILE B C 1
ATOM 5429 O O . ILE B 1 261 ? -10.281 -21.281 7.246 1 92.75 261 ILE B O 1
ATOM 5433 N N . TYR B 1 262 ? -9.523 -20.391 5.344 1 91.69 262 TYR B N 1
ATOM 5434 C CA . TYR B 1 262 ? -8.82 -21.5 4.703 1 91.69 262 TYR B CA 1
ATOM 5435 C C . TYR B 1 262 ? -9.797 -22.422 3.986 1 91.69 262 TYR B C 1
ATOM 5437 O O . TYR B 1 262 ? -9.391 -23.406 3.365 1 91.69 262 TYR B O 1
ATOM 5445 N N . GLU B 1 263 ? -11.055 -22.094 4.055 1 93.94 263 GLU B N 1
ATOM 5446 C CA . GLU B 1 263 ? -12.031 -22.875 3.295 1 93.94 263 GLU B CA 1
ATOM 5447 C C . GLU B 1 263 ? -12.156 -22.359 1.865 1 93.94 263 GLU B C 1
ATOM 5449 O O . GLU B 1 263 ? -12.891 -22.922 1.056 1 93.94 263 GLU B O 1
ATOM 5454 N N . SER B 1 264 ? -11.469 -21.312 1.648 1 89.62 264 SER B N 1
ATOM 5455 C CA . SER B 1 264 ? -11.211 -20.766 0.324 1 89.62 264 SER B CA 1
ATOM 5456 C C . SER B 1 264 ? -9.812 -20.156 0.242 1 89.62 264 SER B C 1
ATOM 5458 O O . SER B 1 264 ? -9.141 -19.984 1.264 1 89.62 264 SER B O 1
ATOM 5460 N N . HIS B 1 265 ? -9.414 -20 -0.943 1 86.25 265 HIS B N 1
ATOM 5461 C CA . HIS B 1 265 ? -8.094 -19.391 -1.119 1 86.25 265 HIS B CA 1
ATOM 5462 C C . HIS B 1 265 ? -8.031 -18 -0.508 1 86.25 265 HIS B C 1
ATOM 5464 O O . HIS B 1 265 ? -8.852 -17.141 -0.834 1 86.25 265 HIS B O 1
ATOM 5470 N N . PRO B 1 266 ? -7.18 -17.812 0.416 1 85.81 266 PRO B N 1
ATOM 5471 C CA . PRO B 1 266 ? -7.102 -16.5 1.054 1 85.81 266 PRO B CA 1
ATOM 5472 C C . PRO B 1 266 ? -6.641 -15.414 0.093 1 85.81 266 PRO B C 1
ATOM 5474 O O . PRO B 1 266 ? -5.934 -15.695 -0.879 1 85.81 266 PRO B O 1
ATOM 5477 N N . VAL B 1 267 ? -7.07 -14.203 0.374 1 93.62 267 VAL B N 1
ATOM 5478 C CA . VAL B 1 267 ? -6.57 -13.031 -0.344 1 93.62 267 VAL B CA 1
ATOM 5479 C C . VAL B 1 267 ? -5.387 -12.438 0.408 1 93.62 267 VAL B C 1
ATOM 5481 O O . VAL B 1 267 ? -5.547 -11.906 1.51 1 93.62 267 VAL B O 1
ATOM 5484 N N . VAL B 1 268 ? -4.227 -12.625 -0.122 1 94.75 268 VAL B N 1
ATOM 5485 C CA . VAL B 1 268 ? -3.018 -12.094 0.5 1 94.75 268 VAL B CA 1
ATOM 5486 C C . VAL B 1 268 ? -2.693 -10.727 -0.084 1 94.75 268 VAL B C 1
ATOM 5488 O O . VAL B 1 268 ? -2.123 -10.625 -1.174 1 94.75 268 VAL B O 1
ATOM 5491 N N . ASN B 1 269 ? -3.102 -9.719 0.585 1 94 269 ASN B N 1
ATOM 5492 C CA . ASN B 1 269 ? -2.98 -8.352 0.093 1 94 269 ASN B CA 1
ATOM 5493 C C . ASN B 1 269 ? -2.961 -7.34 1.238 1 94 269 ASN B C 1
ATOM 5495 O O . ASN B 1 269 ? -3.875 -7.316 2.064 1 94 269 ASN B O 1
ATOM 5499 N N . SER B 1 270 ? -1.936 -6.508 1.262 1 91.56 270 SER B N 1
ATOM 5500 C CA . SER B 1 270 ? -1.791 -5.539 2.34 1 91.56 270 SER B CA 1
ATOM 5501 C C . SER B 1 270 ? -2.361 -4.18 1.942 1 91.56 270 SER B C 1
ATOM 5503 O O . SER B 1 270 ? -2.609 -3.33 2.799 1 91.56 270 SER B O 1
ATOM 5505 N N . LEU B 1 271 ? -2.6 -3.973 0.696 1 96.19 271 LEU B N 1
ATOM 5506 C CA . LEU B 1 271 ? -2.768 -2.607 0.208 1 96.19 271 LEU B CA 1
ATOM 5507 C C . LEU B 1 271 ? -4.246 -2.266 0.053 1 96.19 271 LEU B C 1
ATOM 5509 O O . LEU B 1 271 ? -4.637 -1.104 0.195 1 96.19 271 LEU B O 1
ATOM 5513 N N . ILE B 1 272 ? -5.086 -3.301 -0.256 1 96.81 272 ILE B N 1
ATOM 5514 C CA . ILE B 1 272 ? -6.457 -3.025 -0.673 1 96.81 272 ILE B CA 1
ATOM 5515 C C . ILE B 1 272 ? -7.234 -2.404 0.485 1 96.81 272 ILE B C 1
ATOM 5517 O O . ILE B 1 272 ? -7.953 -1.419 0.3 1 96.81 272 ILE B O 1
ATOM 5521 N N . LEU B 1 273 ? -7.07 -2.896 1.69 1 95.19 273 LEU B N 1
ATOM 5522 C CA . LEU B 1 273 ? -7.805 -2.371 2.834 1 95.19 273 LEU B CA 1
ATOM 5523 C C . LEU B 1 273 ? -7.324 -0.97 3.193 1 95.19 273 LEU B C 1
ATOM 5525 O O . LEU B 1 273 ? -8.117 -0.13 3.629 1 95.19 273 LEU B O 1
ATOM 5529 N N . HIS B 1 274 ? -5.992 -0.757 3.027 1 95.69 274 HIS B N 1
ATOM 5530 C CA . HIS B 1 274 ? -5.457 0.587 3.203 1 95.69 274 HIS B CA 1
ATOM 5531 C C . HIS B 1 274 ? -6.168 1.588 2.297 1 95.69 274 HIS B C 1
ATOM 5533 O O . HIS B 1 274 ? -6.633 2.631 2.762 1 95.69 274 HIS B O 1
ATOM 5539 N N . HIS B 1 275 ? -6.277 1.288 1.046 1 97.44 275 HIS B N 1
ATOM 5540 C CA . HIS B 1 275 ? -6.84 2.209 0.066 1 97.44 275 HIS B CA 1
ATOM 5541 C C . HIS B 1 275 ? -8.344 2.361 0.256 1 97.44 275 HIS B C 1
ATOM 5543 O O . HIS B 1 275 ? -8.906 3.432 0.002 1 97.44 275 HIS B O 1
ATOM 5549 N N . ILE B 1 276 ? -9 1.31 0.756 1 96.75 276 ILE B N 1
ATOM 5550 C CA . ILE B 1 276 ? -10.422 1.411 1.065 1 96.75 276 ILE B CA 1
ATOM 5551 C C . ILE B 1 276 ? -10.625 2.326 2.271 1 96.75 276 ILE B C 1
ATOM 5553 O O . ILE B 1 276 ? -11.484 3.207 2.252 1 96.75 276 ILE B O 1
ATOM 5557 N N . GLY B 1 277 ? -9.797 2.156 3.273 1 95.19 277 GLY B N 1
ATOM 5558 C CA . GLY B 1 277 ? -9.875 3.006 4.453 1 95.19 277 GLY B CA 1
ATOM 5559 C C . GLY B 1 277 ? -9.562 4.461 4.156 1 95.19 277 GLY B C 1
ATOM 5560 O O . GLY B 1 277 ? -9.992 5.355 4.895 1 95.19 277 GLY B O 1
ATOM 5561 N N . HIS B 1 278 ? -8.859 4.707 3.068 1 96.88 278 HIS B N 1
ATOM 5562 C CA . HIS B 1 278 ? -8.492 6.055 2.641 1 96.88 278 HIS B CA 1
ATOM 5563 C C . HIS B 1 278 ? -9.516 6.613 1.657 1 96.88 278 HIS B C 1
ATOM 5565 O O . HIS B 1 278 ? -9.398 7.754 1.206 1 96.88 278 HIS B O 1
ATOM 5571 N N . GLY B 1 279 ? -10.508 5.793 1.292 1 96.5 279 GLY B N 1
ATOM 5572 C CA . GLY B 1 279 ? -11.562 6.242 0.393 1 96.5 279 GLY B CA 1
ATOM 5573 C C . GLY B 1 279 ? -11.148 6.207 -1.067 1 96.5 279 GLY B C 1
ATOM 5574 O O . GLY B 1 279 ? -11.844 6.762 -1.924 1 96.5 279 GLY B O 1
ATOM 5575 N N . ASP B 1 280 ? -10 5.57 -1.397 1 97.75 280 ASP B N 1
ATOM 5576 C CA . ASP B 1 280 ? -9.516 5.465 -2.77 1 97.75 280 ASP B CA 1
ATOM 5577 C C . ASP B 1 280 ? -10.312 4.426 -3.557 1 97.75 280 ASP B C 1
ATOM 5579 O O . ASP B 1 280 ? -10.383 4.496 -4.785 1 97.75 280 ASP B O 1
ATOM 5583 N N . VAL B 1 281 ? -10.766 3.395 -2.885 1 98.31 281 VAL B N 1
ATOM 5584 C CA . VAL B 1 281 ? -11.562 2.314 -3.455 1 98.31 281 VAL B CA 1
ATOM 5585 C C . VAL B 1 281 ? -12.867 2.174 -2.68 1 98.31 281 VAL B C 1
ATOM 5587 O O . VAL B 1 281 ? -12.875 2.189 -1.446 1 98.31 281 VAL B O 1
ATOM 5590 N N . HIS B 1 282 ? -13.938 2.09 -3.361 1 97.94 282 HIS B N 1
ATOM 5591 C CA . HIS B 1 282 ? -15.234 1.894 -2.723 1 97.94 282 HIS B CA 1
ATOM 5592 C C . HIS B 1 282 ? -15.789 0.504 -3.02 1 97.94 282 HIS B C 1
ATOM 5594 O O . HIS B 1 282 ? -15.797 0.067 -4.172 1 97.94 282 HIS B O 1
ATOM 5600 N N . VAL B 1 283 ? -16.266 -0.156 -1.988 1 98 283 VAL B N 1
ATOM 5601 C CA . VAL B 1 283 ? -16.812 -1.498 -2.135 1 98 283 VAL B CA 1
ATOM 5602 C C . VAL B 1 283 ? -18.281 -1.408 -2.572 1 98 283 VAL B C 1
ATOM 5604 O O . VAL B 1 283 ? -19.047 -0.621 -2.021 1 98 283 VAL B O 1
ATOM 5607 N N . ARG B 1 284 ? -18.625 -2.152 -3.596 1 98.25 284 ARG B N 1
ATOM 5608 C CA . ARG B 1 284 ? -19.984 -2.203 -4.129 1 98.25 284 ARG B CA 1
ATOM 5609 C C . ARG B 1 284 ? -20.547 -3.613 -4.039 1 98.25 284 ARG B C 1
ATOM 5611 O O . ARG B 1 284 ? -19.812 -4.594 -4.031 1 98.25 284 ARG B O 1
ATOM 5618 N N . ALA B 1 285 ? -21.875 -3.658 -4.004 1 97.38 285 ALA B N 1
ATOM 5619 C CA . ALA B 1 285 ? -22.562 -4.945 -4.062 1 97.38 285 ALA B CA 1
ATOM 5620 C C . ALA B 1 285 ? -22.391 -5.602 -5.43 1 97.38 285 ALA B C 1
ATOM 5622 O O . ALA B 1 285 ? -21.828 -5 -6.344 1 97.38 285 ALA B O 1
ATOM 5623 N N . ASP B 1 286 ? -22.828 -6.832 -5.504 1 97.31 286 ASP B N 1
ATOM 5624 C CA . ASP B 1 286 ? -22.766 -7.574 -6.758 1 97.31 286 ASP B CA 1
ATOM 5625 C C . ASP B 1 286 ? -23.516 -6.836 -7.871 1 97.31 286 ASP B C 1
ATOM 5627 O O . ASP B 1 286 ? -24.453 -6.074 -7.602 1 97.31 286 ASP B O 1
ATOM 5631 N N . VAL B 1 287 ? -23.109 -7.07 -9.094 1 98.19 287 VAL B N 1
ATOM 5632 C CA . VAL B 1 287 ? -23.719 -6.41 -10.25 1 98.19 287 VAL B CA 1
ATOM 5633 C C . VAL B 1 287 ? -25.062 -7.043 -10.57 1 98.19 287 VAL B C 1
ATOM 5635 O O . VAL B 1 287 ? -25.188 -8.273 -10.625 1 98.19 287 VAL B O 1
ATOM 5638 N N . ASP B 1 288 ? -26.062 -6.219 -10.742 1 98.25 288 ASP B N 1
ATOM 5639 C CA . ASP B 1 288 ? -27.359 -6.684 -11.188 1 98.25 288 ASP B CA 1
ATOM 5640 C C . ASP B 1 288 ? -27.484 -6.645 -12.711 1 98.25 288 ASP B C 1
ATOM 5642 O O . ASP B 1 288 ? -27.781 -7.66 -13.336 1 98.25 288 ASP B O 1
ATOM 5646 N N . ARG B 1 289 ? -27.203 -5.48 -13.258 1 98.56 289 ARG B N 1
ATOM 5647 C CA . ARG B 1 289 ? -27.297 -5.352 -14.703 1 98.56 289 ARG B CA 1
ATOM 5648 C C . ARG B 1 289 ? -26.547 -4.109 -15.188 1 98.56 289 ARG B C 1
ATOM 5650 O O . ARG B 1 289 ? -26.219 -3.227 -14.398 1 98.56 289 ARG B O 1
ATOM 5657 N N . PHE B 1 290 ? -26.328 -4.09 -16.516 1 98.5 290 PHE B N 1
ATOM 5658 C CA . PHE B 1 290 ? -25.734 -2.93 -17.172 1 98.5 290 PHE B CA 1
ATOM 5659 C C . PHE B 1 290 ? -26.812 -2.133 -17.922 1 98.5 290 PHE B C 1
ATOM 5661 O O . PHE B 1 290 ? -27.719 -2.711 -18.516 1 98.5 290 PHE B O 1
ATOM 5668 N N . GLU B 1 291 ? -26.734 -0.883 -17.859 1 98.38 291 GLU B N 1
ATOM 5669 C CA . GLU B 1 291 ? -27.516 0.061 -18.656 1 98.38 291 GLU B CA 1
ATOM 5670 C C . GLU B 1 291 ? -26.641 1.138 -19.266 1 98.38 291 GLU B C 1
ATOM 5672 O O . GLU B 1 291 ? -26.547 2.248 -18.75 1 98.38 291 GLU B O 1
ATOM 5677 N N . GLY B 1 292 ? -26.094 0.796 -20.547 1 98 292 GLY B N 1
ATOM 5678 C CA . GLY B 1 292 ? -25.078 1.685 -21.109 1 98 292 GLY B CA 1
ATOM 5679 C C . GLY B 1 292 ? -23.812 1.742 -20.281 1 98 292 GLY B C 1
ATOM 5680 O O . GLY B 1 292 ? -23.188 0.712 -20.016 1 98 292 GLY B O 1
ATOM 5681 N N . LYS B 1 293 ? -23.531 2.918 -19.75 1 98.31 293 LYS B N 1
ATOM 5682 C CA . LYS B 1 293 ? -22.359 3.08 -18.906 1 98.31 293 LYS B CA 1
ATOM 5683 C C . LYS B 1 293 ? -22.719 2.961 -17.422 1 98.31 293 LYS B C 1
ATOM 5685 O O . LYS B 1 293 ? -21.828 2.99 -16.562 1 98.31 293 LYS B O 1
ATOM 5690 N N . THR B 1 294 ? -23.984 2.785 -17.203 1 98.69 294 THR B N 1
ATOM 5691 C CA . THR B 1 294 ? -24.453 2.701 -15.82 1 98.69 294 THR B CA 1
ATOM 5692 C C . THR B 1 294 ? -24.516 1.249 -15.352 1 98.69 294 THR B C 1
ATOM 5694 O O . THR B 1 294 ? -25.078 0.394 -16.031 1 98.69 294 THR B O 1
ATOM 5697 N N . VAL B 1 295 ? -23.859 0.967 -14.25 1 98.81 295 VAL B N 1
ATOM 5698 C CA . VAL B 1 295 ? -23.953 -0.338 -13.609 1 98.81 295 VAL B CA 1
ATOM 5699 C C . VAL B 1 295 ? -24.938 -0.266 -12.438 1 98.81 295 VAL B C 1
ATOM 5701 O O . VAL B 1 295 ? -24.828 0.617 -11.586 1 98.81 295 VAL B O 1
ATOM 5704 N N . ARG B 1 296 ? -25.906 -1.131 -12.484 1 98.69 296 ARG B N 1
ATOM 5705 C CA . ARG B 1 296 ? -26.844 -1.286 -11.375 1 98.69 296 ARG B CA 1
ATOM 5706 C C . ARG B 1 296 ? -26.422 -2.451 -10.477 1 98.69 296 ARG B C 1
ATOM 5708 O O . ARG B 1 296 ? -26.156 -3.553 -10.969 1 98.69 296 ARG B O 1
ATOM 5715 N N . PHE B 1 297 ? -26.391 -2.16 -9.25 1 98.5 297 PHE B N 1
ATOM 5716 C CA . PHE B 1 297 ? -26 -3.191 -8.305 1 98.5 297 PHE B CA 1
ATOM 5717 C C . PHE B 1 297 ? -27.219 -3.812 -7.633 1 98.5 297 PHE B C 1
ATOM 5719 O O . PHE B 1 297 ? -28.312 -3.232 -7.652 1 98.5 297 PHE B O 1
ATOM 5726 N N . VAL B 1 298 ? -27.078 -4.961 -6.984 1 97.69 298 VAL B N 1
ATOM 5727 C CA . VAL B 1 298 ? -28.188 -5.738 -6.445 1 97.69 298 VAL B CA 1
ATOM 5728 C C . VAL B 1 298 ? -28.797 -5.012 -5.25 1 97.69 298 VAL B C 1
ATOM 5730 O O . VAL B 1 298 ? -29.953 -5.254 -4.891 1 97.69 298 VAL B O 1
ATOM 5733 N N . ASP B 1 299 ? -28.047 -4.148 -4.625 1 96.62 299 ASP B N 1
ATOM 5734 C CA . ASP B 1 299 ? -28.562 -3.438 -3.459 1 96.62 299 ASP B CA 1
ATOM 5735 C C . ASP B 1 299 ? -29.344 -2.186 -3.875 1 96.62 299 ASP B C 1
ATOM 5737 O O . ASP B 1 299 ? -29.766 -1.402 -3.025 1 96.62 299 ASP B O 1
ATOM 5741 N N . GLY B 1 300 ? -29.422 -1.861 -5.094 1 97.44 300 GLY B N 1
ATOM 5742 C CA . GLY B 1 300 ? -30.219 -0.756 -5.598 1 97.44 300 GLY B CA 1
ATOM 5743 C C . GLY B 1 300 ? -29.375 0.451 -5.988 1 97.44 300 GLY B C 1
ATOM 5744 O O . GLY B 1 300 ? -29.859 1.34 -6.695 1 97.44 300 GLY B O 1
ATOM 5745 N N . SER B 1 301 ? -28.141 0.502 -5.637 1 97.56 301 SER B N 1
ATOM 5746 C CA . SER B 1 301 ? -27.266 1.609 -6.016 1 97.56 301 SER B CA 1
ATOM 5747 C C . SER B 1 301 ? -26.828 1.496 -7.473 1 97.56 301 SER B C 1
ATOM 5749 O O . SER B 1 301 ? -27.109 0.493 -8.133 1 97.56 301 SER B O 1
ATOM 5751 N N . SER B 1 302 ? -26.344 2.584 -7.969 1 98.56 302 SER B N 1
ATOM 5752 C CA . SER B 1 302 ? -25.859 2.602 -9.344 1 98.56 302 SER B CA 1
ATOM 5753 C C . SER B 1 302 ? -24.719 3.611 -9.516 1 98.56 302 SER B C 1
ATOM 5755 O O . SER B 1 302 ? -24.547 4.508 -8.688 1 98.56 302 SER B O 1
ATOM 5757 N N . ALA B 1 303 ? -23.906 3.434 -10.469 1 98.56 303 ALA B N 1
ATOM 5758 C CA . ALA B 1 303 ? -22.859 4.375 -10.844 1 98.56 303 ALA B CA 1
ATOM 5759 C C . ALA B 1 303 ? -22.438 4.18 -12.297 1 98.56 303 ALA B C 1
ATOM 5761 O O . ALA B 1 303 ? -22.688 3.129 -12.891 1 98.56 303 ALA B O 1
ATOM 5762 N N . ASP B 1 304 ? -21.844 5.188 -12.883 1 98.81 304 ASP B N 1
ATOM 5763 C CA . ASP B 1 304 ? -21.344 5.125 -14.25 1 98.81 304 ASP B CA 1
ATOM 5764 C C . ASP B 1 304 ? -19.859 4.746 -14.266 1 98.81 304 ASP B C 1
ATOM 5766 O O . ASP B 1 304 ? -19.078 5.207 -13.422 1 98.81 304 ASP B O 1
ATOM 5770 N N . TYR B 1 305 ? -19.469 3.967 -15.211 1 98.81 305 TYR B N 1
ATOM 5771 C CA . TYR B 1 305 ? -18.078 3.551 -15.359 1 98.81 305 TYR B CA 1
ATOM 5772 C C . TYR B 1 305 ? -17.656 3.617 -16.828 1 98.81 305 TYR B C 1
ATOM 5774 O O . TYR B 1 305 ? -18.484 3.506 -17.734 1 98.81 305 TYR B O 1
ATOM 5782 N N . ASP B 1 306 ? -16.406 3.879 -17.016 1 98.88 306 ASP B N 1
ATOM 5783 C CA . ASP B 1 306 ? -15.812 3.855 -18.344 1 98.88 306 ASP B CA 1
ATOM 5784 C C . ASP B 1 306 ? -15.211 2.484 -18.656 1 98.88 306 ASP B C 1
ATOM 5786 O O . ASP B 1 306 ? -15.109 2.09 -19.812 1 98.88 306 ASP B O 1
ATOM 5790 N N . LEU B 1 307 ? -14.781 1.782 -17.656 1 98.81 307 LEU B N 1
ATOM 5791 C CA . LEU B 1 307 ? -14.125 0.483 -17.781 1 98.81 307 LEU B CA 1
ATOM 5792 C C . LEU B 1 307 ? -14.57 -0.462 -16.672 1 98.81 307 LEU B C 1
ATOM 5794 O O . LEU B 1 307 ? -14.547 -0.095 -15.5 1 98.81 307 LEU B O 1
ATOM 5798 N N . VAL B 1 308 ? -15.055 -1.618 -17.062 1 98.81 308 VAL B N 1
ATOM 5799 C CA . VAL B 1 308 ? -15.367 -2.707 -16.141 1 98.81 308 VAL B CA 1
ATOM 5800 C C . VAL B 1 308 ? -14.383 -3.855 -16.344 1 98.81 308 VAL B C 1
ATOM 5802 O O . VAL B 1 308 ? -14.25 -4.375 -17.453 1 98.81 308 VAL B O 1
ATOM 5805 N N . LEU B 1 309 ? -13.656 -4.188 -15.344 1 98.81 309 LEU B N 1
ATOM 5806 C CA . LEU B 1 309 ? -12.6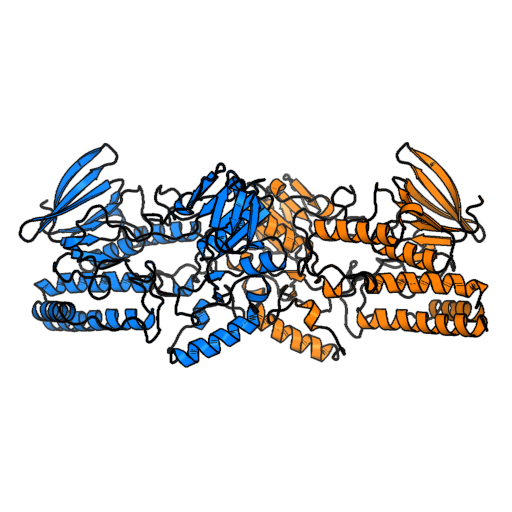72 -5.262 -15.359 1 98.81 309 LEU B CA 1
ATOM 5807 C C . LEU B 1 309 ? -13.172 -6.477 -14.586 1 98.81 309 LEU B C 1
ATOM 5809 O O . LEU B 1 309 ? -13.453 -6.379 -13.391 1 98.81 309 LEU B O 1
ATOM 5813 N N . CYS B 1 310 ? -13.242 -7.609 -15.242 1 98.56 310 CYS B N 1
ATOM 5814 C CA . CYS B 1 310 ? -13.695 -8.852 -14.617 1 98.56 310 CYS B CA 1
ATOM 5815 C C . CYS B 1 310 ? -12.516 -9.633 -14.047 1 98.56 310 CYS B C 1
ATOM 5817 O O . CYS B 1 310 ? -11.742 -10.234 -14.797 1 98.56 310 CYS B O 1
ATOM 5819 N N . ALA B 1 311 ? -12.367 -9.562 -12.812 1 98 311 ALA B N 1
ATOM 5820 C CA . ALA B 1 311 ? -11.438 -10.43 -12.094 1 98 311 ALA B CA 1
ATOM 5821 C C . ALA B 1 311 ? -12.148 -11.68 -11.578 1 98 311 ALA B C 1
ATOM 5823 O O . ALA B 1 311 ? -12.211 -11.906 -10.367 1 98 311 ALA B O 1
ATOM 5824 N N . THR B 1 312 ? -12.602 -12.484 -12.484 1 96.5 312 THR B N 1
ATOM 5825 C CA . THR B 1 312 ? -13.555 -13.547 -12.188 1 96.5 312 THR B CA 1
ATOM 5826 C C . THR B 1 312 ? -12.93 -14.922 -12.406 1 96.5 312 THR B C 1
ATOM 5828 O O . THR B 1 312 ? -13.641 -15.914 -12.57 1 96.5 312 THR B O 1
ATOM 5831 N N . GLY B 1 313 ? -11.633 -14.977 -12.531 1 94.62 313 GLY B N 1
ATOM 5832 C CA . GLY B 1 313 ? -10.906 -16.234 -12.5 1 94.62 313 GLY B CA 1
ATOM 5833 C C . GLY B 1 313 ? -10.828 -16.922 -13.852 1 94.62 313 GLY B C 1
ATOM 5834 O O . GLY B 1 313 ? -10.961 -16.266 -14.891 1 94.62 313 GLY B O 1
ATOM 5835 N N . TYR B 1 314 ? -10.445 -18.188 -13.852 1 94.62 314 TYR B N 1
ATOM 5836 C CA . TYR B 1 314 ? -10.195 -18.984 -15.039 1 94.62 314 TYR B CA 1
ATOM 5837 C C . TYR B 1 314 ? -10.844 -20.359 -14.914 1 94.62 314 TYR B C 1
ATOM 5839 O O . TYR B 1 314 ? -11.164 -20.812 -13.805 1 94.62 314 TYR B O 1
ATOM 5847 N N . HIS B 1 315 ? -11.023 -20.969 -16.047 1 92.62 315 HIS B N 1
ATOM 5848 C CA . HIS B 1 315 ? -11.414 -22.359 -16.141 1 92.62 315 HIS B CA 1
ATOM 5849 C C . HIS B 1 315 ? -10.227 -23.25 -16.516 1 92.62 315 HIS B C 1
ATOM 5851 O O . HIS B 1 315 ? -9.383 -22.844 -17.312 1 92.62 315 HIS B O 1
ATOM 5857 N N . LEU B 1 316 ? -10.242 -24.391 -15.852 1 93.44 316 LEU B N 1
ATOM 5858 C CA . LEU B 1 316 ? -9.281 -25.359 -16.328 1 93.44 316 LEU B CA 1
ATOM 5859 C C . LEU B 1 316 ? -9.586 -25.766 -17.781 1 93.44 316 LEU B C 1
ATOM 5861 O O . LEU B 1 316 ? -10.75 -25.969 -18.125 1 93.44 316 LEU B O 1
ATOM 5865 N N . ASP B 1 317 ? -8.539 -25.797 -18.625 1 92.62 317 ASP B N 1
ATOM 5866 C CA . ASP B 1 317 ? -8.758 -26.094 -20.031 1 92.62 317 ASP B CA 1
ATOM 5867 C C . ASP B 1 317 ? -7.539 -26.797 -20.641 1 92.62 317 ASP B C 1
ATOM 5869 O O . ASP B 1 317 ? -6.43 -26.25 -20.609 1 92.62 317 ASP B O 1
ATOM 5873 N N . TYR B 1 318 ? -7.734 -28 -21.125 1 95.88 318 TYR B N 1
ATOM 5874 C CA . TYR B 1 318 ? -6.77 -28.766 -21.906 1 95.88 318 TYR B CA 1
ATOM 5875 C C . TYR B 1 318 ? -7.312 -29.047 -23.312 1 95.88 318 TYR B C 1
ATOM 5877 O O . TYR B 1 318 ? -7.699 -30.172 -23.625 1 95.88 318 TYR B O 1
ATOM 5885 N N . PRO B 1 319 ? -7.215 -28.062 -24.141 1 95 319 PRO B N 1
ATOM 5886 C CA . PRO B 1 319 ? -7.98 -28.094 -25.391 1 95 319 PRO B CA 1
ATOM 5887 C C . PRO B 1 319 ? -7.477 -29.156 -26.375 1 95 319 PRO B C 1
ATOM 5889 O O . PRO B 1 319 ? -8.18 -29.5 -27.328 1 95 319 PRO B O 1
ATOM 5892 N N . PHE B 1 320 ? -6.32 -29.719 -26.219 1 97.94 320 PHE B N 1
ATOM 5893 C CA . PHE B 1 320 ? -5.688 -30.609 -27.188 1 97.94 320 PHE B CA 1
ATOM 5894 C C . PHE B 1 320 ? -5.984 -32.062 -26.875 1 97.94 320 PHE B C 1
ATOM 5896 O O . PHE B 1 320 ? -5.57 -32.969 -27.609 1 97.94 320 PHE B O 1
ATOM 5903 N N . VAL B 1 321 ? -6.613 -32.344 -25.797 1 97.81 321 VAL B N 1
ATOM 5904 C CA . VAL B 1 321 ? -6.902 -33.719 -25.406 1 97.81 321 VAL B CA 1
ATOM 5905 C C . VAL B 1 321 ? -8.391 -33.875 -25.094 1 97.81 321 VAL B C 1
ATOM 5907 O O . VAL B 1 321 ? -9.008 -32.969 -24.531 1 97.81 321 VAL B O 1
ATOM 5910 N N . ALA B 1 322 ? -8.977 -34.969 -25.469 1 97 322 ALA B N 1
ATOM 5911 C CA . ALA B 1 322 ? -10.391 -35.219 -25.188 1 97 322 ALA B CA 1
ATOM 5912 C C . ALA B 1 322 ? -10.648 -35.312 -23.688 1 97 322 ALA B C 1
ATOM 5914 O O . ALA B 1 322 ? -9.859 -35.906 -22.953 1 97 322 ALA B O 1
ATOM 5915 N N . ARG B 1 323 ? -11.742 -34.719 -23.266 1 95.69 323 ARG B N 1
ATOM 5916 C CA . ARG B 1 323 ? -12.094 -34.719 -21.859 1 95.69 323 ARG B CA 1
ATOM 5917 C C . ARG B 1 323 ? -12.258 -36.125 -21.328 1 95.69 323 ARG B C 1
ATOM 5919 O O . ARG B 1 323 ? -11.945 -36.406 -20.156 1 95.69 323 ARG B O 1
ATOM 5926 N N . GLU B 1 324 ? -12.68 -37 -22.172 1 95.06 324 GLU B N 1
ATOM 5927 C CA . GLU B 1 324 ? -12.883 -38.375 -21.781 1 95.06 324 GLU B CA 1
ATOM 5928 C C . GLU B 1 324 ? -11.562 -39.031 -21.422 1 95.06 324 GLU B C 1
ATOM 5930 O O . GLU B 1 324 ? -11.516 -39.875 -20.516 1 95.06 324 GLU B O 1
ATOM 5935 N N . ASP B 1 325 ? -10.539 -38.656 -22.109 1 96 325 ASP B N 1
ATOM 5936 C CA . ASP B 1 325 ? -9.234 -39.281 -21.844 1 96 325 ASP B CA 1
ATOM 5937 C C . ASP B 1 325 ? -8.664 -38.812 -20.5 1 96 325 ASP B C 1
ATOM 5939 O O . ASP B 1 325 ? -7.797 -39.469 -19.938 1 96 325 ASP B O 1
ATOM 5943 N N . LEU B 1 326 ? -9.188 -37.688 -19.984 1 95.81 326 LEU B N 1
ATOM 5944 C CA . LEU B 1 326 ? -8.75 -37.188 -18.688 1 95.81 326 LEU B CA 1
ATOM 5945 C C . LEU B 1 326 ? -9.773 -37.5 -17.609 1 95.81 326 LEU B C 1
ATOM 5947 O O . LEU B 1 326 ? -9.656 -37.031 -16.469 1 95.81 326 LEU B O 1
ATOM 5951 N N . ASP B 1 327 ? -10.797 -38.25 -17.906 1 94 327 ASP B N 1
ATOM 5952 C CA . ASP B 1 327 ? -11.867 -38.594 -16.984 1 94 327 ASP B CA 1
ATOM 5953 C C . ASP B 1 327 ? -12.422 -37.344 -16.297 1 94 327 ASP B C 1
ATOM 5955 O O . ASP B 1 327 ? -12.492 -37.281 -15.07 1 94 327 ASP B O 1
ATOM 5959 N N . TRP B 1 328 ? -12.719 -36.375 -17.141 1 94.12 328 TRP B N 1
ATOM 5960 C CA . TRP B 1 328 ? -13.211 -35.094 -16.625 1 94.12 328 TRP B CA 1
ATOM 5961 C C . TRP B 1 328 ? -14.508 -35.281 -15.852 1 94.12 328 TRP B C 1
ATOM 5963 O O . TRP B 1 328 ? -15.406 -36 -16.297 1 94.12 328 TRP B O 1
ATOM 5973 N N . SER B 1 329 ? -14.562 -34.781 -14.656 1 88.5 329 SER B N 1
ATOM 5974 C CA . SER B 1 329 ? -15.734 -34.812 -13.781 1 88.5 329 SER B CA 1
ATOM 5975 C C . SER B 1 329 ? -15.969 -33.438 -13.156 1 88.5 329 SER B C 1
ATOM 5977 O O . SER B 1 329 ? -15.133 -32.938 -12.406 1 88.5 329 SER B O 1
ATOM 5979 N N . GLY B 1 330 ? -17.109 -32.875 -13.477 1 90.38 330 GLY B N 1
ATOM 5980 C CA . GLY B 1 330 ? -17.375 -31.547 -12.969 1 90.38 330 GLY B CA 1
ATOM 5981 C C . GLY B 1 330 ? -16.484 -30.484 -13.586 1 90.38 330 GLY B C 1
ATOM 5982 O O . GLY B 1 330 ? -16.406 -30.359 -14.812 1 90.38 330 GLY B O 1
ATOM 5983 N N . ALA B 1 331 ? -15.727 -29.766 -12.68 1 91.56 331 ALA B N 1
ATOM 5984 C CA . ALA B 1 331 ? -14.969 -28.609 -13.156 1 91.56 331 ALA B CA 1
ATOM 5985 C C . ALA B 1 331 ? -13.508 -28.969 -13.391 1 91.56 331 ALA B C 1
ATOM 5987 O O . ALA B 1 331 ? -12.711 -28.125 -13.797 1 91.56 331 ALA B O 1
ATOM 5988 N N . ALA B 1 332 ? -13.133 -30.297 -13.203 1 94.19 332 ALA B N 1
ATOM 5989 C CA . ALA B 1 332 ? -11.734 -30.703 -13.383 1 94.19 332 ALA B CA 1
ATOM 5990 C C . ALA B 1 332 ? -11.625 -32.188 -13.734 1 94.19 332 ALA B C 1
ATOM 5992 O O . ALA B 1 332 ? -12.578 -32.938 -13.547 1 94.19 332 ALA B O 1
ATOM 5993 N N . PRO B 1 333 ? -10.445 -32.531 -14.281 1 94.75 333 PRO B N 1
ATOM 5994 C CA . PRO B 1 333 ? -10.18 -33.969 -14.469 1 94.75 333 PRO B CA 1
ATOM 5995 C C . PRO B 1 333 ? -10.156 -34.75 -13.156 1 94.75 333 PRO B C 1
ATOM 5997 O O . PRO B 1 333 ? -9.773 -34.219 -12.117 1 94.75 333 PRO B O 1
ATOM 6000 N N . ASP B 1 334 ? -10.633 -35.969 -13.258 1 94.25 334 ASP B N 1
ATOM 6001 C CA . ASP B 1 334 ? -10.523 -36.875 -12.117 1 94.25 334 ASP B CA 1
ATOM 6002 C C . ASP B 1 334 ? -9.227 -37.656 -12.172 1 94.25 334 ASP B C 1
ATOM 6004 O O . ASP B 1 334 ? -9.219 -38.812 -12.602 1 94.25 334 ASP B O 1
ATOM 6008 N N . LEU B 1 335 ? -8.188 -37.094 -11.719 1 96.69 335 LEU B N 1
ATOM 6009 C CA . LEU B 1 335 ? -6.863 -37.688 -11.703 1 96.69 335 LEU B CA 1
ATOM 6010 C C . LEU B 1 335 ? -6.48 -38.125 -10.297 1 96.69 335 LEU B C 1
ATOM 6012 O O . LEU B 1 335 ? -6.789 -37.469 -9.32 1 96.69 335 LEU B O 1
ATOM 6016 N N . PHE B 1 336 ? -5.824 -39.281 -10.211 1 97.44 336 PHE B N 1
ATOM 6017 C CA . PHE B 1 336 ? -5.301 -39.719 -8.914 1 97.44 336 PHE B CA 1
ATOM 6018 C C . PHE B 1 336 ? -4.215 -38.75 -8.438 1 97.44 336 PHE B C 1
ATOM 6020 O O . PHE B 1 336 ? -3.25 -38.469 -9.156 1 97.44 336 PHE B O 1
ATOM 6027 N N . LEU B 1 337 ? -4.406 -38.125 -7.25 1 97.56 337 LEU B N 1
ATOM 6028 C CA . LEU B 1 337 ? -3.525 -37.156 -6.621 1 97.56 337 LEU B CA 1
ATOM 6029 C C . LEU B 1 337 ? -3.346 -35.938 -7.516 1 97.56 337 LEU B C 1
ATOM 6031 O O . LEU B 1 337 ? -2.299 -35.281 -7.48 1 97.56 337 LEU B O 1
ATOM 6035 N N . ASN B 1 338 ? -4.254 -35.688 -8.438 1 96.81 338 ASN B N 1
ATOM 6036 C CA . ASN B 1 338 ? -4.223 -34.531 -9.352 1 96.81 338 ASN B CA 1
ATOM 6037 C C . ASN B 1 338 ? -3.062 -34.656 -10.336 1 96.81 338 ASN B C 1
ATOM 6039 O O . ASN B 1 338 ? -2.533 -33.625 -10.797 1 96.81 338 ASN B O 1
ATOM 6043 N N . VAL B 1 339 ? -2.611 -35.875 -10.617 1 97.69 339 VAL B N 1
ATOM 6044 C CA . VAL B 1 339 ? -1.413 -36 -11.438 1 97.69 339 VAL B CA 1
ATOM 6045 C C . VAL B 1 339 ? -1.579 -37.125 -12.438 1 97.69 339 VAL B C 1
ATOM 6047 O O . VAL B 1 339 ? -1.29 -36.969 -13.633 1 97.69 339 VAL B O 1
ATOM 6050 N N . ALA B 1 340 ? -2.074 -38.281 -12.016 1 97.94 340 ALA B N 1
ATOM 6051 C CA . ALA B 1 340 ? -2.023 -39.5 -12.828 1 97.94 340 ALA B CA 1
ATOM 6052 C C . ALA B 1 340 ? -3.414 -39.875 -13.32 1 97.94 340 ALA B C 1
ATOM 6054 O O . ALA B 1 340 ? -4.363 -39.969 -12.531 1 97.94 340 ALA B O 1
ATOM 6055 N N . SER B 1 341 ? -3.557 -40.156 -14.586 1 96.56 341 SER B N 1
ATOM 6056 C CA . SER B 1 341 ? -4.801 -40.688 -15.141 1 96.56 341 SER B CA 1
ATOM 6057 C C . SER B 1 341 ? -5.148 -42.031 -14.539 1 96.56 341 SER B C 1
ATOM 6059 O O . SER B 1 341 ? -4.27 -42.875 -14.336 1 96.56 341 SER B O 1
ATOM 6061 N N . ARG B 1 342 ? -6.375 -42.156 -14.25 1 93.25 342 ARG B N 1
ATOM 6062 C CA . ARG B 1 342 ? -6.844 -43.469 -13.766 1 93.25 342 ARG B CA 1
ATOM 6063 C C . ARG B 1 342 ? -7.137 -44.406 -14.93 1 93.25 342 ARG B C 1
ATOM 6065 O O . ARG B 1 342 ? -7.156 -45.625 -14.75 1 93.25 342 ARG B O 1
ATOM 6072 N N . ARG B 1 343 ? -7.223 -43.875 -16.062 1 92.75 343 ARG B N 1
ATOM 6073 C CA . ARG B 1 343 ? -7.613 -44.625 -17.25 1 92.75 343 ARG B CA 1
ATOM 6074 C C . ARG B 1 343 ? -6.391 -45.031 -18.062 1 92.75 343 ARG B C 1
ATOM 6076 O O . ARG B 1 343 ? -6.352 -46.125 -18.609 1 92.75 343 ARG B O 1
ATOM 6083 N N . HIS B 1 344 ? -5.488 -44.156 -18.188 1 95.69 344 HIS B N 1
ATOM 6084 C CA . HIS B 1 344 ? -4.297 -44.375 -19 1 95.69 344 HIS B CA 1
ATOM 6085 C C . HIS B 1 344 ? -3.035 -44.344 -18.141 1 95.69 344 HIS B C 1
ATOM 6087 O O . HIS B 1 344 ? -2.674 -43.312 -17.578 1 95.69 344 HIS B O 1
ATOM 6093 N N . ASP B 1 345 ? -2.281 -45.406 -18.156 1 94.94 345 ASP B N 1
ATOM 6094 C CA . ASP B 1 345 ? -1.103 -45.562 -17.312 1 94.94 345 ASP B CA 1
ATOM 6095 C C . ASP B 1 345 ? 0.024 -44.625 -17.781 1 94.94 345 ASP B C 1
ATOM 6097 O O . ASP B 1 345 ? 0.987 -44.406 -17.047 1 94.94 345 ASP B O 1
ATOM 6101 N N . ASN B 1 346 ? -0.084 -44.156 -19 1 97.62 346 ASN B N 1
ATOM 6102 C CA . ASN B 1 346 ? 0.998 -43.375 -19.578 1 97.62 346 ASN B CA 1
ATOM 6103 C C . ASN B 1 346 ? 0.549 -41.938 -19.875 1 97.62 346 ASN B C 1
ATOM 6105 O O . ASN B 1 346 ? 1.065 -41.312 -20.797 1 97.62 346 ASN B O 1
ATOM 6109 N N . LEU B 1 347 ? -0.526 -41.406 -19.156 1 98.25 347 LEU B N 1
ATOM 6110 C CA . LEU B 1 347 ? -0.999 -40.031 -19.234 1 98.25 347 LEU B CA 1
ATOM 6111 C C . LEU B 1 347 ? -0.936 -39.344 -17.859 1 98.25 347 LEU B C 1
ATOM 6113 O O . LEU B 1 347 ? -1.527 -39.844 -16.906 1 98.25 347 LEU B O 1
ATOM 6117 N N . PHE B 1 348 ? -0.221 -38.25 -17.781 1 98.69 348 PHE B N 1
ATOM 6118 C CA . PHE B 1 348 ? -0.033 -37.5 -16.531 1 98.69 348 PHE B CA 1
ATOM 6119 C C . PHE B 1 348 ? -0.281 -36.031 -16.719 1 98.69 348 PHE B C 1
ATOM 6121 O O . PHE B 1 348 ? -0.173 -35.5 -17.844 1 98.69 348 PHE B O 1
ATOM 6128 N N . VAL B 1 349 ? -0.689 -35.344 -15.656 1 98.5 349 VAL B N 1
ATOM 6129 C CA . VAL B 1 349 ? -0.841 -33.875 -15.641 1 98.5 349 VAL B CA 1
ATOM 6130 C C . VAL B 1 349 ? -0.03 -33.281 -14.492 1 98.5 349 VAL B C 1
ATOM 6132 O O . VAL B 1 349 ? -0.149 -33.75 -13.352 1 98.5 349 VAL B O 1
ATOM 6135 N N . LEU B 1 350 ? 0.813 -32.344 -14.812 1 98.56 350 LEU B N 1
ATOM 6136 C CA . LEU B 1 350 ? 1.575 -31.625 -13.805 1 98.56 350 LEU B CA 1
ATOM 6137 C C . LEU B 1 350 ? 1.003 -30.219 -13.609 1 98.56 350 LEU B C 1
ATOM 6139 O O . LEU B 1 350 ? 0.599 -29.562 -14.57 1 98.56 350 LEU B O 1
ATOM 6143 N N . GLY B 1 351 ? 0.951 -29.828 -12.352 1 97.19 351 GLY B N 1
ATOM 6144 C CA . GLY B 1 351 ? 0.578 -28.453 -12.039 1 97.19 351 GLY B CA 1
ATOM 6145 C C . GLY B 1 351 ? -0.912 -28.281 -11.812 1 97.19 351 GLY B C 1
ATOM 6146 O O . GLY B 1 351 ? -1.363 -27.203 -11.43 1 97.19 351 GLY B O 1
ATOM 6147 N N . MET B 1 352 ? -1.736 -29.297 -12.094 1 96.81 352 MET B N 1
ATOM 6148 C CA . MET B 1 352 ? -3.168 -29.188 -11.828 1 96.81 352 MET B CA 1
ATOM 6149 C C . MET B 1 352 ? -3.451 -29.281 -10.336 1 96.81 352 MET B C 1
ATOM 6151 O O . MET B 1 352 ? -4.074 -30.25 -9.875 1 96.81 352 MET B O 1
ATOM 6155 N N . VAL B 1 353 ? -3.006 -28.312 -9.633 1 95.5 353 VAL B N 1
ATOM 6156 C CA . VAL B 1 353 ? -3.154 -28.281 -8.188 1 95.5 353 VAL B CA 1
ATOM 6157 C C . VAL B 1 353 ? -3.119 -26.844 -7.691 1 95.5 353 VAL B C 1
ATOM 6159 O O . VAL B 1 353 ? -2.346 -26.031 -8.195 1 95.5 353 VAL B O 1
ATOM 6162 N N . GLU B 1 354 ? -4.035 -26.531 -6.898 1 93.19 354 GLU B N 1
ATOM 6163 C CA . GLU B 1 354 ? -4.062 -25.25 -6.203 1 93.19 354 GLU B CA 1
ATOM 6164 C C . GLU B 1 354 ? -4.055 -25.438 -4.688 1 93.19 354 GLU B C 1
ATOM 6166 O O . GLU B 1 354 ? -4.703 -26.359 -4.172 1 93.19 354 GLU B O 1
ATOM 6171 N N . ALA B 1 355 ? -3.221 -24.781 -4.027 1 92.44 355 ALA B N 1
ATOM 6172 C CA . ALA B 1 355 ? -3.117 -24.828 -2.57 1 92.44 355 ALA B CA 1
ATOM 6173 C C . ALA B 1 355 ? -2.488 -23.547 -2.029 1 92.44 355 ALA B C 1
ATOM 6175 O O . ALA B 1 355 ? -1.648 -22.922 -2.691 1 92.44 355 ALA B O 1
ATOM 6176 N N . SER B 1 356 ? -2.963 -23.172 -0.917 1 88 356 SER B N 1
ATOM 6177 C CA . SER B 1 356 ? -2.254 -22.109 -0.221 1 88 356 SER B CA 1
ATOM 6178 C C . SER B 1 356 ? -0.893 -22.578 0.278 1 88 356 SER B C 1
ATOM 6180 O O . SER B 1 356 ? -0.809 -23.516 1.075 1 88 356 SER B O 1
ATOM 6182 N N . GLY B 1 357 ? 0.153 -22.062 -0.305 1 88.06 357 GLY B N 1
ATOM 6183 C CA . GLY B 1 357 ? 1.485 -22.312 0.226 1 88.06 357 GLY B CA 1
ATOM 6184 C C . GLY B 1 357 ? 2.143 -23.547 -0.35 1 88.06 357 GLY B C 1
ATOM 6185 O O . GLY B 1 357 ? 3.105 -24.062 0.219 1 88.06 357 GLY B O 1
ATOM 6186 N N . LEU B 1 358 ? 1.646 -24.094 -1.414 1 90.75 358 LEU B N 1
ATOM 6187 C CA . LEU B 1 358 ? 2.24 -25.297 -1.982 1 90.75 358 LEU B CA 1
ATOM 6188 C C . LEU B 1 358 ? 3.623 -25.016 -2.555 1 90.75 358 LEU B C 1
ATOM 6190 O O . LEU B 1 358 ? 4.52 -25.859 -2.482 1 90.75 358 LEU B O 1
ATOM 6194 N N . GLY B 1 359 ? 3.811 -23.812 -3.09 1 91.69 359 GLY B N 1
ATOM 6195 C CA . GLY B 1 359 ? 5.062 -23.453 -3.734 1 91.69 359 GLY B CA 1
ATOM 6196 C C . GLY B 1 359 ? 5.387 -24.312 -4.938 1 91.69 359 GLY B C 1
ATOM 6197 O O . GLY B 1 359 ? 4.566 -25.125 -5.359 1 91.69 359 GLY B O 1
ATOM 6198 N N . TRP B 1 360 ? 6.57 -24.094 -5.504 1 96.69 360 TRP B N 1
ATOM 6199 C CA . TRP B 1 360 ? 6.988 -24.859 -6.664 1 96.69 360 TRP B CA 1
ATOM 6200 C C . TRP B 1 360 ? 7.562 -26.219 -6.242 1 96.69 360 TRP B C 1
ATOM 6202 O O . TRP B 1 360 ? 7.641 -27.141 -7.047 1 96.69 360 TRP B O 1
ATOM 6212 N N . GLN B 1 361 ? 7.883 -26.297 -4.945 1 96.12 361 GLN B N 1
ATOM 6213 C CA . GLN B 1 361 ? 8.398 -27.578 -4.469 1 96.12 361 GLN B CA 1
ATOM 6214 C C . GLN B 1 361 ? 7.312 -28.656 -4.492 1 96.12 361 GLN B C 1
ATOM 6216 O O . GLN B 1 361 ? 7.59 -29.812 -4.809 1 96.12 361 GLN B O 1
ATOM 6221 N N . GLY B 1 362 ? 6.098 -28.25 -4.094 1 96.56 362 GLY B N 1
ATOM 6222 C CA . GLY B 1 362 ? 5.004 -29.203 -4.207 1 96.56 362 GLY B CA 1
ATOM 6223 C C . GLY B 1 362 ? 4.781 -29.688 -5.625 1 96.56 362 GLY B C 1
ATOM 6224 O O . GLY B 1 362 ? 4.504 -30.875 -5.84 1 96.56 362 GLY B O 1
ATOM 6225 N N . ARG B 1 363 ? 4.914 -28.844 -6.559 1 97.12 363 ARG B N 1
ATOM 6226 C CA . ARG B 1 363 ? 4.762 -29.203 -7.965 1 97.12 363 ARG B CA 1
ATOM 6227 C C . ARG B 1 363 ? 5.941 -30.031 -8.453 1 97.12 363 ARG B C 1
ATOM 6229 O O . ARG B 1 363 ? 5.773 -30.922 -9.289 1 97.12 363 ARG B O 1
ATOM 6236 N N . TYR B 1 364 ? 7.074 -29.734 -7.902 1 98.44 364 TYR B N 1
ATOM 6237 C CA . TYR B 1 364 ? 8.25 -30.547 -8.195 1 98.44 364 TYR B CA 1
ATOM 6238 C C . TYR B 1 364 ? 8.047 -31.984 -7.742 1 98.44 364 TYR B C 1
ATOM 6240 O O . TYR B 1 364 ? 8.445 -32.938 -8.438 1 98.44 364 TYR B O 1
ATOM 6248 N N . GLU B 1 365 ? 7.441 -32.156 -6.629 1 98.56 365 GLU B N 1
ATOM 6249 C CA . GLU B 1 365 ? 7.195 -33.469 -6.086 1 98.56 365 GLU B CA 1
ATOM 6250 C C . GLU B 1 365 ? 6.203 -34.25 -6.949 1 98.56 365 GLU B C 1
ATOM 6252 O O . GLU B 1 365 ? 6.301 -35.469 -7.07 1 98.56 365 GLU B O 1
ATOM 6257 N N . GLN B 1 366 ? 5.242 -33.531 -7.586 1 98.25 366 GLN B N 1
ATOM 6258 C CA . GLN B 1 366 ? 4.41 -34.188 -8.594 1 98.25 366 GLN B CA 1
ATOM 6259 C C . GLN B 1 366 ? 5.27 -34.812 -9.688 1 98.25 366 GLN B C 1
ATOM 6261 O O . GLN B 1 366 ? 5.059 -36 -10.047 1 98.25 366 GLN B O 1
ATOM 6266 N N . ALA B 1 367 ? 6.164 -34.031 -10.172 1 98.81 367 ALA B N 1
ATOM 6267 C CA . ALA B 1 367 ? 7.016 -34.469 -11.273 1 98.81 367 ALA B CA 1
ATOM 6268 C C . ALA B 1 367 ? 7.914 -35.625 -10.859 1 98.81 367 ALA B C 1
ATOM 6270 O O . ALA B 1 367 ? 8.148 -36.531 -11.641 1 98.81 367 ALA B O 1
ATOM 6271 N N . GLU B 1 368 ? 8.391 -35.531 -9.68 1 98.81 368 GLU B N 1
ATOM 6272 C CA . GLU B 1 368 ? 9.219 -36.594 -9.148 1 98.81 368 GLU B CA 1
ATOM 6273 C C . GLU B 1 368 ? 8.445 -37.906 -9.086 1 98.81 368 GLU B C 1
ATOM 6275 O O . GLU B 1 368 ? 8.961 -38.969 -9.469 1 98.81 368 GLU B O 1
ATOM 6280 N N . LEU B 1 369 ? 7.234 -37.844 -8.586 1 98.75 369 LEU B N 1
ATOM 6281 C CA . LEU B 1 369 ? 6.375 -39 -8.531 1 98.75 369 LEU B CA 1
ATOM 6282 C C . LEU B 1 369 ? 6.199 -39.625 -9.922 1 98.75 369 LEU B C 1
ATOM 6284 O O . LEU B 1 369 ? 6.312 -40.844 -10.094 1 98.75 369 LEU B O 1
ATOM 6288 N N . VAL B 1 370 ? 5.957 -38.812 -10.914 1 98.81 370 VAL B N 1
ATOM 6289 C CA . VAL B 1 370 ? 5.707 -39.281 -12.281 1 98.81 370 VAL B CA 1
ATOM 6290 C C . VAL B 1 370 ? 6.949 -39.969 -12.82 1 98.81 370 VAL B C 1
ATOM 6292 O O . VAL B 1 370 ? 6.855 -41.094 -13.359 1 98.81 370 VAL B O 1
ATOM 6295 N N . ALA B 1 371 ? 8.109 -39.375 -12.672 1 98.81 371 ALA B N 1
ATOM 6296 C CA . ALA B 1 371 ? 9.344 -39.969 -13.172 1 98.81 371 ALA B CA 1
ATOM 6297 C C . ALA B 1 371 ? 9.609 -41.312 -12.523 1 98.81 371 ALA B C 1
ATOM 6299 O O . ALA B 1 371 ? 9.977 -42.281 -13.203 1 98.81 371 ALA B O 1
ATOM 6300 N N . LYS B 1 372 ? 9.375 -41.375 -11.242 1 98.5 372 LYS B N 1
ATOM 6301 C CA . LYS B 1 372 ? 9.609 -42.625 -10.523 1 98.5 372 LYS B CA 1
ATOM 6302 C C . LYS B 1 372 ? 8.609 -43.688 -10.93 1 98.5 372 LYS B C 1
ATOM 6304 O O . LYS B 1 372 ? 8.953 -44.875 -11.016 1 98.5 372 LYS B O 1
ATOM 6309 N N . LEU B 1 373 ? 7.391 -43.281 -11.102 1 98.5 373 LEU B N 1
ATOM 6310 C CA . LEU B 1 373 ? 6.371 -44.219 -11.547 1 98.5 373 LEU B CA 1
ATOM 6311 C C . LEU B 1 373 ? 6.707 -44.781 -12.922 1 98.5 373 LEU B C 1
ATOM 6313 O O . LEU B 1 373 ? 6.586 -46 -13.156 1 98.5 373 LEU B O 1
ATOM 6317 N N . ILE B 1 374 ? 7.121 -43.938 -13.875 1 98.44 374 ILE B N 1
ATOM 6318 C CA . ILE B 1 374 ? 7.504 -44.344 -15.211 1 98.44 374 ILE B CA 1
ATOM 6319 C C . ILE B 1 374 ? 8.664 -45.344 -15.133 1 98.44 374 ILE B C 1
ATOM 6321 O O . ILE B 1 374 ? 8.641 -46.375 -15.773 1 98.44 374 ILE B O 1
ATOM 6325 N N . THR B 1 375 ? 9.633 -45.031 -14.32 1 97.94 375 THR B N 1
ATOM 6326 C CA . THR B 1 375 ? 10.781 -45.906 -14.141 1 97.94 375 THR B CA 1
ATOM 6327 C C . THR B 1 375 ? 10.352 -47.25 -13.539 1 97.94 375 THR B C 1
ATOM 6329 O O . THR B 1 375 ? 10.82 -48.312 -13.969 1 97.94 375 THR B O 1
ATOM 6332 N N . ALA B 1 376 ? 9.453 -47.219 -12.602 1 97.5 376 ALA B N 1
ATOM 6333 C CA . ALA B 1 376 ? 9.023 -48.406 -11.875 1 97.5 376 ALA B CA 1
ATOM 6334 C C . ALA B 1 376 ? 8.266 -49.344 -12.789 1 97.5 376 ALA B C 1
ATOM 6336 O O . ALA B 1 376 ? 8.258 -50.562 -12.555 1 97.5 376 ALA B O 1
ATOM 6337 N N . ARG B 1 377 ? 7.68 -48.844 -13.789 1 95.56 377 ARG B N 1
ATOM 6338 C CA . ARG B 1 377 ? 6.93 -49.688 -14.703 1 95.56 377 ARG B CA 1
ATOM 6339 C C . ARG B 1 377 ? 7.836 -50.75 -15.344 1 95.56 377 ARG B C 1
ATOM 6341 O O . ARG B 1 377 ? 7.395 -51.844 -15.641 1 95.56 377 ARG B O 1
ATOM 6348 N N . THR B 1 378 ? 9.109 -50.438 -15.477 1 94.31 378 THR B N 1
ATOM 6349 C CA . THR B 1 378 ? 10.062 -51.375 -16.078 1 94.31 378 THR B CA 1
ATOM 6350 C C . THR B 1 378 ? 10.938 -52 -15 1 94.31 378 THR B C 1
ATOM 6352 O O . THR B 1 378 ? 11.203 -53.219 -15.047 1 94.31 378 THR B O 1
ATOM 6355 N N . GLU B 1 379 ? 11.25 -51.25 -14.016 1 96.38 379 GLU B N 1
ATOM 6356 C CA . GLU B 1 379 ? 12.281 -51.719 -13.086 1 96.38 379 GLU B CA 1
ATOM 6357 C C . GLU B 1 379 ? 11.656 -52.281 -11.812 1 96.38 379 GLU B C 1
ATOM 6359 O O . GLU B 1 379 ? 12.312 -53 -11.07 1 96.38 379 GLU B O 1
ATOM 6364 N N . ALA B 1 380 ? 10.469 -51.906 -11.617 1 96.94 380 ALA B N 1
ATOM 6365 C CA . ALA B 1 380 ? 9.75 -52.375 -10.438 1 96.94 380 ALA B CA 1
ATOM 6366 C C . ALA B 1 380 ? 8.25 -52.531 -10.727 1 96.94 380 ALA B C 1
ATOM 6368 O O . ALA B 1 380 ? 7.43 -51.875 -10.07 1 96.94 380 ALA B O 1
ATOM 6369 N N . PRO B 1 381 ? 7.887 -53.438 -11.586 1 96 381 PRO B N 1
ATOM 6370 C CA . PRO B 1 381 ? 6.512 -53.5 -12.086 1 96 381 PRO B CA 1
ATOM 6371 C C . PRO B 1 381 ? 5.496 -53.781 -10.977 1 96 381 PRO B C 1
ATOM 6373 O O . PRO B 1 381 ? 4.355 -53.312 -11.055 1 96 381 PRO B O 1
ATOM 6376 N N . ALA B 1 382 ? 5.875 -54.469 -9.969 1 96.31 382 ALA B N 1
ATOM 6377 C CA . ALA B 1 382 ? 4.965 -54.75 -8.859 1 96.31 382 ALA B CA 1
ATOM 6378 C C . ALA B 1 382 ? 4.562 -53.438 -8.156 1 96.31 382 ALA B C 1
ATOM 6380 O O . ALA B 1 382 ? 3.393 -53.25 -7.82 1 96.31 382 ALA B O 1
ATOM 6381 N N . ALA B 1 383 ? 5.547 -52.656 -7.902 1 97.06 383 ALA B N 1
ATOM 6382 C CA . ALA B 1 383 ? 5.281 -51.375 -7.25 1 97.06 383 ALA B CA 1
ATOM 6383 C C . ALA B 1 383 ? 4.41 -50.469 -8.125 1 97.06 383 ALA B C 1
ATOM 6385 O O . ALA B 1 383 ? 3.549 -49.75 -7.625 1 97.06 383 ALA B O 1
ATOM 6386 N N . ALA B 1 384 ? 4.664 -50.469 -9.406 1 96.94 384 ALA B N 1
ATOM 6387 C CA . ALA B 1 384 ? 3.848 -49.719 -10.344 1 96.94 384 ALA B CA 1
ATOM 6388 C C . ALA B 1 384 ? 2.396 -50.188 -10.328 1 96.94 384 ALA B C 1
ATOM 6390 O O . ALA B 1 384 ? 1.47 -49.375 -10.398 1 96.94 384 ALA B O 1
ATOM 6391 N N . ARG B 1 385 ? 2.238 -51.5 -10.227 1 96 385 ARG B N 1
ATOM 6392 C CA . ARG B 1 385 ? 0.895 -52.062 -10.164 1 96 385 ARG B CA 1
ATOM 6393 C C . ARG B 1 385 ? 0.199 -51.656 -8.859 1 96 385 ARG B C 1
ATOM 6395 O O . ARG B 1 385 ? -1.015 -51.438 -8.844 1 96 385 ARG B O 1
ATOM 6402 N N . GLU B 1 386 ? 0.959 -51.625 -7.852 1 96.44 386 GLU B N 1
ATOM 6403 C CA . GLU B 1 386 ? 0.398 -51.188 -6.578 1 96.44 386 GLU B CA 1
ATOM 6404 C C . GLU B 1 386 ? -0.095 -49.75 -6.652 1 96.44 386 GLU B C 1
ATOM 6406 O O . GLU B 1 386 ? -1.139 -49.406 -6.09 1 96.44 386 GLU B O 1
ATOM 6411 N N . PHE B 1 387 ? 0.697 -48.938 -7.266 1 97.25 387 PHE B N 1
ATOM 6412 C CA . PHE B 1 387 ? 0.265 -47.531 -7.473 1 97.25 387 PHE B CA 1
ATOM 6413 C C . PHE B 1 387 ? -1.031 -47.5 -8.273 1 97.25 387 PHE B C 1
ATOM 6415 O O . PHE B 1 387 ? -1.955 -46.75 -7.926 1 97.25 387 PHE B O 1
ATOM 6422 N N . SER B 1 388 ? -1.072 -48.281 -9.328 1 96 388 SER B N 1
ATOM 6423 C CA . SER B 1 388 ? -2.262 -48.312 -10.172 1 96 388 SER B CA 1
ATOM 6424 C C . SER B 1 388 ? -3.475 -48.812 -9.391 1 96 388 SER B C 1
ATOM 6426 O O . SER B 1 388 ? -4.59 -48.344 -9.602 1 96 388 SER B O 1
ATOM 6428 N N . ALA B 1 389 ? -3.254 -49.75 -8.555 1 95.62 389 ALA B N 1
ATOM 6429 C CA . ALA B 1 389 ? -4.332 -50.25 -7.711 1 95.62 389 ALA B CA 1
ATOM 6430 C C . ALA B 1 389 ? -4.844 -49.188 -6.77 1 95.62 389 ALA B C 1
ATOM 6432 O O . ALA B 1 389 ? -6.051 -49.062 -6.555 1 95.62 389 ALA B O 1
ATOM 6433 N N . ALA B 1 390 ? -3.92 -48.469 -6.207 1 96 390 ALA B N 1
ATOM 6434 C CA . ALA B 1 390 ? -4.297 -47.344 -5.344 1 96 390 ALA B CA 1
ATOM 6435 C C . ALA B 1 390 ? -5.098 -46.312 -6.121 1 96 390 ALA B C 1
ATOM 6437 O O . ALA B 1 390 ? -6.062 -45.75 -5.598 1 96 390 ALA B O 1
ATOM 6438 N N . ALA B 1 391 ? -4.68 -46.031 -7.328 1 95.88 391 ALA B N 1
ATOM 6439 C CA . ALA B 1 391 ? -5.328 -45.031 -8.18 1 95.88 391 ALA B CA 1
ATOM 6440 C C . ALA B 1 391 ? -6.746 -45.469 -8.547 1 95.88 391 ALA B C 1
ATOM 6442 O O . ALA B 1 391 ? -7.625 -44.625 -8.742 1 95.88 391 ALA B O 1
ATOM 6443 N N . ALA B 1 392 ? -6.949 -46.719 -8.625 1 93.25 392 ALA B N 1
ATOM 6444 C CA . ALA B 1 392 ? -8.25 -47.25 -9 1 93.25 392 ALA B CA 1
ATOM 6445 C C . ALA B 1 392 ? -9.219 -47.219 -7.816 1 93.25 392 ALA B C 1
ATOM 6447 O O . ALA B 1 392 ? -10.438 -47.312 -8 1 93.25 392 ALA B O 1
ATOM 6448 N N . GLY B 1 393 ? -8.648 -47.125 -6.66 1 91.94 393 GLY B N 1
ATOM 6449 C CA . GLY B 1 393 ? -9.469 -47.094 -5.461 1 91.94 393 GLY B CA 1
ATOM 6450 C C . GLY B 1 393 ? -9.969 -45.719 -5.117 1 91.94 393 GLY B C 1
ATOM 6451 O O . GLY B 1 393 ? -9.93 -44.812 -5.957 1 91.94 393 GLY B O 1
ATOM 6452 N N . PRO B 1 394 ? -10.547 -45.594 -3.992 1 91.88 394 PRO B N 1
ATOM 6453 C CA . PRO B 1 394 ? -11.023 -44.281 -3.539 1 91.88 394 PRO B CA 1
ATOM 6454 C C . PRO B 1 394 ? -9.891 -43.281 -3.352 1 91.88 394 PRO B C 1
ATOM 6456 O O . PRO B 1 394 ? -8.812 -43.625 -2.881 1 91.88 394 PRO B O 1
ATOM 6459 N N . PRO B 1 395 ? -10.07 -42.125 -3.84 1 89.81 395 PRO B N 1
ATOM 6460 C CA . PRO B 1 395 ? -9.023 -41.125 -3.648 1 89.81 395 PRO B CA 1
ATOM 6461 C C . PRO B 1 395 ? -8.789 -40.781 -2.178 1 89.81 395 PRO B C 1
ATOM 6463 O O . PRO B 1 395 ? -9.727 -40.844 -1.372 1 89.81 395 PRO B O 1
ATOM 6466 N N . PRO B 1 396 ? -7.52 -40.469 -1.834 1 93.5 396 PRO B N 1
ATOM 6467 C CA . PRO B 1 396 ? -7.258 -40 -0.468 1 93.5 396 PRO B CA 1
ATOM 6468 C C . PRO B 1 396 ? -7.863 -38.656 -0.178 1 93.5 396 PRO B C 1
ATOM 6470 O O . PRO B 1 396 ? -8.148 -37.875 -1.105 1 93.5 396 PRO B O 1
ATOM 6473 N N . ASP B 1 397 ? -8.109 -38.375 1.122 1 93.94 397 ASP B N 1
ATOM 6474 C CA . ASP B 1 397 ? -8.555 -37.031 1.531 1 93.94 397 ASP B CA 1
ATOM 6475 C C . ASP B 1 397 ? -7.406 -36.031 1.478 1 93.94 397 ASP B C 1
ATOM 6477 O O . ASP B 1 397 ? -6.469 -36.125 2.277 1 93.94 397 ASP B O 1
ATOM 6481 N N . LEU B 1 398 ? -7.496 -35.094 0.593 1 95.38 398 LEU B N 1
ATOM 6482 C CA . LEU B 1 398 ? -6.422 -34.125 0.402 1 95.38 398 LEU B CA 1
ATOM 6483 C C . LEU B 1 398 ? -6.812 -32.781 0.961 1 95.38 398 LEU B C 1
ATOM 6485 O O . LEU B 1 398 ? -6.133 -31.781 0.713 1 95.38 398 LEU B O 1
ATOM 6489 N N . SER B 1 399 ? -7.891 -32.656 1.734 1 93.94 399 SER B N 1
ATOM 6490 C CA . SER B 1 399 ? -8.398 -31.391 2.232 1 93.94 399 SER B CA 1
ATOM 6491 C C . SER B 1 399 ? -7.68 -30.969 3.51 1 93.94 399 SER B C 1
ATOM 6493 O O . SER B 1 399 ? -7.762 -29.812 3.924 1 93.94 399 SER B O 1
ATOM 6495 N N . GLY B 1 400 ? -6.984 -31.969 4.172 1 92.25 400 GLY B N 1
ATOM 6496 C CA . GLY B 1 400 ? -6.367 -31.688 5.457 1 92.25 400 GLY B CA 1
ATOM 6497 C C . GLY B 1 400 ? -7.375 -31.438 6.562 1 92.25 400 GLY B C 1
ATOM 6498 O O . GLY B 1 400 ? -7.047 -30.828 7.578 1 92.25 400 GLY B O 1
ATOM 6499 N N . GLY B 1 401 ? -8.617 -31.781 6.309 1 92.88 401 GLY B N 1
ATOM 6500 C CA . GLY B 1 401 ? -9.656 -31.609 7.305 1 92.88 401 GLY B CA 1
ATOM 6501 C C . GLY B 1 401 ? -10.445 -30.328 7.117 1 92.88 401 GLY B C 1
ATOM 6502 O O . GLY B 1 401 ? -11.375 -30.031 7.883 1 92.88 401 GLY B O 1
ATOM 6503 N N . TYR B 1 402 ? -10.125 -29.562 6.148 1 92.94 402 TYR B N 1
ATOM 6504 C CA . TYR B 1 402 ? -10.852 -28.328 5.875 1 92.94 402 TYR B CA 1
ATOM 6505 C C . TYR B 1 402 ? -12.062 -28.594 4.98 1 92.94 402 TYR B C 1
ATOM 6507 O O . TYR B 1 402 ? -12.031 -29.484 4.133 1 92.94 402 TYR B O 1
ATOM 6515 N N . LYS B 1 403 ? -13.109 -27.797 5.172 1 93.25 403 LYS B N 1
ATOM 6516 C CA . LYS B 1 403 ? -14.312 -27.891 4.344 1 93.25 403 LYS B CA 1
ATOM 6517 C C . LYS B 1 403 ? -14.281 -26.844 3.23 1 93.25 403 LYS B C 1
ATOM 6519 O O . LYS B 1 403 ? -14.922 -25.797 3.34 1 93.25 403 LYS B O 1
ATOM 6524 N N . TYR B 1 404 ? -13.703 -27.219 2.158 1 92.44 404 TYR B N 1
ATOM 6525 C CA . TYR B 1 404 ? -13.523 -26.281 1.055 1 92.44 404 TYR B CA 1
ATOM 6526 C C . TYR B 1 404 ? -14.852 -25.938 0.395 1 92.44 404 TYR B C 1
ATOM 6528 O O . TYR B 1 404 ? -15.719 -26.812 0.257 1 92.44 404 TYR B O 1
ATOM 6536 N N . LEU B 1 405 ? -15 -24.719 -0.033 1 89.88 405 LEU B N 1
ATOM 6537 C CA . LEU B 1 405 ? -16.188 -24.281 -0.771 1 89.88 405 LEU B CA 1
ATOM 6538 C C . LEU B 1 405 ? -16.328 -25.078 -2.064 1 89.88 405 LEU B C 1
ATOM 6540 O O . LEU B 1 405 ? -15.336 -25.469 -2.676 1 89.88 405 LEU B O 1
ATOM 6544 N N . LYS B 1 406 ? -17.547 -25.266 -2.441 1 86.75 406 LYS B N 1
ATOM 6545 C CA . LYS B 1 406 ? -17.828 -25.984 -3.689 1 86.75 406 LYS B CA 1
ATOM 6546 C C . LYS B 1 406 ? -17.875 -25.016 -4.871 1 86.75 406 LYS B C 1
ATOM 6548 O O . LYS B 1 406 ? -18.953 -24.719 -5.398 1 86.75 406 LYS B O 1
ATOM 6553 N N . LEU B 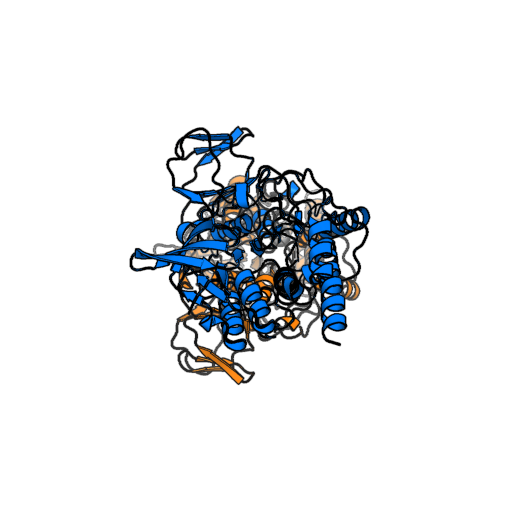1 407 ? -16.734 -24.531 -5.266 1 84.69 407 LEU B N 1
ATOM 6554 C CA . LEU B 1 407 ? -16.562 -23.625 -6.398 1 84.69 407 LEU B CA 1
ATOM 6555 C C . LEU B 1 407 ? -15.75 -24.297 -7.504 1 84.69 407 LEU B C 1
ATOM 6557 O O . LEU B 1 407 ? -14.961 -25.219 -7.238 1 84.69 407 LEU B O 1
ATOM 6561 N N . GLY B 1 408 ? -16.016 -23.891 -8.68 1 81.69 408 GLY B N 1
ATOM 6562 C CA . GLY B 1 408 ? -15.266 -24.438 -9.805 1 81.69 408 GLY B CA 1
ATOM 6563 C C . GLY B 1 408 ? -13.758 -24.297 -9.633 1 81.69 408 GLY B C 1
ATOM 6564 O O . GLY B 1 408 ? -13.008 -25.234 -9.883 1 81.69 408 GLY B O 1
ATOM 6565 N N . ARG B 1 409 ? -13.359 -23.219 -9.117 1 79.38 409 ARG B N 1
ATOM 6566 C CA . ARG B 1 409 ? -11.938 -22.938 -8.977 1 79.38 409 ARG B CA 1
ATOM 6567 C C . ARG B 1 409 ? -11.328 -23.766 -7.848 1 79.38 409 ARG B C 1
ATOM 6569 O O . ARG B 1 409 ? -10.102 -23.828 -7.715 1 79.38 409 ARG B O 1
ATOM 6576 N N . MET B 1 410 ? -12.188 -24.359 -7.09 1 85.75 410 MET B N 1
ATOM 6577 C CA . MET B 1 410 ? -11.695 -25.141 -5.961 1 85.75 410 MET B CA 1
ATOM 6578 C C . MET B 1 410 ? -11.742 -26.641 -6.273 1 85.75 410 MET B C 1
ATOM 6580 O O . MET B 1 410 ? -11.477 -27.469 -5.402 1 85.75 410 MET B O 1
ATOM 6584 N N . ALA B 1 411 ? -12.047 -26.984 -7.535 1 88.31 411 ALA B N 1
ATOM 6585 C CA . ALA B 1 411 ? -12.258 -28.375 -7.914 1 88.31 411 ALA B CA 1
ATOM 6586 C C . ALA B 1 411 ? -10.977 -29.203 -7.746 1 88.31 411 ALA B C 1
ATOM 6588 O O . ALA B 1 411 ? -11.031 -30.422 -7.57 1 88.31 411 ALA B O 1
ATOM 6589 N N . TYR B 1 412 ? -9.859 -28.594 -7.758 1 91.69 412 TYR B N 1
ATOM 6590 C CA . TYR B 1 412 ? -8.578 -29.281 -7.602 1 91.69 412 TYR B CA 1
ATOM 6591 C C . TYR B 1 412 ? -7.746 -28.641 -6.508 1 91.69 412 TYR B C 1
ATOM 6593 O O . TYR B 1 412 ? -6.512 -28.656 -6.562 1 91.69 412 TYR B O 1
ATOM 6601 N N . TYR B 1 413 ? -8.492 -28 -5.605 1 93.88 413 TYR B N 1
ATOM 6602 C CA . TYR B 1 413 ? -7.859 -27.375 -4.445 1 93.88 413 TYR B CA 1
ATOM 6603 C C . TYR B 1 413 ? -7.504 -28.422 -3.395 1 93.88 413 TYR B C 1
ATOM 6605 O O . TYR B 1 413 ? -8.281 -29.344 -3.141 1 93.88 413 TYR B O 1
ATOM 6613 N N . VAL B 1 414 ? -6.301 -28.344 -2.812 1 95.31 414 VAL B N 1
ATOM 6614 C CA . VAL B 1 414 ? -5.84 -29.297 -1.802 1 95.31 414 VAL B CA 1
ATOM 6615 C C . VAL B 1 414 ? -5.199 -28.531 -0.64 1 95.31 414 VAL B C 1
ATOM 6617 O O . VAL B 1 414 ? -4.906 -27.344 -0.752 1 95.31 414 VAL B O 1
ATOM 6620 N N . ASN B 1 415 ? -5.141 -29.188 0.458 1 94.25 415 ASN B N 1
ATOM 6621 C CA . ASN B 1 415 ? -4.293 -28.703 1.546 1 94.25 415 ASN B CA 1
ATOM 6622 C C . ASN B 1 415 ? -2.826 -29.047 1.307 1 94.25 415 ASN B C 1
ATOM 6624 O O . ASN B 1 415 ? -2.486 -30.203 1.025 1 94.25 415 ASN B O 1
ATOM 6628 N N . LYS B 1 416 ? -2.004 -28.109 1.414 1 93.56 416 LYS B N 1
ATOM 6629 C CA . LYS B 1 416 ? -0.599 -28.281 1.052 1 93.56 416 LYS B CA 1
ATOM 6630 C C . LYS B 1 416 ? 0.034 -29.438 1.818 1 93.56 416 LYS B C 1
ATOM 6632 O O . LYS B 1 416 ? 0.758 -30.25 1.239 1 93.56 416 LYS B O 1
ATOM 6637 N N . ASP B 1 417 ? -0.194 -29.531 3.094 1 93.19 417 ASP B N 1
ATOM 6638 C CA . ASP B 1 417 ? 0.455 -30.562 3.916 1 93.19 417 ASP B CA 1
ATOM 6639 C C . ASP B 1 417 ? -0.099 -31.938 3.611 1 93.19 417 ASP B C 1
ATOM 6641 O O . ASP B 1 417 ? 0.661 -32.906 3.473 1 93.19 417 ASP B O 1
ATOM 6645 N N . ALA B 1 418 ? -1.409 -32 3.527 1 94.44 418 ALA B N 1
ATOM 6646 C CA . ALA B 1 418 ? -2.037 -33.281 3.197 1 94.44 418 ALA B CA 1
ATOM 6647 C C . ALA B 1 418 ? -1.592 -33.781 1.821 1 94.44 418 ALA B C 1
ATOM 6649 O O . ALA B 1 418 ? -1.287 -34.969 1.645 1 94.44 418 ALA B O 1
ATOM 6650 N N . TYR B 1 419 ? -1.562 -32.906 0.936 1 96.62 419 TYR B N 1
ATOM 6651 C CA . TYR B 1 419 ? -1.201 -33.25 -0.435 1 96.62 419 TYR B CA 1
ATOM 6652 C C . TYR B 1 419 ? 0.249 -33.719 -0.518 1 96.62 419 TYR B C 1
ATOM 6654 O O . TYR B 1 419 ? 0.537 -34.781 -1.066 1 96.62 419 TYR B O 1
ATOM 6662 N N . ARG B 1 420 ? 1.142 -32.938 0.017 1 96.31 420 ARG B N 1
ATOM 6663 C CA . ARG B 1 420 ? 2.557 -33.281 -0.058 1 96.31 420 ARG B CA 1
ATOM 6664 C C . ARG B 1 420 ? 2.836 -34.594 0.676 1 96.31 420 ARG B C 1
ATOM 6666 O O . ARG B 1 420 ? 3.65 -35.406 0.227 1 96.31 420 ARG B O 1
ATOM 6673 N N . SER B 1 421 ? 2.164 -34.781 1.793 1 95.69 421 SER B N 1
ATOM 6674 C CA . SER B 1 421 ? 2.314 -36.031 2.51 1 95.69 421 SER B CA 1
ATOM 6675 C C . SER B 1 421 ? 1.913 -37.219 1.637 1 95.69 421 SER B C 1
ATOM 6677 O O . SER B 1 421 ? 2.609 -38.25 1.601 1 95.69 421 SER B O 1
ATOM 6679 N N . ALA B 1 422 ? 0.798 -37.094 0.96 1 97.56 422 ALA B N 1
ATOM 6680 C CA . ALA B 1 422 ? 0.31 -38.156 0.1 1 97.56 422 ALA B CA 1
ATOM 6681 C C . ALA B 1 422 ? 1.281 -38.438 -1.046 1 97.56 422 ALA B C 1
ATOM 6683 O O . ALA B 1 422 ? 1.607 -39.562 -1.334 1 97.56 422 ALA B O 1
ATOM 6684 N N . ILE B 1 423 ? 1.714 -37.375 -1.712 1 98.19 423 ILE B N 1
ATOM 6685 C CA . ILE B 1 423 ? 2.648 -37.5 -2.824 1 98.19 423 ILE B CA 1
ATOM 6686 C C . ILE B 1 423 ? 3.945 -38.156 -2.342 1 98.19 423 ILE B C 1
ATOM 6688 O O . ILE B 1 423 ? 4.449 -39.094 -2.965 1 98.19 423 ILE B O 1
ATOM 6692 N N . ARG B 1 424 ? 4.441 -37.688 -1.216 1 97.94 424 ARG B N 1
ATOM 6693 C CA . ARG B 1 424 ? 5.715 -38.188 -0.692 1 97.94 424 ARG B CA 1
ATOM 6694 C C . ARG B 1 424 ? 5.617 -39.625 -0.252 1 97.94 424 ARG B C 1
ATOM 6696 O O . ARG B 1 424 ? 6.582 -40.375 -0.366 1 97.94 424 ARG B O 1
ATOM 6703 N N . ARG B 1 425 ? 4.5 -40 0.272 1 97.69 425 ARG B N 1
ATOM 6704 C CA . ARG B 1 425 ? 4.293 -41.406 0.632 1 97.69 425 ARG B CA 1
ATOM 6705 C C . ARG B 1 425 ? 4.461 -42.312 -0.583 1 97.69 425 ARG B C 1
ATOM 6707 O O . ARG B 1 425 ? 5.156 -43.312 -0.516 1 97.69 425 ARG B O 1
ATOM 6714 N N . HIS B 1 426 ? 3.836 -42 -1.667 1 98 426 HIS B N 1
ATOM 6715 C CA . HIS B 1 426 ? 3.936 -42.781 -2.875 1 98 426 HIS B CA 1
ATOM 6716 C C . HIS B 1 426 ? 5.348 -42.75 -3.449 1 98 426 HIS B C 1
ATOM 6718 O O . HIS B 1 426 ? 5.84 -43.75 -3.969 1 98 426 HIS B O 1
ATOM 6724 N N . ILE B 1 427 ? 5.953 -41.562 -3.389 1 98.25 427 ILE B N 1
ATOM 6725 C CA . ILE B 1 427 ? 7.344 -41.469 -3.82 1 98.25 427 ILE B CA 1
ATOM 6726 C C . ILE B 1 427 ? 8.211 -42.438 -3 1 98.25 427 ILE B C 1
ATOM 6728 O O . ILE B 1 427 ? 9.039 -43.156 -3.553 1 98.25 427 ILE B O 1
ATOM 6732 N N . GLY B 1 428 ? 7.965 -42.375 -1.695 1 97.75 428 GLY B N 1
ATOM 6733 C CA . GLY B 1 428 ? 8.711 -43.25 -0.812 1 97.75 428 GLY B CA 1
ATOM 6734 C C . GLY B 1 428 ? 8.539 -44.719 -1.147 1 97.75 428 GLY B C 1
ATOM 6735 O O . GLY B 1 428 ? 9.508 -45.5 -1.141 1 97.75 428 GLY B O 1
ATOM 6736 N N . LEU B 1 429 ? 7.379 -45.156 -1.447 1 97 429 LEU B N 1
ATOM 6737 C CA . LEU B 1 429 ? 7.09 -46.531 -1.804 1 97 429 LEU B CA 1
ATOM 6738 C C . LEU B 1 429 ? 7.797 -46.938 -3.098 1 97 429 LEU B C 1
ATOM 6740 O O . LEU B 1 429 ? 8.367 -48 -3.197 1 97 429 LEU B O 1
ATOM 6744 N N . LEU B 1 430 ? 7.766 -46.062 -4.039 1 97.62 430 LEU B N 1
ATOM 6745 C CA . LEU B 1 430 ? 8.43 -46.344 -5.312 1 97.62 430 LEU B CA 1
ATOM 6746 C C . LEU B 1 430 ? 9.945 -46.375 -5.141 1 97.62 430 LEU B C 1
ATOM 6748 O O . LEU B 1 430 ? 10.617 -47.219 -5.719 1 97.62 430 LEU B O 1
ATOM 6752 N N . ASP B 1 431 ? 10.414 -45.438 -4.324 1 96.69 431 ASP B N 1
ATOM 6753 C CA . ASP B 1 431 ? 11.852 -45.375 -4.059 1 96.69 431 ASP B CA 1
ATOM 6754 C C . ASP B 1 431 ? 12.336 -46.688 -3.424 1 96.69 431 ASP B C 1
ATOM 6756 O O . ASP B 1 431 ? 13.391 -47.219 -3.793 1 96.69 431 ASP B O 1
ATOM 6760 N N . ALA B 1 432 ? 11.594 -47.125 -2.486 1 96.5 432 ALA B N 1
ATOM 6761 C CA . ALA B 1 432 ? 11.953 -48.375 -1.805 1 96.5 432 ALA B CA 1
ATOM 6762 C C . ALA B 1 432 ? 12 -49.531 -2.783 1 96.5 432 ALA B C 1
ATOM 6764 O O . ALA B 1 432 ? 12.891 -50.375 -2.703 1 96.5 432 ALA B O 1
ATOM 6765 N N . ALA B 1 433 ? 11.133 -49.562 -3.709 1 96.06 433 ALA B N 1
ATOM 6766 C CA . ALA B 1 433 ? 11.055 -50.625 -4.68 1 96.06 433 ALA B CA 1
ATOM 6767 C C . ALA B 1 433 ? 12.164 -50.531 -5.723 1 96.06 433 ALA B C 1
ATOM 6769 O O . ALA B 1 433 ? 12.695 -51.531 -6.184 1 96.06 433 ALA B O 1
ATOM 6770 N N . LEU B 1 434 ? 12.461 -49.344 -6.094 1 94.62 434 LEU B N 1
ATOM 6771 C CA . LEU B 1 434 ? 13.469 -49.125 -7.117 1 94.62 434 LEU B CA 1
ATOM 6772 C C . LEU B 1 434 ? 14.875 -49.344 -6.566 1 94.62 434 LEU B C 1
ATOM 6774 O O . LEU B 1 434 ? 15.789 -49.719 -7.309 1 94.62 434 LEU B O 1
ATOM 6778 N N . THR B 1 435 ? 14.984 -49.125 -5.227 1 88.44 435 THR B N 1
ATOM 6779 C CA . THR B 1 435 ? 16.266 -49.406 -4.598 1 88.44 435 THR B CA 1
ATOM 6780 C C . THR B 1 435 ? 16.453 -50.906 -4.387 1 88.44 435 THR B C 1
ATOM 6782 O O . THR B 1 435 ? 17.562 -51.406 -4.512 1 88.44 435 THR B O 1
ATOM 6785 N N . LYS B 1 436 ? 15.57 -51.656 -3.842 1 78.06 436 LYS B N 1
ATOM 6786 C CA . LYS B 1 436 ? 15.648 -53.094 -3.604 1 78.06 436 LYS B CA 1
ATOM 6787 C C . LYS B 1 436 ? 15.852 -53.875 -4.91 1 78.06 436 LYS B C 1
ATOM 6789 O O . LYS B 1 436 ? 16.531 -54.906 -4.934 1 78.06 436 LYS B O 1
ATOM 6794 N N . GLY B 1 437 ? 15.156 -53.438 -5.98 1 62.06 437 GLY B N 1
ATOM 6795 C CA . GLY B 1 437 ? 15.281 -54.125 -7.254 1 62.06 437 GLY B CA 1
ATOM 6796 C C . GLY B 1 437 ? 16.641 -53.938 -7.902 1 62.06 437 GLY B C 1
ATOM 6797 O O . GLY B 1 437 ? 17.016 -54.688 -8.812 1 62.06 437 GLY B O 1
ATOM 6798 N N . GLY B 1 438 ? 17.359 -52.781 -7.859 1 49.91 438 GLY B N 1
ATOM 6799 C CA . GLY B 1 438 ? 18.734 -52.625 -8.312 1 49.91 438 GLY B CA 1
ATOM 6800 C C . GLY B 1 438 ? 19.719 -53.5 -7.566 1 49.91 438 GLY B C 1
ATOM 6801 O O . GLY B 1 438 ? 20.906 -53.531 -7.871 1 49.91 438 GLY B O 1
ATOM 6802 N N . GLN B 1 439 ? 19.469 -54.031 -6.41 1 40.44 439 GLN B N 1
ATOM 6803 C CA . GLN B 1 439 ? 20.359 -55 -5.777 1 40.44 439 GLN B CA 1
ATOM 6804 C C . GLN B 1 439 ? 20.078 -56.406 -6.277 1 40.44 439 GLN B C 1
ATOM 6806 O O . GLN B 1 439 ? 18.938 -56.781 -6.535 1 40.44 439 GLN B O 1
#